Protein AF-A0A7J9EE77-F1 (afdb_monomer)

InterPro domains:
  IPR032675 Leucine-rich repeat domain superfamily [G3DSA:3.80.10.10] (9-176)
  IPR032675 Leucine-rich repeat domain superfamily [G3DSA:3.80.10.10] (256-415)
  IPR032675 Leucine-rich repeat domain superfamily [G3DSA:3.80.10.10] (416-577)
  IPR032675 Leucine-rich repeat domain superfamily [G3DSA:3.80.10.10] (673-812)
  IPR050905 Plant disease resistance NBS-LRR [PTHR33463] (642-803)
  IPR057135 Disease resistance protein At4g27190-like, leucine-rich repeats [PF23247] (2-116)
  IPR057135 Disease resistance protein At4g27190-like, leucine-rich repeats [PF23247] (120-224)
  IPR057135 Disease resistance protein At4g27190-like, leucine-rich repeats [PF23247] (265-331)
  IPR057135 Disease resistance protein At4g27190-like, leucine-rich repeats [PF23247] (437-572)
  IPR057135 Disease resistance protein At4g27190-like, leucine-rich repeats [PF23247] (589-739)

Organism: NCBI:txid34281

Radius of gyration: 35.88 Å; Cα contacts (8 Å, |Δi|>4): 2116; chains: 1; bounding box: 97×54×106 Å

Secondary structure (DSSP, 8-state):
---SS-S-TTTTTT--EEEEEEE--TTPPP-GGGGGG-TT--EEEEEEE--S-S----------SS---------EEEEES-TT-SBS--TT-THHHHSTT--EEEEES-TT--B----TTS-TT--EEEEES-TT-S-SEETTGGGG-TT--EEEEES-TT--EEEEPPTT----EEE-SS--EEEEES-TT--EEE-S--EEE-TT--EEEEES-TT-SSS-SSEEE-TT---EESSTT-SS-B-BSBHHHHHHHHHHTTGGGTT-SEEEGGG-HHHHHHHHH-GGG-TTGGG--EEEEES-TT-SEEEEHHHHTT-TT--EEEEES-TT--EEEE--S-TTTHHHH--S--SEEE--TT--EEEEES-TT--EEEEESSEEE-TT--EEEEES-TT---SEEEPPPGGGGG---SS------EEE-TTEE-TT--EEEEES---SEEE-GGGGGG-TT--EEEEES-TT-S-SEEGGGGGG-TT--EEEEES-TT-SBSEEPP-----S---PEEEE-TT--EEEEES-TT--BSSBTTEEEE-TT--EEEEES-TT---SSB-S---S--S--EEE-TTEE-TT--EEEEE--TT-SEEE-SS--TTTTTT--EEEEES-TT--EEEEGGGGGT-TT--EEEEES-TT--EEEE---TT--------EE----EEEEES-TT--EEE---SS--EE-TT--EEEEES-TT--EEE-HHHHTT-TT--EEEEES---SEEEPPP---S---------TT--EEEEES-TT--BS-SS------TT--EEEEES--S---SPPPS---------EE-

pLDDT: mean 77.65, std 18.1, range [23.14, 98.5]

Nearest PDB structures (foldseek):
  7crb-assembly1_A  TM=2.793E-01  e=6.339E-06  Arabidopsis thaliana
  7utz-assembly1_R  TM=4.796E-01  e=2.281E-02  Homo sapiens
  8dre-assembly1_B  TM=3.407E-01  e=6.994E-03  Mus musculus
  7t9m-assembly1_R  TM=5.187E-01  e=1.204E-01  Homo sapiens
  8f77-assembly1_B  TM=2.682E-01  e=7.307E-03  Mus musculus

Solvent-accessible surface area (backbone atoms only — not comparable to full-atom values): 41416 Å² total; per-residue (Å²): 126,101,73,80,74,90,66,72,73,68,82,38,50,84,41,40,66,48,77,48,67,72,43,74,56,58,84,40,57,36,65,56,75,62,51,53,42,25,43,52,21,34,31,41,36,42,34,49,29,26,36,41,32,67,62,72,89,75,89,72,85,68,85,67,91,80,66,93,71,60,60,16,54,25,28,33,42,35,41,30,43,36,42,52,25,46,53,75,49,63,90,93,42,80,59,58,70,30,42,48,51,23,32,34,43,38,40,29,43,25,38,44,24,35,38,48,58,70,66,74,84,39,28,69,52,22,30,36,41,39,39,34,39,25,38,39,18,37,30,50,42,42,54,82,45,53,73,22,44,44,41,25,29,35,42,37,44,30,46,21,49,44,22,35,26,44,34,36,63,66,93,87,76,88,74,60,76,48,67,38,56,42,27,28,38,42,35,43,33,44,22,58,46,23,40,28,50,31,84,48,81,36,39,41,35,26,69,41,24,53,41,38,31,54,28,32,34,60,48,27,50,35,42,50,88,50,54,75,45,51,84,55,46,75,44,39,15,64,42,102,81,42,86,80,46,47,69,58,91,45,68,39,52,29,32,34,49,39,40,76,68,47,48,26,58,51,72,39,41,67,46,54,45,60,82,35,65,74,49,53,58,45,63,73,70,47,72,81,80,58,81,55,52,50,52,22,28,35,41,35,44,40,64,45,55,87,33,48,50,73,34,46,55,77,55,43,68,54,31,51,44,24,29,36,40,38,38,34,46,21,49,50,20,38,26,46,32,35,58,72,96,65,72,86,72,48,56,82,81,57,72,59,94,59,65,55,44,84,41,34,63,44,23,29,36,42,37,42,32,43,21,44,47,19,36,23,48,31,42,33,75,57,23,48,27,30,71,40,23,30,35,42,39,40,28,44,21,52,50,29,32,25,46,67,43,69,55,83,61,90,83,69,78,83,74,89,81,83,87,80,93,66,94,67,57,36,32,36,40,73,50,47,39,35,68,46,28,30,36,43,37,44,28,36,28,52,27,49,32,57,72,36,86,75,23,48,82,26,44,44,57,25,26,35,42,38,39,29,40,28,46,54,23,45,40,76,40,44,64,86,50,48,80,44,43,48,43,24,29,34,43,36,42,30,49,22,52,45,25,36,28,45,34,38,80,74,91,68,79,94,72,86,77,99,63,72,49,75,46,62,35,68,40,23,33,37,42,37,42,29,42,23,55,44,21,37,20,46,30,57,61,68,43,32,42,38,26,64,43,22,30,38,41,38,40,32,43,27,50,49,31,44,20,55,56,25,70,90,77,72,84,58,89,65,88,71,35,40,26,43,46,57,53,45,39,31,45,40,23,29,35,40,39,42,26,32,31,54,55,22,34,28,60,63,40,99,58,58,32,92,62,33,39,46,46,22,28,36,43,37,41,30,45,26,43,45,21,40,42,74,37,58,58,78,49,63,77,42,41,43,45,27,29,36,40,38,40,33,45,22,53,45,24,32,32,43,35,37,61,69,72,93,88,71,94,69,92,68,90,62,70,43,70,37,43,35,27,36,41,37,40,33,42,22,55,44,24,46,27,56,49,46,81,65,93,69,90,36,69,41,49,43,49,26,26,36,41,37,40,30,41,26,51,46,22,38,41,58,37,46,48,80,56,55,72,35,32,45,46,25,30,36,42,39,39,30,47,29,36,28,38,26,47,30,44,70,82,78,80,89,68,76,97,66,87,83,74,54,52,38,53,41,25,26,36,41,36,42,34,42,24,64,53,22,40,34,60,46,82,71,88,59,83,68,47,55,84,43,54,60,34,58,41,79,42,60,50,78,50,48,59,82,65,89,75,78,91,76,96,75,86,84,85,90,85,78,58,78,123

Structure (mmCIF, N/CA/C/O backbone):
data_AF-A0A7J9EE77-F1
#
_entry.id   AF-A0A7J9EE77-F1
#
loop_
_atom_site.group_PDB
_atom_site.id
_atom_site.type_symbol
_atom_site.label_atom_id
_atom_site.label_alt_id
_atom_site.label_comp_id
_atom_site.label_asym_id
_atom_site.label_entity_id
_atom_site.label_seq_id
_atom_site.pdbx_PDB_ins_code
_atom_site.Cartn_x
_atom_site.Cartn_y
_atom_site.Cartn_z
_atom_site.occupancy
_atom_site.B_iso_or_equiv
_atom_site.auth_seq_id
_atom_site.auth_comp_id
_atom_site.auth_asym_id
_atom_site.auth_atom_id
_atom_site.pdbx_PDB_model_num
ATOM 1 N N . MET A 1 1 ? -14.127 -11.874 -22.238 1.00 32.69 1 MET A N 1
ATOM 2 C CA . MET A 1 1 ? -14.787 -12.789 -21.275 1.00 32.69 1 MET A CA 1
ATOM 3 C C . MET A 1 1 ? -15.411 -13.940 -22.066 1.00 32.69 1 MET A C 1
ATOM 5 O O . MET A 1 1 ? -15.618 -13.755 -23.255 1.00 32.69 1 MET A O 1
ATOM 9 N N . ILE A 1 2 ? -15.671 -15.112 -21.467 1.00 36.16 2 ILE A N 1
ATOM 10 C CA . ILE A 1 2 ? -16.334 -16.274 -22.112 1.00 36.16 2 ILE A CA 1
ATOM 11 C C . ILE A 1 2 ? -17.839 -15.969 -22.292 1.00 36.16 2 ILE A C 1
ATOM 13 O O . ILE A 1 2 ? -18.695 -16.590 -21.669 1.00 36.16 2 ILE A O 1
ATOM 17 N N . SER A 1 3 ? -18.168 -14.929 -23.054 1.00 35.84 3 SER A N 1
ATOM 18 C CA . SER A 1 3 ? -19.543 -14.465 -23.281 1.00 35.84 3 SER A CA 1
ATOM 19 C C . SER A 1 3 ? -20.136 -14.996 -24.587 1.00 35.84 3 SER A C 1
ATOM 21 O O . SER A 1 3 ? -21.352 -15.118 -24.691 1.00 35.84 3 SER A O 1
ATOM 23 N N . ASP A 1 4 ? -19.309 -15.435 -25.538 1.00 39.31 4 ASP A N 1
ATOM 24 C CA . ASP A 1 4 ? -19.754 -15.562 -26.934 1.00 39.31 4 ASP A CA 1
ATOM 25 C C . ASP A 1 4 ? -20.057 -17.013 -27.346 1.00 39.31 4 ASP A C 1
ATOM 27 O O . ASP A 1 4 ? -19.613 -17.503 -28.380 1.00 39.31 4 ASP A O 1
ATOM 31 N N . GLY A 1 5 ? -20.801 -17.753 -26.517 1.00 41.00 5 GLY A N 1
ATOM 32 C CA . GLY A 1 5 ? -21.420 -19.011 -26.968 1.00 41.00 5 GLY A CA 1
ATOM 33 C C . GLY A 1 5 ? -20.481 -20.205 -27.225 1.00 41.00 5 GLY A C 1
ATOM 34 O O . GLY A 1 5 ? -20.932 -21.211 -27.757 1.00 41.00 5 GLY A O 1
ATOM 35 N N . GLN A 1 6 ? -19.210 -20.155 -26.811 1.00 39.75 6 GLN A N 1
ATOM 36 C CA . GLN A 1 6 ? -18.213 -21.195 -27.138 1.00 39.75 6 GLN A CA 1
ATOM 37 C C . GLN A 1 6 ? -18.381 -22.557 -26.422 1.00 39.75 6 GLN A C 1
ATOM 39 O O . GLN A 1 6 ? -17.701 -23.514 -26.785 1.00 39.75 6 GLN A O 1
ATOM 44 N N . PHE A 1 7 ? -19.269 -22.681 -25.426 1.00 45.41 7 PHE A N 1
ATOM 45 C CA . PHE A 1 7 ? -19.483 -23.921 -24.657 1.00 45.41 7 PHE A CA 1
ATOM 46 C C . PHE A 1 7 ? -20.957 -24.342 -24.652 1.00 45.41 7 PHE A C 1
ATOM 48 O O . PHE A 1 7 ? -21.836 -23.484 -24.501 1.00 45.41 7 PHE A O 1
ATOM 55 N N . ALA A 1 8 ? -21.207 -25.654 -24.765 1.00 51.75 8 ALA A N 1
ATOM 56 C CA . ALA A 1 8 ? -22.542 -26.259 -24.765 1.00 51.75 8 ALA A CA 1
ATOM 57 C C . ALA A 1 8 ? -23.335 -25.932 -23.478 1.00 51.75 8 ALA A C 1
ATOM 59 O O . ALA A 1 8 ? -22.760 -25.797 -22.395 1.00 51.75 8 ALA A O 1
ATOM 60 N N . ALA A 1 9 ? -24.654 -25.744 -23.601 1.00 49.66 9 ALA A N 1
ATOM 61 C CA . ALA A 1 9 ? -25.523 -25.227 -22.532 1.00 49.66 9 ALA A CA 1
ATOM 62 C C . ALA A 1 9 ? -25.736 -26.201 -21.352 1.00 49.66 9 ALA A C 1
ATOM 64 O O . ALA A 1 9 ? -26.145 -25.793 -20.269 1.00 49.66 9 ALA A O 1
ATOM 65 N N . ASP A 1 10 ? -25.450 -27.482 -21.552 1.00 54.91 10 ASP A N 1
ATOM 66 C CA . ASP A 1 10 ? -25.621 -28.598 -20.621 1.00 54.91 10 ASP A CA 1
ATOM 67 C C . ASP A 1 10 ? -24.388 -28.879 -19.745 1.00 54.91 10 ASP A C 1
ATOM 69 O O . ASP A 1 10 ? -24.494 -29.614 -18.764 1.00 54.91 10 ASP A O 1
ATOM 73 N N . LEU A 1 11 ? -23.240 -28.246 -20.019 1.00 54.66 11 LEU A N 1
ATOM 74 C CA . LEU A 1 11 ? -21.970 -28.524 -19.332 1.00 54.66 11 LEU A CA 1
ATOM 75 C C . LEU A 1 11 ? -22.004 -28.288 -17.806 1.00 54.66 11 LEU A C 1
ATOM 77 O O . LEU A 1 11 ? -21.206 -28.868 -17.072 1.00 54.66 11 LEU A O 1
ATOM 81 N N . PHE A 1 12 ? -22.906 -27.425 -17.325 1.00 59.16 12 PHE A N 1
ATOM 82 C CA . PHE A 1 12 ? -22.947 -26.955 -15.931 1.00 59.16 12 PHE A CA 1
ATOM 83 C C . PHE A 1 12 ? -24.211 -27.385 -15.167 1.00 59.16 12 PHE A C 1
ATOM 85 O O . PHE A 1 12 ? -24.504 -26.875 -14.086 1.00 59.16 12 PHE A O 1
ATOM 92 N N . CYS A 1 13 ? -24.939 -28.367 -15.700 1.00 62.75 13 CYS A N 1
ATOM 93 C CA . CYS A 1 13 ? -26.243 -28.811 -15.217 1.00 62.75 13 CYS A CA 1
ATOM 94 C C . CYS A 1 13 ? -26.305 -29.275 -13.761 1.00 62.75 13 CYS A C 1
ATOM 96 O O . CYS A 1 13 ? -27.340 -29.151 -13.118 1.00 62.75 13 CYS A O 1
ATOM 98 N N . ASN A 1 14 ? -25.220 -29.835 -13.232 1.00 66.25 14 ASN A N 1
ATOM 99 C CA . ASN A 1 14 ? -25.197 -30.470 -11.911 1.00 66.25 14 ASN A CA 1
ATOM 100 C C . ASN A 1 14 ? -24.685 -29.540 -10.803 1.00 66.25 14 ASN A C 1
ATOM 102 O O . ASN A 1 14 ? -24.590 -29.944 -9.643 1.00 66.25 14 ASN A O 1
ATOM 106 N N . VAL A 1 15 ? -24.320 -28.305 -11.147 1.00 62.81 15 VAL A N 1
ATOM 107 C CA . VAL A 1 15 ? -23.736 -27.353 -10.203 1.00 62.81 15 VAL A CA 1
ATOM 108 C C . VAL A 1 15 ? -24.841 -26.745 -9.342 1.00 62.81 15 VAL A C 1
ATOM 110 O O . VAL A 1 15 ? -25.655 -25.961 -9.820 1.00 62.81 15 VAL A O 1
ATOM 113 N N . LYS A 1 16 ? -24.841 -27.099 -8.054 1.00 76.00 16 LYS A N 1
ATOM 114 C CA . LYS A 1 16 ? -25.771 -26.566 -7.043 1.00 76.00 16 LYS A CA 1
ATOM 115 C C . LYS A 1 16 ? -25.244 -25.351 -6.292 1.00 76.00 16 LYS A C 1
ATOM 117 O O . LYS A 1 16 ? -26.025 -24.608 -5.711 1.00 76.00 16 LYS A O 1
ATOM 122 N N . PHE A 1 17 ? -23.933 -25.146 -6.290 1.00 75.25 17 PHE A N 1
ATOM 123 C CA . PHE A 1 17 ? -23.296 -24.043 -5.587 1.00 75.25 17 PHE A CA 1
ATOM 124 C C . PHE A 1 17 ? -22.192 -23.446 -6.452 1.00 75.25 17 PHE A C 1
ATOM 126 O O . PHE A 1 17 ? -21.352 -24.179 -6.977 1.00 75.25 17 PHE A O 1
ATOM 133 N N . LEU A 1 18 ? -22.192 -22.124 -6.586 1.00 72.75 18 LEU A N 1
ATOM 134 C CA . LEU A 1 18 ? -21.230 -21.378 -7.382 1.00 72.75 18 LEU A CA 1
ATOM 135 C C . LEU A 1 18 ? -20.585 -20.320 -6.498 1.00 72.75 18 LEU A C 1
ATOM 137 O O . LEU A 1 18 ? -21.274 -19.474 -5.936 1.00 72.75 18 LEU A O 1
ATOM 141 N N . ARG A 1 19 ? -19.255 -20.352 -6.402 1.00 73.12 19 ARG A N 1
ATOM 142 C CA . ARG A 1 19 ? -18.476 -19.307 -5.743 1.00 73.12 19 ARG A CA 1
ATOM 143 C C . ARG A 1 19 ? -17.613 -18.579 -6.758 1.00 73.12 19 ARG A C 1
ATOM 145 O O . ARG A 1 19 ? -16.874 -19.211 -7.506 1.00 73.12 19 ARG A O 1
ATOM 152 N N . ILE A 1 20 ? -17.689 -17.257 -6.746 1.00 66.94 20 ILE A N 1
ATOM 153 C CA . ILE A 1 20 ? -16.941 -16.357 -7.618 1.00 66.94 20 ILE A CA 1
ATOM 154 C C . ILE A 1 20 ? -16.028 -15.520 -6.731 1.00 66.94 20 ILE A C 1
ATOM 156 O O . ILE A 1 20 ? -16.487 -14.946 -5.742 1.00 66.94 20 ILE A O 1
ATOM 160 N N . SER A 1 21 ? -14.735 -15.473 -7.055 1.00 65.31 21 SER A N 1
ATOM 161 C CA . SER A 1 21 ? -13.764 -14.722 -6.260 1.00 65.31 21 SER A CA 1
ATOM 162 C C . SER A 1 21 ? -12.669 -14.038 -7.067 1.00 65.31 21 SER A C 1
ATOM 164 O O . SER A 1 21 ? -12.293 -14.536 -8.124 1.00 65.31 21 SER A O 1
ATOM 166 N N . CYS A 1 22 ? -12.113 -12.949 -6.521 1.00 58.91 22 CYS A N 1
ATOM 167 C CA . CYS A 1 22 ? -10.921 -12.256 -7.034 1.00 58.91 22 CYS A CA 1
ATOM 168 C C . CYS A 1 22 ? -11.086 -11.662 -8.445 1.00 58.91 22 CYS A C 1
ATOM 170 O O . CYS A 1 22 ? -10.198 -11.778 -9.289 1.00 58.91 22 CYS A O 1
ATOM 172 N N . TYR A 1 23 ? -12.224 -11.017 -8.703 1.00 60.28 23 TYR A N 1
ATOM 173 C CA . TYR A 1 23 ? -12.483 -10.312 -9.958 1.00 60.28 23 TYR A CA 1
ATOM 174 C C . TYR A 1 23 ? -12.242 -8.805 -9.782 1.00 60.28 23 TYR A C 1
ATOM 176 O O . TYR A 1 23 ? -12.974 -8.155 -9.039 1.00 60.28 23 TYR A O 1
ATOM 184 N N . PHE A 1 24 ? -11.212 -8.244 -10.427 1.00 59.19 24 PHE A N 1
ATOM 185 C CA . PHE A 1 24 ? -10.685 -6.908 -10.085 1.00 59.19 24 PHE A CA 1
ATOM 186 C C . PHE A 1 24 ? -11.049 -5.775 -11.046 1.00 59.19 24 PHE A C 1
ATOM 188 O O . PHE A 1 24 ? -10.737 -4.622 -10.742 1.00 59.19 24 PHE A O 1
ATOM 195 N N . ASP A 1 25 ? -11.709 -6.067 -12.167 1.00 64.38 25 ASP A N 1
ATOM 196 C CA . ASP A 1 25 ? -12.166 -5.024 -13.086 1.00 64.38 25 ASP A CA 1
ATO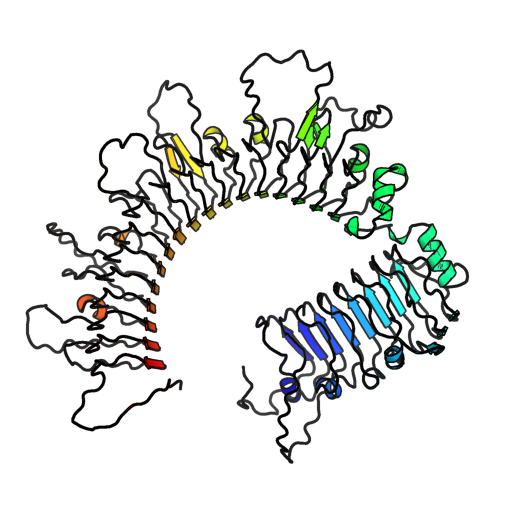M 197 C C . ASP A 1 25 ? -13.294 -4.208 -12.437 1.00 64.38 25 ASP A C 1
ATOM 199 O O . ASP A 1 25 ? -14.399 -4.698 -12.210 1.00 64.38 25 ASP A O 1
ATOM 203 N N . VAL A 1 26 ? -12.973 -2.954 -12.128 1.00 61.78 26 VAL A N 1
ATOM 204 C CA . VAL A 1 26 ? -13.831 -1.986 -11.431 1.00 61.78 26 VAL A CA 1
ATOM 205 C C . VAL A 1 26 ? -14.965 -1.477 -12.329 1.00 61.78 26 VAL A C 1
ATOM 207 O O . VAL A 1 26 ? -15.981 -0.991 -11.834 1.00 61.78 26 VAL A O 1
ATOM 210 N N . SER A 1 27 ? -14.803 -1.571 -13.652 1.00 61.50 27 SER A N 1
ATOM 211 C CA . SER A 1 27 ? -15.790 -1.110 -14.635 1.00 61.50 27 SER A CA 1
ATOM 212 C C . SER A 1 27 ? -16.827 -2.174 -14.994 1.00 61.50 27 SER A C 1
ATOM 214 O O . SER A 1 27 ? -17.888 -1.852 -15.531 1.00 61.50 27 SER A O 1
ATOM 216 N N . ALA A 1 28 ? -16.539 -3.431 -14.669 1.00 62.66 28 ALA A N 1
ATOM 217 C CA . ALA A 1 28 ? -17.328 -4.565 -15.099 1.00 62.66 28 ALA A CA 1
ATOM 218 C C . ALA A 1 28 ? -18.603 -4.754 -14.270 1.00 62.66 28 ALA A C 1
ATOM 220 O O . ALA A 1 28 ? -18.642 -4.610 -13.042 1.00 62.66 28 ALA A O 1
ATOM 221 N N . ILE A 1 29 ? -19.658 -5.114 -14.991 1.00 66.12 29 ILE A N 1
ATOM 222 C CA . ILE A 1 29 ? -20.963 -5.474 -14.455 1.00 66.12 29 ILE A CA 1
ATOM 223 C C . ILE A 1 29 ? -21.016 -6.994 -14.361 1.00 66.12 29 ILE A C 1
ATOM 225 O O . ILE A 1 29 ? -20.496 -7.694 -15.233 1.00 66.12 29 ILE A O 1
ATOM 229 N N . PHE A 1 30 ? -21.602 -7.513 -13.285 1.00 66.44 30 PHE A N 1
ATOM 230 C CA . PHE A 1 30 ? -21.763 -8.950 -13.140 1.00 66.44 30 PHE A CA 1
ATOM 231 C C . PHE A 1 30 ? -22.619 -9.495 -14.301 1.00 66.44 30 PHE A C 1
ATOM 233 O O . PHE A 1 30 ? -23.748 -9.032 -14.487 1.00 66.44 30 PHE A O 1
ATOM 240 N N . PRO A 1 31 ? -22.118 -10.466 -15.090 1.00 64.44 31 PRO A N 1
ATOM 241 C CA . PRO A 1 31 ? -22.820 -10.970 -16.264 1.00 64.44 31 PRO A CA 1
ATOM 242 C C . PRO A 1 31 ? -23.952 -11.892 -15.819 1.00 64.44 31 PRO A C 1
ATOM 244 O O . PRO A 1 31 ? -23.822 -13.109 -15.793 1.00 64.44 31 PRO A O 1
ATOM 247 N N . ILE A 1 32 ? -25.081 -11.319 -15.431 1.00 65.00 32 ILE A N 1
ATOM 248 C CA . ILE A 1 32 ? -26.162 -12.053 -14.772 1.00 65.00 32 ILE A CA 1
ATOM 249 C C . ILE A 1 32 ? -26.795 -13.119 -15.686 1.00 65.00 32 ILE A C 1
ATOM 251 O O . ILE A 1 32 ? -27.232 -14.176 -15.229 1.00 65.00 32 ILE A O 1
ATOM 255 N N . SER A 1 33 ? -26.729 -12.901 -17.004 1.00 61.78 33 SER A N 1
ATOM 256 C CA . SER A 1 33 ? -27.085 -13.867 -18.049 1.00 61.78 33 SER A CA 1
ATOM 257 C C . SER A 1 33 ? -26.261 -15.161 -17.981 1.00 61.78 33 SER A C 1
ATOM 259 O O . SER A 1 33 ? -26.765 -16.225 -18.341 1.00 61.78 33 SER A O 1
ATOM 261 N N . PHE A 1 34 ? -25.037 -15.114 -17.443 1.00 67.62 34 PHE A N 1
ATOM 262 C CA . PHE A 1 34 ? -24.184 -16.284 -17.226 1.00 67.62 34 PHE A CA 1
ATOM 263 C C . PHE A 1 34 ? -24.813 -17.293 -16.258 1.00 67.62 34 PHE A C 1
ATOM 265 O O . PHE A 1 34 ? -24.678 -18.500 -16.465 1.00 67.62 34 PHE A O 1
ATOM 272 N N . LEU A 1 35 ? -25.562 -16.826 -15.248 1.00 69.56 35 LEU A N 1
ATOM 273 C CA . LEU A 1 35 ? -26.213 -17.704 -14.269 1.00 69.56 35 LEU A CA 1
ATOM 274 C C . LEU A 1 35 ? -27.256 -18.625 -14.913 1.00 69.56 35 LEU A C 1
ATOM 276 O O . LEU A 1 35 ? -27.480 -19.727 -14.417 1.00 69.56 35 LEU A O 1
ATOM 280 N N . ARG A 1 36 ? -27.832 -18.244 -16.064 1.00 68.62 36 ARG A N 1
ATOM 281 C CA . ARG A 1 36 ? -28.800 -19.078 -16.801 1.00 68.62 36 ARG A CA 1
ATOM 282 C C . ARG A 1 36 ? -28.221 -20.421 -17.258 1.00 68.62 36 ARG A C 1
ATOM 284 O O . ARG A 1 36 ? -28.979 -21.345 -17.525 1.00 68.62 36 ARG A O 1
ATOM 291 N N . ARG A 1 37 ? -26.891 -20.555 -17.318 1.00 67.50 37 ARG A N 1
ATOM 292 C CA . ARG A 1 37 ? -26.206 -21.818 -17.643 1.00 67.50 37 ARG A CA 1
ATOM 293 C C . ARG A 1 37 ? -26.194 -22.818 -16.474 1.00 67.50 37 ARG A C 1
ATOM 295 O O . ARG A 1 37 ? -25.924 -23.992 -16.696 1.00 67.50 37 ARG A O 1
ATOM 302 N N . PHE A 1 38 ? -26.508 -22.380 -15.252 1.00 72.62 38 PHE A N 1
ATOM 303 C CA . PHE A 1 38 ? -26.472 -23.185 -14.025 1.00 72.62 38 PHE A CA 1
ATOM 304 C C . PHE A 1 38 ? -27.886 -23.467 -13.505 1.00 72.62 38 PHE A C 1
ATOM 306 O O . PHE A 1 38 ? -28.251 -23.057 -12.414 1.00 72.62 38 PHE A O 1
ATOM 313 N N . TYR A 1 39 ? -28.723 -24.151 -14.277 1.00 75.62 39 TYR A N 1
ATOM 314 C CA . TYR A 1 39 ? -30.161 -24.270 -13.984 1.00 75.62 39 TYR A CA 1
ATOM 315 C C . TYR A 1 39 ? -30.531 -24.973 -12.660 1.00 75.62 39 TYR A C 1
ATOM 317 O O . TYR A 1 39 ? -31.624 -24.738 -12.151 1.00 75.62 39 TYR A O 1
ATOM 325 N N . ASN A 1 40 ? -29.640 -25.779 -12.067 1.00 76.12 40 ASN A N 1
ATOM 326 C CA . ASN A 1 40 ? -29.833 -26.401 -10.744 1.00 76.12 40 ASN A CA 1
ATOM 327 C C . ASN A 1 40 ? -29.128 -25.647 -9.598 1.00 76.12 40 ASN A C 1
ATOM 329 O O . ASN A 1 40 ? -28.943 -26.208 -8.517 1.00 76.12 40 ASN A O 1
ATOM 333 N N . LEU A 1 41 ? -28.702 -24.401 -9.824 1.00 81.06 41 LEU A N 1
ATOM 334 C CA . LEU A 1 41 ? -27.995 -23.609 -8.823 1.00 81.06 41 LEU A CA 1
ATOM 335 C C . LEU A 1 41 ? -28.917 -23.230 -7.657 1.00 81.06 41 LEU A C 1
ATOM 337 O O . LEU A 1 41 ? -29.922 -22.549 -7.845 1.00 81.06 41 LEU A O 1
ATOM 341 N N . GLU A 1 42 ? -28.528 -23.634 -6.450 1.00 85.69 42 GLU A N 1
ATOM 342 C CA . GLU A 1 42 ? -29.219 -23.349 -5.189 1.00 85.69 42 GLU A CA 1
ATOM 343 C C . GLU A 1 42 ? -28.461 -22.304 -4.346 1.00 85.69 42 GLU A C 1
ATOM 345 O O . GLU A 1 42 ? -29.076 -21.608 -3.539 1.00 85.69 42 GLU A O 1
ATOM 350 N N . GLY A 1 43 ? -27.142 -22.158 -4.520 1.00 84.31 43 GLY A N 1
ATOM 351 C CA . GLY A 1 43 ? -26.325 -21.215 -3.752 1.00 84.31 43 GLY A CA 1
ATOM 352 C C . GLY A 1 43 ? -25.324 -20.427 -4.593 1.00 84.31 43 GLY A C 1
ATOM 353 O O . GLY A 1 43 ? -24.659 -20.991 -5.463 1.00 84.31 43 GLY A O 1
ATOM 354 N N . LEU A 1 44 ? -25.194 -19.132 -4.307 1.00 84.69 44 LEU A N 1
ATOM 355 C CA . LEU A 1 44 ? -24.251 -18.225 -4.957 1.00 84.69 44 LEU A CA 1
ATOM 356 C C . LEU A 1 44 ? -23.453 -17.434 -3.915 1.00 84.69 44 LEU A C 1
ATOM 358 O O . LEU A 1 44 ? -24.027 -16.675 -3.137 1.00 84.69 44 LEU A O 1
ATOM 362 N N . ASP A 1 45 ? -22.131 -17.566 -3.967 1.00 82.19 45 ASP A N 1
ATOM 363 C CA . ASP A 1 45 ? -21.188 -16.803 -3.152 1.00 82.19 45 ASP A CA 1
ATOM 364 C C . ASP A 1 45 ? -20.345 -15.891 -4.054 1.00 82.19 45 ASP A C 1
ATOM 366 O O . ASP A 1 45 ? -19.618 -16.369 -4.925 1.00 82.19 45 ASP A O 1
ATOM 370 N N . VAL A 1 46 ? -20.371 -14.581 -3.822 1.00 80.44 46 VAL A N 1
ATOM 371 C CA . VAL A 1 46 ? -19.491 -13.616 -4.499 1.00 80.44 46 VAL A CA 1
ATOM 372 C C . VAL A 1 46 ? -18.562 -13.003 -3.460 1.00 80.44 46 VAL A C 1
ATOM 374 O O . VAL A 1 46 ? -19.019 -12.336 -2.536 1.00 80.44 46 VAL A O 1
ATOM 377 N N . VAL A 1 47 ? -17.258 -13.256 -3.589 1.00 74.94 47 VAL A N 1
ATOM 378 C CA . VAL A 1 47 ? -16.260 -12.918 -2.566 1.00 74.94 47 VAL A CA 1
ATOM 379 C C . VAL A 1 47 ? -15.108 -12.113 -3.164 1.00 74.94 47 VAL A C 1
ATOM 381 O O . VAL A 1 47 ? -14.491 -12.561 -4.120 1.00 74.94 47 VAL A O 1
ATOM 384 N N . PHE A 1 48 ? -14.742 -10.966 -2.594 1.00 70.06 48 PHE A N 1
ATOM 385 C CA . PHE A 1 48 ? -13.564 -10.188 -3.023 1.00 70.06 48 PHE A CA 1
ATOM 386 C C . PHE A 1 48 ? -13.604 -9.804 -4.517 1.00 70.06 48 PHE A C 1
ATOM 388 O O . PHE A 1 48 ? -12.682 -10.096 -5.284 1.00 70.06 48 PHE A O 1
ATOM 395 N N . CYS A 1 49 ? -14.722 -9.215 -4.950 1.00 68.69 49 CYS A N 1
ATOM 396 C CA . CYS A 1 49 ? -14.955 -8.821 -6.340 1.00 68.69 49 CYS A CA 1
ATOM 397 C C . CYS A 1 49 ? -15.277 -7.322 -6.450 1.00 68.69 49 CYS A C 1
ATOM 399 O O . CYS A 1 49 ? -16.002 -6.770 -5.626 1.00 68.69 49 CYS A O 1
ATOM 401 N N . ASN A 1 50 ? -14.789 -6.687 -7.515 1.00 71.06 50 ASN A N 1
ATOM 402 C CA . ASN A 1 50 ? -14.906 -5.253 -7.788 1.00 71.06 50 ASN A CA 1
ATOM 403 C C . ASN A 1 50 ? -16.075 -4.901 -8.726 1.00 71.06 50 ASN A C 1
ATOM 405 O O . ASN A 1 50 ? -16.048 -3.840 -9.349 1.00 71.06 50 ASN A O 1
ATOM 409 N N . PHE A 1 51 ? -17.103 -5.753 -8.824 1.00 73.50 51 PHE A N 1
ATOM 410 C CA . PHE A 1 51 ? -18.252 -5.497 -9.698 1.00 73.50 51 PHE A CA 1
ATOM 411 C C . PHE A 1 51 ? -18.905 -4.157 -9.375 1.00 73.50 51 PHE A C 1
ATOM 413 O O . PHE A 1 51 ? -19.263 -3.895 -8.225 1.00 73.50 51 PHE A O 1
ATOM 420 N N . LYS A 1 52 ? -19.095 -3.331 -10.403 1.00 73.56 52 LYS A N 1
ATOM 421 C CA . LYS A 1 52 ? -19.804 -2.057 -10.269 1.00 73.56 52 LYS A CA 1
ATOM 422 C C . LYS A 1 52 ? -21.264 -2.285 -9.866 1.00 73.56 52 LYS A C 1
ATOM 424 O O . LYS A 1 52 ? -21.799 -1.556 -9.038 1.00 73.56 52 LYS A O 1
ATOM 429 N N . GLU A 1 53 ? -21.896 -3.302 -10.455 1.00 73.00 53 GLU A N 1
ATOM 430 C CA . GLU A 1 53 ? -23.303 -3.671 -10.257 1.00 73.00 53 GLU A CA 1
ATOM 431 C C . GLU A 1 53 ? -23.480 -5.192 -10.413 1.00 73.00 53 GLU A C 1
ATOM 433 O O . GLU A 1 53 ? -22.699 -5.837 -11.119 1.00 73.00 53 GLU A O 1
ATOM 438 N N . LEU A 1 54 ? -24.511 -5.769 -9.776 1.00 69.06 54 LEU A N 1
ATOM 439 C CA . LEU A 1 54 ? -24.853 -7.196 -9.919 1.00 69.06 54 LEU A CA 1
ATOM 440 C C . LEU A 1 54 ? -25.723 -7.503 -11.150 1.00 69.06 54 LEU A C 1
ATOM 442 O O . LEU A 1 54 ? -25.847 -8.668 -11.520 1.00 69.06 54 LEU A O 1
ATOM 446 N N . ALA A 1 55 ? -26.319 -6.493 -11.788 1.00 61.12 55 ALA A N 1
ATOM 447 C CA . ALA A 1 55 ? -27.048 -6.656 -13.044 1.00 61.12 55 ALA A CA 1
ATOM 448 C C . ALA A 1 55 ? -27.053 -5.363 -13.872 1.00 61.12 55 ALA A C 1
ATOM 450 O O . ALA A 1 55 ? -27.301 -4.290 -13.325 1.00 61.12 55 ALA A O 1
ATOM 451 N N . SER A 1 56 ? -26.830 -5.475 -15.186 1.00 49.19 56 SER A N 1
ATOM 452 C CA . SER A 1 56 ? -27.148 -4.432 -16.172 1.00 49.19 56 SER A CA 1
ATOM 453 C C . SER A 1 56 ? -28.455 -4.751 -16.883 1.00 49.19 56 SER A C 1
ATOM 455 O O . SER A 1 56 ? -28.780 -5.912 -17.135 1.00 49.19 56 SER A O 1
ATOM 457 N N . PHE A 1 57 ? -29.177 -3.696 -17.257 1.00 43.78 57 PHE A N 1
ATOM 458 C CA . PHE A 1 57 ? -30.288 -3.775 -18.198 1.00 43.78 57 PHE A CA 1
ATOM 459 C C . PHE A 1 57 ? -29.711 -3.889 -19.616 1.00 43.78 57 PHE A C 1
ATOM 461 O O . PHE A 1 57 ? -29.395 -2.881 -20.243 1.00 43.78 57 PHE A O 1
ATOM 468 N N . GLU A 1 58 ? -29.511 -5.108 -20.111 1.00 45.75 58 GLU A N 1
ATOM 469 C CA . GLU A 1 58 ? -29.255 -5.338 -21.536 1.00 45.75 58 GLU A CA 1
ATOM 470 C C . GLU A 1 58 ? -30.562 -5.772 -22.196 1.00 45.75 58 GLU A C 1
ATOM 472 O O . GLU A 1 58 ? -30.983 -6.927 -22.118 1.00 45.75 58 GLU A O 1
ATOM 477 N N . SER A 1 59 ? -31.236 -4.808 -22.825 1.00 36.38 59 SER A N 1
ATOM 478 C CA . SER A 1 59 ? -32.353 -5.064 -23.724 1.00 36.38 59 SER A CA 1
ATOM 479 C C . SER A 1 59 ? -31.822 -5.586 -25.060 1.00 36.38 59 SER A C 1
ATOM 481 O O . SER A 1 59 ? -31.789 -4.858 -26.049 1.00 36.38 59 SER A O 1
ATOM 483 N N . GLU A 1 60 ? -31.425 -6.851 -25.113 1.00 33.53 60 GLU A N 1
ATOM 484 C CA . GLU A 1 60 ? -31.434 -7.583 -26.378 1.00 33.53 60 GLU A CA 1
ATOM 485 C C . GLU A 1 60 ? -32.631 -8.525 -26.369 1.00 33.53 60 GLU A C 1
ATOM 487 O O . GLU A 1 60 ? -32.559 -9.706 -26.033 1.00 33.53 60 GLU A O 1
ATOM 492 N N . VAL A 1 61 ? -33.780 -7.955 -26.736 1.00 35.12 61 VAL A N 1
ATOM 493 C CA . VAL A 1 61 ? -34.915 -8.727 -27.236 1.00 35.12 61 VAL A CA 1
ATOM 494 C C . VAL A 1 61 ? -34.525 -9.240 -28.621 1.00 35.12 61 VAL A C 1
ATOM 496 O O . VAL A 1 61 ? -34.913 -8.684 -29.643 1.00 35.12 61 VAL A O 1
ATOM 499 N N . HIS A 1 62 ? -33.744 -10.314 -28.656 1.00 35.62 62 HIS A N 1
ATOM 500 C CA . HIS A 1 62 ? -33.923 -11.302 -29.703 1.00 35.62 62 HIS A CA 1
ATOM 501 C C . HIS A 1 62 ? -34.900 -12.337 -29.157 1.00 35.62 62 HIS A C 1
ATOM 503 O O . HIS A 1 62 ? -34.587 -13.108 -28.250 1.00 35.62 62 HIS A O 1
ATOM 509 N N . GLU A 1 63 ? -36.129 -12.292 -29.677 1.00 38.91 63 GLU A N 1
ATOM 510 C CA . GLU A 1 63 ? -37.103 -13.371 -29.553 1.00 38.91 63 GLU A CA 1
ATOM 511 C C . GLU A 1 63 ? -36.539 -14.639 -30.214 1.00 38.91 63 GLU A C 1
ATOM 513 O O . GLU A 1 63 ? -36.944 -15.025 -31.311 1.00 38.91 63 GLU A O 1
ATOM 518 N N . ASP A 1 64 ? -35.628 -15.333 -29.538 1.00 34.47 64 ASP A N 1
ATOM 519 C CA . ASP A 1 64 ? -35.388 -16.737 -29.828 1.00 34.47 64 ASP A CA 1
ATOM 520 C C . ASP A 1 64 ? -36.547 -17.530 -29.231 1.00 34.47 64 ASP A C 1
ATOM 522 O O . ASP A 1 64 ? -36.578 -17.941 -28.071 1.00 34.47 64 ASP A O 1
ATOM 526 N N . LYS A 1 65 ? -37.545 -17.728 -30.091 1.00 38.12 65 LYS A N 1
ATOM 527 C CA . LYS A 1 65 ? -38.815 -18.432 -29.875 1.00 38.12 65 LYS A CA 1
ATOM 528 C C . LYS A 1 65 ? -38.669 -19.923 -29.519 1.00 38.12 65 LYS A C 1
ATOM 530 O O . LYS A 1 65 ? -39.658 -20.650 -29.510 1.00 38.12 65 LYS A O 1
ATOM 535 N N . TYR A 1 66 ? -37.458 -20.383 -29.215 1.00 37.97 66 TYR A N 1
ATOM 536 C CA . TYR A 1 66 ? -37.130 -21.759 -28.862 1.00 37.97 66 TYR A CA 1
ATOM 537 C C . TYR A 1 66 ? -36.035 -21.801 -27.802 1.00 37.97 66 TYR A C 1
ATOM 539 O O . TYR A 1 66 ? -34.923 -22.229 -28.077 1.00 37.97 66 TYR A O 1
ATOM 547 N N . MET A 1 67 ? -36.355 -21.385 -26.578 1.00 40.09 67 MET A N 1
ATOM 548 C CA . MET A 1 67 ? -35.688 -21.909 -25.388 1.00 40.09 67 MET A CA 1
ATOM 549 C C . MET A 1 67 ? -36.477 -21.507 -24.136 1.00 40.09 67 MET A C 1
ATOM 551 O O . MET A 1 67 ? -36.294 -20.436 -23.563 1.00 40.09 67 MET A O 1
ATOM 555 N N . SER A 1 68 ? -37.368 -22.389 -23.684 1.00 42.16 68 SER A N 1
ATOM 556 C CA . SER A 1 68 ? -37.896 -22.369 -22.319 1.00 42.16 68 SER A CA 1
ATOM 557 C C . SER A 1 68 ? -36.758 -22.703 -21.340 1.00 42.16 68 SER A C 1
ATOM 559 O O . SER A 1 68 ? -36.701 -23.806 -20.800 1.00 42.16 68 SER A O 1
ATOM 561 N N . ILE A 1 69 ? -35.784 -21.804 -21.176 1.00 51.62 69 ILE A N 1
ATOM 562 C CA . ILE A 1 69 ? -34.677 -21.998 -20.236 1.00 51.62 69 ILE A CA 1
ATOM 563 C C . ILE A 1 69 ? -35.207 -21.690 -18.839 1.00 51.62 69 ILE A C 1
ATOM 565 O O . ILE A 1 69 ? -35.468 -20.541 -18.490 1.00 51.62 69 ILE A O 1
ATOM 569 N N . THR A 1 70 ? -35.366 -22.743 -18.044 1.00 57.16 70 THR A N 1
ATOM 570 C CA . THR A 1 70 ? -35.545 -22.698 -16.591 1.00 57.16 70 THR A CA 1
ATOM 571 C C . THR A 1 70 ? -34.478 -21.806 -15.958 1.00 57.16 70 THR A C 1
ATOM 573 O O . THR A 1 70 ? -33.292 -22.136 -15.984 1.00 57.16 70 THR A O 1
ATOM 576 N N . THR A 1 71 ? -34.889 -20.669 -15.397 1.00 63.22 71 THR A N 1
ATOM 577 C CA . THR A 1 71 ? -34.023 -19.818 -14.577 1.00 63.22 71 THR A CA 1
ATOM 578 C C . THR A 1 71 ? -33.619 -20.562 -13.296 1.00 63.22 71 THR A C 1
ATOM 580 O O . THR A 1 71 ? -34.457 -21.260 -12.715 1.00 63.22 71 THR A O 1
ATOM 583 N N . PRO A 1 72 ? -32.355 -20.448 -12.841 1.00 70.12 72 PRO A N 1
ATOM 584 C CA . PRO A 1 72 ? -31.945 -21.021 -11.563 1.00 70.12 72 PRO A CA 1
ATOM 585 C C . PRO A 1 72 ? -32.759 -20.442 -10.408 1.00 70.12 72 PRO A C 1
ATOM 587 O O . PRO A 1 72 ? -33.085 -19.257 -10.410 1.00 70.12 72 PRO A O 1
ATOM 590 N N . LYS A 1 73 ? -33.052 -21.286 -9.417 1.00 78.31 73 LYS A N 1
ATOM 591 C CA . LYS A 1 73 ? -33.790 -20.932 -8.199 1.00 78.31 73 LYS A CA 1
ATOM 592 C C . LYS A 1 73 ? -32.829 -20.850 -7.022 1.00 78.31 73 LYS A C 1
ATOM 594 O O . LYS A 1 73 ? -32.680 -21.806 -6.259 1.00 78.31 73 LYS A O 1
ATOM 599 N N . ILE A 1 74 ? -32.154 -19.711 -6.896 1.00 84.94 74 ILE A N 1
ATOM 600 C CA . ILE A 1 74 ? -31.177 -19.510 -5.827 1.00 84.94 74 ILE A CA 1
ATOM 601 C C . ILE A 1 74 ? -31.917 -19.421 -4.488 1.00 84.94 74 ILE A C 1
ATOM 603 O O . ILE A 1 74 ? -32.874 -18.664 -4.336 1.00 84.94 74 ILE A O 1
ATOM 607 N N . LYS A 1 75 ? -31.457 -20.207 -3.514 1.00 89.31 75 LYS A N 1
ATOM 608 C CA . LYS A 1 75 ? -31.944 -20.243 -2.131 1.00 89.31 75 LYS A CA 1
ATOM 609 C C . LYS A 1 75 ? -31.021 -19.508 -1.171 1.00 89.31 75 LYS A C 1
ATOM 611 O O . LYS A 1 75 ? -31.496 -18.925 -0.202 1.00 89.31 75 LYS A O 1
ATOM 616 N N . LYS A 1 76 ? -29.710 -19.522 -1.428 1.00 90.69 76 LYS A N 1
ATOM 617 C CA . LYS A 1 76 ? -28.716 -18.818 -0.614 1.00 90.69 76 LYS A CA 1
ATOM 618 C C . LYS A 1 76 ? -27.861 -17.885 -1.465 1.00 90.69 76 LYS A C 1
ATOM 620 O O . LYS A 1 76 ? -27.239 -18.325 -2.427 1.00 90.69 76 LYS A O 1
ATOM 625 N N . LEU A 1 77 ? -27.788 -16.622 -1.061 1.00 89.81 77 LEU A N 1
ATOM 626 C CA . LEU A 1 77 ? -26.921 -15.614 -1.661 1.00 89.81 77 LEU A CA 1
ATOM 627 C C . LEU A 1 77 ? -26.004 -15.042 -0.584 1.00 89.81 77 LEU A C 1
ATOM 629 O O . LEU A 1 77 ? -26.483 -14.504 0.414 1.00 89.81 77 LEU A O 1
ATOM 633 N N . LYS A 1 78 ? -24.693 -15.137 -0.805 1.00 90.75 78 LYS A N 1
ATOM 634 C CA . LYS A 1 78 ? -23.680 -14.506 0.037 1.00 90.75 78 LYS A CA 1
ATOM 635 C C . LYS A 1 78 ? -22.843 -13.527 -0.770 1.00 90.75 78 LYS A C 1
ATOM 637 O O . LYS A 1 78 ? -22.244 -13.896 -1.779 1.00 90.75 78 LYS A O 1
ATOM 642 N N . LEU A 1 79 ? -22.737 -12.303 -0.273 1.00 90.25 79 LEU A N 1
ATOM 643 C CA . LEU A 1 79 ? -21.837 -11.282 -0.796 1.00 90.25 79 LEU A CA 1
ATOM 644 C C . LEU A 1 79 ? -20.832 -10.922 0.294 1.00 90.25 79 LEU A C 1
ATOM 646 O O . LEU A 1 79 ? -21.227 -10.560 1.398 1.00 90.25 79 LEU A O 1
ATOM 650 N N . ASP A 1 80 ? -19.543 -11.051 -0.004 1.00 86.69 80 ASP A N 1
ATOM 651 C CA . ASP A 1 80 ? -18.455 -10.831 0.949 1.00 86.69 80 ASP A CA 1
ATOM 652 C C . ASP A 1 80 ? -17.361 -9.969 0.305 1.00 86.69 80 ASP A C 1
ATOM 654 O O . ASP A 1 80 ? -16.844 -10.314 -0.759 1.00 86.69 80 ASP A O 1
ATOM 658 N N . LEU A 1 81 ? -17.006 -8.829 0.904 1.00 84.06 81 LEU A N 1
ATOM 659 C CA . LEU A 1 81 ? -16.007 -7.894 0.354 1.00 84.06 81 LEU A CA 1
ATOM 660 C C . LEU A 1 81 ? -16.339 -7.387 -1.067 1.00 84.06 81 LEU A C 1
ATOM 662 O O . LEU A 1 81 ? -15.442 -7.178 -1.888 1.00 84.06 81 LEU A O 1
ATOM 666 N N . VAL A 1 82 ? -17.623 -7.179 -1.376 1.00 82.75 82 VAL A N 1
ATOM 667 C CA . VAL A 1 82 ? -18.073 -6.631 -2.669 1.00 82.75 82 VAL A CA 1
ATOM 668 C C . VAL A 1 82 ? -18.337 -5.134 -2.522 1.00 82.75 82 VAL A C 1
ATOM 670 O O . VAL A 1 82 ? -19.465 -4.679 -2.348 1.00 82.75 82 VAL A O 1
ATOM 673 N N . ASN A 1 83 ? -17.258 -4.351 -2.523 1.00 81.25 83 ASN A N 1
ATOM 674 C CA . ASN A 1 83 ? -17.313 -2.959 -2.082 1.00 81.25 83 ASN A CA 1
ATOM 675 C C . ASN A 1 83 ? -17.842 -1.978 -3.124 1.00 81.25 83 ASN A C 1
ATOM 677 O O . ASN A 1 83 ? -18.241 -0.899 -2.732 1.00 81.25 83 ASN A O 1
ATOM 681 N N . ASN A 1 84 ? -17.872 -2.279 -4.420 1.00 80.62 84 ASN A N 1
ATOM 682 C CA . ASN A 1 84 ? -18.236 -1.263 -5.421 1.00 80.62 84 ASN A CA 1
ATOM 683 C C . ASN A 1 84 ? -19.752 -1.075 -5.605 1.00 80.62 84 ASN A C 1
ATOM 685 O O . ASN A 1 84 ? -20.179 -0.063 -6.161 1.00 80.62 84 ASN A O 1
ATOM 689 N N . ILE A 1 85 ? -20.566 -1.999 -5.089 1.00 79.38 85 ILE A N 1
ATOM 690 C CA . ILE A 1 85 ? -22.024 -1.955 -5.214 1.00 79.38 85 ILE A CA 1
ATOM 691 C C . ILE A 1 85 ? -22.614 -1.004 -4.169 1.00 79.38 85 ILE A C 1
ATOM 693 O O . ILE A 1 85 ? -22.368 -1.155 -2.973 1.00 79.38 85 ILE A O 1
ATOM 697 N N . ARG A 1 86 ? -23.448 -0.060 -4.622 1.00 81.00 86 ARG A N 1
ATOM 698 C CA . ARG A 1 86 ? -24.200 0.863 -3.745 1.00 81.00 86 ARG A CA 1
ATOM 699 C C . ARG A 1 86 ? -25.635 0.435 -3.456 1.00 81.00 86 ARG A C 1
ATOM 701 O O . ARG A 1 86 ? -26.155 0.754 -2.392 1.00 81.00 86 ARG A O 1
ATOM 708 N N . HIS A 1 87 ? -26.249 -0.283 -4.394 1.00 76.56 87 HIS A N 1
ATOM 709 C CA . HIS A 1 87 ? -27.606 -0.817 -4.302 1.00 76.56 87 HIS A CA 1
ATOM 710 C C . HIS A 1 87 ? -27.595 -2.245 -4.836 1.00 76.56 87 HIS A C 1
ATOM 712 O O . HIS A 1 87 ? -27.049 -2.490 -5.912 1.00 76.56 87 HIS A O 1
ATOM 718 N N . LEU A 1 88 ? -28.171 -3.181 -4.084 1.00 72.44 88 LEU A N 1
ATOM 719 C CA . LEU A 1 88 ? -28.187 -4.591 -4.475 1.00 72.44 88 LEU A CA 1
ATOM 720 C C . LEU A 1 88 ? -29.226 -4.897 -5.559 1.00 72.44 88 LEU A C 1
ATOM 722 O O . LEU A 1 88 ? -28.936 -5.680 -6.461 1.00 72.44 88 LEU A O 1
ATOM 726 N N . TRP A 1 89 ? -30.395 -4.254 -5.493 1.00 72.25 89 TRP A N 1
ATOM 727 C CA . TRP A 1 89 ? -31.484 -4.411 -6.458 1.00 72.25 89 TRP A CA 1
ATOM 728 C C . TRP A 1 89 ? -31.793 -3.076 -7.151 1.00 72.25 89 TRP A C 1
ATOM 730 O O . TRP A 1 89 ? -31.741 -2.011 -6.532 1.00 72.25 89 TRP A O 1
ATOM 740 N N . LYS A 1 90 ? -32.100 -3.145 -8.451 1.00 63.75 90 LYS A N 1
ATOM 741 C CA . LYS A 1 90 ? -32.642 -2.053 -9.275 1.00 63.75 90 LYS A CA 1
ATOM 742 C C . LYS A 1 90 ? -33.971 -2.521 -9.871 1.00 63.75 90 LYS A C 1
ATOM 744 O O . LYS A 1 90 ? -34.111 -3.716 -10.113 1.00 63.75 90 LYS A O 1
ATOM 749 N N . LEU A 1 91 ? -34.892 -1.583 -10.112 1.00 54.94 91 LEU A N 1
ATOM 750 C CA . LEU A 1 91 ? -36.178 -1.851 -10.766 1.00 54.94 91 LEU A CA 1
ATOM 751 C C . LEU A 1 91 ? -35.958 -2.564 -12.117 1.00 54.94 91 LEU A C 1
ATOM 753 O O . LEU A 1 91 ? -35.061 -2.166 -12.865 1.00 54.94 91 LEU A O 1
ATOM 757 N N . ASP A 1 92 ? -36.772 -3.581 -12.411 1.00 56.94 92 ASP A N 1
ATOM 758 C CA . ASP A 1 92 ? -36.807 -4.330 -13.680 1.00 56.94 92 ASP A CA 1
ATOM 759 C C . ASP A 1 92 ? -35.515 -5.101 -14.038 1.00 56.94 92 ASP A C 1
ATOM 761 O O . ASP A 1 92 ? -35.118 -5.201 -15.203 1.00 56.94 92 ASP A O 1
ATOM 765 N N . SER A 1 93 ? -34.827 -5.663 -13.040 1.00 63.78 93 SER A N 1
ATOM 766 C CA . SER A 1 93 ? -33.561 -6.379 -13.233 1.00 63.78 93 SER A CA 1
ATOM 767 C C . SER A 1 93 ? -33.769 -7.874 -13.521 1.00 63.78 93 SER A C 1
ATOM 769 O O . SER A 1 93 ? -34.580 -8.525 -12.875 1.00 63.78 93 SER A O 1
ATOM 771 N N . PRO A 1 94 ? -32.964 -8.531 -14.379 1.00 60.97 94 PRO A N 1
ATOM 772 C CA . PRO A 1 94 ? -33.031 -9.988 -14.549 1.00 60.97 94 PRO A CA 1
ATOM 773 C C . PRO A 1 94 ? -32.727 -10.804 -13.273 1.00 60.97 94 PRO A C 1
ATOM 775 O O . PRO A 1 94 ? -33.028 -12.000 -13.237 1.00 60.97 94 PRO A O 1
ATOM 778 N N . LEU A 1 95 ? -32.127 -10.185 -12.241 1.00 65.19 95 LEU A N 1
ATOM 779 C CA . LEU A 1 95 ? -31.923 -10.787 -10.908 1.00 65.19 95 LEU A CA 1
ATOM 780 C C . LEU A 1 95 ? -33.242 -11.192 -10.248 1.00 65.19 95 LEU A C 1
ATOM 782 O O . LEU A 1 95 ? -33.278 -12.167 -9.494 1.00 65.19 95 LEU A O 1
ATOM 786 N N . ASP A 1 96 ? -34.309 -10.475 -10.578 1.00 62.25 96 ASP A N 1
ATOM 787 C CA . ASP A 1 96 ? -35.644 -10.584 -10.003 1.00 62.25 96 ASP A CA 1
ATOM 788 C C . ASP A 1 96 ? -36.207 -12.004 -10.151 1.00 62.25 96 ASP A C 1
ATOM 790 O O . ASP A 1 96 ? -36.755 -12.578 -9.211 1.00 62.25 96 ASP A O 1
ATOM 794 N N . HIS A 1 97 ? -35.979 -12.640 -11.303 1.00 66.31 97 HIS A N 1
ATOM 795 C CA . HIS A 1 97 ? -36.441 -14.006 -11.569 1.00 66.31 97 HIS A CA 1
ATOM 796 C C . HIS A 1 97 ? -35.545 -15.102 -10.982 1.00 66.31 97 HIS A C 1
ATOM 798 O O . HIS A 1 97 ? -36.001 -16.228 -10.792 1.00 66.31 97 HIS A O 1
ATOM 804 N N . ILE A 1 98 ? -34.270 -14.802 -10.728 1.00 68.94 98 ILE A N 1
ATOM 805 C CA . ILE A 1 98 ? -33.276 -15.783 -10.264 1.00 68.94 98 ILE A CA 1
ATOM 806 C C . ILE A 1 98 ? -33.296 -15.907 -8.734 1.00 68.94 98 ILE A C 1
ATOM 808 O O . ILE A 1 98 ? -33.110 -16.995 -8.184 1.00 68.94 98 ILE A O 1
ATOM 812 N N . CYS A 1 99 ? -33.560 -14.795 -8.046 1.00 71.44 99 CYS A N 1
ATOM 813 C CA . CYS A 1 99 ? -33.579 -14.714 -6.587 1.00 71.44 99 CYS A CA 1
ATOM 814 C C . CYS A 1 99 ? -34.988 -14.826 -5.976 1.00 71.44 99 CYS A C 1
ATOM 816 O O . CYS A 1 99 ? -35.124 -14.703 -4.765 1.00 71.44 99 CYS A O 1
ATOM 818 N N . ALA A 1 100 ? -36.030 -15.103 -6.766 1.00 73.38 100 ALA A N 1
ATOM 819 C CA . ALA A 1 100 ? -37.416 -15.189 -6.283 1.00 73.38 100 ALA A CA 1
ATOM 820 C C . ALA A 1 100 ? -37.671 -16.298 -5.234 1.00 73.38 100 ALA A C 1
ATOM 822 O O . ALA A 1 100 ? -38.706 -16.305 -4.578 1.00 73.38 100 ALA A O 1
ATOM 823 N N . SER A 1 101 ? -36.755 -17.261 -5.091 1.00 81.00 101 SER A N 1
ATOM 824 C CA . SER A 1 101 ? -36.829 -18.361 -4.117 1.00 81.00 101 SER A CA 1
ATOM 825 C C . SER A 1 101 ? -35.825 -18.224 -2.970 1.00 81.00 101 SER A C 1
ATOM 827 O O . SER A 1 101 ? -35.450 -19.229 -2.363 1.00 81.00 101 SER A O 1
ATOM 829 N N . LEU A 1 102 ? -35.310 -17.017 -2.723 1.00 86.62 102 LEU A N 1
ATOM 830 C CA . LEU A 1 102 ? -34.236 -16.818 -1.761 1.00 86.62 102 LEU A CA 1
ATOM 831 C C . LEU A 1 102 ? -34.730 -17.082 -0.331 1.00 86.62 102 LEU A C 1
ATOM 833 O O . LEU A 1 102 ? -35.690 -16.476 0.139 1.00 86.62 102 LEU A O 1
ATOM 837 N N . GLU A 1 103 ? -34.050 -17.986 0.370 1.00 92.19 103 GLU A N 1
ATOM 838 C CA . GLU A 1 103 ? -34.322 -18.373 1.758 1.00 92.19 103 GLU A CA 1
ATOM 839 C C . GLU A 1 103 ? -33.314 -17.720 2.727 1.00 92.19 103 GLU A C 1
ATOM 841 O O . GLU A 1 103 ? -33.657 -17.440 3.880 1.00 92.19 103 GLU A O 1
ATOM 846 N N . CYS A 1 104 ? -32.085 -17.450 2.265 1.00 92.75 104 CYS A N 1
ATOM 847 C CA . CYS A 1 104 ? -30.982 -16.912 3.062 1.00 92.75 104 CYS A CA 1
ATOM 848 C C . CYS A 1 104 ? -30.175 -15.847 2.298 1.00 92.75 104 CYS A C 1
ATOM 850 O O . CYS A 1 104 ? -29.666 -16.108 1.205 1.00 92.75 104 CYS A O 1
ATOM 852 N N . LEU A 1 105 ? -30.018 -14.671 2.912 1.00 92.56 105 LEU A N 1
ATOM 853 C CA . LEU A 1 105 ? -29.190 -13.572 2.417 1.00 92.56 105 LEU A CA 1
ATOM 854 C C . LEU A 1 105 ? -28.108 -13.210 3.446 1.00 92.56 105 LEU A C 1
ATOM 856 O O . LEU A 1 105 ? -2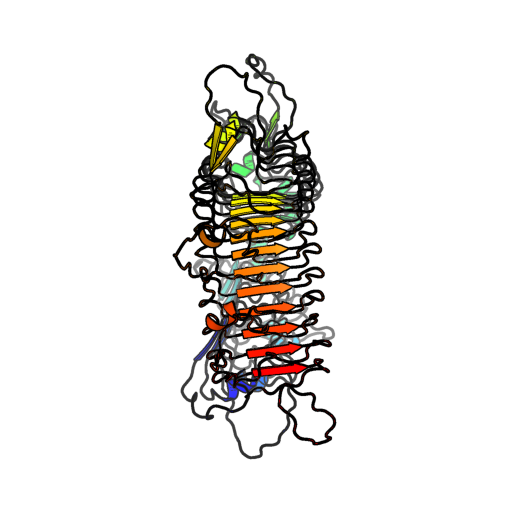8.425 -12.818 4.570 1.00 92.56 105 LEU A O 1
ATOM 860 N N . GLU A 1 106 ? -26.841 -13.314 3.043 1.00 94.50 106 GLU A N 1
ATOM 861 C CA . GLU A 1 106 ? -25.665 -12.971 3.853 1.00 94.50 106 GLU A CA 1
ATOM 862 C C . GLU A 1 106 ? -24.877 -11.830 3.187 1.00 94.50 106 GLU A C 1
ATOM 864 O O . GLU A 1 106 ? -24.370 -11.980 2.076 1.00 94.50 106 GLU A O 1
ATOM 869 N N . LEU A 1 107 ? -24.759 -10.686 3.865 1.00 94.44 107 LEU A N 1
ATOM 870 C CA . LEU A 1 107 ? -24.059 -9.493 3.378 1.00 94.44 107 LEU A CA 1
ATOM 871 C C . LEU A 1 107 ? -22.917 -9.136 4.319 1.00 94.44 107 LEU A C 1
ATOM 873 O O . LEU A 1 107 ? -23.145 -8.610 5.409 1.00 94.44 107 LEU A O 1
ATOM 877 N N . TRP A 1 108 ? -21.690 -9.456 3.924 1.00 93.50 108 TRP A N 1
ATOM 878 C CA . TRP A 1 108 ? -20.500 -9.320 4.755 1.00 93.50 108 TRP A CA 1
ATOM 879 C C . TRP A 1 108 ? -19.524 -8.321 4.136 1.00 93.50 108 TRP A C 1
ATOM 881 O O . TRP A 1 108 ? -19.208 -8.389 2.952 1.00 93.50 108 TRP A O 1
ATOM 891 N N . GLN A 1 109 ? -19.039 -7.365 4.928 1.00 89.50 109 GLN A N 1
ATOM 892 C CA . GLN A 1 109 ? -17.972 -6.441 4.514 1.00 89.50 109 GLN A CA 1
ATOM 893 C C . GLN A 1 109 ? -18.250 -5.692 3.192 1.00 89.50 109 GLN A C 1
ATOM 895 O O . GLN A 1 109 ? -17.320 -5.348 2.468 1.00 89.50 109 GLN A O 1
ATOM 900 N N . CYS A 1 110 ? -19.524 -5.453 2.854 1.00 89.44 110 CYS A N 1
ATOM 901 C CA . CYS A 1 110 ? -19.939 -4.703 1.663 1.00 89.44 110 CYS A CA 1
ATOM 902 C C . CYS A 1 110 ? -20.060 -3.213 2.020 1.00 89.44 110 CYS A C 1
ATOM 904 O O . CYS A 1 110 ? -21.135 -2.736 2.381 1.00 89.44 110 CYS A O 1
ATOM 906 N N . ASN A 1 111 ? -18.939 -2.488 1.994 1.00 86.56 111 ASN A N 1
ATOM 907 C CA . ASN A 1 111 ? -18.819 -1.191 2.668 1.00 86.56 111 ASN A CA 1
ATOM 908 C C . ASN A 1 111 ? -19.477 -0.004 1.957 1.00 86.56 111 ASN A C 1
ATOM 910 O O . ASN A 1 111 ? -19.757 0.973 2.638 1.00 86.56 111 ASN A O 1
ATOM 914 N N . ASN A 1 112 ? -19.743 -0.052 0.647 1.00 88.31 112 ASN A N 1
ATOM 915 C CA . ASN A 1 112 ? -20.436 1.055 -0.041 1.00 88.31 112 ASN A CA 1
ATOM 916 C C . ASN A 1 112 ? -21.944 0.826 -0.207 1.00 88.31 112 ASN A C 1
ATOM 918 O O . ASN A 1 112 ? -22.624 1.684 -0.771 1.00 88.31 112 ASN A O 1
ATOM 922 N N . LEU A 1 113 ? -22.465 -0.313 0.252 1.00 87.50 113 LEU A N 1
ATOM 923 C CA . LEU A 1 113 ? -23.883 -0.633 0.159 1.00 87.50 113 LEU A CA 1
ATOM 924 C C . LEU A 1 113 ? -24.681 0.243 1.133 1.00 87.50 113 LEU A C 1
ATOM 926 O O . LEU A 1 113 ? -24.362 0.266 2.317 1.00 87.50 113 LEU A O 1
ATOM 930 N N . ILE A 1 114 ? -25.698 0.949 0.632 1.00 86.50 114 ILE A N 1
ATOM 931 C CA . ILE A 1 114 ? -26.440 1.968 1.400 1.00 86.50 114 ILE A CA 1
ATOM 932 C C . ILE A 1 114 ? -27.661 1.373 2.115 1.00 86.50 114 ILE A C 1
ATOM 934 O O . ILE A 1 114 ? -27.918 1.683 3.273 1.00 86.50 114 ILE A O 1
ATOM 938 N N . ASN A 1 115 ? -28.410 0.512 1.429 1.00 85.19 115 ASN A N 1
ATOM 939 C CA . ASN A 1 115 ? -29.567 -0.209 1.957 1.00 85.19 115 ASN A CA 1
ATOM 940 C C . ASN A 1 115 ? -29.858 -1.428 1.071 1.00 85.19 115 ASN A C 1
ATOM 942 O O . ASN A 1 115 ? -29.188 -1.645 0.055 1.00 85.19 115 ASN A O 1
ATOM 946 N N . LEU A 1 116 ? -30.858 -2.234 1.437 1.00 80.75 116 LEU A N 1
ATOM 947 C CA . LEU A 1 116 ? -31.254 -3.371 0.612 1.00 80.75 116 LEU A CA 1
ATOM 948 C C . LEU A 1 116 ? -31.995 -2.950 -0.668 1.00 80.75 116 LEU A C 1
ATOM 950 O O . LEU A 1 116 ? -31.885 -3.649 -1.653 1.00 80.75 116 LEU A O 1
ATOM 954 N N . GLY A 1 117 ? -32.723 -1.833 -0.733 1.00 67.75 117 GLY A N 1
ATOM 955 C CA . GLY A 1 117 ? -33.358 -1.395 -1.992 1.00 67.75 117 GLY A CA 1
ATOM 956 C C . GLY A 1 117 ? -34.470 -2.309 -2.551 1.00 67.75 117 GLY A C 1
ATOM 957 O O . GLY A 1 117 ? -34.751 -2.245 -3.741 1.00 67.75 117 GLY A O 1
ATOM 958 N N . LEU A 1 118 ? -35.136 -3.117 -1.718 1.00 64.06 118 LEU A N 1
ATOM 959 C CA . LEU A 1 118 ? -36.058 -4.198 -2.134 1.00 64.06 118 LEU A CA 1
ATOM 960 C C . LEU A 1 118 ? -37.296 -3.733 -2.935 1.00 64.06 118 LEU A C 1
ATOM 962 O O . LEU A 1 118 ? -37.832 -2.675 -2.634 1.00 64.06 118 LEU A O 1
ATOM 966 N N . ASP A 1 119 ? -37.803 -4.517 -3.890 1.00 57.59 119 ASP A N 1
ATOM 967 C CA . ASP A 1 119 ? -39.180 -4.363 -4.408 1.00 57.59 119 ASP A CA 1
ATOM 968 C C . ASP A 1 119 ? -40.106 -5.449 -3.826 1.00 57.59 119 ASP A C 1
ATOM 970 O O . ASP A 1 119 ? -39.641 -6.485 -3.340 1.00 57.59 119 ASP A O 1
ATOM 974 N N . LEU A 1 120 ? -41.415 -5.193 -3.842 1.00 50.62 120 LEU A N 1
ATOM 975 C CA . LEU A 1 120 ? -42.458 -5.908 -3.093 1.00 50.62 120 LEU A CA 1
ATOM 976 C C . LEU A 1 120 ? -42.613 -7.406 -3.426 1.00 50.62 120 LEU A C 1
ATOM 978 O O . LEU A 1 120 ? -43.268 -8.121 -2.673 1.00 50.62 120 LEU A O 1
ATOM 982 N N . SER A 1 121 ? -42.023 -7.906 -4.513 1.00 55.41 121 SER A N 1
ATOM 983 C CA . SER A 1 121 ? -42.286 -9.245 -5.067 1.00 55.41 121 SER A CA 1
ATOM 984 C C . SER A 1 121 ? -41.274 -10.343 -4.690 1.00 55.41 121 SER A C 1
ATOM 986 O O . SER A 1 121 ? -41.452 -11.485 -5.111 1.00 55.41 121 SER A O 1
ATOM 988 N N . PHE A 1 122 ? -40.216 -10.048 -3.917 1.00 58.12 122 PHE A N 1
ATOM 989 C CA . PHE A 1 122 ? -39.004 -10.895 -3.921 1.00 58.12 122 PHE A CA 1
ATOM 990 C C . PHE A 1 122 ? -38.707 -11.749 -2.677 1.00 58.12 122 PHE A C 1
ATOM 992 O O . PHE A 1 122 ? -37.928 -12.692 -2.786 1.00 58.12 122 PHE A O 1
ATOM 999 N N . PHE A 1 123 ? -39.279 -11.458 -1.502 1.00 59.81 123 PHE A N 1
ATOM 1000 C CA . PHE A 1 123 ? -38.817 -12.061 -0.232 1.00 59.81 123 PHE A CA 1
ATOM 1001 C C . PHE A 1 123 ? -39.892 -12.785 0.576 1.00 59.81 123 PHE A C 1
ATOM 1003 O O . PHE A 1 123 ? -39.681 -13.077 1.755 1.00 59.81 123 PHE A O 1
ATOM 1010 N N . GLU A 1 124 ? -40.996 -13.184 -0.060 1.00 67.44 124 GLU A N 1
ATOM 1011 C CA . GLU A 1 124 ? -42.004 -14.024 0.600 1.00 67.44 124 GLU A CA 1
ATOM 1012 C C . GLU A 1 124 ? -41.411 -15.339 1.145 1.00 67.44 124 GLU A C 1
ATOM 1014 O O . GLU A 1 124 ? -41.979 -15.929 2.058 1.00 67.44 124 GLU A O 1
ATOM 1019 N N . THR A 1 125 ? -40.253 -15.785 0.643 1.00 81.12 125 THR A N 1
ATOM 1020 C CA . THR A 1 125 ? -39.557 -17.003 1.091 1.00 81.12 125 THR A CA 1
ATOM 1021 C C . THR A 1 125 ? -38.376 -16.762 2.035 1.00 81.12 125 THR A C 1
ATOM 1023 O O . THR A 1 125 ? -37.824 -17.729 2.561 1.00 81.12 125 THR A O 1
ATOM 1026 N N . LEU A 1 126 ? -37.952 -15.513 2.262 1.00 88.56 126 LEU A N 1
ATOM 1027 C CA . LEU A 1 126 ? -36.724 -15.236 3.013 1.00 88.56 126 LEU A CA 1
ATOM 1028 C C . LEU A 1 126 ? -36.911 -15.547 4.494 1.00 88.56 126 LEU A C 1
ATOM 1030 O O . LEU A 1 126 ? -37.760 -14.958 5.154 1.00 88.56 126 LEU A O 1
ATOM 1034 N N . THR A 1 127 ? -36.070 -16.430 5.030 1.00 94.06 127 THR A N 1
ATOM 1035 C CA . THR A 1 127 ? -36.116 -16.850 6.439 1.00 94.06 127 THR A CA 1
ATOM 1036 C C . THR A 1 127 ? -34.957 -16.296 7.257 1.00 94.06 127 THR A C 1
ATOM 1038 O O . THR A 1 127 ? -35.107 -16.085 8.461 1.00 94.06 127 THR A O 1
ATOM 1041 N N . THR A 1 128 ? -33.808 -16.040 6.625 1.00 95.00 128 THR A N 1
ATOM 1042 C CA . THR A 1 128 ? -32.594 -15.577 7.305 1.00 95.00 128 THR A CA 1
ATOM 1043 C C . THR A 1 128 ? -31.974 -14.397 6.574 1.00 95.00 128 THR A C 1
ATOM 1045 O O . THR A 1 128 ? -31.643 -14.493 5.393 1.00 95.00 128 THR A O 1
ATOM 1048 N N . LEU A 1 129 ? -31.765 -13.312 7.315 1.00 94.75 129 LEU A N 1
ATOM 1049 C CA . LEU A 1 129 ? -31.047 -12.126 6.875 1.00 94.75 129 LEU A CA 1
ATOM 1050 C C . LEU A 1 129 ? -29.896 -11.848 7.841 1.00 94.75 129 LEU A C 1
ATOM 1052 O O . LEU A 1 129 ? -30.127 -11.616 9.030 1.00 94.75 129 LEU A O 1
ATOM 1056 N N . ASP A 1 130 ? -28.667 -11.881 7.338 1.00 96.06 130 ASP A N 1
ATOM 1057 C CA . ASP A 1 130 ? -27.460 -11.655 8.132 1.00 96.06 130 ASP A CA 1
ATOM 1058 C C . ASP A 1 130 ? -26.578 -10.591 7.477 1.00 96.06 130 ASP A C 1
ATOM 1060 O O . ASP A 1 130 ? -25.987 -10.807 6.418 1.00 96.06 130 ASP A O 1
ATOM 1064 N N . VAL A 1 131 ? -26.497 -9.432 8.122 1.00 96.38 131 VAL A N 1
ATOM 1065 C CA . VAL A 1 131 ? -25.676 -8.300 7.705 1.00 96.38 131 VAL A CA 1
ATOM 1066 C C . VAL A 1 131 ? -24.549 -8.114 8.715 1.00 96.38 131 VAL A C 1
ATOM 1068 O O . VAL A 1 131 ? -24.791 -7.896 9.905 1.00 96.38 131 VAL A O 1
ATOM 1071 N N . TRP A 1 132 ? -23.305 -8.181 8.243 1.00 94.75 132 TRP A N 1
ATOM 1072 C CA . TRP A 1 132 ? -22.121 -8.051 9.086 1.00 94.75 132 TRP A CA 1
ATOM 1073 C C . TRP A 1 132 ? -21.087 -7.109 8.472 1.00 94.75 132 TRP A C 1
ATOM 1075 O O . TRP A 1 132 ? -20.604 -7.327 7.361 1.00 94.75 132 TRP A O 1
ATOM 1085 N N . LYS A 1 133 ? -20.701 -6.074 9.223 1.00 90.38 133 LYS A N 1
ATOM 1086 C CA . LYS A 1 133 ? -19.625 -5.140 8.859 1.00 90.38 133 LYS A CA 1
ATOM 1087 C C . LYS A 1 133 ? -19.842 -4.442 7.506 1.00 90.38 133 LYS A C 1
ATOM 1089 O O . LYS A 1 133 ? -18.904 -4.201 6.755 1.00 90.38 133 LYS A O 1
ATOM 1094 N N . CYS A 1 134 ? -21.094 -4.139 7.167 1.00 91.38 134 CYS A N 1
ATOM 1095 C CA . CYS A 1 134 ? -21.453 -3.334 5.998 1.00 91.38 134 CYS A CA 1
ATOM 1096 C C . CYS A 1 134 ? -21.512 -1.858 6.394 1.00 91.38 134 CYS A C 1
ATOM 1098 O O . CYS A 1 134 ? -22.573 -1.349 6.754 1.00 91.38 134 CYS A O 1
ATOM 1100 N N . ASN A 1 135 ? -20.359 -1.185 6.384 1.00 87.00 135 ASN A N 1
ATOM 1101 C CA . ASN A 1 135 ? -20.225 0.121 7.031 1.00 87.00 135 ASN A CA 1
ATOM 1102 C C . ASN A 1 135 ? -20.983 1.256 6.337 1.00 87.00 135 ASN A C 1
ATOM 1104 O O . ASN A 1 135 ? -21.304 2.223 7.008 1.00 87.00 135 ASN A O 1
ATOM 1108 N N . GLY A 1 136 ? -21.296 1.152 5.044 1.00 87.88 136 GLY A N 1
ATOM 1109 C CA . GLY A 1 136 ? -22.034 2.180 4.303 1.00 87.88 136 GLY A CA 1
ATOM 1110 C C . GLY A 1 136 ? -23.540 2.198 4.555 1.00 87.88 136 GLY A C 1
ATOM 1111 O O . GLY A 1 136 ? -24.184 3.179 4.191 1.00 87.88 136 GLY A O 1
ATOM 1112 N N . MET A 1 137 ? -24.101 1.154 5.180 1.00 90.81 137 MET A N 1
ATOM 1113 C CA . MET A 1 137 ? -25.547 1.057 5.358 1.00 90.81 137 MET A CA 1
ATOM 1114 C C . MET A 1 137 ? -26.033 1.995 6.461 1.00 90.81 137 MET A C 1
ATOM 1116 O O . MET A 1 137 ? -25.652 1.816 7.620 1.00 90.81 137 MET A O 1
ATOM 1120 N N . SER A 1 138 ? -26.893 2.958 6.121 1.00 90.62 138 SER A N 1
ATOM 1121 C CA . SER A 1 138 ? -27.562 3.833 7.098 1.00 90.62 138 SER A CA 1
ATOM 1122 C C . SER A 1 138 ? -28.904 3.290 7.572 1.00 90.62 138 SER A C 1
ATOM 1124 O O . SER A 1 138 ? -29.285 3.538 8.718 1.00 90.62 138 SER A O 1
ATOM 1126 N N . GLU A 1 139 ? -29.563 2.507 6.724 1.00 91.44 139 GLU A N 1
ATOM 1127 C CA . GLU A 1 139 ? -30.792 1.787 7.018 1.00 91.44 139 GLU A CA 1
ATOM 1128 C C . GLU A 1 139 ? -30.785 0.416 6.334 1.00 91.44 139 GLU A C 1
ATOM 1130 O O . GLU A 1 139 ? -30.113 0.212 5.321 1.00 91.44 139 GLU A O 1
ATOM 1135 N N . LEU A 1 140 ? -31.534 -0.548 6.874 1.00 90.56 140 LEU A N 1
ATOM 1136 C CA . LEU A 1 140 ? -31.667 -1.858 6.236 1.00 90.56 140 LEU A CA 1
ATOM 1137 C C . LEU A 1 140 ? -32.708 -1.805 5.108 1.00 90.56 140 LEU A C 1
ATOM 1139 O O . LEU A 1 140 ? -32.456 -2.267 3.993 1.00 90.56 140 LEU A O 1
ATOM 1143 N N . ILE A 1 141 ? -33.889 -1.261 5.411 1.00 86.88 141 ILE A N 1
ATOM 1144 C CA . ILE A 1 141 ? -35.083 -1.304 4.559 1.00 86.88 141 ILE A CA 1
ATOM 1145 C C . ILE A 1 141 ? -36.024 -0.129 4.875 1.00 86.88 141 ILE A C 1
ATOM 1147 O O . ILE A 1 141 ? -35.978 0.407 5.979 1.00 86.88 141 ILE A O 1
ATOM 1151 N N . THR A 1 142 ? -36.894 0.262 3.938 1.00 86.38 142 THR A N 1
ATOM 1152 C CA . THR A 1 142 ? -37.937 1.277 4.179 1.00 86.38 142 THR A CA 1
ATOM 1153 C C . THR A 1 142 ? -39.268 0.648 4.595 1.00 86.38 142 THR A C 1
ATOM 1155 O O . THR A 1 142 ? -39.541 -0.514 4.282 1.00 86.38 142 THR A O 1
ATOM 1158 N N . SER A 1 143 ? -40.106 1.404 5.302 1.00 83.38 143 SER A N 1
ATOM 1159 C CA . SER A 1 143 ? -41.394 0.980 5.862 1.00 83.38 143 SER A CA 1
ATOM 1160 C C . SER A 1 143 ? -42.320 0.307 4.847 1.00 83.38 143 SER A C 1
ATOM 1162 O O . SER A 1 143 ? -42.879 -0.749 5.146 1.00 83.38 143 SER A O 1
ATOM 1164 N N . PHE A 1 144 ? -42.420 0.853 3.635 1.00 78.44 144 PHE A N 1
ATOM 1165 C CA . PHE A 1 144 ? -43.205 0.315 2.526 1.00 78.44 144 PHE A CA 1
ATOM 1166 C C . PHE A 1 144 ? -42.740 -1.090 2.129 1.00 78.44 144 PHE A C 1
ATOM 1168 O O . PHE A 1 144 ? -43.539 -1.987 1.867 1.00 78.44 144 PHE A O 1
ATOM 1175 N N . LYS A 1 145 ? -41.424 -1.314 2.151 1.00 79.44 145 LYS A N 1
ATOM 1176 C CA . LYS A 1 145 ? -40.785 -2.546 1.677 1.00 79.44 145 LYS A CA 1
ATOM 1177 C C . LYS A 1 145 ? -40.762 -3.650 2.733 1.00 79.44 145 LYS A C 1
ATOM 1179 O O . LYS A 1 145 ? -40.628 -4.821 2.375 1.00 79.44 145 LYS A O 1
ATOM 1184 N N . VAL A 1 146 ? -40.930 -3.324 4.020 1.00 80.69 146 VAL A N 1
ATOM 1185 C CA . VAL A 1 146 ? -40.927 -4.310 5.123 1.00 80.69 146 VAL A CA 1
ATOM 1186 C C . VAL A 1 146 ? -41.999 -5.383 4.955 1.00 80.69 146 VAL A C 1
ATOM 1188 O O . VAL A 1 146 ? -41.785 -6.519 5.379 1.00 80.69 146 VAL A O 1
ATOM 1191 N N . GLN A 1 147 ? -43.117 -5.069 4.296 1.00 75.81 147 GLN A N 1
ATOM 1192 C CA . GLN A 1 147 ? -44.198 -6.030 4.061 1.00 75.81 147 GLN A CA 1
ATOM 1193 C C . GLN A 1 147 ? -43.747 -7.270 3.275 1.00 75.81 147 GLN A C 1
ATOM 1195 O O . GLN A 1 147 ? -44.386 -8.309 3.389 1.00 75.81 147 GLN A O 1
ATOM 1200 N N . SER A 1 148 ? -42.627 -7.199 2.548 1.00 76.44 148 SER A N 1
ATOM 1201 C CA . SER A 1 148 ? -42.035 -8.345 1.848 1.00 76.44 148 SER A CA 1
ATOM 1202 C C . SER A 1 148 ? -41.369 -9.375 2.778 1.00 76.44 148 SER A C 1
ATOM 1204 O O . SER A 1 148 ? -41.200 -10.525 2.390 1.00 76.44 148 SER A O 1
ATOM 1206 N N . LEU A 1 149 ? -41.027 -9.016 4.023 1.00 82.56 149 LEU A N 1
ATOM 1207 C CA . LEU A 1 149 ? -40.276 -9.861 4.968 1.00 82.56 149 LEU A CA 1
ATOM 1208 C C . LEU A 1 149 ? -41.185 -10.739 5.853 1.00 82.56 149 LEU A C 1
ATOM 1210 O O . LEU A 1 149 ? -40.934 -10.919 7.046 1.00 82.56 149 LEU A O 1
ATOM 1214 N N . VAL A 1 150 ? -42.266 -11.287 5.289 1.00 83.94 150 VAL A N 1
ATOM 1215 C CA . VAL A 1 150 ? -43.319 -11.992 6.052 1.00 83.94 150 VAL A CA 1
ATOM 1216 C C . VAL A 1 150 ? -42.812 -13.278 6.715 1.00 83.94 150 VAL A C 1
ATOM 1218 O O . VAL A 1 150 ? -43.196 -13.577 7.850 1.00 83.94 150 VAL A O 1
ATOM 1221 N N . CYS A 1 151 ? -41.949 -14.022 6.020 1.00 90.00 151 CYS A N 1
ATOM 1222 C CA . CYS A 1 151 ? -41.411 -15.313 6.459 1.00 90.00 151 CYS A CA 1
ATOM 1223 C C . CYS A 1 151 ? -40.070 -15.205 7.196 1.00 90.00 151 CYS A C 1
ATOM 1225 O O . CYS A 1 151 ? -39.496 -16.231 7.565 1.00 90.00 151 CYS A O 1
ATOM 1227 N N . LEU A 1 152 ? -39.575 -13.986 7.440 1.00 92.69 152 LEU A N 1
ATOM 1228 C CA . LEU A 1 152 ? -38.273 -13.778 8.061 1.00 92.69 152 LEU A CA 1
ATOM 1229 C C . LEU A 1 152 ? -38.286 -14.287 9.503 1.00 92.69 152 LEU A C 1
ATOM 1231 O O . LEU A 1 152 ? -39.030 -13.775 10.331 1.00 92.69 152 LEU A O 1
ATOM 1235 N N . VAL A 1 153 ? -37.444 -15.277 9.802 1.00 96.56 153 VAL A N 1
ATOM 1236 C CA . VAL A 1 153 ? -37.324 -15.928 11.117 1.00 96.56 153 VAL A CA 1
ATOM 1237 C C . VAL A 1 153 ? -36.156 -15.361 11.915 1.00 96.56 153 VAL A C 1
ATOM 1239 O O . VAL A 1 153 ? -36.259 -15.195 13.133 1.00 96.56 153 VAL A O 1
ATOM 1242 N N . THR A 1 154 ? -35.044 -15.069 11.239 1.00 96.75 154 THR A N 1
ATOM 1243 C CA . THR A 1 154 ? -33.808 -14.596 11.865 1.00 96.75 154 THR A CA 1
ATOM 1244 C C . THR A 1 154 ? -33.295 -13.347 11.166 1.00 96.75 154 THR A C 1
ATOM 1246 O O . THR A 1 154 ? -33.041 -13.370 9.962 1.00 96.75 154 THR A O 1
ATOM 1249 N N . MET A 1 155 ? -33.082 -12.285 11.940 1.00 96.62 155 MET A N 1
ATOM 1250 C CA . MET A 1 155 ? -32.446 -11.049 11.493 1.00 96.62 155 MET A CA 1
ATOM 1251 C C . MET A 1 155 ? -31.219 -10.769 12.361 1.00 96.62 155 MET A C 1
ATOM 1253 O O . MET A 1 155 ? -31.338 -10.646 13.581 1.00 96.62 155 MET A O 1
ATOM 1257 N N . ARG A 1 156 ? -30.040 -10.658 11.742 1.00 96.69 156 ARG A N 1
ATOM 1258 C CA . ARG A 1 156 ? -28.791 -10.273 12.412 1.00 96.69 156 ARG A CA 1
ATOM 1259 C C . ARG A 1 156 ? -28.185 -9.063 11.725 1.00 96.69 156 ARG A C 1
ATOM 1261 O O . ARG A 1 156 ? -27.962 -9.095 10.520 1.00 96.69 156 ARG A O 1
ATOM 1268 N N . ILE A 1 157 ? -27.899 -8.022 12.496 1.00 96.50 157 ILE A N 1
ATOM 1269 C CA . ILE A 1 157 ? -27.219 -6.813 12.031 1.00 96.50 157 ILE A CA 1
ATOM 1270 C C . ILE A 1 157 ? -26.083 -6.531 13.007 1.00 96.50 157 ILE A C 1
ATOM 1272 O O . ILE A 1 157 ? -26.307 -6.276 14.194 1.00 96.50 157 ILE A O 1
ATOM 1276 N N . ARG A 1 158 ? -24.846 -6.653 12.524 1.00 92.81 158 ARG A N 1
ATOM 1277 C CA . ARG A 1 158 ? -23.658 -6.710 13.379 1.00 92.81 158 ARG A CA 1
ATOM 1278 C C . ARG A 1 158 ? -22.536 -5.848 12.815 1.00 92.81 158 ARG A C 1
ATOM 1280 O O . ARG A 1 158 ? -22.208 -5.969 11.641 1.00 92.81 158 ARG A O 1
ATOM 1287 N N . GLU A 1 159 ? -21.913 -5.021 13.649 1.00 88.38 159 GLU A N 1
ATOM 1288 C CA . GLU A 1 159 ? -20.750 -4.190 13.280 1.00 88.38 159 GLU A CA 1
ATOM 1289 C C . GLU A 1 159 ? -20.993 -3.242 12.079 1.00 88.38 159 GLU A C 1
ATOM 1291 O O . GLU A 1 159 ? -20.052 -2.863 11.391 1.00 88.38 159 GLU A O 1
ATOM 1296 N N . CYS A 1 160 ? -22.241 -2.848 11.800 1.00 90.12 160 CYS A N 1
ATOM 1297 C CA . CYS A 1 160 ? -22.570 -1.868 10.757 1.00 90.12 160 CYS A CA 1
ATOM 1298 C C . CYS A 1 160 ? -22.479 -0.439 11.312 1.00 90.12 160 CYS A C 1
ATOM 1300 O O . CYS A 1 160 ? -23.386 0.028 12.000 1.00 90.12 160 CYS A O 1
ATOM 1302 N N . GLU A 1 161 ? -21.379 0.251 11.010 1.00 84.31 161 GLU A N 1
ATOM 1303 C CA . GLU A 1 161 ? -21.021 1.544 11.614 1.00 84.31 161 GLU A CA 1
ATOM 1304 C C . GLU A 1 161 ? -22.025 2.677 11.334 1.00 84.31 161 GLU A C 1
ATOM 1306 O O . GLU A 1 161 ? -22.366 3.429 12.250 1.00 84.31 161 GLU A O 1
ATOM 1311 N N . MET A 1 162 ? -22.532 2.800 10.099 1.00 89.19 162 MET A N 1
ATOM 1312 C CA . MET A 1 162 ? -23.408 3.917 9.713 1.00 89.19 162 MET A CA 1
ATOM 1313 C C . MET A 1 162 ? -24.893 3.709 10.031 1.00 89.19 162 MET A C 1
ATOM 1315 O O . MET A 1 162 ? -25.662 4.658 9.871 1.00 89.19 162 MET A O 1
ATOM 1319 N N . MET A 1 163 ? -25.289 2.532 10.528 1.00 92.44 163 MET A N 1
ATOM 1320 C CA . MET A 1 163 ? -26.689 2.157 10.768 1.00 92.44 163 MET A CA 1
ATOM 1321 C C . MET A 1 163 ? -27.342 3.106 11.785 1.00 92.44 163 MET A C 1
ATOM 1323 O O . MET A 1 163 ? -26.936 3.136 12.947 1.00 92.44 163 MET A O 1
ATOM 1327 N N . ARG A 1 164 ? -28.346 3.886 11.364 1.00 91.50 164 ARG A N 1
ATOM 1328 C CA . ARG A 1 164 ? -29.062 4.869 12.207 1.00 91.50 164 ARG A CA 1
ATOM 1329 C C . ARG A 1 164 ? -30.401 4.344 12.701 1.00 91.50 164 ARG A C 1
ATOM 1331 O O . ARG A 1 164 ? -30.755 4.567 13.860 1.00 91.50 164 ARG A O 1
ATOM 1338 N N . GLU A 1 165 ? -31.099 3.633 11.829 1.00 92.56 165 GLU A N 1
ATOM 1339 C CA . GLU A 1 165 ? -32.346 2.919 12.088 1.00 92.56 165 GLU A CA 1
ATOM 1340 C C . GLU A 1 165 ? -32.383 1.636 11.251 1.00 92.56 165 GLU A C 1
ATOM 1342 O O . GLU A 1 165 ? -31.694 1.538 10.240 1.00 92.56 165 GLU A O 1
ATOM 1347 N N . VAL A 1 166 ? -33.144 0.625 11.673 1.00 93.62 166 VAL A N 1
ATOM 1348 C CA . VAL A 1 166 ? -33.277 -0.620 10.897 1.00 93.62 166 VAL A CA 1
ATOM 1349 C C . VAL A 1 166 ? -34.336 -0.441 9.809 1.00 93.62 166 VAL A C 1
ATOM 1351 O O . VAL A 1 166 ? -34.101 -0.793 8.655 1.00 93.62 166 VAL A O 1
ATOM 1354 N N . VAL A 1 167 ? -35.482 0.139 10.168 1.00 91.12 167 VAL A N 1
ATOM 1355 C CA . VAL A 1 167 ? -36.590 0.434 9.254 1.00 91.12 167 VAL A CA 1
ATOM 1356 C C . VAL A 1 167 ? -36.744 1.946 9.108 1.00 91.12 167 VAL A C 1
ATOM 1358 O O . VAL A 1 167 ? -37.137 2.603 10.067 1.00 91.12 167 VAL A O 1
ATOM 1361 N N . ALA A 1 168 ? -36.467 2.477 7.917 1.00 89.12 168 ALA A N 1
ATOM 1362 C CA . ALA A 1 168 ? -36.631 3.894 7.590 1.00 89.12 168 ALA A CA 1
ATOM 1363 C C . ALA A 1 168 ? -38.073 4.236 7.191 1.00 89.12 168 ALA A C 1
ATOM 1365 O O . ALA A 1 168 ? -38.769 3.407 6.610 1.00 89.12 168 ALA A O 1
ATOM 1366 N N . SER A 1 169 ? -38.528 5.457 7.482 1.00 83.94 169 SER A N 1
ATOM 1367 C CA . SER A 1 169 ? -39.872 5.921 7.106 1.00 83.94 169 SER A CA 1
ATOM 1368 C C . SER A 1 169 ? -39.915 6.446 5.672 1.00 83.94 169 SER A C 1
ATOM 1370 O O . SER A 1 169 ? -39.065 7.246 5.292 1.00 83.94 169 SER A O 1
ATOM 1372 N N . ASP A 1 170 ? -40.947 6.080 4.914 1.00 79.12 170 ASP A N 1
ATOM 1373 C CA . ASP A 1 170 ? -41.236 6.689 3.612 1.00 79.12 170 ASP A CA 1
ATOM 1374 C C . ASP A 1 170 ? -42.038 8.001 3.793 1.00 79.12 170 ASP A C 1
ATOM 1376 O O . ASP A 1 170 ? -42.828 8.142 4.733 1.00 79.12 170 ASP A O 1
ATOM 1380 N N . GLU A 1 171 ? -41.809 8.999 2.932 1.00 61.22 171 GLU A N 1
ATOM 1381 C CA . GLU A 1 171 ? -42.515 10.287 2.979 1.00 61.22 171 GLU A CA 1
ATOM 1382 C C . GLU A 1 171 ? -43.952 10.135 2.446 1.00 61.22 171 GLU A C 1
ATOM 1384 O O . GLU A 1 171 ? -44.146 9.819 1.275 1.00 61.22 171 GLU A O 1
ATOM 1389 N N . GLY A 1 172 ? -44.968 10.406 3.278 1.00 60.19 172 GLY A N 1
ATOM 1390 C CA . GLY A 1 172 ? -46.335 10.664 2.794 1.00 60.19 172 GLY A CA 1
ATOM 1391 C C . GLY A 1 172 ? -47.488 9.855 3.395 1.00 60.19 172 GLY A C 1
ATOM 1392 O O . GLY A 1 172 ? -48.629 10.128 3.030 1.00 60.19 172 GLY A O 1
ATOM 1393 N N . GLU A 1 173 ? -47.268 8.924 4.328 1.00 54.28 173 GLU A N 1
ATOM 1394 C CA . GLU A 1 173 ? -48.362 8.102 4.872 1.00 54.28 173 GLU A CA 1
ATOM 1395 C C . GLU A 1 173 ? -48.555 8.251 6.384 1.00 54.28 173 GLU A C 1
ATOM 1397 O O . GLU A 1 173 ? -47.620 8.219 7.182 1.00 54.28 173 GLU A O 1
ATOM 1402 N N . THR A 1 174 ? -49.819 8.405 6.786 1.00 52.88 174 THR A N 1
ATOM 1403 C CA . THR A 1 174 ? -50.241 8.441 8.187 1.00 52.88 174 THR A CA 1
ATOM 1404 C C . THR A 1 174 ? -51.014 7.160 8.497 1.00 52.88 174 THR A C 1
ATOM 1406 O O . THR A 1 174 ? -52.165 6.991 8.108 1.00 52.88 174 THR A O 1
ATOM 1409 N N . SER A 1 175 ? -50.347 6.268 9.232 1.00 62.06 175 SER A N 1
ATOM 1410 C CA . SER A 1 175 ? -50.829 5.006 9.817 1.00 62.06 175 SER A CA 1
ATOM 1411 C C . SER A 1 175 ? -50.915 3.770 8.904 1.00 62.06 175 SER A C 1
ATOM 1413 O O . SER A 1 175 ? -51.949 3.455 8.326 1.00 62.06 175 SER A O 1
ATOM 1415 N N . TYR A 1 176 ? -49.841 2.974 8.932 1.00 69.88 176 TYR A N 1
ATOM 1416 C CA . TYR A 1 176 ? -49.897 1.528 8.709 1.00 69.88 176 TYR A CA 1
ATOM 1417 C C . TYR A 1 176 ? -49.264 0.787 9.894 1.00 69.88 176 TYR A C 1
ATOM 1419 O O . TYR A 1 176 ? -48.326 1.253 10.544 1.00 69.88 176 TYR A O 1
ATOM 1427 N N . GLU A 1 177 ? -49.828 -0.368 10.219 1.00 86.19 177 GLU A N 1
ATOM 1428 C CA . GLU A 1 177 ? -49.252 -1.329 11.154 1.00 86.19 177 GLU A CA 1
ATOM 1429 C C . GLU A 1 177 ? -48.162 -2.134 10.428 1.00 86.19 177 GLU A C 1
ATOM 1431 O O . GLU A 1 177 ? -48.401 -2.651 9.338 1.00 86.19 177 GLU A O 1
ATOM 1436 N N . ILE A 1 178 ? -46.978 -2.272 11.027 1.00 88.25 178 ILE A N 1
ATOM 1437 C CA . ILE A 1 178 ? -45.898 -3.123 10.515 1.00 88.25 178 ILE A CA 1
ATOM 1438 C C . ILE A 1 178 ? -45.822 -4.372 11.392 1.00 88.25 178 ILE A C 1
ATOM 1440 O O . ILE A 1 178 ? -45.584 -4.293 12.601 1.00 88.25 178 ILE A O 1
ATOM 1444 N N . VAL A 1 179 ? -46.002 -5.543 10.780 1.00 90.19 179 VAL A N 1
ATOM 1445 C CA . VAL A 1 179 ? -46.056 -6.825 11.495 1.00 90.19 179 VAL A CA 1
ATOM 1446 C C . VAL A 1 179 ? -44.968 -7.773 10.998 1.00 90.19 179 VAL A C 1
ATOM 1448 O O . VAL A 1 179 ? -45.050 -8.302 9.891 1.00 90.19 179 VAL A O 1
ATOM 1451 N N . PHE A 1 180 ? -44.001 -8.079 11.860 1.00 91.50 180 PHE A N 1
ATOM 1452 C CA . PHE A 1 180 ? -43.003 -9.126 11.629 1.00 91.50 180 PHE A CA 1
ATOM 1453 C C . PHE A 1 180 ? -43.553 -10.478 12.100 1.00 91.50 180 PHE A C 1
ATOM 1455 O O . PHE A 1 180 ? -43.310 -10.910 13.228 1.00 91.50 180 PHE A O 1
ATOM 1462 N N . ARG A 1 181 ? -44.347 -11.139 11.248 1.00 90.75 181 ARG A N 1
ATOM 1463 C CA . ARG A 1 181 ? -45.140 -12.325 11.631 1.00 90.75 181 ARG A CA 1
ATOM 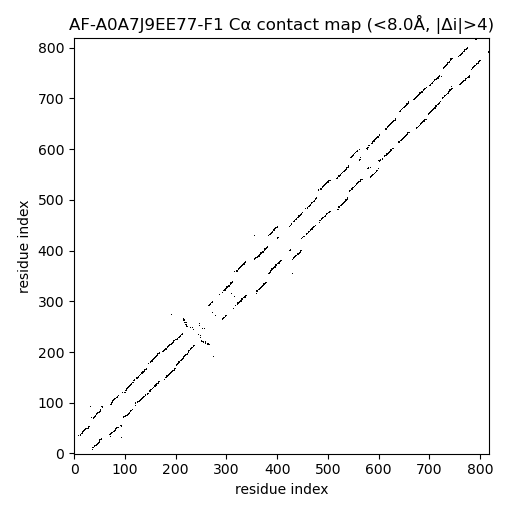1464 C C . ARG A 1 181 ? -44.293 -13.506 12.108 1.00 90.75 181 ARG A C 1
ATOM 1466 O O . ARG A 1 181 ? -44.635 -14.112 13.122 1.00 90.75 181 ARG A O 1
ATOM 1473 N N . ALA A 1 182 ? -43.222 -13.836 11.389 1.00 94.69 182 ALA A N 1
ATOM 1474 C CA . ALA A 1 182 ? -42.426 -15.041 11.630 1.00 94.69 182 ALA A CA 1
ATOM 1475 C C . ALA A 1 182 ? -41.127 -14.803 12.421 1.00 94.69 182 ALA A C 1
ATOM 1477 O O . ALA A 1 182 ? -40.452 -15.774 12.767 1.00 94.69 182 ALA A O 1
ATOM 1478 N N . LEU A 1 183 ? -40.772 -13.546 12.718 1.00 96.25 183 LEU A N 1
ATOM 1479 C CA . LEU A 1 183 ? -39.463 -13.210 13.283 1.00 96.25 183 LEU A CA 1
ATOM 1480 C C . LEU A 1 183 ? -39.346 -13.726 14.715 1.00 96.25 183 LEU A C 1
ATOM 1482 O O . LEU A 1 183 ? -40.064 -13.260 15.595 1.00 96.25 183 LEU A O 1
ATOM 1486 N N . LYS A 1 184 ? -38.418 -14.664 14.932 1.00 96.50 184 LYS A N 1
ATOM 1487 C CA . LYS A 1 184 ? -38.130 -15.294 16.229 1.00 96.50 184 LYS A CA 1
ATOM 1488 C C . LYS A 1 184 ? -36.866 -14.752 16.880 1.00 96.50 184 LYS A C 1
ATOM 1490 O O . LYS A 1 184 ? -36.835 -14.605 18.099 1.00 96.50 184 LYS A O 1
ATOM 1495 N N . HIS A 1 185 ? -35.846 -14.449 16.075 1.00 95.62 185 HIS A N 1
ATOM 1496 C CA . HIS A 1 185 ? -34.528 -14.039 16.554 1.00 95.62 185 HIS A CA 1
ATOM 1497 C C . HIS A 1 185 ? -34.113 -12.711 15.925 1.00 95.62 185 HIS A C 1
ATOM 1499 O O . HIS A 1 185 ? -33.982 -12.613 14.702 1.00 95.62 185 HIS A O 1
ATOM 1505 N N . LEU A 1 186 ? -33.857 -11.715 16.771 1.00 96.50 186 LEU A N 1
ATOM 1506 C CA . LEU A 1 186 ? -33.299 -10.425 16.379 1.00 96.50 186 LEU A CA 1
ATOM 1507 C C . LEU A 1 186 ? -31.969 -10.196 17.102 1.00 96.50 186 LEU A C 1
ATOM 1509 O O . LEU A 1 186 ? -31.914 -10.215 18.330 1.00 96.50 186 LEU A O 1
ATOM 1513 N N . GLU A 1 187 ? -30.899 -9.961 16.351 1.00 95.44 187 GLU A N 1
ATOM 1514 C CA . GLU A 1 187 ? -29.582 -9.619 16.891 1.00 95.44 187 GLU A CA 1
ATOM 1515 C C . GLU A 1 187 ? -29.125 -8.262 16.361 1.00 95.44 187 GLU A C 1
ATOM 1517 O O . GLU A 1 187 ? -28.960 -8.079 15.155 1.00 95.44 187 GLU A O 1
ATOM 1522 N N . LEU A 1 188 ? -28.895 -7.335 17.288 1.00 95.19 188 LEU A N 1
ATOM 1523 C CA . LEU A 1 188 ? -28.345 -6.008 17.049 1.00 95.19 188 LEU A CA 1
ATOM 1524 C C . LEU A 1 188 ? -27.065 -5.882 17.880 1.00 95.19 188 LEU A C 1
ATOM 1526 O O . LEU A 1 188 ? -27.111 -5.792 19.111 1.00 95.19 188 LEU A O 1
ATOM 1530 N N . HIS A 1 189 ? -25.912 -5.936 17.214 1.00 90.06 189 HIS A N 1
ATOM 1531 C CA . HIS A 1 189 ? -24.616 -5.987 17.887 1.00 90.06 189 HIS A CA 1
ATOM 1532 C C . HIS A 1 189 ? -23.630 -4.968 17.321 1.00 90.06 189 HIS A C 1
ATOM 1534 O O . HIS A 1 189 ? -23.402 -4.921 16.115 1.00 90.06 189 HIS A O 1
ATOM 1540 N N . CYS A 1 190 ? -22.969 -4.210 18.195 1.00 85.81 190 CYS A N 1
ATOM 1541 C CA . CYS A 1 190 ? -21.910 -3.272 17.811 1.00 85.81 190 CYS A CA 1
ATOM 1542 C C . CYS A 1 190 ? -22.383 -2.231 16.770 1.00 85.81 190 CYS A C 1
ATOM 1544 O O . CYS A 1 190 ? -21.689 -1.949 15.795 1.00 85.81 190 CYS A O 1
ATOM 1546 N N . LEU A 1 191 ? -23.587 -1.678 16.965 1.00 89.62 191 LEU A N 1
ATOM 1547 C CA . LEU A 1 191 ? -24.203 -0.675 16.088 1.00 89.62 191 LEU A CA 1
ATOM 1548 C C . LEU A 1 191 ? -24.109 0.706 16.745 1.00 89.62 191 LEU A C 1
ATOM 1550 O O . LEU A 1 191 ? -25.003 1.151 17.464 1.00 89.62 191 LEU A O 1
ATOM 1554 N N . GLN A 1 192 ? -22.982 1.380 16.519 1.00 83.38 192 GLN A N 1
ATOM 1555 C CA . GLN A 1 192 ? -22.591 2.589 17.253 1.00 83.38 192 GLN A CA 1
ATOM 1556 C C . GLN A 1 192 ? -23.510 3.800 16.999 1.00 83.38 192 GLN A C 1
ATOM 1558 O O . GLN A 1 192 ? -23.660 4.658 17.873 1.00 83.38 192 GLN A O 1
ATOM 1563 N N . ARG A 1 193 ? -24.150 3.876 15.821 1.00 88.38 193 ARG A N 1
ATOM 1564 C CA . ARG A 1 193 ? -25.038 4.985 15.418 1.00 88.38 193 ARG A CA 1
ATOM 1565 C C . ARG A 1 193 ? -26.531 4.687 15.543 1.00 88.38 193 ARG A C 1
ATOM 1567 O O . ARG A 1 193 ? -27.317 5.613 15.352 1.00 88.38 193 ARG A O 1
ATOM 1574 N N . LEU A 1 194 ? -26.915 3.460 15.902 1.00 91.94 194 LEU A N 1
ATOM 1575 C CA . LEU A 1 194 ? -28.315 3.049 15.949 1.00 91.94 194 LEU A CA 1
ATOM 1576 C C . LEU A 1 194 ? -29.041 3.776 17.087 1.00 91.94 194 LEU A C 1
ATOM 1578 O O . LEU A 1 194 ? -28.688 3.616 18.256 1.00 91.94 194 LEU A O 1
ATOM 1582 N N . VAL A 1 195 ? -30.054 4.574 16.743 1.00 91.06 195 VAL A N 1
ATOM 1583 C CA . VAL A 1 195 ? -30.841 5.357 17.714 1.00 91.06 195 VAL A CA 1
ATOM 1584 C C . VAL A 1 195 ? -32.111 4.615 18.128 1.00 91.06 195 VAL A C 1
ATOM 1586 O O . VAL A 1 195 ? -32.509 4.658 19.290 1.00 91.06 195 VAL A O 1
ATOM 1589 N N . SER A 1 196 ? -32.748 3.927 17.183 1.00 92.44 196 SER A N 1
ATOM 1590 C CA . SER A 1 196 ? -33.964 3.141 17.390 1.00 92.44 196 SER A CA 1
ATOM 1591 C C . SER A 1 196 ? -34.090 2.092 16.284 1.00 92.44 196 SER A C 1
ATOM 1593 O O . SER A 1 196 ? -33.449 2.205 15.243 1.00 92.44 196 SER A O 1
ATOM 1595 N N . PHE A 1 197 ? -34.926 1.073 16.483 1.00 93.62 197 PHE A N 1
ATOM 1596 C CA . PHE A 1 197 ? -35.261 0.115 15.432 1.00 93.62 197 PHE A CA 1
ATOM 1597 C C . PHE A 1 197 ? -35.961 0.793 14.239 1.00 93.62 197 PHE A C 1
ATOM 1599 O O . PHE A 1 197 ? -35.723 0.416 13.096 1.00 93.62 197 PHE A O 1
ATOM 1606 N N . CYS A 1 198 ? -36.789 1.808 14.496 1.00 90.06 198 CYS A N 1
ATOM 1607 C CA . CYS A 1 198 ? -37.540 2.562 13.491 1.00 90.06 198 CYS A CA 1
ATOM 1608 C C . CYS A 1 198 ? -37.849 3.962 14.041 1.00 90.06 198 CYS A C 1
ATOM 1610 O O . CYS A 1 198 ? -38.314 4.066 15.176 1.00 90.06 198 CYS A O 1
ATOM 1612 N N . LEU A 1 199 ? -37.631 5.030 13.270 1.00 85.19 199 LEU A N 1
ATOM 1613 C CA . LEU A 1 199 ? -37.971 6.398 13.696 1.00 85.19 199 LEU A CA 1
ATOM 1614 C C . LEU A 1 199 ? -39.388 6.826 13.290 1.00 85.19 199 LEU A C 1
ATOM 1616 O O . LEU A 1 199 ? -39.966 7.710 13.920 1.00 85.19 199 LEU A O 1
ATOM 1620 N N . GLY A 1 200 ? -39.964 6.197 12.260 1.00 81.75 200 GLY A N 1
ATOM 1621 C CA . GLY A 1 200 ? -41.329 6.480 11.808 1.00 81.75 200 GLY A CA 1
ATOM 1622 C C . GLY A 1 200 ? -42.402 6.107 12.839 1.00 81.75 200 GLY A C 1
ATOM 1623 O O . GLY A 1 200 ? -42.205 5.212 13.664 1.00 81.75 200 GLY A O 1
ATOM 1624 N N . ASN A 1 201 ? -43.554 6.782 12.786 1.00 82.62 201 ASN A N 1
ATOM 1625 C CA . ASN A 1 201 ? -44.662 6.609 13.733 1.00 82.62 201 ASN A CA 1
ATOM 1626 C C . ASN A 1 201 ? -45.673 5.546 13.253 1.00 82.62 201 ASN A C 1
ATOM 1628 O O . ASN A 1 201 ? -46.764 5.855 12.775 1.00 82.62 201 ASN A O 1
ATOM 1632 N N . TYR A 1 202 ? -45.279 4.284 13.376 1.00 85.75 202 TYR A N 1
ATOM 1633 C CA . TYR A 1 202 ? -46.021 3.078 13.029 1.00 85.75 202 TYR A CA 1
ATOM 1634 C C . TYR A 1 202 ? -46.448 2.300 14.285 1.00 85.75 202 TYR A C 1
ATOM 1636 O O . TYR A 1 202 ? -45.979 2.525 15.400 1.00 85.75 202 TYR A O 1
ATOM 1644 N N . THR A 1 203 ? -47.349 1.335 14.115 1.00 88.62 203 THR A N 1
ATOM 1645 C CA . THR A 1 203 ? -47.552 0.301 15.142 1.00 88.62 203 THR A CA 1
ATOM 1646 C C . THR A 1 203 ? -46.703 -0.904 14.774 1.00 88.62 203 THR A C 1
ATOM 1648 O O . THR A 1 203 ? -46.970 -1.534 13.755 1.00 88.62 203 THR A O 1
ATOM 1651 N N . LEU A 1 204 ? -45.691 -1.227 15.581 1.00 91.25 204 LEU A N 1
ATOM 1652 C CA . LEU A 1 204 ? -44.828 -2.385 15.355 1.00 91.25 204 LEU A CA 1
ATOM 1653 C C . LEU A 1 204 ? -45.322 -3.592 16.151 1.00 91.25 204 LEU A C 1
ATOM 1655 O O . LEU A 1 204 ? -45.441 -3.535 17.380 1.00 91.25 204 LEU A O 1
ATOM 1659 N N . ARG A 1 205 ? -45.550 -4.718 15.472 1.00 93.06 205 ARG A N 1
ATOM 1660 C CA . ARG A 1 205 ? -45.899 -5.985 16.125 1.00 93.06 205 ARG A CA 1
ATOM 1661 C C . ARG A 1 205 ? -44.938 -7.105 15.762 1.00 93.06 205 ARG A C 1
ATOM 1663 O O . ARG A 1 205 ? -44.671 -7.373 14.593 1.00 93.06 205 ARG A O 1
ATOM 1670 N N . PHE A 1 206 ? -44.503 -7.813 16.793 1.00 94.81 206 PHE A N 1
ATOM 1671 C CA . PHE A 1 206 ? -43.610 -8.960 16.727 1.00 94.81 206 PHE A CA 1
ATOM 1672 C C . PHE A 1 206 ? -44.259 -10.161 17.435 1.00 94.81 206 PHE A C 1
ATOM 1674 O O . PHE A 1 206 ? -43.859 -10.524 18.544 1.00 94.81 206 PHE A O 1
ATOM 1681 N N . PRO A 1 207 ? -45.305 -10.766 16.843 1.00 95.12 207 PRO A N 1
ATOM 1682 C CA . PRO A 1 207 ? -46.100 -11.806 17.498 1.00 95.12 207 PRO A CA 1
ATOM 1683 C C . PRO A 1 207 ? -45.312 -13.078 17.844 1.00 95.12 207 PRO A C 1
ATOM 1685 O O . PRO A 1 207 ? -45.712 -13.778 18.768 1.00 95.12 207 PRO A O 1
ATOM 1688 N N . SER A 1 208 ? -44.212 -13.358 17.137 1.00 96.62 208 SER A N 1
ATOM 1689 C CA . SER A 1 208 ? -43.420 -14.592 17.280 1.00 96.62 208 SER A CA 1
ATOM 1690 C C . SER A 1 208 ? -42.014 -14.368 17.848 1.00 96.62 208 SER A C 1
ATOM 1692 O O . SER A 1 208 ? -41.207 -15.291 17.828 1.00 96.62 208 SER A O 1
ATOM 1694 N N . LEU A 1 209 ? -41.688 -13.158 18.316 1.00 96.88 209 LEU A N 1
ATOM 1695 C CA . LEU A 1 209 ? -40.323 -12.819 18.726 1.00 96.88 209 LEU A CA 1
ATOM 1696 C C . LEU A 1 209 ? -39.984 -13.444 20.080 1.00 96.88 209 LEU A C 1
ATOM 1698 O O . LEU A 1 209 ? -40.519 -13.043 21.110 1.00 96.88 209 LEU A O 1
ATOM 1702 N N . GLU A 1 210 ? -39.078 -14.420 20.050 1.00 93.56 210 GLU A N 1
ATOM 1703 C CA . GLU A 1 210 ? -38.674 -15.247 21.192 1.00 93.56 210 GLU A CA 1
ATOM 1704 C C . GLU A 1 210 ? -37.363 -14.744 21.821 1.00 93.56 210 GLU A C 1
ATOM 1706 O O . GLU A 1 210 ? -37.173 -14.827 23.037 1.00 93.56 210 GLU A O 1
ATOM 1711 N N . GLN A 1 211 ? -36.450 -14.206 21.002 1.00 91.19 211 GLN A N 1
ATOM 1712 C CA . GLN A 1 211 ? -35.116 -13.793 21.433 1.00 91.19 211 GLN A CA 1
ATOM 1713 C C . GLN A 1 211 ? -34.685 -12.473 20.790 1.00 91.19 211 GLN A C 1
ATOM 1715 O O . GLN A 1 211 ? -34.643 -12.335 19.566 1.00 91.19 211 GLN A O 1
ATOM 1720 N N . VAL A 1 212 ? -34.257 -11.536 21.640 1.00 94.94 212 VAL A N 1
ATOM 1721 C CA . VAL A 1 212 ? -33.541 -10.322 21.237 1.00 94.94 212 VAL A CA 1
ATOM 1722 C C . VAL A 1 212 ? -32.157 -10.328 21.873 1.00 94.94 212 VAL A C 1
ATOM 1724 O O . VAL A 1 212 ? -32.036 -10.399 23.097 1.00 94.94 212 VAL A O 1
ATOM 1727 N N . THR A 1 213 ? -31.119 -10.228 21.047 1.00 92.25 213 THR A N 1
ATOM 1728 C CA . THR A 1 213 ? -29.748 -9.959 21.488 1.00 92.25 213 THR A CA 1
ATOM 1729 C C . THR A 1 213 ? -29.421 -8.506 21.170 1.00 92.25 213 THR A C 1
ATOM 1731 O O . THR A 1 213 ? -29.409 -8.126 20.001 1.00 92.25 213 THR A O 1
ATOM 1734 N N . LEU A 1 214 ? -29.158 -7.701 22.198 1.00 91.88 214 LEU A N 1
ATOM 1735 C CA . LEU A 1 214 ? -28.800 -6.292 22.059 1.00 91.88 214 LEU A CA 1
ATOM 1736 C C . LEU A 1 214 ? -27.517 -6.012 22.836 1.00 91.88 214 LEU A C 1
ATOM 1738 O O . LEU A 1 214 ? -27.497 -6.086 24.064 1.00 91.88 214 LEU A O 1
ATOM 1742 N N . SER A 1 215 ? -26.441 -5.664 22.136 1.00 86.50 215 SER A N 1
ATOM 1743 C CA . SER A 1 215 ? -25.201 -5.247 22.794 1.00 86.50 215 SER A CA 1
ATOM 1744 C C . SER A 1 215 ? -24.377 -4.276 21.979 1.00 86.50 215 SER A C 1
ATOM 1746 O O . SER A 1 215 ? -24.418 -4.260 20.753 1.00 86.50 215 SER A O 1
ATOM 1748 N N . GLN A 1 216 ? -23.598 -3.456 22.686 1.00 81.12 216 GLN A N 1
ATOM 1749 C CA . GLN A 1 216 ? -22.726 -2.451 22.077 1.00 81.12 216 GLN A CA 1
ATOM 1750 C C . GLN A 1 216 ? -23.478 -1.504 21.118 1.00 81.12 216 GLN A C 1
ATOM 1752 O O . GLN A 1 216 ? -22.983 -1.177 20.044 1.00 81.12 216 GLN A O 1
ATOM 1757 N N . CYS A 1 217 ? -24.693 -1.091 21.502 1.00 86.81 217 CYS A N 1
ATOM 1758 C CA . CYS A 1 217 ? -25.534 -0.125 20.781 1.00 86.81 217 CYS A CA 1
ATOM 1759 C C . CYS A 1 217 ? -25.751 1.129 21.656 1.00 86.81 217 CYS A C 1
ATOM 1761 O O . CYS A 1 217 ? -26.838 1.329 22.196 1.00 86.81 217 CYS A O 1
ATOM 1763 N N . PRO A 1 218 ? -24.709 1.949 21.883 1.00 82.56 218 PRO A N 1
ATOM 1764 C CA . PRO A 1 218 ? -24.703 3.000 22.908 1.00 82.56 218 PRO A CA 1
ATOM 1765 C C . PRO A 1 218 ? -25.711 4.137 22.706 1.00 82.56 218 PRO A C 1
ATOM 1767 O O . PRO A 1 218 ? -26.054 4.811 23.670 1.00 82.56 218 PRO A O 1
ATOM 1770 N N . ARG A 1 219 ? -26.185 4.375 21.478 1.00 86.81 219 ARG A N 1
ATOM 1771 C CA . ARG A 1 219 ? -27.138 5.454 21.162 1.00 86.81 219 ARG A CA 1
ATOM 1772 C C . ARG A 1 219 ? -28.607 5.063 21.298 1.00 86.81 219 ARG A C 1
ATOM 1774 O O . ARG A 1 219 ? -29.474 5.935 21.217 1.00 86.81 219 ARG A O 1
ATOM 1781 N N . MET A 1 220 ? -28.891 3.782 21.507 1.00 90.00 220 MET A N 1
ATOM 1782 C CA . MET A 1 220 ? -30.251 3.266 21.507 1.00 90.00 220 MET A CA 1
ATOM 1783 C C . MET A 1 220 ? -30.905 3.502 22.870 1.00 90.00 220 MET A C 1
ATOM 1785 O O . MET A 1 220 ? -30.737 2.708 23.791 1.00 90.00 220 MET A O 1
ATOM 1789 N N . LYS A 1 221 ? -31.624 4.624 23.006 1.00 89.00 221 LYS A N 1
ATOM 1790 C CA . LYS A 1 221 ? -32.315 5.000 24.255 1.00 89.00 221 LYS A CA 1
ATOM 1791 C C . LYS A 1 221 ? -33.513 4.100 24.530 1.00 89.00 221 LYS A C 1
ATOM 1793 O O . LYS A 1 221 ? -33.666 3.605 25.635 1.00 89.00 221 LYS A O 1
ATOM 1798 N N . ASN A 1 222 ? -34.319 3.867 23.501 1.00 89.56 222 ASN A N 1
ATOM 1799 C CA . ASN A 1 222 ? -35.487 2.995 23.529 1.00 89.56 222 ASN A CA 1
ATOM 1800 C C . ASN A 1 222 ? -35.395 2.056 22.322 1.00 89.56 222 ASN A C 1
ATOM 1802 O O . ASN A 1 222 ? -34.728 2.376 21.334 1.00 89.56 222 ASN A O 1
ATOM 1806 N N . PHE A 1 223 ? -36.093 0.920 22.352 1.00 92.38 223 PHE A N 1
ATOM 1807 C CA . PHE A 1 223 ? -36.154 0.060 21.172 1.00 92.38 223 PHE A CA 1
ATOM 1808 C C . PHE A 1 223 ? -36.917 0.751 20.034 1.00 92.38 223 PHE A C 1
ATOM 1810 O O . PHE A 1 223 ? -36.425 0.829 18.910 1.00 92.38 223 PHE A O 1
ATOM 1817 N N . TYR A 1 224 ? -38.086 1.311 20.345 1.00 90.06 224 TYR A N 1
ATOM 1818 C CA . TYR A 1 224 ? -39.000 1.967 19.419 1.00 90.06 224 TYR A CA 1
ATOM 1819 C C . TYR A 1 224 ? -39.858 3.018 20.140 1.00 90.06 224 TYR A C 1
ATOM 1821 O O . TYR A 1 224 ? -40.348 2.755 21.232 1.00 90.06 224 TYR A O 1
ATOM 1829 N N . GLN A 1 225 ? -40.061 4.207 19.568 1.00 84.56 225 GLN A N 1
ATOM 1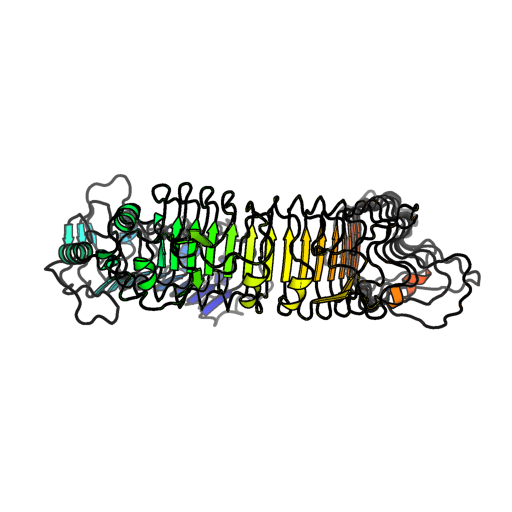830 C CA . GLN A 1 225 ? -40.786 5.285 20.266 1.00 84.56 225 GLN A CA 1
ATOM 1831 C C . GLN A 1 225 ? -42.320 5.214 20.113 1.00 84.56 225 GLN A C 1
ATOM 1833 O O . GLN A 1 225 ? -43.035 5.812 20.915 1.00 84.56 225 GLN A O 1
ATOM 1838 N N . GLY A 1 226 ? -42.828 4.487 19.112 1.00 85.19 226 GLY A N 1
ATOM 1839 C CA . GLY A 1 226 ? -44.264 4.303 18.873 1.00 85.19 226 GLY A CA 1
ATOM 1840 C C . GLY A 1 226 ? -44.870 3.101 19.610 1.00 85.19 226 GLY A C 1
ATOM 1841 O O . GLY A 1 226 ? -44.304 2.563 20.563 1.00 85.19 226 GLY A O 1
ATOM 1842 N N . VAL A 1 227 ? -46.042 2.654 19.149 1.00 88.94 227 VAL A N 1
ATOM 1843 C CA . VAL A 1 227 ? -46.754 1.512 19.748 1.00 88.94 227 VAL A CA 1
ATOM 1844 C C . VAL A 1 227 ? -46.036 0.208 19.391 1.00 88.94 227 VAL A C 1
ATOM 1846 O O . VAL A 1 227 ? -45.912 -0.130 18.215 1.00 88.94 227 VAL A O 1
ATOM 1849 N N . LEU A 1 228 ? -45.594 -0.539 20.406 1.00 92.56 228 LEU A N 1
ATOM 1850 C CA . LEU A 1 228 ? -44.837 -1.785 20.265 1.00 92.56 228 LEU A CA 1
ATOM 1851 C C . LEU A 1 228 ? -45.575 -2.960 20.921 1.00 92.56 228 LEU A C 1
ATOM 1853 O O . LEU A 1 228 ? -46.048 -2.849 22.049 1.00 92.56 228 LEU A O 1
ATOM 1857 N N . SER A 1 229 ? -45.622 -4.109 20.243 1.00 93.38 229 SER A N 1
ATOM 1858 C CA . SER A 1 229 ? -46.152 -5.359 20.802 1.00 93.38 229 SER A CA 1
ATOM 1859 C C . SER A 1 229 ? -45.189 -6.527 20.582 1.00 93.38 229 SER A C 1
ATOM 1861 O O . SER A 1 229 ? -44.882 -6.874 19.442 1.00 93.38 229 SER A O 1
ATOM 1863 N N . THR A 1 230 ? -44.734 -7.150 21.673 1.00 95.56 230 THR A N 1
ATOM 1864 C CA . THR A 1 230 ? -43.801 -8.297 21.684 1.00 95.56 230 THR A CA 1
ATOM 1865 C C . THR A 1 230 ? -44.282 -9.378 22.672 1.00 95.56 230 THR A C 1
ATOM 1867 O O . THR A 1 230 ? -43.656 -9.579 23.713 1.00 95.56 230 THR A O 1
ATOM 1870 N N . PRO A 1 231 ? -45.424 -10.049 22.423 1.00 93.69 231 PRO A N 1
ATOM 1871 C CA . PRO A 1 231 ? -46.109 -10.860 23.439 1.00 93.69 231 PRO A CA 1
ATOM 1872 C C . PRO A 1 231 ? -45.342 -12.110 23.900 1.00 93.69 231 PRO A C 1
ATOM 1874 O O . PRO A 1 231 ? -45.550 -12.554 25.024 1.00 93.69 231 PRO A O 1
ATOM 1877 N N . GLN A 1 232 ? -44.477 -12.676 23.051 1.00 93.38 232 GLN A N 1
ATOM 1878 C CA . GLN A 1 232 ? -43.701 -13.891 23.353 1.00 93.38 232 GLN A CA 1
ATOM 1879 C C . GLN A 1 232 ? -42.310 -13.595 23.934 1.00 93.38 232 GLN A C 1
ATOM 1881 O O . GLN A 1 232 ? -41.576 -14.512 24.303 1.00 93.38 232 GLN A O 1
ATOM 1886 N N . LEU A 1 233 ? -41.926 -12.317 24.009 1.00 94.38 233 LEU A N 1
ATOM 1887 C CA . LEU A 1 233 ? -40.603 -11.923 24.464 1.00 94.38 233 LEU A CA 1
ATOM 1888 C C . LEU A 1 233 ? -40.605 -11.748 25.984 1.00 94.38 233 LEU A C 1
ATOM 1890 O O . LEU A 1 233 ? -41.420 -11.009 26.532 1.00 94.38 233 LEU A O 1
ATOM 1894 N N . HIS A 1 234 ? -39.664 -12.406 26.662 1.00 88.38 234 HIS A N 1
ATOM 1895 C CA . HIS A 1 234 ? -39.539 -12.351 28.126 1.00 88.38 234 HIS A CA 1
ATOM 1896 C C . HIS A 1 234 ? -38.115 -12.062 28.615 1.00 88.38 234 HIS A C 1
ATOM 1898 O O . HIS A 1 234 ? -37.867 -12.034 29.818 1.00 88.38 234 HIS A O 1
ATOM 1904 N N . LYS A 1 235 ? -37.158 -11.886 27.697 1.00 89.44 235 LYS A N 1
ATOM 1905 C CA . LYS A 1 235 ? -35.773 -11.532 28.020 1.00 89.44 235 LYS A CA 1
ATOM 1906 C C . LYS A 1 235 ? -35.060 -10.892 26.831 1.00 89.44 235 LYS A C 1
ATOM 1908 O O . LYS A 1 235 ? -35.273 -11.286 25.687 1.00 89.44 235 LYS A O 1
ATOM 1913 N N . VAL A 1 236 ? -34.146 -9.976 27.128 1.00 90.81 236 VAL A N 1
ATOM 1914 C CA . VAL A 1 236 ? -33.154 -9.420 26.198 1.00 90.81 236 VAL A CA 1
ATOM 1915 C C . VAL A 1 236 ? -31.767 -9.870 26.646 1.00 90.81 236 VAL A C 1
ATOM 1917 O O . VAL A 1 236 ? -31.422 -9.732 27.818 1.00 90.81 236 VAL A O 1
ATOM 1920 N N . GLN A 1 237 ? -30.976 -10.437 25.743 1.00 88.75 237 GLN A N 1
ATOM 1921 C CA . GLN A 1 237 ? -29.637 -10.952 26.034 1.00 88.75 237 GLN A CA 1
ATOM 1922 C C . GLN A 1 237 ? -28.566 -9.960 25.574 1.00 88.75 237 GLN A C 1
ATOM 1924 O O . GLN A 1 237 ? -28.706 -9.340 24.524 1.00 88.75 237 GLN A O 1
ATOM 1929 N N . LEU A 1 238 ? -27.466 -9.834 26.321 1.00 82.00 238 LEU A N 1
ATOM 1930 C CA . LEU A 1 238 ? -26.323 -9.019 25.876 1.00 82.00 238 LEU A CA 1
ATOM 1931 C C . LEU A 1 238 ? -25.385 -9.795 24.938 1.00 82.00 238 LEU A C 1
ATOM 1933 O O . LEU A 1 238 ? -24.665 -9.223 24.127 1.00 82.00 238 LEU A O 1
ATOM 1937 N N . THR A 1 239 ? -25.370 -11.120 25.034 1.00 73.88 239 THR A N 1
ATOM 1938 C CA . THR A 1 239 ? -24.599 -11.994 24.141 1.00 73.88 239 THR A CA 1
ATOM 1939 C C . THR A 1 239 ? -25.416 -13.241 23.842 1.00 73.88 239 THR A C 1
ATOM 1941 O O . THR A 1 239 ? -26.283 -13.605 24.635 1.00 73.88 239 THR A O 1
ATOM 1944 N N . ALA A 1 240 ? -25.099 -13.953 22.759 1.00 62.78 240 ALA A N 1
ATOM 1945 C CA . ALA A 1 240 ? -25.745 -15.231 22.443 1.00 62.78 240 ALA A CA 1
ATOM 1946 C C . ALA A 1 240 ? -25.615 -16.278 23.576 1.00 62.78 240 ALA A C 1
ATOM 1948 O O . ALA A 1 240 ? -26.417 -17.202 23.670 1.00 62.78 240 ALA A O 1
ATOM 1949 N N . THR A 1 241 ? -24.622 -16.116 24.458 1.00 66.94 241 THR A N 1
ATOM 1950 C CA . THR A 1 241 ? -24.352 -16.980 25.618 1.00 66.94 241 THR A CA 1
ATOM 1951 C C . THR A 1 241 ? -24.912 -16.445 26.943 1.00 66.94 241 THR A C 1
ATOM 1953 O O . THR A 1 241 ? -24.740 -17.080 27.981 1.00 66.94 241 THR A O 1
ATOM 1956 N N . ASP A 1 242 ? -25.559 -15.275 26.959 1.00 75.56 242 ASP A N 1
ATOM 1957 C CA . ASP A 1 242 ? -26.141 -14.690 28.173 1.00 75.56 242 ASP A CA 1
ATOM 1958 C C . ASP A 1 242 ? -27.507 -15.316 28.474 1.00 75.56 242 ASP A C 1
ATOM 1960 O O . ASP A 1 242 ? -28.560 -14.807 28.093 1.00 75.56 242 ASP A O 1
ATOM 1964 N N . PHE A 1 243 ? -27.507 -16.453 29.166 1.00 69.19 243 PHE A N 1
ATOM 1965 C CA . PHE A 1 243 ? -28.745 -17.168 29.488 1.00 69.19 243 PHE A CA 1
ATOM 1966 C C . PHE A 1 243 ? -29.625 -16.453 30.525 1.00 69.19 243 PHE A C 1
ATOM 1968 O O . PHE A 1 243 ? -30.815 -16.763 30.591 1.00 69.19 243 PHE A O 1
ATOM 1975 N N . ARG A 1 244 ? -29.074 -15.510 31.311 1.00 74.75 244 ARG A N 1
ATOM 1976 C CA . ARG A 1 244 ? -29.827 -14.772 32.342 1.00 74.75 244 ARG A CA 1
ATOM 1977 C C . ARG A 1 244 ? -30.730 -13.710 31.722 1.00 74.75 244 ARG A C 1
ATOM 1979 O O . ARG A 1 244 ? -31.875 -13.586 32.140 1.00 74.75 244 ARG A O 1
ATOM 1986 N N . GLY A 1 245 ? -30.224 -12.981 30.726 1.00 80.38 245 GLY A N 1
ATOM 1987 C CA . GLY A 1 245 ? -30.944 -11.884 30.078 1.00 80.38 245 GLY A CA 1
ATOM 1988 C C . GLY A 1 245 ? -31.366 -10.763 31.041 1.00 80.38 245 GLY A C 1
ATOM 1989 O O . GLY A 1 245 ? -31.014 -10.752 32.224 1.00 80.38 245 GLY A O 1
ATOM 1990 N N . ARG A 1 246 ? -32.085 -9.770 30.522 1.00 88.06 246 ARG A N 1
ATOM 1991 C CA . ARG A 1 246 ? -32.713 -8.666 31.263 1.00 88.06 246 ARG A CA 1
ATOM 1992 C C . ARG A 1 246 ? -34.161 -8.519 30.820 1.00 88.06 246 ARG A C 1
ATOM 1994 O O . ARG A 1 246 ? -34.468 -8.776 29.658 1.00 88.06 246 ARG A O 1
ATOM 2001 N N . TRP A 1 247 ? -35.033 -8.115 31.736 1.00 92.81 247 TRP A N 1
ATOM 2002 C CA . TRP A 1 247 ? -36.431 -7.847 31.421 1.00 92.81 247 TRP A CA 1
ATOM 2003 C C . TRP A 1 247 ? -37.027 -6.850 32.411 1.00 92.81 247 TRP A C 1
ATOM 2005 O O . TRP A 1 247 ? -37.060 -7.118 33.609 1.00 92.81 247 TRP A O 1
ATOM 2015 N N . ALA A 1 248 ? -37.507 -5.718 31.904 1.00 91.12 248 ALA A N 1
ATOM 2016 C CA . ALA A 1 248 ? -38.139 -4.649 32.676 1.00 91.12 248 ALA A CA 1
ATOM 2017 C C . ALA A 1 248 ? -39.644 -4.531 32.363 1.00 91.12 248 ALA A C 1
ATOM 2019 O O . ALA A 1 248 ? -40.202 -3.440 32.339 1.00 91.12 248 ALA A O 1
ATOM 2020 N N . GLY A 1 249 ? -40.302 -5.661 32.087 1.00 88.81 249 GLY A N 1
ATOM 2021 C CA . GLY A 1 249 ? -41.735 -5.733 31.778 1.00 88.81 249 GLY A CA 1
ATOM 2022 C C . GLY A 1 249 ? -42.035 -5.721 30.280 1.00 88.81 249 GLY A C 1
ATOM 2023 O O . GLY A 1 249 ? -42.773 -6.587 29.815 1.00 88.81 249 GLY A O 1
ATOM 2024 N N . ASP A 1 250 ? -41.408 -4.816 29.530 1.00 92.62 250 ASP A N 1
ATOM 2025 C CA . ASP A 1 250 ? -41.484 -4.756 28.068 1.00 92.62 250 ASP A CA 1
ATOM 2026 C C . ASP A 1 250 ? -40.118 -4.459 27.420 1.00 92.62 250 ASP A C 1
ATOM 2028 O O . ASP A 1 250 ? -39.132 -4.132 28.094 1.00 92.62 250 ASP A O 1
ATOM 2032 N N . LEU A 1 251 ? -40.044 -4.602 26.092 1.00 93.88 251 LEU A N 1
ATOM 2033 C CA . LEU A 1 251 ? -38.803 -4.420 25.338 1.00 93.88 251 LEU A CA 1
ATOM 2034 C C . LEU A 1 251 ? -38.269 -2.978 25.418 1.00 93.88 251 LEU A C 1
ATOM 2036 O O . LEU A 1 251 ? -37.064 -2.794 25.566 1.00 93.88 251 LEU A O 1
ATOM 2040 N N . ASN A 1 252 ? -39.130 -1.961 25.372 1.00 93.56 252 ASN A N 1
ATOM 2041 C CA . ASN A 1 252 ? -38.708 -0.561 25.442 1.00 93.56 252 ASN A CA 1
ATOM 2042 C C . ASN A 1 252 ? -38.136 -0.207 26.811 1.00 93.56 252 ASN A C 1
ATOM 2044 O O . ASN A 1 252 ? -37.029 0.324 26.876 1.00 93.56 252 ASN A O 1
ATOM 2048 N N . ALA A 1 253 ? -38.846 -0.555 27.885 1.00 92.62 253 ALA A N 1
ATOM 2049 C CA . ALA A 1 253 ? -38.387 -0.348 29.254 1.00 92.62 253 ALA A CA 1
ATOM 2050 C C . ALA A 1 253 ? -37.059 -1.077 29.515 1.00 92.62 253 ALA A C 1
ATOM 2052 O O . ALA A 1 253 ? -36.165 -0.546 30.176 1.00 92.62 253 ALA A O 1
ATOM 2053 N N . THR A 1 254 ? -36.895 -2.279 28.946 1.00 93.19 254 THR A N 1
ATOM 2054 C CA . THR A 1 254 ? -35.646 -3.044 29.067 1.00 93.19 254 THR A CA 1
ATOM 2055 C C . THR A 1 254 ? -34.487 -2.330 28.369 1.00 93.19 254 THR A C 1
ATOM 2057 O O . THR A 1 254 ? -33.405 -2.227 28.943 1.00 93.19 254 THR A O 1
ATOM 2060 N N . VAL A 1 255 ? -34.692 -1.800 27.157 1.00 91.94 255 VAL A N 1
ATOM 2061 C CA . VAL A 1 255 ? -33.656 -1.030 26.439 1.00 91.94 255 VAL A CA 1
ATOM 2062 C C . VAL A 1 255 ? -33.330 0.283 27.155 1.00 91.94 255 VAL A C 1
ATOM 2064 O O . VAL A 1 255 ? -32.155 0.612 27.298 1.00 91.94 255 VAL A O 1
ATOM 2067 N N . GLU A 1 256 ? -34.331 0.980 27.690 1.00 91.19 256 GLU A N 1
ATOM 2068 C CA . GLU A 1 256 ? -34.124 2.213 28.456 1.00 91.19 256 GLU A CA 1
ATOM 2069 C C . GLU A 1 256 ? -33.297 1.970 29.725 1.00 91.19 256 GLU A C 1
ATOM 2071 O O . GLU A 1 256 ? -32.395 2.750 30.049 1.00 91.19 256 GLU A O 1
ATOM 2076 N N . GLN A 1 257 ? -33.547 0.860 30.426 1.00 88.00 257 GLN A N 1
ATOM 2077 C CA . GLN A 1 257 ? -32.726 0.444 31.560 1.00 88.00 257 GLN A CA 1
ATOM 2078 C C . GLN A 1 257 ? -31.274 0.176 31.131 1.00 88.00 257 GLN A C 1
ATOM 2080 O O . GLN A 1 257 ? -30.348 0.696 31.755 1.00 88.00 257 GLN A O 1
ATOM 2085 N N . LEU A 1 258 ? -31.064 -0.578 30.044 1.00 85.25 258 LEU A N 1
ATOM 2086 C CA . LEU A 1 258 ? -29.725 -0.868 29.511 1.00 85.25 258 LEU A CA 1
ATOM 2087 C C . LEU A 1 258 ? -28.960 0.405 29.110 1.00 85.25 258 LEU A C 1
ATOM 2089 O O . LEU A 1 258 ? -27.743 0.478 29.309 1.00 85.25 258 LEU A O 1
ATOM 2093 N N . TYR A 1 259 ? -29.663 1.408 28.576 1.00 84.00 259 TYR A N 1
ATOM 2094 C CA . TYR A 1 259 ? -29.098 2.713 28.238 1.00 84.00 259 TYR A CA 1
ATOM 2095 C C . TYR A 1 259 ? -28.692 3.504 29.490 1.00 84.00 259 TYR A C 1
ATOM 2097 O O . TYR A 1 259 ? -27.563 3.989 29.569 1.00 84.00 259 TYR A O 1
ATOM 2105 N N . LYS A 1 260 ? -29.571 3.596 30.502 1.00 83.00 260 LYS A N 1
ATOM 2106 C CA . LYS A 1 260 ? -29.285 4.288 31.777 1.00 83.00 260 LYS A CA 1
ATOM 2107 C C . LYS A 1 260 ? -28.111 3.664 32.529 1.00 83.00 260 LYS A C 1
ATOM 2109 O O . LYS A 1 260 ? -27.310 4.382 33.117 1.00 83.00 260 LYS A O 1
ATOM 2114 N N . GLU A 1 261 ? -27.985 2.342 32.473 1.00 77.50 261 GLU A N 1
ATOM 2115 C CA . GLU A 1 261 ? -26.862 1.590 33.044 1.00 77.50 261 GLU A CA 1
ATOM 2116 C C . GLU A 1 261 ? -25.570 1.685 32.200 1.00 77.50 261 GLU A C 1
ATOM 2118 O O . GLU A 1 261 ? -24.572 1.052 32.545 1.00 77.50 261 GLU A O 1
ATOM 2123 N N . GLN A 1 262 ? -25.569 2.439 31.087 1.00 73.81 262 GLN A N 1
ATOM 2124 C CA . GLN A 1 262 ? -24.433 2.609 30.167 1.00 73.81 262 GLN A CA 1
ATOM 2125 C C . GLN A 1 262 ? -23.844 1.279 29.647 1.00 73.81 262 GLN A C 1
ATOM 2127 O O . GLN A 1 262 ? -22.693 1.206 29.209 1.00 73.81 262 GLN A O 1
ATOM 2132 N N . VAL A 1 263 ? -24.650 0.209 29.621 1.00 74.31 263 VAL A N 1
ATOM 2133 C CA . VAL A 1 263 ? -24.219 -1.145 29.222 1.00 74.31 263 VAL A CA 1
ATOM 2134 C C . VAL A 1 263 ? -23.771 -1.183 27.760 1.00 74.31 263 VAL A C 1
ATOM 2136 O O . VAL A 1 263 ? -22.922 -1.995 27.396 1.00 74.31 263 VAL A O 1
ATOM 2139 N N . GLY A 1 264 ? -24.274 -0.264 26.930 1.00 69.12 264 GLY A N 1
ATOM 2140 C CA . GLY A 1 264 ? -23.851 -0.096 25.539 1.00 69.12 264 GLY A CA 1
ATOM 2141 C C . GLY A 1 264 ? -22.359 0.213 25.361 1.00 69.12 264 GLY A C 1
ATOM 2142 O O . GLY A 1 264 ? -21.819 -0.084 24.300 1.00 69.12 264 GLY A O 1
ATOM 2143 N N . TYR A 1 265 ? -21.679 0.741 26.385 1.00 70.12 265 TYR A N 1
ATOM 2144 C CA . TYR A 1 265 ? -20.237 1.016 26.343 1.00 70.12 265 TYR A CA 1
ATOM 2145 C C . TYR A 1 265 ? -19.382 -0.107 26.952 1.00 70.12 265 TYR A C 1
ATOM 2147 O O . TYR A 1 265 ? -18.171 -0.170 26.718 1.00 70.12 265 TYR A O 1
ATOM 2155 N N . ARG A 1 266 ? -19.991 -1.032 27.707 1.00 71.50 266 ARG A N 1
ATOM 2156 C CA . ARG A 1 266 ? -19.269 -2.138 28.348 1.00 71.50 266 ARG A CA 1
ATOM 2157 C C . ARG A 1 266 ? -18.751 -3.133 27.319 1.00 71.50 266 ARG A C 1
ATOM 2159 O O . ARG A 1 266 ? -19.479 -3.606 26.446 1.00 71.50 266 ARG A O 1
ATOM 2166 N N . GLY A 1 267 ? -17.483 -3.509 27.463 1.00 71.06 267 GLY A N 1
ATOM 2167 C CA . GLY A 1 267 ? -16.859 -4.500 26.589 1.00 71.06 267 GLY A CA 1
ATOM 2168 C C . GLY A 1 267 ? -16.537 -3.980 25.185 1.00 71.06 267 GLY A C 1
ATOM 2169 O O . GLY A 1 267 ? -16.227 -4.794 24.306 1.00 71.06 267 GLY A O 1
ATOM 2170 N N . LEU A 1 268 ? -16.609 -2.661 24.952 1.00 75.25 268 LEU A N 1
ATOM 2171 C CA . LEU A 1 268 ? -16.177 -2.065 23.692 1.00 75.25 268 LEU A CA 1
ATOM 2172 C C . LEU A 1 268 ? -14.702 -2.396 23.446 1.00 75.25 268 LEU A C 1
ATOM 2174 O O . LEU A 1 268 ? -13.840 -2.259 24.319 1.00 75.25 268 LEU A O 1
ATOM 2178 N N . LYS A 1 269 ? -14.427 -2.875 22.233 1.00 80.94 269 LYS A N 1
ATOM 2179 C CA . LYS A 1 269 ? -13.068 -3.167 21.760 1.00 80.94 269 LYS A CA 1
ATOM 2180 C C . LYS A 1 269 ? -12.526 -2.038 20.895 1.00 80.94 269 LYS A C 1
ATOM 2182 O O . LYS A 1 269 ? -11.321 -1.812 20.919 1.00 80.94 269 LYS A O 1
ATOM 2187 N N . ASN A 1 270 ? -13.409 -1.341 20.185 1.00 81.31 270 ASN A N 1
ATOM 2188 C CA . ASN A 1 270 ? -13.084 -0.245 19.286 1.00 81.31 270 ASN A CA 1
ATOM 2189 C C . ASN A 1 270 ? -13.944 0.953 19.681 1.00 81.31 270 ASN A C 1
ATOM 2191 O O . ASN A 1 270 ? -15.157 0.806 19.834 1.00 81.31 270 ASN A O 1
ATOM 2195 N N . LEU A 1 271 ? -13.320 2.110 19.858 1.00 80.25 271 LEU A N 1
ATOM 2196 C CA . LEU A 1 271 ? -14.011 3.352 20.172 1.00 80.25 271 LEU A CA 1
ATOM 2197 C C . LEU A 1 271 ? -13.484 4.456 19.268 1.00 80.25 271 LEU A C 1
ATOM 2199 O O . LEU A 1 271 ? -12.282 4.700 19.235 1.00 80.25 271 LEU A O 1
ATOM 2203 N N . LYS A 1 272 ? -14.398 5.148 18.593 1.00 79.81 272 LYS A N 1
ATOM 2204 C CA . LYS A 1 272 ? -14.118 6.361 17.836 1.00 79.81 272 LYS A CA 1
ATOM 2205 C C . LYS A 1 272 ? -14.829 7.530 18.503 1.00 79.81 272 LYS A C 1
ATOM 2207 O O . LYS A 1 272 ? -16.054 7.599 18.500 1.00 79.81 272 LYS A O 1
ATOM 2212 N N . LEU A 1 273 ? -14.077 8.443 19.117 1.00 76.50 273 LEU A N 1
ATOM 2213 C CA . LEU A 1 273 ? -14.665 9.525 19.916 1.00 76.50 273 LEU A CA 1
ATOM 2214 C C . LEU A 1 273 ? -15.482 10.515 19.079 1.00 76.50 273 LEU A C 1
ATOM 2216 O O . LEU A 1 273 ? -16.460 11.056 19.588 1.00 76.50 273 LEU A O 1
ATOM 2220 N N . SER A 1 274 ? -15.152 10.709 17.798 1.00 71.31 274 SER A N 1
ATOM 2221 C CA . SER A 1 274 ? -15.934 11.581 16.908 1.00 71.31 274 SER A CA 1
ATOM 2222 C C . SER A 1 274 ? -17.374 11.097 16.721 1.00 71.31 274 SER A C 1
ATOM 2224 O O . SER A 1 274 ? -18.271 11.900 16.471 1.00 71.31 274 SER A O 1
ATOM 2226 N N . ASP A 1 275 ? -17.626 9.794 16.882 1.00 65.19 275 ASP A N 1
ATOM 2227 C CA . ASP A 1 275 ? -18.983 9.257 16.821 1.00 65.19 275 ASP A CA 1
ATOM 2228 C C . ASP A 1 275 ? -19.792 9.611 18.065 1.00 65.19 275 ASP A C 1
ATOM 2230 O O . ASP A 1 275 ? -21.021 9.564 18.016 1.00 65.19 275 ASP A O 1
ATOM 2234 N N . PHE A 1 276 ? -19.138 10.038 19.147 1.00 68.81 276 PHE A N 1
ATOM 2235 C CA . PHE A 1 276 ? -19.748 10.328 20.438 1.00 68.81 276 PHE A CA 1
ATOM 2236 C C . PHE A 1 276 ? -19.309 11.695 20.993 1.00 68.81 276 PHE A C 1
ATOM 2238 O O . PHE A 1 276 ? -18.590 11.751 21.991 1.00 68.81 276 PHE A O 1
ATOM 2245 N N . PRO A 1 277 ? -19.786 12.823 20.428 1.00 65.38 277 PRO A N 1
ATOM 2246 C CA . PRO A 1 277 ? -19.413 14.158 20.908 1.00 65.38 277 PRO A CA 1
ATOM 2247 C C . PRO A 1 277 ? -19.745 14.390 22.389 1.00 65.38 277 PRO A C 1
ATOM 2249 O O . PRO A 1 277 ? -19.013 15.075 23.098 1.00 65.38 277 PRO A O 1
ATOM 2252 N N . GLU A 1 278 ? -20.829 13.774 22.875 1.00 63.03 278 GLU A N 1
ATOM 2253 C CA . GLU A 1 278 ? -21.224 13.795 24.289 1.00 63.03 278 GLU A CA 1
ATOM 2254 C C . GLU A 1 278 ? -20.158 13.152 25.190 1.00 63.03 278 GLU A C 1
ATOM 2256 O O . GLU A 1 278 ? -19.896 13.651 26.286 1.00 63.03 278 GLU A O 1
ATOM 2261 N N . LEU A 1 279 ? -19.484 12.100 24.703 1.00 65.81 279 LEU A N 1
ATOM 2262 C CA . LEU A 1 279 ? -18.391 11.461 25.427 1.00 65.81 279 LEU A CA 1
ATOM 2263 C C . LEU A 1 279 ? -17.144 12.334 25.470 1.00 65.81 279 LEU A C 1
ATOM 2265 O O . LEU A 1 279 ? -16.434 12.229 26.450 1.00 65.81 279 LEU A O 1
ATOM 2269 N N . ILE A 1 280 ? -16.871 13.210 24.498 1.00 67.06 280 ILE A N 1
ATOM 2270 C CA . ILE A 1 280 ? -15.660 14.059 24.516 1.00 67.06 280 ILE A CA 1
ATOM 2271 C C . ILE A 1 280 ? -15.636 14.941 25.771 1.00 67.06 280 ILE A C 1
ATOM 2273 O O . ILE A 1 280 ? -14.619 15.033 26.458 1.00 67.06 280 ILE A O 1
ATOM 2277 N N . ASN A 1 281 ? -16.780 15.536 26.119 1.00 62.88 281 ASN A N 1
ATOM 2278 C CA . ASN A 1 281 ? -16.895 16.361 27.319 1.00 62.88 281 ASN A CA 1
ATOM 2279 C C . ASN A 1 281 ? -16.759 15.528 28.600 1.00 62.88 281 ASN A C 1
ATOM 2281 O O . ASN A 1 281 ? -16.094 15.967 29.534 1.00 62.88 281 ASN A O 1
ATOM 2285 N N . ILE A 1 282 ? -17.339 14.326 28.644 1.00 60.88 282 ILE A N 1
ATOM 2286 C CA . ILE A 1 282 ? -17.238 13.414 29.797 1.00 60.88 282 ILE A CA 1
ATOM 2287 C C . ILE A 1 282 ? -15.795 12.904 29.955 1.00 60.88 282 ILE A C 1
ATOM 2289 O O . ILE A 1 282 ? -15.224 13.004 31.040 1.00 60.88 282 ILE A O 1
ATOM 2293 N N . TRP A 1 283 ? -15.179 12.479 28.848 1.00 68.38 283 TRP A N 1
ATOM 2294 C CA . TRP A 1 283 ? -13.791 12.023 28.727 1.00 68.38 283 TRP A CA 1
ATOM 2295 C C . TRP A 1 283 ? -12.802 13.088 29.205 1.00 68.38 283 TRP A C 1
ATOM 2297 O O . TRP A 1 283 ? -11.797 12.755 29.823 1.00 68.38 283 TRP A O 1
ATOM 2307 N N . SER A 1 284 ? -13.114 14.370 28.981 1.00 60.31 284 SER A N 1
ATOM 2308 C CA . SER A 1 284 ? -12.308 15.505 29.452 1.00 60.31 284 SER A CA 1
ATOM 2309 C C . SER A 1 284 ? -12.556 15.925 30.908 1.00 60.31 284 SER A C 1
ATOM 2311 O O . SER A 1 284 ? -11.700 16.579 31.496 1.00 60.31 284 SER A O 1
ATOM 2313 N N . ARG A 1 285 ? -13.728 15.615 31.490 1.00 59.47 285 ARG A N 1
ATOM 2314 C CA . ARG A 1 285 ? -14.169 16.177 32.784 1.00 59.47 285 ARG A CA 1
ATOM 2315 C C . ARG A 1 285 ? -13.969 15.255 33.980 1.00 59.47 285 ARG A C 1
ATOM 2317 O O . ARG A 1 285 ? -13.712 15.776 35.061 1.00 59.47 285 ARG A O 1
ATOM 2324 N N . ASN A 1 286 ? -14.132 13.937 33.836 1.00 58.12 286 ASN A N 1
ATOM 2325 C CA . ASN A 1 286 ? -14.005 13.031 34.981 1.00 58.12 286 ASN A CA 1
ATOM 2326 C C . ASN A 1 286 ? -13.657 11.579 34.583 1.00 58.12 286 ASN A C 1
ATOM 2328 O O . ASN A 1 286 ? -14.549 10.790 34.261 1.00 58.12 286 ASN A O 1
ATOM 2332 N N . PRO A 1 287 ? -12.379 11.170 34.657 1.00 50.97 287 PRO A N 1
ATOM 2333 C CA . PRO A 1 287 ? -11.966 9.815 34.296 1.00 50.97 287 PRO A CA 1
ATOM 2334 C C . PRO A 1 287 ? -12.446 8.716 35.262 1.00 50.97 287 PRO A C 1
ATOM 2336 O O . PRO A 1 287 ? -12.443 7.542 34.889 1.00 50.97 287 PRO A O 1
ATOM 2339 N N . GLN A 1 288 ? -12.900 9.058 36.477 1.00 52.28 288 GLN A N 1
ATOM 2340 C CA . GLN A 1 288 ? -13.401 8.068 37.442 1.00 52.28 288 GLN A CA 1
ATOM 2341 C C . GLN A 1 288 ? -14.809 7.540 37.131 1.00 52.28 288 GLN A C 1
ATOM 2343 O O . GLN A 1 288 ? -15.189 6.506 37.671 1.00 52.28 288 GLN A O 1
ATOM 2348 N N . GLU A 1 289 ? -15.573 8.182 36.243 1.00 54.03 289 GLU A N 1
ATOM 2349 C CA . GLU A 1 289 ? -16.894 7.684 35.818 1.00 54.03 289 GLU A CA 1
ATOM 2350 C C . GLU A 1 289 ? -16.805 6.669 34.661 1.00 54.03 289 GLU A C 1
ATOM 2352 O O . GLU A 1 289 ? -17.781 5.996 34.345 1.00 54.03 289 GLU A O 1
ATOM 2357 N N . MET A 1 290 ? -15.624 6.492 34.053 1.00 56.56 290 MET A N 1
ATOM 2358 C CA . MET A 1 290 ? -15.426 5.686 32.836 1.00 56.56 290 MET A CA 1
ATOM 2359 C C . MET A 1 290 ? -14.777 4.314 33.103 1.00 56.56 290 MET A C 1
ATOM 2361 O O . MET A 1 290 ? -14.038 3.793 32.267 1.00 56.56 290 MET A O 1
ATOM 2365 N N . LEU A 1 291 ? -15.048 3.721 34.272 1.00 50.53 291 LEU A N 1
ATOM 2366 C CA . LEU A 1 291 ? -14.342 2.5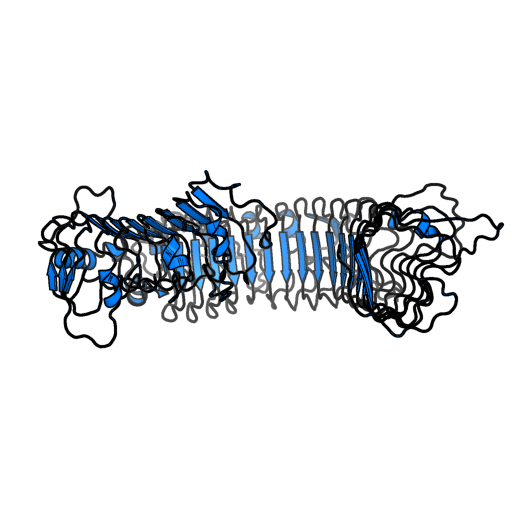68 34.870 1.00 50.53 291 LEU A CA 1
ATOM 2367 C C . LEU A 1 291 ? -14.261 1.277 34.017 1.00 50.53 291 LEU A C 1
ATOM 2369 O O . LEU A 1 291 ? -13.532 0.361 34.402 1.00 50.53 291 LEU A O 1
ATOM 2373 N N . ASP A 1 292 ? -14.912 1.210 32.851 1.00 59.38 292 ASP A N 1
ATOM 2374 C CA . ASP A 1 292 ? -15.150 -0.032 32.106 1.00 59.38 292 ASP A CA 1
ATOM 2375 C C . ASP A 1 292 ? -14.442 -0.153 30.729 1.00 59.38 292 ASP A C 1
ATOM 2377 O O . ASP A 1 292 ? -14.589 -1.183 30.068 1.00 59.38 292 ASP A O 1
ATOM 2381 N N . PHE A 1 293 ? -13.595 0.797 30.290 1.00 70.56 293 PHE A N 1
ATOM 2382 C CA . PHE A 1 293 ? -12.816 0.666 29.026 1.00 70.56 293 PHE A CA 1
ATOM 2383 C C . PHE A 1 293 ? -11.597 -0.271 29.112 1.00 70.56 293 PHE A C 1
ATOM 2385 O O . PHE A 1 293 ? -10.723 -0.272 28.244 1.00 70.56 293 PHE A O 1
ATOM 2392 N N . THR A 1 294 ? -11.536 -1.125 30.132 1.00 74.25 294 THR A N 1
ATOM 2393 C CA . THR A 1 294 ? -10.433 -2.077 30.342 1.00 74.25 294 THR A CA 1
ATOM 2394 C C . THR A 1 294 ? -10.283 -3.083 29.198 1.00 74.25 294 THR A C 1
ATOM 2396 O O . THR A 1 294 ? -9.214 -3.667 29.040 1.00 74.25 294 THR A O 1
ATOM 2399 N N . THR A 1 295 ? -11.318 -3.283 28.373 1.00 79.88 295 THR A N 1
ATOM 2400 C CA . THR A 1 295 ? -11.298 -4.178 27.203 1.00 79.88 295 THR A CA 1
ATOM 2401 C C . THR A 1 295 ? -10.897 -3.502 25.896 1.00 79.88 295 THR A C 1
ATOM 2403 O O . THR A 1 295 ? -10.792 -4.195 24.877 1.00 79.88 295 THR A O 1
ATOM 2406 N N . LEU A 1 296 ? -10.715 -2.179 25.899 1.00 85.31 296 LEU A N 1
ATOM 2407 C CA . LEU A 1 296 ? -10.489 -1.400 24.690 1.00 85.31 296 LEU A CA 1
ATOM 2408 C C . LEU A 1 296 ? -9.163 -1.799 24.036 1.00 85.31 296 LEU A C 1
ATOM 2410 O O . LEU A 1 296 ? -8.135 -1.897 24.700 1.00 85.31 296 LEU A O 1
ATOM 2414 N N . LYS A 1 297 ? -9.198 -2.052 22.727 1.00 89.88 297 LYS A N 1
ATOM 2415 C CA . LYS A 1 297 ? -8.045 -2.450 21.906 1.00 89.88 297 LYS A CA 1
ATOM 2416 C C . LYS A 1 297 ? -7.693 -1.400 20.862 1.00 89.88 297 LYS A C 1
ATOM 2418 O O . LYS A 1 297 ? -6.516 -1.263 20.547 1.00 89.88 297 LYS A O 1
ATOM 2423 N N . PHE A 1 298 ? -8.684 -0.678 20.355 1.00 89.25 298 PHE A N 1
ATOM 2424 C CA . PHE A 1 298 ? -8.522 0.380 19.368 1.00 89.25 298 PHE A CA 1
ATOM 2425 C C . PHE A 1 298 ? -9.222 1.649 19.851 1.00 89.25 298 PHE A C 1
ATOM 2427 O O . PHE A 1 298 ? -10.388 1.597 20.253 1.00 89.25 298 PHE A O 1
ATOM 2434 N N . LEU A 1 299 ? -8.514 2.772 19.794 1.00 89.69 299 LEU A N 1
ATOM 2435 C CA . LEU A 1 299 ? -9.060 4.094 20.068 1.00 89.69 299 LEU A CA 1
ATOM 2436 C C . LEU A 1 299 ? -8.740 5.032 18.906 1.00 89.69 299 LEU A C 1
ATOM 2438 O O . LEU A 1 299 ? -7.572 5.203 18.569 1.00 89.69 299 LEU A O 1
ATOM 2442 N N . GLU A 1 300 ? -9.764 5.686 18.371 1.00 89.50 300 GLU A N 1
ATOM 2443 C CA . GLU A 1 300 ? -9.637 6.767 17.399 1.00 89.50 300 GLU A CA 1
ATOM 2444 C C . GLU A 1 300 ? -10.196 8.070 17.981 1.00 89.50 300 GLU A C 1
ATOM 2446 O O . GLU A 1 300 ? -11.332 8.129 18.459 1.00 89.50 300 GLU A O 1
ATOM 2451 N N . VAL A 1 301 ? -9.404 9.135 17.920 1.00 88.06 301 VAL A N 1
ATOM 2452 C CA . VAL A 1 301 ? -9.795 10.488 18.316 1.00 88.06 301 VAL A CA 1
ATOM 2453 C C . VAL A 1 301 ? -9.685 11.383 17.091 1.00 88.06 301 VAL A C 1
ATOM 2455 O O . VAL A 1 301 ? -8.583 11.690 16.650 1.00 88.06 301 VAL A O 1
ATOM 2458 N N . CYS A 1 302 ? -10.830 11.778 16.536 1.00 87.25 302 CYS A N 1
ATOM 2459 C CA . CYS A 1 302 ? -10.905 12.616 15.344 1.00 87.25 302 CYS A CA 1
ATOM 2460 C C . CYS A 1 302 ? -11.623 13.930 15.624 1.00 87.25 302 CYS A C 1
ATOM 2462 O O . CYS A 1 302 ? -12.651 13.924 16.301 1.00 87.25 302 CYS A O 1
ATOM 2464 N N . ASP A 1 303 ? -11.126 15.022 15.043 1.00 81.06 303 ASP A N 1
ATOM 2465 C CA . ASP A 1 303 ? -11.820 16.318 14.993 1.00 81.06 303 ASP A CA 1
ATOM 2466 C C . ASP A 1 303 ? -12.162 16.895 16.393 1.00 81.06 303 ASP A C 1
ATOM 2468 O O . ASP A 1 303 ? -13.098 17.679 16.570 1.00 81.06 303 ASP A O 1
ATOM 2472 N N . SER A 1 304 ? -11.380 16.524 17.416 1.00 77.12 304 SER A N 1
ATOM 2473 C CA . SER A 1 304 ? -11.607 16.880 18.826 1.00 77.12 304 SER A CA 1
ATOM 2474 C C . SER A 1 304 ? -10.942 18.204 19.215 1.00 77.12 304 SER A C 1
ATOM 2476 O O . SER A 1 304 ? -10.055 18.249 20.066 1.00 77.12 304 SER A O 1
ATOM 2478 N N . ASN A 1 305 ? -11.400 19.313 18.637 1.00 79.69 305 ASN A N 1
ATOM 2479 C CA . ASN A 1 305 ? -10.793 20.640 18.846 1.00 79.69 305 ASN A CA 1
ATOM 2480 C C . ASN A 1 305 ? -11.023 21.248 20.244 1.00 79.69 305 ASN A C 1
ATOM 2482 O O . ASN A 1 305 ? -10.485 22.305 20.552 1.00 79.69 305 ASN A O 1
ATOM 2486 N N . ASN A 1 306 ? -11.807 20.610 21.110 1.00 77.94 306 ASN A N 1
ATOM 2487 C CA . ASN A 1 306 ? -12.018 21.092 22.480 1.00 77.94 306 ASN A CA 1
ATOM 2488 C C . ASN A 1 306 ? -10.963 20.569 23.467 1.00 77.94 306 ASN A C 1
ATOM 2490 O O . ASN A 1 306 ? -10.892 21.050 24.597 1.00 77.94 306 ASN A O 1
ATOM 2494 N N . LEU A 1 307 ? -10.173 19.568 23.068 1.00 79.75 307 LEU A N 1
ATOM 2495 C CA . LEU A 1 307 ? -9.210 18.903 23.938 1.00 79.75 307 LEU A CA 1
ATOM 2496 C C . LEU A 1 307 ? -7.821 19.513 23.764 1.00 79.75 307 LEU A C 1
ATOM 2498 O O . LEU A 1 307 ? -7.299 19.540 22.655 1.00 79.75 307 LEU A O 1
ATOM 2502 N N . ARG A 1 308 ? -7.203 19.923 24.876 1.00 86.56 308 ARG A N 1
ATOM 2503 C CA . ARG A 1 308 ? -5.763 20.237 24.918 1.00 86.56 308 ARG A CA 1
ATOM 2504 C C . ARG A 1 308 ? -4.902 19.000 25.161 1.00 86.56 308 ARG A C 1
ATOM 2506 O O . ARG A 1 308 ? -3.757 18.965 24.729 1.00 86.56 308 ARG A O 1
ATOM 2513 N N . TYR A 1 309 ? -5.466 17.993 25.827 1.00 86.94 309 TYR A N 1
ATOM 2514 C CA . TYR A 1 309 ? -4.874 16.672 26.013 1.00 86.94 309 TYR A CA 1
ATOM 2515 C C . TYR A 1 309 ? -5.945 15.575 25.984 1.00 86.94 309 TYR A C 1
ATOM 2517 O O . TYR A 1 309 ? -7.118 15.856 26.234 1.00 86.94 309 TYR A O 1
ATOM 2525 N N . ILE A 1 310 ? -5.560 14.337 25.646 1.00 84.44 310 ILE A N 1
ATOM 2526 C CA . ILE A 1 310 ? -6.488 13.189 25.544 1.00 84.44 310 ILE A CA 1
ATOM 2527 C C . ILE A 1 310 ? -6.526 12.389 26.844 1.00 84.44 310 ILE A C 1
ATOM 2529 O O . ILE A 1 310 ? -7.594 11.933 27.259 1.00 84.44 310 ILE A O 1
ATOM 2533 N N . PHE A 1 311 ? -5.367 12.206 27.475 1.00 84.94 311 PHE A N 1
ATOM 2534 C CA . PHE A 1 311 ? -5.239 11.430 28.699 1.00 84.94 311 PHE A CA 1
ATOM 2535 C C . PHE A 1 311 ? -4.514 12.200 29.783 1.00 84.94 311 PHE A C 1
ATOM 2537 O O . PHE A 1 311 ? -3.488 12.836 29.536 1.00 84.94 311 PHE A O 1
ATOM 2544 N N . ASN A 1 312 ? -4.981 11.992 31.003 1.00 81.75 312 ASN A N 1
ATOM 2545 C CA . ASN A 1 312 ? -4.142 12.142 32.172 1.00 81.75 312 ASN A CA 1
ATOM 2546 C C . ASN A 1 312 ? -3.362 10.852 32.419 1.00 81.75 312 ASN A C 1
ATOM 2548 O O . ASN A 1 312 ? -3.820 9.756 32.076 1.00 81.75 312 ASN A O 1
ATOM 2552 N N . LEU A 1 313 ? -2.186 10.968 33.032 1.00 80.94 313 LEU A N 1
ATOM 2553 C CA . LEU A 1 313 ? -1.304 9.823 33.267 1.00 80.94 313 LEU A CA 1
ATOM 2554 C C . LEU A 1 313 ? -2.001 8.673 34.031 1.00 80.94 313 LEU A C 1
ATOM 2556 O O . LEU A 1 313 ? -1.812 7.506 33.696 1.00 80.94 313 LEU A O 1
ATOM 2560 N N . SER A 1 314 ? -2.882 8.987 34.985 1.00 77.69 314 SER A N 1
ATOM 2561 C CA . SER A 1 314 ? -3.679 8.011 35.745 1.00 77.69 314 SER A CA 1
ATOM 2562 C C . SER A 1 314 ? -4.624 7.164 34.867 1.00 77.69 314 SER A C 1
ATOM 2564 O O . SER A 1 314 ? -4.816 5.971 35.124 1.00 77.69 314 SER A O 1
ATOM 2566 N N . MET A 1 315 ? -5.167 7.730 33.782 1.00 79.38 315 MET A N 1
ATOM 2567 C CA . MET A 1 315 ? -6.063 7.032 32.842 1.00 79.38 315 MET A CA 1
ATOM 2568 C C . MET A 1 315 ? -5.329 5.964 32.035 1.00 79.38 315 MET A C 1
ATOM 2570 O O . MET A 1 315 ? -5.861 4.886 31.763 1.00 79.38 315 MET A O 1
ATOM 2574 N N . VAL A 1 316 ? -4.090 6.268 31.657 1.00 82.31 316 VAL A N 1
ATOM 2575 C CA . VAL A 1 316 ? -3.263 5.433 30.786 1.00 82.31 316 VAL A CA 1
ATOM 2576 C C . VAL A 1 316 ? -3.022 4.048 31.400 1.00 82.31 316 VAL A C 1
ATOM 2578 O O . VAL A 1 316 ? -3.068 3.041 30.690 1.00 82.31 316 VAL A O 1
ATOM 2581 N N . PHE A 1 317 ? -2.881 3.964 32.727 1.00 78.88 317 PHE A N 1
ATOM 2582 C CA . PHE A 1 317 ? -2.715 2.694 33.443 1.00 78.88 317 PHE A CA 1
ATOM 2583 C C . PHE A 1 317 ? -3.952 1.782 33.391 1.00 78.88 317 PHE A C 1
ATOM 2585 O O . PHE A 1 317 ? -3.831 0.565 33.529 1.00 78.88 317 PHE A O 1
ATOM 2592 N N . ARG A 1 318 ? -5.151 2.333 33.154 1.00 77.81 318 ARG A N 1
ATOM 2593 C CA . ARG A 1 318 ? -6.405 1.559 33.060 1.00 77.81 318 ARG A CA 1
ATOM 2594 C C . ARG A 1 318 ? -6.622 0.959 31.670 1.00 77.81 318 ARG A C 1
ATOM 2596 O O . ARG A 1 318 ? -7.338 -0.033 31.532 1.00 77.81 318 ARG A O 1
ATOM 2603 N N . LEU A 1 319 ? -5.961 1.501 30.649 1.00 82.94 319 LEU A N 1
ATOM 2604 C CA . LEU A 1 319 ? -6.058 1.079 29.249 1.00 82.94 319 LEU A CA 1
ATOM 2605 C C . LEU A 1 319 ? -5.037 -0.018 28.900 1.00 82.94 319 LEU A C 1
ATOM 2607 O O . LEU A 1 319 ? -4.411 -0.013 27.841 1.00 82.94 319 LEU A O 1
ATOM 2611 N N . GLY A 1 320 ? -4.879 -1.006 29.786 1.00 83.75 320 GLY A N 1
ATOM 2612 C CA . GLY A 1 320 ? -3.865 -2.059 29.656 1.00 83.75 320 GLY A CA 1
ATOM 2613 C C . GLY A 1 320 ? -4.049 -3.010 28.462 1.00 83.75 320 GLY A C 1
ATOM 2614 O O . GLY A 1 320 ? -3.130 -3.761 28.133 1.00 83.75 320 GLY A O 1
ATOM 2615 N N . GLN A 1 321 ? -5.221 -3.007 27.816 1.00 89.94 321 GLN A N 1
ATOM 2616 C CA . GLN A 1 321 ? -5.526 -3.827 26.634 1.00 89.94 321 GLN A CA 1
ATOM 2617 C C . GLN A 1 321 ? -5.385 -3.084 25.304 1.00 89.94 321 GLN A C 1
ATOM 2619 O O . GLN A 1 321 ? -5.500 -3.731 24.256 1.00 89.94 321 GLN A O 1
ATOM 2624 N N . LEU A 1 322 ? -5.118 -1.773 25.341 1.00 92.50 322 LEU A N 1
ATOM 2625 C CA . LEU A 1 322 ? -5.037 -0.947 24.145 1.00 92.50 322 LEU A CA 1
ATOM 2626 C C . LEU A 1 322 ? -3.880 -1.427 23.266 1.00 92.50 322 LEU A C 1
ATOM 2628 O O . LEU A 1 322 ? -2.771 -1.629 23.754 1.00 92.50 322 LEU A O 1
ATOM 2632 N N . ARG A 1 323 ? -4.163 -1.651 21.982 1.00 95.19 323 ARG A N 1
ATOM 2633 C CA . ARG A 1 323 ? -3.215 -2.142 20.971 1.00 95.19 323 ARG A CA 1
ATOM 2634 C C . ARG A 1 323 ? -2.920 -1.106 19.902 1.00 95.19 323 ARG A C 1
ATOM 2636 O O . ARG A 1 323 ? -1.803 -1.078 19.404 1.00 95.19 323 ARG A O 1
ATOM 2643 N N . GLN A 1 324 ? -3.887 -0.263 19.570 1.00 96.81 324 GLN A N 1
ATOM 2644 C CA . GLN A 1 324 ? -3.735 0.753 18.540 1.00 96.81 324 GLN A CA 1
ATOM 2645 C C . GLN A 1 324 ? -4.438 2.040 18.955 1.00 96.81 324 GLN A C 1
ATOM 2647 O O . GLN A 1 324 ? -5.532 2.008 19.527 1.00 96.81 324 GLN A O 1
ATOM 2652 N N . MET A 1 325 ? -3.782 3.159 18.670 1.00 95.50 325 MET A N 1
ATOM 2653 C CA . MET A 1 325 ? -4.281 4.498 18.940 1.00 95.50 325 MET A CA 1
ATOM 2654 C C . MET A 1 325 ? -4.104 5.369 17.701 1.00 95.50 325 MET A C 1
ATOM 2656 O O . MET A 1 325 ? -2.996 5.474 17.177 1.00 95.50 325 MET A O 1
ATOM 2660 N N . GLU A 1 326 ? -5.183 6.014 17.270 1.00 95.94 326 GLU A N 1
ATOM 2661 C CA . GLU A 1 326 ? -5.191 6.953 16.152 1.00 95.94 326 GLU A CA 1
ATOM 2662 C C . GLU A 1 326 ? -5.735 8.308 16.596 1.00 95.94 326 GLU A C 1
ATOM 2664 O O . GLU A 1 326 ? -6.800 8.396 17.203 1.00 95.94 326 GLU A O 1
ATOM 2669 N N . ILE A 1 327 ? -5.009 9.377 16.291 1.00 94.50 327 ILE A N 1
ATOM 2670 C CA . ILE A 1 327 ? -5.383 10.746 16.637 1.00 94.50 327 ILE A CA 1
ATOM 2671 C C . ILE A 1 327 ? -5.287 11.570 15.364 1.00 94.50 327 ILE A C 1
ATOM 2673 O O . ILE A 1 327 ? -4.198 11.703 14.813 1.00 94.50 327 ILE A O 1
ATOM 2677 N N . LYS A 1 328 ? -6.410 12.094 14.872 1.00 93.12 328 LYS A N 1
ATOM 2678 C CA . LYS A 1 328 ? -6.465 12.761 13.568 1.00 93.12 328 LYS A CA 1
ATOM 2679 C C . LYS A 1 328 ? -7.204 14.093 13.643 1.00 93.12 328 LYS A C 1
ATOM 2681 O O . LYS A 1 328 ? -8.280 14.170 14.229 1.00 93.12 328 LYS A O 1
ATOM 2686 N N . ARG A 1 329 ? -6.683 15.132 12.986 1.00 90.38 329 ARG A N 1
ATOM 2687 C CA . ARG A 1 329 ? -7.375 16.431 12.822 1.00 90.38 329 ARG A CA 1
ATOM 2688 C C . ARG A 1 329 ? -7.793 17.095 14.148 1.00 90.38 329 ARG A C 1
ATOM 2690 O O . ARG A 1 329 ? -8.841 17.731 14.229 1.00 90.38 329 ARG A O 1
ATOM 2697 N N . CYS A 1 330 ? -7.002 16.932 15.208 1.00 89.12 330 CYS A N 1
ATOM 2698 C CA . CYS A 1 330 ? -7.247 17.575 16.502 1.00 89.12 330 CYS A CA 1
ATOM 2699 C C . CYS A 1 330 ? -6.422 18.865 16.586 1.00 89.12 330 CYS A C 1
ATOM 2701 O O . CYS A 1 330 ? -5.257 18.836 16.978 1.00 89.12 330 CYS A O 1
ATOM 2703 N N . ASN A 1 331 ? -7.017 19.994 16.195 1.00 88.38 331 ASN A N 1
ATOM 2704 C CA . ASN A 1 331 ? -6.281 21.233 15.934 1.00 88.38 331 ASN A CA 1
ATOM 2705 C C . ASN A 1 331 ? -5.708 21.889 17.184 1.00 88.38 331 ASN A C 1
ATOM 2707 O O . ASN A 1 331 ? -4.572 22.324 17.121 1.00 88.38 331 ASN A O 1
ATOM 2711 N N . ASN A 1 332 ? -6.450 21.897 18.296 1.00 90.19 332 ASN A N 1
ATOM 2712 C CA . ASN A 1 332 ? -6.037 22.536 19.556 1.00 90.19 332 ASN A CA 1
ATOM 2713 C C . ASN A 1 332 ? -5.342 21.560 20.529 1.00 90.19 332 ASN A C 1
ATOM 2715 O O . ASN A 1 332 ? -5.197 21.862 21.716 1.00 90.19 332 ASN A O 1
ATOM 2719 N N . LEU A 1 333 ? -4.997 20.354 20.064 1.00 91.69 333 LEU A N 1
ATOM 2720 C CA . LEU A 1 333 ? -4.388 19.326 20.900 1.00 91.69 333 LEU A CA 1
ATOM 2721 C C . LEU A 1 333 ? -2.912 19.649 21.109 1.00 91.69 333 LEU A C 1
ATOM 2723 O O . LEU A 1 333 ? -2.126 19.507 20.182 1.00 91.69 333 LEU A O 1
ATOM 2727 N N . GLU A 1 334 ? -2.530 20.021 22.327 1.00 92.50 334 GLU A N 1
ATOM 2728 C CA . GLU A 1 334 ? -1.152 20.388 22.658 1.00 92.50 334 GLU A CA 1
ATOM 2729 C C . GLU A 1 334 ? -0.293 19.147 22.976 1.00 92.50 334 GLU A C 1
ATOM 2731 O O . GLU A 1 334 ? 0.878 19.088 22.581 1.00 92.50 334 GLU A O 1
ATOM 2736 N N . GLN A 1 335 ? -0.862 18.153 23.676 1.00 91.88 335 GLN A N 1
ATOM 2737 C CA . GLN A 1 335 ? -0.212 16.877 24.019 1.00 91.88 335 GLN A CA 1
ATOM 2738 C C . GLN A 1 335 ? -1.190 15.699 23.989 1.00 91.88 335 GLN A C 1
ATOM 2740 O O . GLN A 1 335 ? -2.376 15.883 24.214 1.00 91.88 335 GLN A O 1
ATOM 2745 N N . VAL A 1 336 ? -0.733 14.459 23.784 1.00 92.12 336 VAL A N 1
ATOM 2746 C CA . VAL A 1 336 ? -1.627 13.286 23.923 1.00 92.12 336 VAL A CA 1
ATOM 2747 C C . VAL A 1 336 ? -1.853 12.950 25.396 1.00 92.12 336 VAL A C 1
ATOM 2749 O O . VAL A 1 336 ? -2.992 12.734 25.814 1.00 92.12 336 VAL A O 1
ATOM 2752 N N . ILE A 1 337 ? -0.775 12.933 26.180 1.00 90.19 337 ILE A N 1
ATOM 2753 C CA . ILE A 1 337 ? -0.778 12.597 27.605 1.00 90.19 337 ILE A CA 1
ATOM 2754 C C . ILE A 1 337 ? -0.207 13.764 28.409 1.00 90.19 337 ILE A C 1
ATOM 2756 O O . ILE A 1 337 ? 0.881 14.259 28.104 1.00 90.19 337 ILE A O 1
ATOM 2760 N N . LYS A 1 338 ? -0.904 14.148 29.479 1.00 87.62 338 LYS A N 1
ATOM 2761 C CA . LYS A 1 338 ? -0.448 15.149 30.444 1.00 87.62 338 LYS A CA 1
ATOM 2762 C C . LYS A 1 338 ? -0.346 14.545 31.849 1.00 87.62 338 LYS A C 1
ATOM 2764 O O . LYS A 1 338 ? -1.253 13.846 32.300 1.00 87.62 338 LYS A O 1
ATOM 2769 N N . GLU A 1 339 ? 0.765 14.787 32.543 1.00 85.12 339 GLU A N 1
ATOM 2770 C CA . GLU A 1 339 ? 0.886 14.465 33.973 1.00 85.12 339 GLU A CA 1
ATOM 2771 C C . GLU A 1 339 ? 0.042 15.443 34.816 1.00 85.12 339 GLU A C 1
ATOM 2773 O O . GLU A 1 339 ? 0.040 16.648 34.563 1.00 85.12 339 GLU A O 1
ATOM 2778 N N . GLU A 1 340 ? -0.711 14.921 35.790 1.00 79.44 340 GLU A N 1
ATOM 2779 C CA . GLU A 1 340 ? -1.555 15.712 36.699 1.00 79.44 340 GLU A CA 1
ATOM 2780 C C . GLU A 1 340 ? -0.713 16.325 37.835 1.00 79.44 340 GLU A C 1
ATOM 2782 O O . GLU A 1 340 ? 0.167 15.663 38.378 1.00 79.44 340 GLU A O 1
ATOM 2787 N N . ASP A 1 341 ? -1.031 17.555 38.262 1.00 65.12 341 ASP A N 1
ATOM 2788 C CA . ASP A 1 341 ? -0.313 18.263 39.343 1.00 65.12 341 ASP A CA 1
ATOM 2789 C C . ASP A 1 341 ? -0.592 17.694 40.758 1.00 65.12 341 ASP A C 1
ATOM 2791 O O . ASP A 1 341 ? -0.005 18.137 41.745 1.00 65.12 341 ASP A O 1
ATOM 2795 N N . SER A 1 342 ? -1.523 16.741 40.895 1.00 55.03 342 SER A N 1
ATOM 2796 C CA . SER A 1 342 ? -2.058 16.292 42.189 1.00 55.03 342 SER A CA 1
ATOM 2797 C C . SER A 1 342 ? -1.436 14.978 42.674 1.00 55.03 342 SER A C 1
ATOM 2799 O O . SER A 1 342 ? -1.549 13.930 42.046 1.00 55.03 342 SER A O 1
ATOM 2801 N N . ILE A 1 343 ? -0.835 15.056 43.859 1.00 49.53 343 ILE A N 1
ATOM 2802 C CA . ILE A 1 343 ? 0.027 14.062 44.519 1.00 49.53 343 ILE A CA 1
ATOM 2803 C C . ILE A 1 343 ? -0.732 12.807 45.024 1.00 49.53 343 ILE A C 1
ATOM 2805 O O . ILE A 1 343 ? -0.122 11.797 45.347 1.00 49.53 343 ILE A O 1
ATOM 2809 N N . THR A 1 344 ? -2.067 12.791 45.052 1.00 49.50 344 THR A N 1
ATOM 2810 C CA . THR A 1 344 ? -2.823 11.861 45.920 1.00 49.50 344 THR A CA 1
ATOM 2811 C C . THR A 1 344 ? -3.083 10.444 45.391 1.00 49.50 344 THR A C 1
ATOM 2813 O O . THR A 1 344 ? -3.445 9.585 46.187 1.00 49.50 344 THR A O 1
ATOM 2816 N N . MET A 1 345 ? -2.910 10.152 44.094 1.00 46.09 345 MET A N 1
ATOM 2817 C CA . MET A 1 345 ? -3.044 8.774 43.550 1.00 46.09 345 MET A CA 1
ATOM 2818 C C . MET A 1 345 ? -1.791 8.270 42.824 1.00 46.09 345 MET A C 1
ATOM 2820 O O . MET A 1 345 ? -1.723 7.118 42.401 1.00 46.09 345 MET A O 1
ATOM 2824 N N . VAL A 1 346 ? -0.803 9.146 42.660 1.00 49.09 346 VAL A N 1
ATOM 2825 C CA . VAL A 1 346 ? 0.436 8.869 41.933 1.00 49.09 346 VAL A CA 1
ATOM 2826 C C . VAL A 1 346 ? 1.438 8.130 42.831 1.00 49.09 346 VAL A C 1
ATOM 2828 O O . VAL A 1 346 ? 2.262 7.369 42.334 1.00 49.09 346 VAL A O 1
ATOM 2831 N N . GLU A 1 347 ? 1.317 8.267 44.155 1.00 45.53 347 GLU A N 1
ATOM 2832 C CA . GLU A 1 347 ? 2.231 7.659 45.130 1.00 45.53 347 GLU A CA 1
ATOM 2833 C C . GLU A 1 347 ? 2.175 6.124 45.170 1.00 45.53 347 GLU A C 1
ATOM 2835 O O . GLU A 1 347 ? 3.211 5.510 45.385 1.00 45.53 347 GLU A O 1
ATOM 2840 N N . GLU A 1 348 ? 1.034 5.475 44.894 1.00 46.38 348 GLU A N 1
ATOM 2841 C CA . GLU A 1 348 ? 0.965 3.999 44.906 1.00 46.38 348 GLU A CA 1
ATOM 2842 C C . GLU A 1 348 ? 1.530 3.353 43.623 1.00 46.38 348 GLU A C 1
ATOM 2844 O O . GLU A 1 348 ? 2.066 2.246 43.679 1.00 46.38 348 GLU A O 1
ATOM 2849 N N . ALA A 1 349 ? 1.461 4.038 42.472 1.00 47.59 349 ALA A N 1
ATOM 2850 C CA . ALA A 1 349 ? 1.969 3.537 41.184 1.00 47.59 349 ALA A CA 1
ATOM 2851 C C . ALA A 1 349 ? 3.392 4.026 40.847 1.00 47.59 349 ALA A C 1
ATOM 2853 O O . ALA A 1 349 ? 4.099 3.380 40.075 1.00 47.59 349 ALA A O 1
ATOM 2854 N N . ILE A 1 350 ? 3.821 5.152 41.429 1.00 50.41 350 ILE A N 1
ATOM 2855 C CA . ILE A 1 350 ? 5.154 5.753 41.276 1.00 50.41 350 ILE A CA 1
ATOM 2856 C C . ILE A 1 350 ? 5.930 5.644 42.602 1.00 50.41 350 ILE A C 1
ATOM 2858 O O . ILE A 1 350 ? 6.573 6.586 43.053 1.00 50.41 350 ILE A O 1
ATOM 2862 N N . THR A 1 351 ? 5.894 4.470 43.234 1.00 45.84 351 THR A N 1
ATOM 2863 C CA . THR A 1 351 ? 6.782 4.128 44.363 1.00 45.84 351 THR A CA 1
ATOM 2864 C C . THR A 1 351 ? 8.231 3.884 43.926 1.00 45.84 351 THR A C 1
ATOM 2866 O O . THR A 1 351 ? 9.114 3.718 44.765 1.00 45.84 351 THR A O 1
ATOM 2869 N N . ASP A 1 352 ? 8.491 3.857 42.617 1.00 47.16 352 ASP A N 1
ATOM 2870 C CA . ASP A 1 352 ? 9.789 3.500 42.065 1.00 47.16 352 ASP A CA 1
ATOM 2871 C C . ASP A 1 352 ? 10.652 4.751 41.822 1.00 47.16 352 ASP A C 1
ATOM 2873 O O . ASP A 1 352 ? 10.249 5.697 41.129 1.00 47.16 352 ASP A O 1
ATOM 2877 N N . ASN A 1 353 ? 11.884 4.734 42.338 1.00 52.47 353 ASN A N 1
ATOM 2878 C CA . ASN A 1 353 ? 12.930 5.737 42.075 1.00 52.47 353 ASN A CA 1
ATOM 2879 C C . ASN A 1 353 ? 13.378 5.748 40.593 1.00 52.47 353 ASN A C 1
ATOM 2881 O O . ASN A 1 353 ? 14.352 6.411 40.228 1.00 52.47 353 ASN A O 1
ATOM 2885 N N . SER A 1 354 ? 12.689 5.008 39.720 1.00 59.41 354 SER A N 1
ATOM 2886 C CA . SER A 1 354 ? 12.939 4.960 38.288 1.00 59.41 354 SER A CA 1
ATOM 2887 C C . SER A 1 354 ? 12.646 6.314 37.628 1.00 59.41 354 SER A C 1
ATOM 2889 O O . SER A 1 354 ? 11.641 6.985 37.895 1.00 59.41 354 SER A O 1
ATOM 2891 N N . LYS A 1 355 ? 13.537 6.720 36.717 1.00 73.00 355 LYS A N 1
ATOM 2892 C CA . LYS A 1 355 ? 13.389 7.932 35.895 1.00 73.00 355 LYS A CA 1
ATOM 2893 C C . LYS A 1 355 ? 12.411 7.745 34.717 1.00 73.00 355 LYS A C 1
ATOM 2895 O O . LYS A 1 355 ? 12.206 8.695 33.966 1.00 73.00 355 LYS A O 1
ATOM 2900 N N . ILE A 1 356 ? 11.831 6.551 34.534 1.00 76.12 356 ILE A N 1
ATOM 2901 C CA . ILE A 1 356 ? 10.993 6.151 33.386 1.00 76.12 356 ILE A CA 1
ATOM 2902 C C . ILE A 1 356 ? 9.738 5.419 33.881 1.00 76.12 356 ILE A C 1
ATOM 2904 O O . ILE A 1 356 ? 9.825 4.586 34.781 1.00 76.12 356 ILE A O 1
ATOM 2908 N N . ILE A 1 357 ? 8.580 5.737 33.294 1.00 83.88 357 ILE A N 1
ATOM 2909 C CA . ILE A 1 357 ? 7.270 5.169 33.633 1.00 83.88 357 ILE A CA 1
ATOM 2910 C C . ILE A 1 357 ? 6.787 4.241 32.515 1.00 83.88 357 ILE A C 1
ATOM 2912 O O . ILE A 1 357 ? 6.754 4.626 31.345 1.00 83.88 357 ILE A O 1
ATOM 2916 N N . ASN A 1 358 ? 6.321 3.051 32.894 1.00 85.06 358 ASN A N 1
ATOM 2917 C CA . ASN A 1 358 ? 5.766 2.076 31.959 1.00 85.06 358 ASN A CA 1
ATOM 2918 C C . ASN A 1 358 ? 4.289 2.353 31.707 1.00 85.06 358 ASN A C 1
ATOM 2920 O O . ASN A 1 358 ? 3.463 2.241 32.613 1.00 85.06 358 ASN A O 1
ATOM 2924 N N . ILE A 1 359 ? 3.949 2.649 30.458 1.00 87.19 359 ILE A N 1
ATOM 2925 C CA . ILE A 1 359 ? 2.578 2.909 30.035 1.00 87.19 359 ILE A CA 1
ATOM 2926 C C . ILE A 1 359 ? 2.161 1.983 28.894 1.00 87.19 359 ILE A C 1
ATOM 2928 O O . ILE A 1 359 ? 2.994 1.430 28.180 1.00 87.19 359 ILE A O 1
ATOM 2932 N N . PHE A 1 360 ? 0.846 1.799 28.738 1.00 90.38 360 PHE A N 1
ATOM 2933 C CA . PHE A 1 360 ? 0.242 1.024 27.651 1.00 90.38 360 PHE A CA 1
ATOM 2934 C C . PHE A 1 360 ? 0.975 -0.300 27.320 1.00 90.38 360 PHE A C 1
ATOM 2936 O O . PHE A 1 360 ? 1.517 -0.474 26.225 1.00 90.38 360 PHE A O 1
ATOM 2943 N N . PRO A 1 361 ? 0.968 -1.295 28.225 1.00 90.75 361 PRO A N 1
ATOM 2944 C CA . PRO A 1 361 ? 1.818 -2.486 28.120 1.00 90.75 361 PRO A CA 1
ATOM 2945 C C . PRO A 1 361 ? 1.582 -3.341 26.862 1.00 90.75 361 PRO A C 1
ATOM 2947 O O . PRO A 1 361 ? 2.431 -4.163 26.511 1.00 90.75 361 PRO A O 1
ATOM 2950 N N . ARG A 1 362 ? 0.431 -3.186 26.190 1.00 94.06 362 ARG A N 1
ATOM 2951 C CA . ARG A 1 362 ? 0.032 -3.934 24.983 1.00 94.06 362 ARG A CA 1
ATOM 2952 C C . ARG A 1 362 ? -0.083 -3.074 23.722 1.00 94.06 362 ARG A C 1
ATOM 2954 O O . ARG A 1 362 ? -0.469 -3.623 22.691 1.00 94.06 362 ARG A O 1
ATOM 2961 N N . LEU A 1 363 ? 0.237 -1.782 23.789 1.00 95.56 363 LEU A N 1
ATOM 2962 C CA . LEU A 1 363 ? 0.126 -0.882 22.642 1.00 95.56 363 LEU A CA 1
ATOM 2963 C C . LEU A 1 363 ? 1.193 -1.235 21.615 1.00 95.56 363 LEU A C 1
ATOM 2965 O O . LEU A 1 363 ? 2.360 -1.377 21.959 1.00 95.56 363 LEU A O 1
ATOM 2969 N N . GLN A 1 364 ? 0.753 -1.435 20.379 1.00 96.44 364 GLN A N 1
ATOM 2970 C CA . GLN A 1 364 ? 1.552 -1.886 19.245 1.00 96.44 364 GLN A CA 1
ATOM 2971 C C . GLN A 1 364 ? 1.730 -0.778 18.211 1.00 96.44 364 GLN A C 1
ATOM 2973 O O . GLN A 1 364 ? 2.790 -0.723 17.598 1.00 96.44 364 GLN A O 1
ATOM 2978 N N . SER A 1 365 ? 0.740 0.101 18.038 1.00 97.69 365 SER A N 1
ATOM 2979 C CA . SER A 1 365 ? 0.769 1.145 17.011 1.00 97.69 365 SER A CA 1
ATOM 2980 C C . SER A 1 365 ? 0.207 2.471 17.524 1.00 97.69 365 SER A C 1
ATOM 2982 O O . SER A 1 365 ? -0.841 2.501 18.181 1.00 97.69 365 SER A O 1
ATOM 2984 N N . ILE A 1 366 ? 0.914 3.561 17.226 1.00 97.31 366 ILE A N 1
ATOM 2985 C CA . ILE A 1 366 ? 0.482 4.943 17.459 1.00 97.31 366 ILE A CA 1
ATOM 2986 C C . ILE A 1 366 ? 0.480 5.669 16.119 1.00 97.31 366 ILE A C 1
ATOM 2988 O O . ILE A 1 366 ? 1.505 5.714 15.443 1.00 97.31 366 ILE A O 1
ATOM 2992 N N . THR A 1 367 ? -0.647 6.284 15.770 1.00 97.75 367 THR A N 1
ATOM 2993 C CA . THR A 1 367 ? -0.766 7.184 14.619 1.00 97.75 367 THR A CA 1
ATOM 2994 C C . THR A 1 367 ? -1.269 8.552 15.070 1.00 97.75 367 THR A C 1
ATOM 2996 O O . THR A 1 367 ? -2.324 8.645 15.697 1.00 97.75 367 THR A O 1
ATOM 2999 N N . VAL A 1 368 ? -0.539 9.614 14.732 1.00 97.25 368 VAL A N 1
ATOM 3000 C CA . VAL A 1 368 ? -0.945 11.010 14.946 1.00 97.25 368 VAL A CA 1
ATOM 3001 C C . VAL A 1 368 ? -0.878 11.748 13.614 1.00 97.25 368 VAL A C 1
ATOM 3003 O O . VAL A 1 368 ? 0.175 11.795 12.990 1.00 97.25 368 VAL A O 1
ATOM 3006 N N . GLU A 1 369 ? -1.993 12.308 13.157 1.00 96.31 369 GLU A N 1
ATOM 3007 C CA . GLU A 1 369 ? -2.099 12.889 11.820 1.00 96.31 369 GLU A CA 1
ATOM 3008 C C . GLU A 1 369 ? -2.838 14.230 11.828 1.00 96.31 369 GLU A C 1
ATOM 3010 O O . GLU A 1 369 ? -3.948 14.346 12.344 1.00 96.31 369 GLU A O 1
ATOM 3015 N N . SER A 1 370 ? -2.282 15.239 11.160 1.00 94.75 370 SER A N 1
ATOM 3016 C CA . SER A 1 370 ? -2.937 16.540 10.958 1.00 94.75 370 SER A CA 1
ATOM 3017 C C . SER A 1 370 ? -3.350 17.217 12.274 1.00 94.75 370 SER A C 1
ATOM 3019 O O . SER A 1 370 ? -4.437 17.779 12.377 1.00 94.75 370 SER A O 1
ATOM 3021 N N . CYS A 1 371 ? -2.495 17.141 13.295 1.00 94.69 371 CYS A N 1
ATOM 3022 C CA . CYS A 1 371 ? -2.671 17.826 14.578 1.00 94.69 371 CYS A CA 1
ATOM 3023 C C . CYS A 1 371 ? -1.631 18.959 14.668 1.00 94.69 371 CYS A C 1
ATOM 3025 O O . CYS A 1 371 ? -0.518 18.695 15.119 1.00 94.69 371 CYS A O 1
ATOM 3027 N N . PRO A 1 372 ? -1.920 20.181 14.182 1.00 92.25 372 PRO A N 1
ATOM 3028 C CA . PRO A 1 372 ? -0.927 21.249 14.044 1.00 92.25 372 PRO A CA 1
ATOM 3029 C C . PRO A 1 372 ? -0.369 21.773 15.372 1.00 92.25 372 PRO A C 1
ATOM 3031 O O . PRO A 1 372 ? 0.836 22.008 15.437 1.00 92.25 372 PRO A O 1
ATOM 3034 N N . ASP A 1 373 ? -1.192 21.909 16.422 1.00 94.00 373 ASP A N 1
ATOM 3035 C CA . ASP A 1 373 ? -0.751 22.467 17.714 1.00 94.00 373 ASP A CA 1
ATOM 3036 C C . ASP A 1 373 ? -0.047 21.450 18.621 1.00 94.00 373 ASP A C 1
ATOM 3038 O O . ASP A 1 373 ? 0.456 21.823 19.685 1.00 94.00 373 ASP A O 1
ATOM 3042 N N . ILE A 1 374 ? 0.039 20.179 18.209 1.00 93.62 374 ILE A N 1
ATOM 3043 C CA . ILE A 1 374 ? 0.683 19.161 19.037 1.00 93.62 374 ILE A CA 1
ATOM 3044 C C . ILE A 1 374 ? 2.178 19.444 19.133 1.00 93.62 374 ILE A C 1
ATOM 3046 O O . ILE A 1 374 ? 2.885 19.544 18.135 1.00 93.62 374 ILE A O 1
ATOM 3050 N N . THR A 1 375 ? 2.663 19.568 20.363 1.00 91.38 375 THR A N 1
ATOM 3051 C CA . THR A 1 375 ? 4.071 19.873 20.655 1.00 91.38 375 THR A CA 1
ATOM 3052 C C . THR A 1 375 ? 4.861 18.616 20.997 1.00 91.38 375 THR A C 1
ATOM 3054 O O . THR A 1 375 ? 6.036 18.500 20.644 1.00 91.38 375 THR A O 1
ATOM 3057 N N . SER A 1 376 ? 4.209 17.666 21.677 1.00 90.88 376 SER A N 1
ATOM 3058 C CA . SER A 1 376 ? 4.777 16.381 22.086 1.00 90.88 376 SER A CA 1
ATOM 3059 C C . SER A 1 376 ? 3.692 15.337 22.347 1.00 90.88 376 SER A C 1
ATOM 3061 O O . SER A 1 376 ? 2.534 15.675 22.581 1.00 90.88 376 SER A O 1
ATOM 3063 N N . PHE A 1 377 ? 4.044 14.050 22.320 1.00 91.56 377 PHE A N 1
ATOM 3064 C CA . PHE A 1 377 ? 3.105 12.986 22.686 1.00 91.56 377 PHE A CA 1
ATOM 3065 C C . PHE A 1 377 ? 2.822 13.008 24.193 1.00 91.56 377 PHE A C 1
ATOM 3067 O O . PHE A 1 377 ? 1.681 12.829 24.613 1.00 91.56 377 PHE A O 1
ATOM 3074 N N . TYR A 1 378 ? 3.836 13.286 25.009 1.00 90.00 378 TYR A N 1
ATOM 3075 C CA . TYR A 1 378 ? 3.702 13.332 26.460 1.00 90.00 378 TYR A CA 1
ATOM 3076 C C . TYR A 1 378 ? 4.451 14.507 27.084 1.00 90.00 378 TYR A C 1
ATOM 3078 O O . TYR A 1 378 ? 5.588 14.792 26.701 1.00 90.00 378 TYR A O 1
ATOM 3086 N N . LEU A 1 379 ? 3.813 15.116 28.087 1.00 88.44 379 LEU A N 1
ATOM 3087 C CA . LEU A 1 379 ? 4.372 16.148 28.955 1.00 88.44 379 LEU A CA 1
ATOM 3088 C C . LEU A 1 379 ? 4.324 15.701 30.424 1.00 88.44 379 LEU A C 1
ATOM 3090 O O . LEU A 1 379 ? 3.237 15.554 30.990 1.00 88.44 379 LEU A O 1
ATOM 3094 N N . GLY A 1 380 ? 5.496 15.541 31.044 1.00 84.50 380 GLY A N 1
ATOM 3095 C CA . GLY A 1 380 ? 5.614 15.147 32.453 1.00 84.50 380 GLY A CA 1
ATOM 3096 C C . GLY A 1 380 ? 7.030 15.244 33.029 1.00 84.50 380 GLY A C 1
ATOM 3097 O O . GLY A 1 380 ? 7.949 15.755 32.404 1.00 84.50 380 GLY A O 1
ATOM 3098 N N . SER A 1 381 ? 7.224 14.763 34.248 1.00 77.69 381 SER A N 1
ATOM 3099 C CA . SER A 1 381 ? 8.471 14.852 35.017 1.00 77.69 381 SER A CA 1
ATOM 3100 C C . SER A 1 381 ? 9.432 13.686 34.742 1.00 77.69 381 SER A C 1
ATOM 3102 O O . SER A 1 381 ? 10.651 13.869 34.695 1.00 77.69 381 SER A O 1
ATOM 3104 N N . LYS A 1 382 ? 8.893 12.487 34.493 1.00 79.06 382 LYS A N 1
ATOM 3105 C CA . LYS A 1 382 ? 9.645 11.255 34.183 1.00 79.06 382 LYS A CA 1
ATOM 3106 C C . LYS A 1 382 ? 9.568 10.901 32.697 1.00 79.06 382 LYS A C 1
ATOM 3108 O O . LYS A 1 382 ? 8.655 11.344 32.015 1.00 79.06 382 LYS A O 1
ATOM 3113 N N . GLY A 1 383 ? 10.501 10.091 32.195 1.00 79.69 383 GLY A N 1
ATOM 3114 C CA . GLY A 1 383 ? 10.431 9.506 30.850 1.00 79.69 383 GLY A CA 1
ATOM 3115 C C . GLY A 1 383 ? 9.315 8.466 30.702 1.00 79.69 383 GLY A C 1
ATOM 3116 O O . GLY A 1 383 ? 8.697 8.079 31.693 1.00 79.69 383 GLY A O 1
ATOM 3117 N N . LEU A 1 384 ? 9.081 7.983 29.479 1.00 84.50 384 LEU A N 1
ATOM 3118 C CA . LEU A 1 384 ? 8.078 6.946 29.203 1.00 84.50 384 LEU A CA 1
ATOM 3119 C C . LEU A 1 384 ? 8.666 5.741 28.476 1.00 84.50 384 LEU A C 1
ATOM 3121 O O . LEU A 1 384 ? 9.510 5.877 27.586 1.00 84.50 384 LEU A O 1
ATOM 3125 N N . GLU A 1 385 ? 8.107 4.580 28.801 1.00 86.75 385 GLU A N 1
ATOM 3126 C CA . GLU A 1 385 ? 8.315 3.327 28.092 1.00 86.75 385 GLU A CA 1
ATOM 3127 C C . GLU A 1 385 ? 6.975 2.747 27.618 1.00 86.75 385 GLU A C 1
ATOM 3129 O O . GLU A 1 385 ? 6.017 2.630 28.387 1.00 86.75 385 GLU A O 1
ATOM 3134 N N . CYS A 1 386 ? 6.922 2.345 26.345 1.00 90.06 386 CYS A N 1
ATOM 3135 C CA . CYS A 1 386 ? 5.858 1.496 25.799 1.00 90.06 386 CYS A CA 1
ATOM 3136 C C . CYS A 1 386 ? 6.473 0.148 25.370 1.00 90.06 386 CYS A C 1
ATOM 3138 O O . CYS A 1 386 ? 6.990 0.037 24.254 1.00 90.06 386 CYS A O 1
ATOM 3140 N N . PRO A 1 387 ? 6.423 -0.902 26.213 1.00 89.69 387 PRO A N 1
ATOM 3141 C CA . PRO A 1 387 ? 7.254 -2.105 26.053 1.00 89.69 387 PRO A CA 1
ATOM 3142 C C . PRO A 1 387 ? 6.858 -3.009 24.870 1.00 89.69 387 PRO A C 1
ATOM 3144 O O . PRO A 1 387 ? 7.596 -3.929 24.501 1.00 89.69 387 PRO A O 1
ATOM 3147 N N . SER A 1 388 ? 5.678 -2.788 24.284 1.00 93.25 388 SER A N 1
ATOM 3148 C CA . SER A 1 388 ? 5.145 -3.567 23.156 1.00 93.25 388 SER A CA 1
ATOM 3149 C C . SER A 1 388 ? 5.003 -2.766 21.861 1.00 93.25 388 SER A C 1
ATOM 3151 O O . SER A 1 388 ? 4.500 -3.321 20.884 1.00 93.25 388 SER A O 1
ATOM 3153 N N . LEU A 1 389 ? 5.435 -1.500 21.847 1.00 93.94 389 LEU A N 1
ATOM 3154 C CA . LEU A 1 389 ? 5.226 -0.599 20.718 1.00 93.94 389 LEU A CA 1
ATOM 3155 C C . LEU A 1 389 ? 6.080 -1.036 19.527 1.00 93.94 389 LEU A C 1
ATOM 3157 O O . LEU A 1 389 ? 7.295 -1.160 19.650 1.00 93.94 389 LEU A O 1
ATOM 3161 N N . LEU A 1 390 ? 5.426 -1.299 18.396 1.00 94.75 390 LEU A N 1
ATOM 3162 C CA . LEU A 1 390 ? 6.037 -1.779 17.156 1.00 94.75 390 LEU A CA 1
ATOM 3163 C C . LEU A 1 390 ? 6.128 -0.677 16.102 1.00 94.75 390 LEU A C 1
ATOM 3165 O O . LEU A 1 390 ? 7.040 -0.709 15.281 1.00 94.75 390 LEU A O 1
ATOM 3169 N N . GLU A 1 391 ? 5.198 0.273 16.124 1.00 96.19 391 GLU A N 1
ATOM 3170 C CA . GLU A 1 391 ? 4.999 1.239 15.050 1.00 96.19 391 GLU A CA 1
ATOM 3171 C C . GLU A 1 391 ? 4.630 2.621 15.601 1.00 96.19 391 GLU A C 1
ATOM 3173 O O . GLU A 1 391 ? 3.761 2.749 16.470 1.00 96.19 391 GLU A O 1
ATOM 3178 N N . ILE A 1 392 ? 5.275 3.656 15.062 1.00 96.00 392 ILE A N 1
ATOM 3179 C CA . ILE A 1 392 ? 4.913 5.060 15.279 1.00 96.00 392 ILE A CA 1
ATOM 3180 C C . ILE A 1 392 ? 4.781 5.742 13.918 1.00 96.00 392 ILE A C 1
ATOM 3182 O O . ILE A 1 392 ? 5.729 5.750 13.132 1.00 96.00 392 ILE A O 1
ATOM 3186 N N . LYS A 1 393 ? 3.624 6.359 13.672 1.00 97.56 393 LYS A N 1
ATOM 3187 C CA . LYS A 1 393 ? 3.337 7.164 12.483 1.00 97.56 393 LYS A CA 1
ATOM 3188 C C . LYS A 1 393 ? 2.920 8.566 12.897 1.00 97.56 393 LYS A C 1
ATOM 3190 O O . LYS A 1 393 ? 1.916 8.730 13.584 1.00 97.56 393 LYS A O 1
ATOM 3195 N N . ILE A 1 394 ? 3.683 9.574 12.492 1.00 96.94 394 ILE A N 1
ATOM 3196 C CA . ILE A 1 394 ? 3.344 10.980 12.732 1.00 96.94 394 ILE A CA 1
ATOM 3197 C C . ILE A 1 394 ? 3.353 11.723 11.408 1.00 96.94 394 ILE A C 1
ATOM 3199 O O . ILE A 1 394 ? 4.355 11.688 10.700 1.00 96.94 394 ILE A O 1
ATOM 3203 N N . ALA A 1 395 ? 2.249 12.390 11.082 1.00 96.88 395 ALA A N 1
ATOM 3204 C CA . ALA A 1 395 ? 2.071 13.092 9.821 1.00 96.88 395 ALA A CA 1
ATOM 3205 C C . ALA A 1 395 ? 1.417 14.465 10.025 1.00 96.88 395 ALA A C 1
ATOM 3207 O O . ALA A 1 395 ? 0.451 14.587 10.774 1.00 96.88 395 ALA A O 1
ATOM 3208 N N . ASN A 1 396 ? 1.887 15.500 9.326 1.00 94.38 396 ASN A N 1
ATOM 3209 C CA . ASN A 1 396 ? 1.281 16.841 9.328 1.00 94.38 396 ASN A CA 1
ATOM 3210 C C . ASN A 1 396 ? 1.125 17.456 10.741 1.00 94.38 396 ASN A C 1
ATOM 3212 O O . ASN A 1 396 ? 0.109 18.079 11.056 1.00 94.38 396 ASN A O 1
ATOM 3216 N N . CYS A 1 397 ? 2.126 17.269 11.606 1.00 93.62 397 CYS A N 1
ATOM 3217 C CA . CYS A 1 397 ? 2.171 17.798 12.975 1.00 93.62 397 CYS A CA 1
ATOM 3218 C C . CYS A 1 397 ? 3.265 18.867 13.087 1.00 93.62 397 CYS A C 1
ATOM 3220 O O . CYS A 1 397 ? 4.358 18.614 13.594 1.00 93.62 397 CYS A O 1
ATOM 3222 N N . SER A 1 398 ? 2.987 20.064 12.565 1.00 89.38 398 SER A N 1
ATOM 3223 C CA . SER A 1 398 ? 4.000 21.099 12.326 1.00 89.38 398 SER A CA 1
ATOM 3224 C C . SER A 1 398 ? 4.671 21.644 13.587 1.00 89.38 398 SER A C 1
ATOM 3226 O O . SER A 1 398 ? 5.839 22.014 13.509 1.00 89.38 398 SER A O 1
ATOM 3228 N N . ASN A 1 399 ? 3.989 21.688 14.736 1.00 90.50 399 ASN A N 1
ATOM 3229 C CA . ASN A 1 399 ? 4.586 22.186 15.984 1.00 90.50 399 ASN A CA 1
ATOM 3230 C C . ASN A 1 399 ? 5.281 21.086 16.800 1.00 90.50 399 ASN A C 1
ATOM 3232 O O . ASN A 1 399 ? 5.871 21.372 17.847 1.00 90.50 399 ASN A O 1
ATOM 3236 N N . MET A 1 400 ? 5.243 19.835 16.332 1.00 90.12 400 MET A N 1
ATOM 3237 C CA . MET A 1 400 ? 5.817 18.716 17.061 1.00 90.12 400 MET A CA 1
ATOM 3238 C C . MET A 1 400 ? 7.330 18.687 16.872 1.00 90.12 400 MET A C 1
ATOM 3240 O O . MET A 1 400 ? 7.833 18.485 15.766 1.00 90.12 400 MET A O 1
ATOM 3244 N N . THR A 1 401 ? 8.057 18.870 17.972 1.00 84.75 401 THR A N 1
ATOM 3245 C CA . THR A 1 401 ? 9.530 18.941 17.973 1.00 84.75 401 THR A CA 1
ATOM 3246 C C . THR A 1 401 ? 10.184 17.804 18.758 1.00 84.75 401 THR A C 1
ATOM 3248 O O . THR A 1 401 ? 11.323 17.438 18.475 1.00 84.75 401 THR A O 1
ATOM 3251 N N . THR A 1 402 ? 9.458 17.210 19.709 1.00 86.94 402 THR A N 1
ATOM 3252 C CA . THR A 1 402 ? 9.892 16.069 20.527 1.00 86.94 402 THR A CA 1
ATOM 3253 C C . THR A 1 402 ? 8.736 15.101 20.741 1.00 86.94 402 THR A C 1
ATOM 3255 O O . THR A 1 402 ? 7.583 15.517 20.828 1.00 86.94 402 THR A O 1
ATOM 3258 N N . LEU A 1 403 ? 9.012 13.804 20.871 1.00 87.31 403 LEU A N 1
ATOM 3259 C CA . LEU A 1 403 ? 7.994 12.842 21.283 1.00 87.31 403 LEU A CA 1
ATOM 3260 C C . LEU A 1 403 ? 7.677 12.966 22.784 1.00 87.31 403 LEU A C 1
ATOM 3262 O O . LEU A 1 403 ? 6.515 12.894 23.175 1.00 87.31 403 LEU A O 1
ATOM 3266 N N . ILE A 1 404 ? 8.691 13.196 23.623 1.00 84.00 404 ILE A N 1
ATOM 3267 C CA . ILE A 1 404 ? 8.550 13.349 25.078 1.00 84.00 404 ILE A CA 1
ATOM 3268 C C . ILE A 1 404 ? 9.125 14.697 25.506 1.00 84.00 404 ILE A C 1
ATOM 3270 O O . ILE A 1 404 ? 10.319 14.957 25.337 1.00 84.00 404 ILE A O 1
ATOM 3274 N N . SER A 1 405 ? 8.276 15.534 26.096 1.00 82.56 405 SER A N 1
ATOM 3275 C CA . SER A 1 405 ? 8.663 16.786 26.737 1.00 82.56 405 SER A CA 1
ATOM 3276 C C . SER A 1 405 ? 8.704 16.592 28.249 1.00 82.56 405 SER A C 1
ATOM 3278 O O . SER A 1 405 ? 7.748 16.084 28.838 1.00 82.56 405 SER A O 1
ATOM 3280 N N . THR A 1 406 ? 9.805 16.989 28.891 1.00 75.50 406 THR A N 1
ATOM 3281 C CA . THR A 1 406 ? 9.904 16.920 30.353 1.00 75.50 406 THR A CA 1
ATOM 3282 C C . THR A 1 406 ? 10.271 18.237 30.998 1.00 75.50 406 THR A C 1
ATOM 3284 O O . THR A 1 406 ? 11.181 18.906 30.515 1.00 75.50 406 THR A O 1
ATOM 3287 N N . PHE A 1 407 ? 9.639 18.551 32.127 1.00 70.12 407 PHE A N 1
ATOM 3288 C CA . PHE A 1 407 ? 10.005 19.672 32.994 1.00 70.12 407 PHE A CA 1
ATOM 3289 C C . PHE A 1 407 ? 10.853 19.181 34.176 1.00 70.12 407 PHE A C 1
ATOM 3291 O O . PHE A 1 407 ? 10.579 18.122 34.740 1.00 70.12 407 PHE A O 1
ATOM 3298 N N . SER A 1 408 ? 11.901 19.926 34.549 1.00 56.75 408 SER A N 1
ATOM 3299 C CA . SER A 1 408 ? 12.691 19.600 35.744 1.00 56.75 408 SER A CA 1
ATOM 3300 C C . SER A 1 408 ? 11.908 19.982 36.997 1.00 56.75 408 SER A C 1
ATOM 3302 O O . SER A 1 408 ? 11.498 21.138 37.126 1.00 56.75 408 SER A O 1
ATOM 3304 N N . ARG A 1 409 ? 11.750 19.054 37.944 1.00 52.34 409 ARG A N 1
ATOM 3305 C CA . ARG A 1 409 ? 11.447 19.431 39.332 1.00 52.34 409 ARG A CA 1
ATOM 3306 C C . ARG A 1 409 ? 12.736 20.003 39.941 1.00 52.34 409 ARG A C 1
ATOM 3308 O O . ARG A 1 409 ? 13.824 19.612 39.524 1.00 52.34 409 ARG A O 1
ATOM 3315 N N . ASP A 1 410 ? 12.631 20.952 40.872 1.00 41.84 410 ASP A N 1
ATOM 3316 C CA . ASP A 1 410 ? 13.772 21.718 41.420 1.00 41.84 410 ASP A CA 1
ATOM 3317 C C . ASP A 1 410 ? 14.925 20.859 42.002 1.00 41.84 410 ASP A C 1
ATOM 3319 O O . ASP A 1 410 ? 16.017 21.379 42.226 1.00 41.84 410 ASP A O 1
ATOM 3323 N N . GLU A 1 411 ? 14.718 19.551 42.180 1.00 47.25 411 GLU A N 1
ATOM 3324 C CA . GLU A 1 411 ? 15.673 18.565 42.705 1.00 47.25 411 GLU A CA 1
ATOM 3325 C C . GLU A 1 411 ? 16.719 18.054 41.681 1.00 47.25 411 GLU A C 1
ATOM 3327 O O . GLU A 1 411 ? 17.735 17.498 42.085 1.00 47.25 411 GLU A O 1
ATOM 3332 N N . ASP A 1 412 ? 16.551 18.280 40.369 1.00 46.53 412 ASP A N 1
ATOM 3333 C CA . ASP A 1 412 ? 17.482 17.794 39.320 1.00 46.53 412 ASP A CA 1
ATOM 3334 C C . ASP A 1 412 ? 18.670 18.747 39.021 1.00 46.53 412 ASP A C 1
ATOM 3336 O O . ASP A 1 412 ? 19.428 18.542 38.068 1.00 46.53 412 ASP A O 1
ATOM 3340 N N . LYS A 1 413 ? 18.865 19.814 39.810 1.00 45.41 413 LYS A N 1
ATOM 3341 C CA . LYS A 1 413 ? 19.898 20.842 39.550 1.00 45.41 413 LYS A CA 1
ATOM 3342 C C . LYS A 1 413 ? 21.343 20.414 39.859 1.00 45.41 413 LYS A C 1
ATOM 3344 O O . LYS A 1 413 ? 22.259 21.161 39.523 1.00 45.41 413 LYS A O 1
ATOM 3349 N N . GLU A 1 414 ? 21.584 19.236 40.439 1.00 39.91 414 GLU A N 1
ATOM 3350 C CA . GLU A 1 414 ? 22.920 18.849 40.938 1.00 39.91 414 GLU A CA 1
ATOM 3351 C C . GLU A 1 414 ? 23.743 17.877 40.063 1.00 39.91 414 GLU A C 1
ATOM 3353 O O . GLU A 1 414 ? 24.756 17.360 40.527 1.00 39.91 414 GLU A O 1
ATOM 3358 N N . SER A 1 415 ? 23.425 17.647 38.779 1.00 38.91 415 SER A N 1
ATOM 3359 C CA . SER A 1 415 ? 24.304 16.799 37.938 1.00 38.91 415 SER A CA 1
ATOM 3360 C C . SER A 1 415 ? 24.506 17.236 36.483 1.00 38.91 415 SER A C 1
ATOM 3362 O O . SER A 1 415 ? 24.597 16.386 35.597 1.00 38.91 415 SER A O 1
ATOM 3364 N N . ILE A 1 416 ? 24.619 18.539 36.207 1.00 40.44 416 ILE A N 1
ATOM 3365 C CA . ILE A 1 416 ? 25.095 19.015 34.895 1.00 40.44 416 ILE A CA 1
ATOM 3366 C C . ILE A 1 416 ? 26.574 19.396 35.011 1.00 40.44 416 ILE A C 1
ATOM 3368 O O . ILE A 1 416 ? 26.929 20.562 35.160 1.00 40.44 416 ILE A O 1
ATOM 3372 N N . ILE A 1 417 ? 27.445 18.391 34.950 1.00 33.00 417 ILE A N 1
ATOM 3373 C CA . ILE A 1 417 ? 28.854 18.569 34.586 1.00 33.00 417 ILE A CA 1
ATOM 3374 C C . ILE A 1 417 ? 29.159 17.515 33.518 1.00 33.00 417 ILE A C 1
ATOM 3376 O O . ILE A 1 417 ? 29.237 16.332 33.837 1.00 33.00 417 ILE A O 1
ATOM 3380 N N . GLY A 1 418 ? 29.310 17.948 32.262 1.00 32.56 418 GLY A N 1
ATOM 3381 C CA . GLY A 1 418 ? 29.836 17.120 31.170 1.00 32.56 418 GLY A CA 1
ATOM 3382 C C . GLY A 1 418 ? 29.030 17.165 29.867 1.00 32.56 418 GLY A C 1
ATOM 3383 O O . GLY A 1 418 ? 28.085 16.405 29.706 1.00 32.56 418 GLY A O 1
ATOM 3384 N N . ASP A 1 419 ? 29.497 18.026 28.960 1.00 31.09 419 ASP A N 1
ATOM 3385 C CA . ASP A 1 419 ? 29.410 18.014 27.491 1.00 31.09 419 ASP A CA 1
ATOM 3386 C C . ASP A 1 419 ? 28.074 18.193 26.728 1.00 31.09 419 ASP A C 1
ATOM 3388 O O . ASP A 1 419 ? 27.148 17.390 26.773 1.00 31.09 419 ASP A O 1
ATOM 3392 N N . GLU A 1 420 ? 28.102 19.258 25.911 1.00 38.84 420 GLU A N 1
ATOM 3393 C CA . GLU A 1 420 ? 27.222 19.647 24.796 1.00 38.84 420 GLU A CA 1
ATOM 3394 C C . GLU A 1 420 ? 25.775 20.049 25.140 1.00 38.84 420 GLU A C 1
ATOM 3396 O O . GLU A 1 420 ? 24.797 19.360 24.854 1.00 38.84 420 GLU A O 1
ATOM 3401 N N . VAL A 1 421 ? 25.644 21.286 25.638 1.00 39.22 421 VAL A N 1
ATOM 3402 C CA . VAL A 1 421 ? 24.440 22.117 25.468 1.00 39.22 421 VAL A CA 1
ATOM 3403 C C . VAL A 1 421 ? 24.340 22.539 23.998 1.00 39.22 421 VAL A C 1
ATOM 3405 O O . VAL A 1 421 ? 24.657 23.670 23.642 1.00 39.22 421 VAL A O 1
ATOM 3408 N N . ASP A 1 422 ? 23.894 21.632 23.135 1.00 39.78 422 ASP A N 1
ATOM 3409 C CA . ASP A 1 422 ? 23.230 22.030 21.897 1.00 39.78 422 ASP A CA 1
ATOM 3410 C C . ASP A 1 422 ? 21.726 22.064 22.191 1.00 39.78 422 ASP A C 1
ATOM 3412 O O . ASP A 1 422 ? 21.081 21.028 22.336 1.00 39.78 422 ASP A O 1
ATOM 3416 N N . ASN A 1 423 ? 21.160 23.271 22.280 1.00 46.16 423 ASN A N 1
ATOM 3417 C CA . ASN A 1 423 ? 19.726 23.574 22.454 1.00 46.16 423 ASN A CA 1
ATOM 3418 C C . ASN A 1 423 ? 18.842 23.104 21.267 1.00 46.16 423 ASN A C 1
ATOM 3420 O O . ASN A 1 423 ? 17.785 23.674 20.998 1.00 46.16 423 ASN A O 1
ATOM 3424 N N . VAL A 1 424 ? 19.274 22.091 20.515 1.00 57.56 424 VAL A N 1
ATOM 3425 C CA . VAL A 1 424 ? 18.596 21.587 19.321 1.00 57.56 424 VAL A CA 1
ATOM 3426 C C . VAL A 1 424 ? 17.521 20.588 19.742 1.00 57.56 424 VAL A C 1
ATOM 3428 O O . VAL A 1 424 ? 17.813 19.545 20.330 1.00 57.56 424 VAL A O 1
ATOM 3431 N N . SER A 1 425 ? 16.263 20.892 19.422 1.00 64.50 425 SER A N 1
ATOM 3432 C CA . SER A 1 425 ? 15.135 19.988 19.652 1.00 64.50 425 SER A CA 1
ATOM 3433 C C . SER A 1 425 ? 15.335 18.667 18.902 1.00 64.50 425 SER A C 1
ATOM 3435 O O . SER A 1 425 ? 15.585 18.668 17.693 1.00 64.50 425 SER A O 1
ATOM 3437 N N . THR A 1 426 ? 15.212 17.543 19.609 1.00 78.69 426 THR A N 1
ATOM 3438 C CA . THR A 1 426 ? 15.349 16.195 19.042 1.00 78.69 426 THR A CA 1
ATOM 3439 C C . THR A 1 426 ? 14.085 15.384 19.268 1.00 78.69 426 THR A C 1
ATOM 3441 O O . THR A 1 426 ? 13.461 15.484 20.324 1.00 78.69 426 THR A O 1
ATOM 3444 N N . PHE A 1 427 ? 13.716 14.569 18.280 1.00 84.75 427 PHE A N 1
ATOM 3445 C CA . PHE A 1 427 ? 12.472 13.810 18.346 1.00 84.75 427 PHE A CA 1
ATOM 3446 C C . PHE A 1 427 ? 12.511 12.697 19.413 1.00 84.75 427 PHE A C 1
ATOM 3448 O O . PHE A 1 427 ? 11.602 12.609 20.240 1.00 84.75 427 PHE A O 1
ATOM 3455 N N . PHE A 1 428 ? 13.584 11.894 19.448 1.00 82.88 428 PHE A N 1
ATOM 3456 C CA . PHE A 1 428 ? 13.858 10.916 20.508 1.00 82.88 428 PHE A CA 1
ATOM 3457 C C . PHE A 1 428 ? 14.986 11.382 21.435 1.00 82.88 428 PHE A C 1
ATOM 3459 O O . PHE A 1 428 ? 16.142 11.521 21.019 1.00 82.88 428 PHE A O 1
ATOM 3466 N N . SER A 1 429 ? 14.649 11.554 22.716 1.00 75.38 429 SER A N 1
ATOM 3467 C CA . SER A 1 429 ? 15.578 11.918 23.789 1.00 75.38 429 SER A CA 1
ATOM 3468 C C . SER A 1 429 ? 16.027 10.707 24.617 1.00 75.38 429 SER A C 1
ATOM 3470 O O . SER A 1 429 ? 15.500 9.603 24.481 1.00 75.38 429 SER A O 1
ATOM 3472 N N . ASN A 1 430 ? 16.969 10.907 25.544 1.00 69.81 430 ASN A N 1
ATOM 3473 C CA . ASN A 1 430 ? 17.398 9.871 26.497 1.00 69.81 430 ASN A CA 1
ATOM 3474 C C . ASN A 1 430 ? 16.301 9.439 27.497 1.00 69.81 430 ASN A C 1
ATOM 3476 O O . ASN A 1 430 ? 16.504 8.496 28.258 1.00 69.81 430 ASN A O 1
ATOM 3480 N N . LYS A 1 431 ? 15.138 10.104 27.490 1.00 73.75 431 LYS A N 1
ATOM 3481 C CA . LYS A 1 431 ? 13.966 9.779 28.317 1.00 73.75 431 LYS A CA 1
ATOM 3482 C C . LYS A 1 431 ? 12.913 8.937 27.577 1.00 73.75 431 LYS A C 1
ATOM 3484 O O . LYS A 1 431 ? 11.820 8.739 28.103 1.00 73.75 431 LYS A O 1
ATOM 3489 N N . THR A 1 432 ? 13.224 8.465 26.366 1.00 75.75 432 THR A N 1
ATOM 3490 C CA . THR A 1 432 ? 12.349 7.613 25.540 1.00 75.75 432 THR A CA 1
ATOM 3491 C C . THR A 1 432 ? 12.882 6.181 25.474 1.00 75.75 432 THR A C 1
ATOM 3493 O O . THR A 1 432 ? 14.056 5.976 25.169 1.00 75.75 432 THR A O 1
ATOM 3496 N N . GLN A 1 433 ? 12.031 5.184 25.749 1.00 78.56 433 GLN A N 1
ATOM 3497 C CA . GLN A 1 433 ? 12.380 3.766 25.598 1.00 78.56 433 GLN A CA 1
ATOM 3498 C C . GLN A 1 433 ? 11.281 2.995 24.851 1.00 78.56 433 GLN A C 1
ATOM 3500 O O . GLN A 1 433 ? 10.186 2.780 25.367 1.00 78.56 433 GLN A O 1
ATOM 3505 N N . PHE A 1 434 ? 11.584 2.547 23.627 1.00 86.44 434 PHE A N 1
ATOM 3506 C CA . PHE A 1 434 ? 10.681 1.718 22.812 1.00 86.44 434 PHE A CA 1
ATOM 3507 C C . PHE A 1 434 ? 11.406 0.472 22.290 1.00 86.44 434 PHE A C 1
ATOM 3509 O O . PHE A 1 434 ? 11.693 0.377 21.097 1.00 86.44 434 PHE A O 1
ATOM 3516 N N . PRO A 1 435 ? 11.692 -0.511 23.166 1.00 83.88 435 PRO A N 1
ATOM 3517 C CA . PRO A 1 435 ? 12.601 -1.625 22.871 1.00 83.88 435 PRO A CA 1
ATOM 3518 C C . PRO A 1 435 ? 12.139 -2.542 21.729 1.00 83.88 435 PRO A C 1
ATOM 3520 O O . PRO A 1 435 ? 12.913 -3.376 21.260 1.00 83.88 435 PRO A O 1
ATOM 3523 N N . LYS A 1 436 ? 10.870 -2.438 21.306 1.00 90.06 436 LYS A N 1
ATOM 3524 C CA . LYS A 1 436 ? 10.278 -3.257 20.242 1.00 90.06 436 LYS A CA 1
ATOM 3525 C C . LYS A 1 436 ? 9.927 -2.491 18.961 1.00 90.06 436 LYS A C 1
ATOM 3527 O O . LYS A 1 436 ? 9.301 -3.079 18.078 1.00 90.06 436 LYS A O 1
ATOM 3532 N N . LEU A 1 437 ? 10.327 -1.224 18.843 1.00 91.19 437 LEU A N 1
ATOM 3533 C CA . LEU A 1 437 ? 9.961 -0.382 17.706 1.00 91.19 437 LEU A CA 1
ATOM 3534 C C . LEU A 1 437 ? 10.602 -0.904 16.411 1.00 91.19 437 LEU A C 1
ATOM 3536 O O . LEU A 1 437 ? 11.824 -0.953 16.288 1.00 91.19 437 LEU A O 1
ATOM 3540 N N . LYS A 1 438 ? 9.766 -1.289 15.444 1.00 93.69 438 LYS A N 1
ATOM 3541 C CA . LYS A 1 438 ? 10.164 -1.838 14.140 1.00 93.69 438 LYS A CA 1
ATOM 3542 C C . LYS A 1 438 ? 9.957 -0.868 12.989 1.00 93.69 438 LYS A C 1
ATOM 3544 O O . LYS A 1 438 ? 10.721 -0.940 12.026 1.00 93.69 438 LYS A O 1
ATOM 3549 N N . GLU A 1 439 ? 8.950 -0.006 13.079 1.00 95.69 439 GLU A N 1
ATOM 3550 C CA . GLU A 1 439 ? 8.569 0.938 12.030 1.00 95.69 439 GLU A CA 1
ATOM 3551 C C . GLU A 1 439 ? 8.412 2.346 12.602 1.00 95.69 439 GLU A C 1
ATOM 3553 O O . GLU A 1 439 ? 7.706 2.565 13.589 1.00 95.69 439 GLU A O 1
ATOM 3558 N N . LEU A 1 440 ? 9.077 3.303 11.960 1.00 94.75 440 LEU A N 1
ATOM 3559 C CA . LEU A 1 440 ? 8.947 4.720 12.251 1.00 94.75 440 LEU A CA 1
ATOM 3560 C C . LEU A 1 440 ? 8.665 5.477 10.954 1.00 94.75 440 LEU A C 1
ATOM 3562 O O . LEU A 1 440 ? 9.484 5.452 10.033 1.00 94.75 440 LEU A O 1
ATOM 3566 N N . VAL A 1 441 ? 7.529 6.172 10.915 1.00 97.19 441 VAL A N 1
ATOM 3567 C CA . VAL A 1 441 ? 7.132 7.040 9.803 1.00 97.19 441 VAL A CA 1
ATOM 3568 C C . VAL A 1 441 ? 6.936 8.457 10.315 1.00 97.19 441 VAL A C 1
ATOM 3570 O O . VAL A 1 441 ? 6.121 8.694 11.207 1.00 97.19 441 VAL A O 1
ATOM 3573 N N . LEU A 1 442 ? 7.681 9.396 9.742 1.00 96.19 442 LEU A N 1
ATOM 3574 C CA . LEU A 1 442 ? 7.634 10.815 10.079 1.00 96.19 442 LEU A CA 1
ATOM 3575 C C . LEU A 1 442 ? 7.371 11.613 8.803 1.00 96.19 442 LEU A C 1
ATOM 3577 O O . LEU A 1 442 ? 8.203 11.603 7.901 1.00 96.19 442 LEU A O 1
ATOM 3581 N N . SER A 1 443 ? 6.233 12.297 8.727 1.00 96.25 443 SER A N 1
ATOM 3582 C CA . SER A 1 443 ? 5.815 13.053 7.547 1.00 96.25 443 SER A CA 1
ATOM 3583 C C . SER A 1 443 ? 5.433 14.494 7.903 1.00 96.25 443 SER A C 1
ATOM 3585 O O . SER A 1 443 ? 4.640 14.729 8.814 1.00 96.25 443 SER A O 1
ATOM 3587 N N . SER A 1 444 ? 6.004 15.479 7.209 1.00 92.69 444 SER A N 1
ATOM 3588 C CA . SER A 1 444 ? 5.699 16.911 7.373 1.00 92.69 444 SER A CA 1
ATOM 3589 C C . SER A 1 444 ? 5.734 17.392 8.834 1.00 92.69 444 SER A C 1
ATOM 3591 O O . SER A 1 444 ? 4.807 18.046 9.320 1.00 92.69 444 SER A O 1
ATOM 3593 N N . ILE A 1 445 ? 6.812 17.050 9.547 1.00 90.62 445 ILE A N 1
ATOM 3594 C CA . ILE A 1 445 ? 7.089 17.521 10.912 1.00 90.62 445 ILE A CA 1
ATOM 3595 C C . ILE A 1 445 ? 8.313 18.445 10.943 1.00 90.62 445 ILE A C 1
ATOM 3597 O O . ILE A 1 445 ? 9.266 18.277 10.179 1.00 90.62 445 ILE A O 1
ATOM 3601 N N . SER A 1 446 ? 8.314 19.413 11.860 1.00 86.62 446 SER A N 1
ATO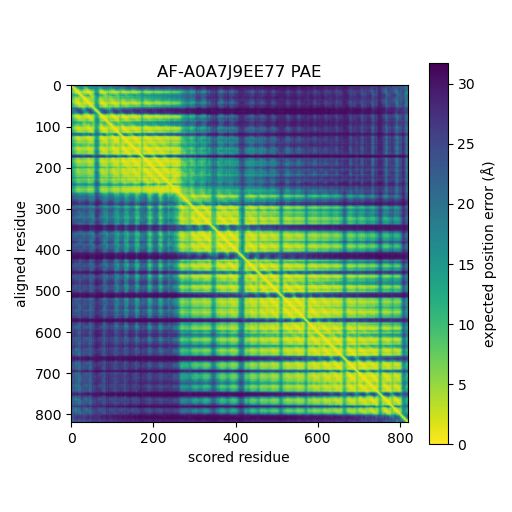M 3602 C CA . SER A 1 446 ? 9.331 20.476 11.927 1.00 86.62 446 SER A CA 1
ATOM 3603 C C . SER A 1 446 ? 10.541 20.109 12.791 1.00 86.62 446 SER A C 1
ATOM 3605 O O . SER A 1 446 ? 11.033 20.937 13.556 1.00 86.62 446 SER A O 1
ATOM 3607 N N . ILE A 1 447 ? 11.035 18.875 12.688 1.00 87.12 447 ILE A N 1
ATOM 3608 C CA . ILE A 1 447 ? 12.186 18.419 13.479 1.00 87.12 447 ILE A CA 1
ATOM 3609 C C . ILE A 1 447 ? 13.514 18.780 12.813 1.00 87.12 447 ILE A C 1
ATOM 3611 O O . ILE A 1 447 ? 13.687 18.628 11.606 1.00 87.12 447 ILE A O 1
ATOM 3615 N N . GLU A 1 448 ? 14.486 19.203 13.619 1.00 85.06 448 GLU A N 1
ATOM 3616 C CA . GLU A 1 448 ? 15.861 19.425 13.151 1.00 85.06 448 GLU A CA 1
ATOM 3617 C C . GLU A 1 448 ? 16.710 18.151 13.204 1.00 85.06 448 GLU A C 1
ATOM 3619 O O . GLU A 1 448 ? 17.674 18.004 12.449 1.00 85.06 448 GLU A O 1
ATOM 3624 N N . ARG A 1 449 ? 16.359 17.229 14.111 1.00 84.94 449 ARG A N 1
ATOM 3625 C CA . ARG A 1 449 ? 17.094 15.990 14.366 1.00 84.94 449 ARG A CA 1
ATOM 3626 C C . ARG A 1 449 ? 16.171 14.912 14.925 1.00 84.94 449 ARG A C 1
ATOM 3628 O O . ARG A 1 449 ? 15.394 15.160 15.844 1.00 84.94 449 ARG A O 1
ATOM 3635 N N . ILE A 1 450 ? 16.292 13.690 14.409 1.00 85.19 450 ILE A N 1
ATOM 3636 C CA . ILE A 1 450 ? 15.466 12.565 14.872 1.00 85.19 450 ILE A CA 1
ATOM 3637 C C . ILE A 1 450 ? 16.016 11.982 16.185 1.00 85.19 450 ILE A C 1
ATOM 3639 O O . ILE A 1 450 ? 15.246 11.713 17.102 1.00 85.19 450 ILE A O 1
ATOM 3643 N N . TRP A 1 451 ? 17.340 11.831 16.314 1.00 80.12 451 TRP A N 1
ATOM 3644 C CA . TRP A 1 451 ? 17.950 11.013 17.374 1.00 80.12 451 TRP A CA 1
ATOM 3645 C C . TRP A 1 451 ? 19.005 11.753 18.213 1.00 80.12 451 TRP A C 1
ATOM 3647 O O . TRP A 1 451 ? 19.939 12.327 17.648 1.00 80.12 451 TRP A O 1
ATOM 3657 N N . LEU A 1 452 ? 18.950 11.648 19.549 1.00 73.06 452 LEU A N 1
ATOM 3658 C CA . LEU A 1 452 ? 20.095 11.898 20.446 1.00 73.06 452 LEU A CA 1
ATOM 3659 C C . LEU A 1 452 ? 20.919 10.617 20.668 1.00 73.06 452 LEU A C 1
ATOM 3661 O O . LEU A 1 452 ? 20.358 9.531 20.788 1.00 73.06 452 LEU A O 1
ATOM 3665 N N . LEU A 1 453 ? 22.250 10.749 20.783 1.00 60.12 453 LEU A N 1
ATOM 3666 C CA . LEU A 1 453 ? 23.208 9.631 20.921 1.00 60.12 453 LEU A CA 1
ATOM 3667 C C . LEU A 1 453 ? 22.838 8.628 22.034 1.00 60.12 453 LEU A C 1
ATOM 3669 O O . LEU A 1 453 ? 22.954 7.427 21.832 1.00 60.12 453 LEU A O 1
ATOM 3673 N N . GLN A 1 454 ? 22.341 9.102 23.182 1.00 55.94 454 GLN A N 1
ATOM 3674 C CA . GLN A 1 454 ? 21.947 8.244 24.312 1.00 55.94 454 GLN A CA 1
ATOM 3675 C C . GLN A 1 454 ? 20.531 7.639 24.193 1.00 55.94 454 GLN A C 1
ATOM 3677 O O . GLN A 1 454 ? 20.235 6.666 24.879 1.00 55.94 454 GLN A O 1
ATOM 3682 N N . GLY A 1 455 ? 19.654 8.166 23.326 1.00 52.88 455 GLY A N 1
ATOM 3683 C CA . GLY A 1 455 ? 18.311 7.600 23.084 1.00 52.88 455 GLY A CA 1
ATOM 3684 C C . GLY A 1 455 ? 18.328 6.324 22.224 1.00 52.88 455 GLY A C 1
ATOM 3685 O O . GLY A 1 455 ? 17.345 5.586 22.163 1.00 52.88 455 GLY A O 1
ATOM 3686 N N . PHE A 1 456 ? 19.470 6.040 21.590 1.00 53.28 456 PHE A N 1
ATOM 3687 C CA . PHE A 1 456 ? 19.635 5.017 20.557 1.00 53.28 456 PHE A CA 1
ATOM 3688 C C . PHE A 1 456 ? 19.715 3.573 21.078 1.00 53.28 456 PHE A C 1
ATOM 3690 O O . PHE A 1 456 ? 19.486 2.629 20.325 1.00 53.28 456 PHE A O 1
ATOM 3697 N N . CYS A 1 457 ? 19.971 3.363 22.374 1.00 51.62 457 CYS A N 1
ATOM 3698 C CA . CYS A 1 457 ? 20.034 2.010 22.940 1.00 51.62 457 CYS A CA 1
ATOM 3699 C C . CYS A 1 457 ? 18.704 1.240 22.815 1.00 51.62 457 CYS A C 1
ATOM 3701 O O . CYS A 1 457 ? 18.704 0.016 22.911 1.00 51.62 457 CYS A O 1
ATOM 3703 N N . SER A 1 458 ? 17.580 1.932 22.586 1.00 54.19 458 SER A N 1
ATOM 3704 C CA . SER A 1 458 ? 16.244 1.327 22.534 1.00 54.19 458 SER A CA 1
ATOM 3705 C C . SER A 1 458 ? 15.733 0.975 21.126 1.00 54.19 458 SER A C 1
ATOM 3707 O O . SER A 1 458 ? 14.762 0.234 21.024 1.00 54.19 458 SER A O 1
ATOM 3709 N N . THR A 1 459 ? 16.379 1.430 20.042 1.00 60.06 459 THR A N 1
ATOM 3710 C CA . THR A 1 459 ? 15.882 1.281 18.652 1.00 60.06 459 THR A CA 1
ATOM 3711 C C . THR A 1 459 ? 16.684 0.294 17.796 1.00 60.06 459 THR A C 1
ATOM 3713 O O . THR A 1 459 ? 16.545 0.269 16.575 1.00 60.06 459 THR A O 1
ATOM 3716 N N . GLN A 1 460 ? 17.485 -0.574 18.422 1.00 69.44 460 GLN A N 1
ATOM 3717 C CA . GLN A 1 460 ? 18.377 -1.523 17.732 1.00 69.44 460 GLN A CA 1
ATOM 3718 C C . GLN A 1 460 ? 17.664 -2.501 16.788 1.00 69.44 460 GLN A C 1
ATOM 3720 O O . GLN A 1 460 ? 18.307 -3.115 15.940 1.00 69.44 460 GLN A O 1
ATOM 3725 N N . ILE A 1 461 ? 16.349 -2.675 16.938 1.00 84.94 461 ILE A N 1
ATOM 3726 C CA . ILE A 1 461 ? 15.548 -3.587 16.116 1.00 84.94 461 ILE A CA 1
ATOM 3727 C C . ILE A 1 461 ? 14.729 -2.886 15.027 1.00 84.94 461 ILE A C 1
ATOM 3729 O O . ILE A 1 461 ? 13.888 -3.532 14.401 1.00 84.94 461 ILE A O 1
ATOM 3733 N N . LEU A 1 462 ? 14.944 -1.583 14.816 1.00 89.62 462 LEU A N 1
ATOM 3734 C CA . LEU A 1 462 ? 14.226 -0.820 13.803 1.00 89.62 462 LEU A CA 1
ATOM 3735 C C . LEU A 1 462 ? 14.496 -1.418 12.417 1.00 89.62 462 LEU A C 1
ATOM 3737 O O . LEU A 1 462 ? 15.641 -1.514 11.981 1.00 89.62 462 LEU A O 1
ATOM 3741 N N . THR A 1 463 ? 13.423 -1.809 11.733 1.00 94.44 463 THR A N 1
ATOM 3742 C CA . THR A 1 463 ? 13.469 -2.434 10.401 1.00 94.44 463 THR A CA 1
ATOM 3743 C C . THR A 1 463 ? 13.077 -1.467 9.293 1.00 94.44 463 THR A C 1
ATOM 3745 O O . THR A 1 463 ? 13.578 -1.587 8.182 1.00 94.44 463 THR A O 1
ATOM 3748 N N . THR A 1 464 ? 12.216 -0.490 9.583 1.00 96.62 464 THR A N 1
ATOM 3749 C CA . THR A 1 464 ? 11.678 0.442 8.590 1.00 96.62 464 THR A CA 1
ATOM 3750 C C . THR A 1 464 ? 11.745 1.870 9.113 1.00 96.62 464 THR A C 1
ATOM 3752 O O . THR A 1 464 ? 11.227 2.165 10.191 1.00 96.62 464 THR A O 1
ATOM 3755 N N . LEU A 1 465 ? 12.367 2.750 8.330 1.00 95.31 465 LEU A N 1
ATOM 3756 C CA . LEU A 1 465 ? 12.422 4.188 8.570 1.00 95.31 465 LEU A CA 1
ATOM 3757 C C . LEU A 1 465 ? 11.942 4.926 7.318 1.00 95.31 465 LEU A C 1
ATOM 3759 O O . LEU A 1 465 ? 12.574 4.821 6.266 1.00 95.31 465 LEU A O 1
ATOM 3763 N N . ILE A 1 466 ? 10.841 5.666 7.444 1.00 97.19 466 ILE A N 1
ATOM 3764 C CA . ILE A 1 466 ? 10.257 6.475 6.368 1.00 97.19 466 ILE A CA 1
ATOM 3765 C C . ILE A 1 466 ? 10.182 7.926 6.835 1.00 97.19 466 ILE A C 1
ATOM 3767 O O . ILE A 1 466 ? 9.610 8.223 7.886 1.00 97.19 466 ILE A O 1
ATOM 3771 N N . ILE A 1 467 ? 10.772 8.828 6.059 1.00 96.62 467 ILE A N 1
ATOM 3772 C CA . ILE A 1 467 ? 10.803 10.262 6.340 1.00 96.62 467 ILE A CA 1
ATOM 3773 C C . ILE A 1 467 ? 10.297 10.996 5.105 1.00 96.62 467 ILE A C 1
ATOM 3775 O O . ILE A 1 467 ? 10.853 10.833 4.023 1.00 96.62 467 ILE A O 1
ATOM 3779 N N . GLU A 1 468 ? 9.270 11.822 5.260 1.00 96.56 468 GLU A N 1
ATOM 3780 C CA . GLU A 1 468 ? 8.650 12.542 4.151 1.00 96.56 468 GLU A CA 1
ATOM 3781 C C . GLU A 1 468 ? 8.441 14.020 4.500 1.00 96.56 468 GLU A C 1
ATOM 3783 O O . GLU A 1 468 ? 7.930 14.341 5.564 1.00 96.56 468 GLU A O 1
ATOM 3788 N N . GLY A 1 469 ? 8.835 14.964 3.646 1.00 93.56 469 GLY A N 1
ATOM 3789 C CA . GLY A 1 469 ? 8.477 16.381 3.827 1.00 93.56 469 GLY A CA 1
ATOM 3790 C C . GLY A 1 469 ? 8.975 17.047 5.124 1.00 93.56 469 GLY A C 1
ATOM 3791 O O . GLY A 1 469 ? 8.471 18.100 5.510 1.00 93.56 469 GLY A O 1
ATOM 3792 N N . CYS A 1 470 ? 9.931 16.444 5.838 1.00 91.75 470 CYS A N 1
ATOM 3793 C CA . CYS A 1 470 ? 10.539 17.002 7.052 1.00 91.75 470 CYS A CA 1
ATOM 3794 C C . CYS A 1 470 ? 11.582 18.069 6.689 1.00 91.75 470 CYS A C 1
ATOM 3796 O O . CYS A 1 470 ? 12.785 17.807 6.681 1.00 91.75 470 CYS A O 1
ATOM 3798 N N . ASP A 1 471 ? 11.117 19.270 6.346 1.00 87.44 471 ASP A N 1
ATOM 3799 C CA . ASP A 1 471 ? 11.953 20.312 5.740 1.00 87.44 471 ASP A CA 1
ATOM 3800 C C . ASP A 1 471 ? 13.058 20.856 6.658 1.00 87.44 471 ASP A C 1
ATOM 3802 O O . ASP A 1 471 ? 14.092 21.279 6.158 1.00 87.44 471 ASP A O 1
ATOM 3806 N N . ASN A 1 472 ? 12.914 20.810 7.984 1.00 87.50 472 ASN A N 1
ATOM 3807 C CA . ASN A 1 472 ? 13.960 21.299 8.897 1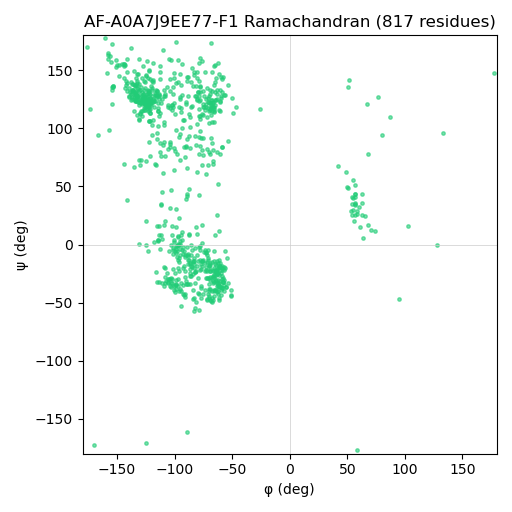.00 87.50 472 ASN A CA 1
ATOM 3808 C C . ASN A 1 472 ? 15.107 20.294 9.113 1.00 87.50 472 ASN A C 1
ATOM 3810 O O . ASN A 1 472 ? 16.134 20.642 9.706 1.00 87.50 472 ASN A O 1
ATOM 3814 N N . LEU A 1 473 ? 14.957 19.059 8.624 1.00 88.38 473 LEU A N 1
ATOM 3815 C CA . LEU A 1 473 ? 15.930 17.995 8.827 1.00 88.38 473 LEU A CA 1
ATOM 3816 C C . LEU A 1 473 ? 17.156 18.211 7.928 1.00 88.38 473 LEU A C 1
ATOM 3818 O O . LEU A 1 473 ? 17.057 18.248 6.702 1.00 88.38 473 LEU A O 1
ATOM 3822 N N . LYS A 1 474 ? 18.338 18.335 8.543 1.00 83.81 474 LYS A N 1
ATOM 3823 C CA . LYS A 1 474 ? 19.607 18.575 7.823 1.00 83.81 474 LYS A CA 1
ATOM 3824 C C . LYS A 1 474 ? 20.320 17.286 7.403 1.00 83.81 474 LYS A C 1
ATOM 3826 O O . LYS A 1 474 ? 20.985 17.265 6.370 1.00 83.81 474 LYS A O 1
ATOM 3831 N N . HIS A 1 475 ? 20.198 16.243 8.219 1.00 84.06 475 HIS A N 1
ATOM 3832 C CA . HIS A 1 475 ? 20.754 14.905 8.013 1.00 84.06 475 HIS A CA 1
ATOM 3833 C C . HIS A 1 475 ? 19.845 13.876 8.689 1.00 84.06 475 HIS A C 1
ATOM 3835 O O . HIS A 1 475 ? 19.148 14.206 9.649 1.00 84.06 475 HIS A O 1
ATOM 3841 N N . VAL A 1 476 ? 19.860 12.628 8.215 1.00 87.75 476 VAL A N 1
ATOM 3842 C CA . VAL A 1 476 ? 19.026 11.559 8.791 1.00 87.75 476 VAL A CA 1
ATOM 3843 C C . VAL A 1 476 ? 19.774 10.791 9.873 1.00 87.75 476 VAL A C 1
ATOM 3845 O O . VAL A 1 476 ? 19.217 10.525 10.939 1.00 87.75 476 VAL A O 1
ATOM 3848 N N . LEU A 1 477 ? 21.042 10.465 9.615 1.00 85.31 477 LEU A N 1
ATOM 3849 C CA . LEU A 1 477 ? 21.907 9.698 10.511 1.00 85.31 477 LEU A CA 1
ATOM 3850 C C . LEU A 1 477 ? 23.228 10.438 10.751 1.00 85.31 477 LEU A C 1
ATOM 3852 O O . LEU A 1 477 ? 23.689 11.194 9.895 1.00 85.31 477 LEU A O 1
ATOM 3856 N N . SER A 1 478 ? 23.863 10.190 11.898 1.00 78.94 478 SER A N 1
ATOM 3857 C CA . SER A 1 478 ? 25.304 10.416 12.058 1.00 78.94 478 SER A CA 1
ATOM 3858 C C . SER A 1 478 ? 26.069 9.112 11.850 1.00 78.94 478 SER A C 1
ATOM 3860 O O . SER A 1 478 ? 25.513 8.025 12.006 1.00 78.94 478 SER A O 1
ATOM 3862 N N . ASP A 1 479 ? 27.351 9.213 11.526 1.00 73.06 479 ASP A N 1
ATOM 3863 C CA . ASP A 1 479 ? 28.261 8.074 11.372 1.00 73.06 479 ASP A CA 1
ATOM 3864 C C . ASP A 1 479 ? 28.246 7.115 12.577 1.00 73.06 479 ASP A C 1
ATOM 3866 O O . ASP A 1 479 ? 28.088 5.908 12.405 1.00 73.06 479 ASP A O 1
ATOM 3870 N N . SER A 1 480 ? 28.266 7.649 13.800 1.00 72.25 480 SER A N 1
ATOM 3871 C CA . SER A 1 480 ? 28.157 6.862 15.041 1.00 72.25 480 SER A CA 1
ATOM 3872 C C . SER A 1 480 ? 26.819 6.136 15.239 1.00 72.25 480 SER A C 1
ATOM 3874 O O . SER A 1 480 ? 26.731 5.231 16.062 1.00 72.25 480 SER A O 1
ATOM 3876 N N . MET A 1 481 ? 25.760 6.512 14.512 1.00 73.31 481 MET A N 1
ATOM 3877 C CA . MET A 1 481 ? 24.432 5.894 14.638 1.00 73.31 481 MET A CA 1
ATOM 3878 C C . MET A 1 481 ? 24.265 4.658 13.753 1.00 73.31 481 MET A C 1
ATOM 3880 O O . MET A 1 481 ? 23.396 3.828 14.021 1.00 73.31 481 MET A O 1
ATOM 3884 N N . VAL A 1 482 ? 25.085 4.516 12.707 1.00 72.31 482 VAL A N 1
ATOM 3885 C CA . VAL A 1 482 ? 24.983 3.408 11.742 1.00 72.31 482 VAL A CA 1
ATOM 3886 C C . VAL A 1 482 ? 25.135 2.054 12.439 1.00 72.31 482 VAL A C 1
ATOM 3888 O O . VAL A 1 482 ? 24.407 1.116 12.120 1.00 72.31 482 VAL A O 1
ATOM 3891 N N . GLU A 1 483 ? 26.011 1.964 13.445 1.00 72.50 483 GLU A N 1
ATOM 3892 C CA . GLU A 1 483 ? 26.261 0.728 14.200 1.00 72.50 483 GLU A CA 1
ATOM 3893 C C . GLU A 1 483 ? 25.018 0.182 14.915 1.00 72.50 483 GLU A C 1
ATOM 3895 O O . GLU A 1 483 ? 24.946 -1.016 15.184 1.00 72.50 483 GLU A O 1
ATOM 3900 N N . TYR A 1 484 ? 24.021 1.026 15.179 1.00 72.19 484 TYR A N 1
ATOM 3901 C CA . TYR A 1 484 ? 22.801 0.648 15.886 1.00 72.19 484 TYR A CA 1
ATOM 3902 C C . TYR A 1 484 ? 21.627 0.325 14.950 1.00 72.19 484 TYR A C 1
ATOM 3904 O O . TYR A 1 484 ? 20.648 -0.270 15.391 1.00 72.19 484 TYR A O 1
ATOM 3912 N N . LEU A 1 485 ? 21.715 0.660 13.658 1.00 73.94 485 LEU A N 1
ATOM 3913 C CA . LEU A 1 485 ? 20.682 0.373 12.650 1.00 73.94 485 LEU A CA 1
ATOM 3914 C C . LEU A 1 485 ? 21.008 -0.872 11.814 1.00 73.94 485 LEU A C 1
ATOM 3916 O O . LEU A 1 485 ? 20.597 -0.999 10.662 1.00 73.94 485 LEU A O 1
ATOM 3920 N N . GLN A 1 486 ? 21.713 -1.839 12.404 1.00 82.44 486 GLN A N 1
ATOM 3921 C CA . GLN A 1 486 ? 22.078 -3.087 11.725 1.00 82.44 486 GLN A CA 1
ATOM 3922 C C . GLN A 1 486 ? 20.869 -3.954 11.339 1.00 82.44 486 GLN A C 1
ATOM 3924 O O . GLN A 1 486 ? 20.999 -4.857 10.514 1.00 82.44 486 GLN A O 1
ATOM 3929 N N . GLN A 1 487 ? 19.700 -3.707 11.938 1.00 90.25 487 GLN A N 1
ATOM 3930 C CA . GLN A 1 487 ? 18.457 -4.415 11.623 1.00 90.25 487 GLN A CA 1
ATOM 3931 C C . GLN A 1 487 ? 17.610 -3.712 10.553 1.00 90.25 487 GLN A C 1
ATOM 3933 O O . GLN A 1 487 ? 16.572 -4.249 10.180 1.00 90.25 487 GLN A O 1
ATOM 3938 N N . LEU A 1 488 ? 18.040 -2.548 10.051 1.00 92.56 488 LEU A N 1
ATOM 3939 C CA . LEU A 1 488 ? 17.267 -1.762 9.095 1.00 92.56 488 LEU A CA 1
ATOM 3940 C C . LEU A 1 488 ? 17.154 -2.504 7.759 1.00 92.56 488 LEU A C 1
ATOM 3942 O O . LEU A 1 488 ? 18.162 -2.827 7.137 1.00 92.56 488 LEU A O 1
ATOM 3946 N N . GLU A 1 489 ? 15.923 -2.748 7.320 1.00 96.12 489 GLU A N 1
ATOM 3947 C CA . GLU A 1 489 ? 15.563 -3.439 6.080 1.00 96.12 489 GLU A CA 1
ATOM 3948 C C . GLU A 1 489 ? 15.038 -2.467 5.011 1.00 96.12 489 GLU A C 1
ATOM 3950 O O . GLU A 1 489 ? 15.251 -2.695 3.817 1.00 96.12 489 GLU A O 1
ATOM 3955 N N . CYS A 1 490 ? 14.404 -1.364 5.417 1.00 97.69 490 CYS A N 1
ATOM 3956 C CA . CYS A 1 490 ? 13.860 -0.347 4.522 1.00 97.69 490 CYS A CA 1
ATOM 3957 C C . CYS A 1 490 ? 14.187 1.072 5.005 1.00 97.69 490 CYS A C 1
ATOM 3959 O O . CYS A 1 490 ? 13.878 1.436 6.140 1.00 97.69 490 CYS A O 1
ATOM 3961 N N . LEU A 1 491 ? 14.768 1.878 4.114 1.00 97.12 491 LEU A N 1
ATOM 3962 C CA . LEU A 1 491 ? 15.003 3.306 4.315 1.00 97.12 491 LEU A CA 1
ATOM 3963 C C . LEU A 1 491 ? 14.383 4.093 3.158 1.00 97.12 491 LEU A C 1
ATOM 3965 O O . LEU A 1 491 ? 14.796 3.924 2.009 1.00 97.12 491 LEU A O 1
ATOM 3969 N N . GLU A 1 492 ? 13.419 4.954 3.467 1.00 98.00 492 GLU A N 1
ATOM 3970 C CA . GLU A 1 492 ? 12.780 5.852 2.505 1.00 98.00 492 GLU A CA 1
ATOM 3971 C C . GLU A 1 492 ? 12.844 7.300 2.985 1.00 98.00 492 GLU A C 1
ATOM 3973 O O . GLU A 1 492 ? 12.506 7.606 4.128 1.00 98.00 492 GLU A O 1
ATOM 3978 N N . ILE A 1 493 ? 13.315 8.188 2.110 1.00 97.62 493 ILE A N 1
ATOM 3979 C CA . ILE A 1 493 ? 13.439 9.617 2.384 1.00 97.62 493 ILE A CA 1
ATOM 3980 C C . ILE A 1 493 ? 12.908 10.375 1.171 1.00 97.62 493 ILE A C 1
ATOM 3982 O O . ILE A 1 493 ? 13.495 10.302 0.088 1.00 97.62 493 ILE A O 1
ATOM 3986 N N . SER A 1 494 ? 11.817 11.107 1.366 1.00 97.12 494 SER A N 1
ATOM 3987 C CA . SER A 1 494 ? 11.037 11.710 0.287 1.00 97.12 494 SER A CA 1
ATOM 3988 C C . SER A 1 494 ? 10.727 13.183 0.576 1.00 97.12 494 SER A C 1
ATOM 3990 O O . SER A 1 494 ? 10.420 13.550 1.703 1.00 97.12 494 SER A O 1
ATOM 3992 N N . GLU A 1 495 ? 10.804 14.055 -0.427 1.00 95.31 495 GLU A N 1
ATOM 3993 C CA . GLU A 1 495 ? 10.329 15.452 -0.373 1.00 95.31 495 GLU A CA 1
ATOM 3994 C C . GLU A 1 495 ? 10.925 16.322 0.765 1.00 95.31 495 GLU A C 1
ATOM 3996 O O . GLU A 1 495 ? 10.357 17.346 1.135 1.00 95.31 495 GLU A O 1
ATOM 4001 N N . CYS A 1 496 ? 12.076 15.950 1.341 1.00 93.75 496 CYS A N 1
ATOM 4002 C CA . CYS A 1 496 ? 12.765 16.741 2.368 1.00 93.75 496 CYS A CA 1
ATOM 4003 C C . CYS A 1 496 ? 13.707 17.775 1.734 1.00 93.75 496 CYS A C 1
ATOM 4005 O O . CYS A 1 496 ? 14.749 17.423 1.170 1.00 93.75 496 CYS A O 1
ATOM 4007 N N . LYS A 1 497 ? 13.395 19.070 1.876 1.00 89.56 497 LYS A N 1
ATOM 4008 C CA . LYS A 1 497 ? 14.091 20.130 1.123 1.00 89.56 497 LYS A CA 1
ATOM 4009 C C . LYS A 1 497 ? 15.524 20.420 1.554 1.00 89.56 497 LYS A C 1
ATOM 4011 O O . LYS A 1 497 ? 16.296 20.879 0.719 1.00 89.56 497 LYS A O 1
ATOM 4016 N N . TRP A 1 498 ? 15.904 20.206 2.815 1.00 88.88 498 TRP A N 1
ATOM 4017 C CA . TRP A 1 498 ? 17.191 20.688 3.354 1.00 88.88 498 TRP A CA 1
ATOM 4018 C C . TRP A 1 498 ? 18.218 19.601 3.677 1.00 88.88 498 TRP A C 1
ATOM 4020 O O . TRP A 1 498 ? 19.313 19.921 4.151 1.00 88.88 498 TRP A O 1
ATOM 4030 N N . ILE A 1 499 ? 17.919 18.340 3.363 1.00 91.50 499 ILE A N 1
ATOM 4031 C CA . ILE A 1 499 ? 18.880 17.248 3.528 1.00 91.50 499 ILE A CA 1
ATOM 4032 C C . ILE A 1 499 ? 20.009 17.424 2.506 1.00 91.50 499 ILE A C 1
ATOM 4034 O O . ILE A 1 499 ? 19.777 17.383 1.298 1.00 91.50 499 ILE A O 1
ATOM 4038 N N . HIS A 1 500 ? 21.231 17.640 2.999 1.00 88.25 500 HIS A N 1
ATOM 4039 C CA . HIS A 1 500 ? 22.432 17.759 2.159 1.00 88.25 500 HIS A CA 1
ATOM 4040 C C . HIS A 1 500 ? 23.108 16.400 1.972 1.00 88.25 500 HIS A C 1
ATOM 4042 O O . HIS A 1 500 ? 23.455 16.027 0.852 1.00 88.25 500 HIS A O 1
ATOM 4048 N N . GLU A 1 501 ? 23.240 15.652 3.065 1.00 88.31 501 GLU A N 1
ATOM 4049 C CA . GLU A 1 501 ? 23.773 14.293 3.110 1.00 88.31 501 GLU A CA 1
ATOM 4050 C C . GLU A 1 501 ? 22.835 13.426 3.956 1.00 88.31 501 GLU A C 1
ATOM 4052 O O . GLU A 1 501 ? 22.229 13.907 4.918 1.00 88.31 501 GLU A O 1
ATOM 4057 N N . ILE A 1 502 ? 22.708 12.143 3.612 1.00 91.56 502 ILE A N 1
ATOM 4058 C CA . ILE A 1 502 ? 21.902 11.205 4.407 1.00 91.56 502 ILE A CA 1
ATOM 4059 C C . ILE A 1 502 ? 22.610 10.908 5.733 1.00 91.56 502 ILE A C 1
ATOM 4061 O O . ILE A 1 502 ? 21.972 10.909 6.790 1.00 91.56 502 ILE A O 1
ATOM 4065 N N . ILE A 1 503 ? 23.930 10.703 5.669 1.00 88.19 503 ILE A N 1
ATOM 4066 C CA . ILE A 1 503 ? 24.804 10.454 6.817 1.00 88.19 503 ILE A CA 1
ATOM 4067 C C . ILE A 1 503 ? 25.777 11.624 6.978 1.00 88.19 503 ILE A C 1
ATOM 4069 O O . ILE A 1 503 ? 26.605 11.859 6.101 1.00 88.19 503 ILE A O 1
ATOM 4073 N N . SER A 1 504 ? 25.696 12.322 8.114 1.00 82.50 504 SER A N 1
ATOM 4074 C CA . SER A 1 504 ? 26.590 13.434 8.459 1.00 82.50 504 SER A CA 1
ATOM 4075 C C . SER A 1 504 ? 27.835 12.953 9.206 1.00 82.50 504 SER A C 1
ATOM 4077 O O . SER A 1 504 ? 27.745 12.134 10.124 1.00 82.50 504 SER A O 1
ATOM 4079 N N . MET A 1 505 ? 28.984 13.553 8.889 1.00 69.56 505 MET A N 1
ATOM 4080 C CA . MET A 1 505 ? 30.237 13.384 9.630 1.00 69.56 505 MET A CA 1
ATOM 4081 C C . MET A 1 505 ? 30.225 14.236 10.907 1.00 69.56 505 MET A C 1
ATOM 4083 O O . MET A 1 505 ? 30.019 15.451 10.838 1.00 69.56 505 MET A O 1
ATOM 4087 N N . LYS A 1 506 ? 30.514 13.648 12.074 1.00 62.16 506 LYS A N 1
ATOM 4088 C CA . LYS A 1 506 ? 31.011 14.438 13.209 1.00 62.16 506 LYS A CA 1
ATOM 4089 C C . LYS A 1 506 ? 32.517 14.631 13.024 1.00 62.16 506 LYS A C 1
ATOM 4091 O O . LYS A 1 506 ? 33.243 13.664 12.826 1.00 62.16 506 LYS A O 1
ATOM 4096 N N . LYS A 1 507 ? 33.003 15.879 13.083 1.00 51.59 507 LYS A N 1
ATOM 4097 C CA . LYS A 1 507 ? 34.444 16.192 13.150 1.00 51.59 507 LYS A CA 1
ATOM 4098 C C . LYS A 1 507 ? 35.022 15.612 14.448 1.00 51.59 507 LYS A C 1
ATOM 4100 O O . LYS A 1 507 ? 35.187 16.336 15.423 1.00 51.59 507 LYS A O 1
ATOM 4105 N N . ILE A 1 508 ? 35.311 14.319 14.483 1.00 48.84 508 ILE A N 1
ATOM 4106 C CA . ILE A 1 508 ? 36.183 13.756 15.508 1.00 48.84 508 ILE A CA 1
ATOM 4107 C C . ILE A 1 508 ? 37.614 14.055 15.062 1.00 48.84 508 ILE A C 1
ATOM 4109 O O . ILE A 1 508 ? 37.963 13.936 13.884 1.00 48.84 508 ILE A O 1
ATOM 4113 N N . ILE A 1 509 ? 38.391 14.578 16.006 1.00 46.38 509 ILE A N 1
ATOM 4114 C CA . ILE A 1 509 ? 39.766 15.039 15.837 1.00 46.38 509 ILE A CA 1
ATOM 4115 C C . ILE A 1 509 ? 40.574 13.938 15.142 1.00 46.38 509 ILE A C 1
ATOM 4117 O O . ILE A 1 509 ? 40.572 12.785 15.564 1.00 46.38 509 ILE A O 1
ATOM 4121 N N . LYS A 1 510 ? 41.218 14.313 14.031 1.00 45.31 510 LYS A N 1
ATOM 4122 C CA . LYS A 1 510 ? 42.091 13.459 13.223 1.00 45.31 510 LYS A CA 1
ATOM 4123 C C . LYS A 1 510 ? 43.342 13.095 14.020 1.00 45.31 510 LYS A C 1
ATOM 4125 O O . LYS A 1 510 ? 44.378 13.715 13.806 1.00 45.31 510 LYS A O 1
ATOM 4130 N N . GLU A 1 511 ? 43.272 12.100 14.890 1.00 44.50 511 GLU A N 1
ATOM 4131 C CA . GLU A 1 511 ? 44.471 11.506 15.474 1.00 44.50 511 GLU A CA 1
ATOM 4132 C C . GLU A 1 511 ? 44.424 9.978 15.359 1.00 44.50 511 GLU A C 1
ATOM 4134 O O . GLU A 1 511 ? 43.606 9.298 15.965 1.00 44.50 511 GLU A O 1
ATOM 4139 N N . GLU A 1 512 ? 45.352 9.506 14.524 1.00 43.31 512 GLU A N 1
ATOM 4140 C CA . GLU A 1 512 ? 45.900 8.155 14.410 1.00 43.31 512 GLU A CA 1
ATOM 4141 C C . GLU A 1 512 ? 45.060 7.052 13.726 1.00 43.31 512 GLU A C 1
ATOM 4143 O O . GLU A 1 512 ? 43.943 6.715 14.095 1.00 43.31 512 GLU A O 1
ATOM 4148 N N . PHE A 1 513 ? 45.720 6.431 12.737 1.00 39.38 513 PHE A N 1
ATOM 4149 C CA . PHE A 1 513 ? 45.356 5.277 11.899 1.00 39.38 513 PHE A CA 1
ATOM 4150 C C . PHE A 1 513 ? 44.555 5.546 10.614 1.00 39.38 513 PHE A C 1
ATOM 4152 O O . PHE A 1 513 ? 43.364 5.838 10.595 1.00 39.38 513 PHE A O 1
ATOM 4159 N N . GLY A 1 514 ? 45.255 5.359 9.487 1.00 44.19 514 GLY A N 1
ATOM 4160 C CA . GLY A 1 514 ? 44.728 5.388 8.126 1.00 44.19 514 GLY A CA 1
ATOM 4161 C C . GLY A 1 514 ? 43.848 4.186 7.788 1.00 44.19 514 GLY A C 1
ATOM 4162 O O . GLY A 1 514 ? 44.208 3.387 6.928 1.00 44.19 514 GLY A O 1
ATOM 4163 N N . ASN A 1 515 ? 42.678 4.098 8.415 1.00 48.62 515 ASN A N 1
ATOM 4164 C CA . ASN A 1 515 ? 41.606 3.212 7.984 1.00 48.62 515 ASN A CA 1
ATOM 4165 C C . ASN A 1 515 ? 40.474 4.046 7.376 1.00 48.62 515 ASN A C 1
ATOM 4167 O O . ASN A 1 515 ? 39.986 4.996 7.979 1.00 48.62 515 ASN A O 1
ATOM 4171 N N . ARG A 1 516 ? 40.062 3.688 6.156 1.00 56.66 516 ARG A N 1
ATOM 4172 C CA . ARG A 1 516 ? 38.818 4.188 5.555 1.00 56.66 516 ARG A CA 1
ATOM 4173 C C . ARG A 1 516 ? 37.668 3.767 6.471 1.00 56.66 516 ARG A C 1
ATOM 4175 O O . ARG A 1 516 ? 37.558 2.579 6.772 1.00 56.66 516 ARG A O 1
ATOM 4182 N N . TYR A 1 517 ? 36.839 4.707 6.914 1.00 77.00 517 TYR A N 1
ATOM 4183 C CA . TYR A 1 517 ? 35.701 4.388 7.772 1.00 77.00 517 TYR A CA 1
ATOM 4184 C C . TYR A 1 517 ? 34.645 3.642 6.943 1.00 77.00 517 TYR A C 1
ATOM 4186 O O . TYR A 1 517 ? 34.138 4.154 5.942 1.00 77.00 517 TYR A O 1
ATOM 4194 N N . LEU A 1 518 ? 34.365 2.397 7.322 1.00 84.62 518 LEU A N 1
ATOM 4195 C CA . LEU A 1 518 ? 33.410 1.529 6.641 1.00 84.62 518 LEU A CA 1
ATOM 4196 C C . LEU A 1 518 ? 32.013 1.722 7.243 1.00 84.62 518 LEU A C 1
ATOM 4198 O O . LEU A 1 518 ? 31.813 1.493 8.432 1.00 84.62 518 LEU A O 1
ATOM 4202 N N . ILE A 1 519 ? 31.044 2.090 6.410 1.00 87.75 519 ILE A N 1
ATOM 4203 C CA . ILE A 1 519 ? 29.616 2.130 6.738 1.00 87.75 519 ILE A CA 1
ATOM 4204 C C . ILE A 1 519 ? 28.980 0.887 6.122 1.00 87.75 519 ILE A C 1
ATOM 4206 O O . ILE A 1 519 ? 29.014 0.709 4.907 1.00 87.75 519 ILE A O 1
ATOM 4210 N N . CYS A 1 520 ? 28.381 0.028 6.942 1.00 88.81 520 CYS A N 1
ATOM 4211 C CA . CYS A 1 520 ? 27.752 -1.202 6.471 1.00 88.81 520 CYS A CA 1
ATOM 4212 C C . CYS A 1 520 ? 26.283 -1.252 6.894 1.00 88.81 520 CYS A C 1
ATOM 4214 O O . CYS A 1 520 ? 25.967 -1.083 8.071 1.00 88.81 520 CYS A O 1
ATOM 4216 N N . PHE A 1 521 ? 25.397 -1.537 5.940 1.00 91.69 521 PHE A N 1
ATOM 4217 C CA . PHE A 1 521 ? 23.981 -1.806 6.187 1.00 91.69 521 PHE A CA 1
ATOM 4218 C C . PHE A 1 521 ? 23.685 -3.291 5.924 1.00 91.69 521 PHE A C 1
ATOM 4220 O O . PHE A 1 521 ? 23.278 -3.650 4.816 1.00 91.69 521 PHE A O 1
ATOM 4227 N N . PRO A 1 522 ? 23.891 -4.183 6.911 1.00 91.81 522 PRO A N 1
ATOM 4228 C CA . PRO A 1 522 ? 23.957 -5.627 6.676 1.00 91.81 522 PRO A CA 1
ATOM 4229 C C . PRO A 1 522 ? 22.612 -6.280 6.338 1.00 91.81 522 PRO A C 1
ATOM 4231 O O . PRO A 1 522 ? 22.611 -7.423 5.886 1.00 91.81 522 PRO A O 1
ATOM 4234 N N . ARG A 1 523 ? 21.484 -5.599 6.586 1.00 94.12 523 ARG A N 1
ATOM 4235 C CA . ARG A 1 523 ? 20.126 -6.117 6.340 1.00 94.12 523 ARG A CA 1
ATOM 4236 C C . ARG A 1 523 ? 19.260 -5.237 5.444 1.00 94.12 523 ARG A C 1
ATOM 4238 O O . ARG A 1 523 ? 18.123 -5.611 5.160 1.00 94.12 523 ARG A O 1
ATOM 4245 N N . LEU A 1 524 ? 19.781 -4.104 4.968 1.00 95.94 524 LEU A N 1
ATOM 4246 C CA . LEU A 1 524 ? 18.991 -3.180 4.161 1.00 95.94 524 LEU A CA 1
ATOM 4247 C C . LEU A 1 524 ? 18.651 -3.847 2.831 1.00 95.94 524 LEU A C 1
ATOM 4249 O O . LEU A 1 524 ? 19.546 -4.279 2.111 1.00 95.94 524 LEU A O 1
ATOM 4253 N N . ASN A 1 525 ? 17.360 -3.961 2.535 1.00 97.06 525 ASN A N 1
ATOM 4254 C CA . ASN A 1 525 ? 16.803 -4.606 1.347 1.00 97.06 525 ASN A CA 1
ATOM 4255 C C . ASN A 1 525 ? 16.285 -3.571 0.337 1.00 97.06 525 ASN A C 1
ATOM 4257 O O . ASN A 1 525 ? 16.367 -3.807 -0.870 1.00 97.06 525 ASN A O 1
ATOM 4261 N N . SER A 1 526 ? 15.786 -2.429 0.824 1.00 98.25 526 SER A N 1
ATOM 4262 C CA . SER A 1 526 ? 15.219 -1.341 0.018 1.00 98.25 526 SER A CA 1
ATOM 4263 C C . SER A 1 526 ? 15.742 0.024 0.472 1.00 98.25 526 SER A C 1
ATOM 4265 O O . SER A 1 526 ? 15.647 0.362 1.651 1.00 98.25 526 SER A O 1
ATOM 4267 N N . LEU A 1 527 ? 16.244 0.818 -0.477 1.00 98.25 527 LEU A N 1
ATOM 4268 C CA . LEU A 1 527 ? 16.658 2.209 -0.280 1.00 98.25 527 LEU A CA 1
ATOM 4269 C C . LEU A 1 527 ? 15.965 3.097 -1.317 1.00 98.25 527 LEU A C 1
ATOM 4271 O O . LEU A 1 527 ? 16.132 2.882 -2.519 1.00 98.25 527 LEU A O 1
ATOM 4275 N N . ARG A 1 528 ? 15.203 4.089 -0.852 1.00 98.44 528 ARG A N 1
ATOM 4276 C CA . ARG A 1 528 ? 14.439 5.015 -1.697 1.00 98.44 528 ARG A CA 1
ATOM 4277 C C . ARG A 1 528 ? 14.739 6.459 -1.313 1.00 98.44 528 ARG A C 1
ATOM 4279 O O . ARG A 1 528 ? 14.586 6.833 -0.154 1.00 98.44 528 ARG A O 1
ATOM 4286 N N . LEU A 1 529 ? 15.168 7.257 -2.283 1.00 97.56 529 LEU A N 1
ATOM 4287 C CA . LEU A 1 529 ? 15.464 8.680 -2.131 1.00 97.56 529 LEU A CA 1
ATOM 4288 C C . LEU A 1 529 ? 14.675 9.452 -3.189 1.00 97.56 529 LEU A C 1
ATOM 4290 O O . LEU A 1 529 ? 14.913 9.258 -4.380 1.00 97.56 529 LEU A O 1
ATOM 4294 N N . LYS A 1 530 ? 13.739 10.311 -2.781 1.00 96.25 530 LYS A N 1
ATOM 4295 C CA . LYS A 1 530 ? 12.836 10.999 -3.712 1.00 96.25 530 LYS A CA 1
ATOM 4296 C C . LYS A 1 530 ? 12.697 12.488 -3.418 1.00 96.25 530 LYS A C 1
ATOM 4298 O O . LYS A 1 530 ? 12.567 12.882 -2.269 1.00 96.25 530 LYS A O 1
ATOM 4303 N N . GLY A 1 531 ? 12.716 13.334 -4.444 1.00 94.62 531 GLY A N 1
ATOM 4304 C CA . GLY A 1 531 ? 12.391 14.761 -4.293 1.00 94.62 531 GLY A CA 1
ATOM 4305 C C . GLY A 1 531 ? 13.356 15.531 -3.379 1.00 94.62 531 GLY A C 1
ATOM 4306 O O . GLY A 1 531 ? 12.987 16.534 -2.775 1.00 94.62 531 GLY A O 1
ATOM 4307 N N . LEU A 1 532 ? 14.600 15.058 -3.232 1.00 94.31 532 LEU A N 1
ATOM 4308 C CA . LEU A 1 532 ? 15.588 15.665 -2.331 1.00 94.31 532 LEU A CA 1
ATOM 4309 C C . LEU A 1 532 ? 16.381 16.759 -3.061 1.00 94.31 532 LEU A C 1
ATOM 4311 O O . LEU A 1 532 ? 17.414 16.504 -3.684 1.00 94.31 532 LEU A O 1
ATOM 4315 N N . GLU A 1 533 ? 15.891 17.999 -2.993 1.00 91.00 533 GLU A N 1
ATOM 4316 C CA . GLU A 1 533 ? 16.401 19.129 -3.788 1.00 91.00 533 GLU A CA 1
ATOM 4317 C C . GLU A 1 533 ? 17.838 19.560 -3.453 1.00 91.00 533 GLU A C 1
ATOM 4319 O O . GLU A 1 533 ? 18.562 20.067 -4.321 1.00 91.00 533 GLU A O 1
ATOM 4324 N N . LYS A 1 534 ? 18.254 19.422 -2.187 1.00 91.56 534 LYS A N 1
ATOM 4325 C CA . LYS A 1 534 ? 19.577 19.854 -1.701 1.00 91.56 534 LYS A CA 1
ATOM 4326 C C . LYS A 1 534 ? 20.581 18.716 -1.548 1.00 91.56 534 LYS A C 1
ATOM 4328 O O . LYS A 1 534 ? 21.739 19.013 -1.264 1.00 91.56 534 LYS A O 1
ATOM 4333 N N . LEU A 1 535 ? 20.173 17.471 -1.795 1.00 91.81 535 LEU A N 1
ATOM 4334 C CA . LEU A 1 535 ? 21.029 16.304 -1.616 1.00 91.81 535 LEU A CA 1
ATOM 4335 C C . LEU A 1 535 ? 22.214 16.350 -2.588 1.00 91.81 535 LEU A C 1
ATOM 4337 O O . LEU A 1 535 ? 22.019 16.436 -3.801 1.00 91.81 535 LEU A O 1
ATOM 4341 N N . ILE A 1 536 ? 23.434 16.280 -2.051 1.00 88.06 536 ILE A N 1
ATOM 4342 C CA . ILE A 1 536 ? 24.687 16.283 -2.828 1.00 88.06 536 ILE A CA 1
ATOM 4343 C C . ILE A 1 536 ? 25.386 14.917 -2.851 1.00 88.06 536 ILE A C 1
ATOM 4345 O O . ILE A 1 536 ? 26.164 14.656 -3.768 1.00 88.06 536 ILE A O 1
ATOM 4349 N N . GLY A 1 537 ? 25.073 14.036 -1.897 1.00 89.50 537 GLY A N 1
ATOM 4350 C CA . GLY A 1 537 ? 25.555 12.656 -1.819 1.00 89.50 537 GLY A CA 1
ATOM 4351 C C . GLY A 1 537 ? 24.931 11.903 -0.645 1.00 89.50 537 GLY A C 1
ATOM 4352 O O . GLY A 1 537 ? 24.281 12.493 0.215 1.00 89.50 537 GLY A O 1
ATOM 4353 N N . PHE A 1 538 ? 25.125 10.588 -0.597 1.00 91.31 538 PHE A N 1
ATOM 4354 C CA . PHE A 1 538 ? 24.683 9.748 0.516 1.00 91.31 538 PHE A CA 1
ATOM 4355 C C . PHE A 1 538 ? 25.514 10.011 1.784 1.00 91.31 538 PHE A C 1
ATOM 4357 O O . PHE A 1 538 ? 24.954 10.167 2.868 1.00 91.31 538 PHE A O 1
ATOM 4364 N N . CYS A 1 539 ? 26.838 10.109 1.635 1.00 88.44 539 CYS A N 1
ATOM 4365 C CA . CYS A 1 539 ? 27.794 10.468 2.686 1.00 88.44 539 CYS A CA 1
ATOM 4366 C C . CYS A 1 539 ? 29.074 11.086 2.086 1.00 88.44 539 CYS A C 1
ATOM 4368 O O . CYS A 1 539 ? 29.268 11.058 0.863 1.00 88.44 539 CYS A O 1
ATOM 4370 N N . HIS A 1 540 ? 29.957 11.590 2.954 1.00 85.25 540 HIS A N 1
ATOM 4371 C CA . HIS A 1 540 ? 31.264 12.147 2.589 1.00 85.25 540 HIS A CA 1
ATOM 4372 C C . HIS A 1 540 ? 32.221 11.091 1.999 1.00 85.25 540 HIS A C 1
ATOM 4374 O O . HIS A 1 540 ? 32.140 9.901 2.310 1.00 85.25 540 HIS A O 1
ATOM 4380 N N . GLU A 1 541 ? 33.177 11.530 1.179 1.00 81.44 541 GLU A N 1
ATOM 4381 C CA . GLU A 1 541 ? 34.112 10.664 0.455 1.00 81.44 541 GLU A CA 1
ATOM 4382 C C . GLU A 1 541 ? 35.122 9.892 1.312 1.00 81.44 541 GLU A C 1
ATOM 4384 O O . GLU A 1 541 ? 35.754 8.958 0.809 1.00 81.44 541 GLU A O 1
ATOM 4389 N N . ASP A 1 542 ? 35.293 10.261 2.578 1.00 82.44 542 ASP A N 1
ATOM 4390 C CA . ASP A 1 542 ? 36.167 9.537 3.510 1.00 82.44 542 ASP A CA 1
ATOM 4391 C C . ASP A 1 542 ? 35.605 8.152 3.875 1.00 82.44 542 ASP A C 1
ATOM 4393 O O . ASP A 1 542 ? 36.347 7.276 4.332 1.00 82.44 542 ASP A O 1
ATOM 4397 N N . TYR A 1 543 ? 34.307 7.940 3.633 1.00 83.31 543 TYR A N 1
ATOM 4398 C CA . TYR A 1 543 ? 33.616 6.696 3.926 1.00 83.31 543 TYR A CA 1
ATOM 4399 C C . TYR A 1 543 ? 33.547 5.773 2.707 1.00 83.31 543 TYR A C 1
ATOM 4401 O O . TYR A 1 543 ? 33.423 6.197 1.555 1.00 83.31 543 TYR A O 1
ATOM 4409 N N . THR A 1 544 ? 33.602 4.472 2.979 1.00 87.12 544 THR A N 1
ATOM 4410 C CA . THR A 1 544 ? 33.199 3.419 2.036 1.00 87.12 544 THR A CA 1
ATOM 4411 C C . THR A 1 544 ? 31.876 2.844 2.515 1.00 87.12 544 THR A C 1
ATOM 4413 O O . THR A 1 544 ? 31.728 2.607 3.712 1.00 87.12 544 THR A O 1
ATOM 4416 N N . VAL A 1 545 ? 30.918 2.635 1.611 1.00 90.25 545 VAL A N 1
ATOM 4417 C CA . VAL A 1 545 ? 29.577 2.159 1.976 1.00 90.25 545 VAL A CA 1
ATOM 4418 C C . VAL A 1 545 ? 29.306 0.789 1.370 1.00 90.25 545 VAL A C 1
ATOM 4420 O O . VAL A 1 545 ? 29.412 0.598 0.159 1.00 90.25 545 VAL A O 1
ATOM 4423 N N . GLU A 1 546 ? 28.909 -0.162 2.203 1.00 92.25 546 GLU A N 1
ATOM 4424 C CA . GLU A 1 546 ? 28.551 -1.510 1.781 1.00 92.25 546 GLU A CA 1
ATOM 4425 C C . GLU A 1 546 ? 27.082 -1.810 2.068 1.00 92.25 546 GLU A C 1
ATOM 4427 O O . GLU A 1 546 ? 26.583 -1.620 3.181 1.00 92.25 546 GLU A O 1
ATOM 4432 N N . PHE A 1 547 ? 26.406 -2.359 1.058 1.00 94.50 547 PHE A N 1
ATOM 4433 C CA . PHE A 1 547 ? 25.025 -2.818 1.140 1.00 94.50 547 PHE A CA 1
ATOM 4434 C C . PHE A 1 547 ? 24.919 -4.313 0.795 1.00 94.50 547 PHE A C 1
ATOM 4436 O O . PHE A 1 547 ? 24.488 -4.662 -0.309 1.00 94.50 547 PHE A O 1
ATOM 4443 N N . PRO A 1 548 ? 25.308 -5.230 1.705 1.00 93.94 548 PRO A N 1
ATOM 4444 C CA . PRO A 1 548 ? 25.395 -6.657 1.409 1.00 93.94 548 PRO A CA 1
ATOM 4445 C C . PRO A 1 548 ? 24.089 -7.292 0.928 1.00 93.94 548 PRO A C 1
ATOM 4447 O O . PRO A 1 548 ? 24.141 -8.216 0.127 1.00 93.94 548 PRO A O 1
ATOM 4450 N N . THR A 1 549 ? 22.926 -6.821 1.379 1.00 96.00 549 THR A N 1
ATOM 4451 C CA . THR A 1 549 ? 21.615 -7.443 1.102 1.00 96.00 549 THR A CA 1
ATOM 4452 C C . THR A 1 549 ? 20.695 -6.616 0.210 1.00 96.00 549 THR A C 1
ATOM 4454 O O . THR A 1 549 ? 19.611 -7.089 -0.127 1.00 96.00 549 THR A O 1
ATOM 4457 N N . LEU A 1 550 ? 21.093 -5.399 -0.176 1.00 97.69 550 LEU A N 1
ATOM 4458 C CA . LEU A 1 550 ? 20.199 -4.456 -0.852 1.00 97.69 550 LEU A CA 1
ATOM 4459 C C . LEU A 1 550 ? 19.756 -5.007 -2.198 1.00 97.69 550 LEU A C 1
ATOM 4461 O O . LEU A 1 550 ? 20.601 -5.335 -3.022 1.00 97.69 550 LEU A O 1
ATOM 4465 N N . LYS A 1 551 ? 18.438 -5.076 -2.410 1.00 97.75 551 LYS A N 1
ATOM 4466 C CA . LYS A 1 551 ? 17.801 -5.585 -3.632 1.00 97.75 551 LYS A CA 1
ATOM 4467 C C . LYS A 1 551 ? 17.222 -4.479 -4.498 1.00 97.75 551 LYS A C 1
ATOM 4469 O O . LYS A 1 551 ? 17.223 -4.624 -5.718 1.00 97.75 551 LYS A O 1
ATOM 4474 N N . ILE A 1 552 ? 16.731 -3.400 -3.887 1.00 98.25 552 ILE A N 1
ATOM 4475 C CA . ILE A 1 552 ? 16.040 -2.305 -4.575 1.00 98.25 552 ILE A CA 1
ATOM 4476 C C . ILE A 1 552 ? 16.693 -0.973 -4.202 1.00 98.25 552 ILE A C 1
ATOM 4478 O O . ILE A 1 552 ? 16.795 -0.641 -3.020 1.00 98.25 552 ILE A O 1
ATOM 4482 N N . LEU A 1 553 ? 17.090 -0.212 -5.222 1.00 98.38 553 LEU A N 1
ATOM 4483 C CA . LEU A 1 553 ? 17.562 1.164 -5.101 1.00 98.38 553 LEU A CA 1
ATOM 4484 C C . LEU A 1 553 ? 16.733 2.073 -6.013 1.00 98.38 553 LEU A C 1
ATOM 4486 O O . LEU A 1 553 ? 16.744 1.896 -7.231 1.00 98.38 553 LEU A O 1
ATOM 4490 N N . GLU A 1 554 ? 16.041 3.052 -5.436 1.00 98.25 554 GLU A N 1
ATOM 4491 C CA . GLU A 1 554 ? 15.264 4.049 -6.182 1.00 98.25 554 GLU A CA 1
ATOM 4492 C C . GLU A 1 554 ? 15.750 5.456 -5.821 1.00 98.25 554 GLU A C 1
ATOM 4494 O O . GLU A 1 554 ? 15.801 5.819 -4.647 1.00 98.25 554 GLU A O 1
ATOM 4499 N N . ILE A 1 555 ? 16.147 6.234 -6.828 1.00 96.94 555 ILE A N 1
ATOM 4500 C CA . ILE A 1 555 ? 16.595 7.621 -6.680 1.00 96.94 555 ILE A CA 1
ATOM 4501 C C . ILE A 1 555 ? 15.845 8.467 -7.705 1.00 96.94 555 ILE A C 1
ATOM 4503 O O . ILE A 1 555 ? 16.117 8.377 -8.900 1.00 96.94 555 ILE A O 1
ATOM 4507 N N . GLU A 1 556 ? 14.909 9.287 -7.246 1.00 95.38 556 GLU A N 1
ATOM 4508 C CA . GLU A 1 556 ? 14.012 10.068 -8.099 1.00 95.38 556 GLU A CA 1
ATOM 4509 C C . GLU A 1 556 ? 14.083 11.555 -7.739 1.00 95.38 556 GLU A C 1
ATOM 4511 O O . GLU A 1 556 ? 14.018 11.927 -6.571 1.00 95.38 556 GLU A O 1
ATOM 4516 N N . SER A 1 557 ? 14.172 12.448 -8.726 1.00 93.31 557 SER A N 1
ATOM 4517 C CA . SER A 1 557 ? 14.052 13.899 -8.482 1.00 93.31 557 SER A CA 1
ATOM 4518 C C . SER A 1 557 ? 15.055 14.464 -7.459 1.00 93.31 557 SER A C 1
ATOM 4520 O O . SER A 1 557 ? 14.710 15.314 -6.642 1.00 93.31 557 SER A O 1
ATOM 4522 N N . CYS A 1 558 ? 16.324 14.043 -7.540 1.00 92.50 558 CYS A N 1
ATOM 4523 C CA . CYS A 1 558 ? 17.443 14.585 -6.752 1.00 92.50 558 CYS A CA 1
ATOM 4524 C C . CYS A 1 558 ? 18.397 15.424 -7.638 1.00 92.50 558 CYS A C 1
ATOM 4526 O O . CYS A 1 558 ? 19.477 14.959 -8.008 1.00 92.50 558 CYS A O 1
ATOM 4528 N N . PRO A 1 559 ? 18.041 16.666 -8.022 1.00 88.12 559 PRO A N 1
ATOM 4529 C CA . PRO A 1 559 ? 18.721 17.406 -9.093 1.00 88.12 559 PRO A CA 1
ATOM 4530 C C . PRO A 1 559 ? 20.151 17.867 -8.763 1.00 88.12 559 PRO A C 1
ATOM 4532 O O . PRO A 1 559 ? 20.919 18.172 -9.680 1.00 88.12 559 PRO A O 1
ATOM 4535 N N . LYS A 1 560 ? 20.513 17.969 -7.477 1.00 88.56 560 LYS A N 1
ATOM 4536 C CA . LYS A 1 560 ? 21.861 18.365 -7.034 1.00 88.56 560 LYS A CA 1
ATOM 4537 C C . LYS A 1 560 ? 22.809 17.195 -6.791 1.00 88.56 560 LYS A C 1
ATOM 4539 O O . LYS A 1 560 ? 23.996 17.450 -6.601 1.00 88.56 560 LYS A O 1
ATOM 4544 N N . LEU A 1 561 ? 22.305 15.966 -6.840 1.00 88.06 561 LEU A N 1
ATOM 4545 C CA . LEU A 1 561 ? 23.080 14.767 -6.577 1.00 88.06 561 LEU A CA 1
ATOM 4546 C C . LEU A 1 561 ? 24.049 14.521 -7.741 1.00 88.06 561 LEU A C 1
ATOM 4548 O O . LEU A 1 561 ? 23.632 14.212 -8.857 1.00 88.06 561 LEU A O 1
ATOM 4552 N N . GLU A 1 562 ? 25.344 14.714 -7.490 1.00 79.38 562 GLU A N 1
ATOM 4553 C CA . GLU A 1 562 ? 26.400 14.568 -8.507 1.00 79.38 562 GLU A CA 1
ATOM 4554 C C . GLU A 1 562 ? 26.956 13.144 -8.566 1.00 79.38 562 GLU A C 1
ATOM 4556 O O . GLU A 1 562 ? 27.297 12.654 -9.641 1.00 79.38 562 GLU A O 1
ATOM 4561 N N . GLY A 1 563 ? 26.973 12.461 -7.425 1.00 86.31 563 GLY A N 1
ATOM 4562 C CA . GLY A 1 563 ? 27.324 11.056 -7.300 1.00 86.31 563 GLY A CA 1
ATOM 4563 C C . GLY A 1 563 ? 26.741 10.472 -6.023 1.00 86.31 563 GLY A C 1
ATOM 4564 O O . GLY A 1 563 ? 26.321 11.205 -5.128 1.00 86.31 563 GLY A O 1
ATOM 4565 N N . PHE A 1 564 ? 26.704 9.143 -5.932 1.00 89.44 564 PHE A N 1
ATOM 4566 C CA . PHE A 1 564 ? 26.172 8.474 -4.746 1.00 89.44 564 PHE A CA 1
ATOM 4567 C C . PHE A 1 564 ? 27.010 8.789 -3.495 1.00 89.44 564 PHE A C 1
ATOM 4569 O O . PHE A 1 564 ? 26.454 8.971 -2.421 1.00 89.44 564 PHE A O 1
ATOM 4576 N N . ILE A 1 565 ? 28.334 8.919 -3.630 1.00 86.88 565 ILE A N 1
ATOM 4577 C CA . ILE A 1 565 ? 29.247 9.369 -2.566 1.00 86.88 565 ILE A CA 1
ATOM 4578 C C . ILE A 1 565 ? 29.746 10.774 -2.914 1.00 86.88 565 ILE A C 1
ATOM 4580 O O . ILE A 1 565 ? 30.245 10.979 -4.023 1.00 86.88 565 ILE A O 1
ATOM 4584 N N . HIS A 1 566 ? 29.623 11.730 -1.987 1.00 81.06 566 HIS A N 1
ATOM 4585 C CA . HIS A 1 566 ? 29.990 13.125 -2.234 1.00 81.06 566 HIS A CA 1
ATOM 4586 C C . HIS A 1 566 ? 31.508 13.332 -2.142 1.00 81.06 566 HIS A C 1
ATOM 4588 O O . HIS A 1 566 ? 32.103 13.061 -1.103 1.00 81.06 566 HIS A O 1
ATOM 4594 N N . ASN A 1 567 ? 32.124 13.853 -3.208 1.00 74.31 567 ASN A N 1
ATOM 4595 C CA . ASN A 1 567 ? 33.527 14.279 -3.239 1.00 74.31 567 ASN A CA 1
ATOM 4596 C C . ASN A 1 567 ? 33.609 15.810 -3.115 1.00 74.31 567 ASN A C 1
ATOM 4598 O O . ASN A 1 567 ? 33.096 16.527 -3.974 1.00 74.31 567 ASN A O 1
ATOM 4602 N N . SER A 1 568 ? 34.251 16.306 -2.055 1.00 61.22 568 SER A N 1
ATOM 4603 C CA . SER A 1 568 ? 34.338 17.740 -1.752 1.00 61.22 568 SER A CA 1
ATOM 4604 C C . SER A 1 568 ? 35.545 18.434 -2.411 1.00 61.22 568 SER A C 1
ATOM 4606 O O . SER A 1 568 ? 35.590 19.666 -2.484 1.00 61.22 568 SER A O 1
ATOM 4608 N N . MET A 1 569 ? 36.509 17.668 -2.938 1.00 48.38 569 MET A N 1
ATOM 4609 C CA . MET A 1 569 ? 37.806 18.158 -3.424 1.00 48.38 569 MET A CA 1
ATOM 4610 C C . MET A 1 569 ? 37.895 18.362 -4.944 1.00 48.38 569 MET A C 1
ATOM 4612 O O . MET A 1 569 ? 38.898 18.897 -5.423 1.00 48.38 569 MET A O 1
ATOM 4616 N N . SER A 1 570 ? 36.866 18.025 -5.729 1.00 49.16 570 SER A N 1
ATOM 4617 C CA . SER A 1 570 ? 36.867 18.266 -7.180 1.00 49.16 570 SER A CA 1
ATOM 4618 C C . SER A 1 570 ? 36.601 19.743 -7.524 1.00 49.16 570 SER A C 1
ATOM 4620 O O . SER A 1 570 ? 35.569 20.100 -8.088 1.00 49.16 570 SER A O 1
ATOM 4622 N N . LYS A 1 571 ? 37.552 20.625 -7.192 1.00 42.81 571 LYS A N 1
ATOM 4623 C CA . LYS A 1 571 ? 37.676 21.969 -7.792 1.00 42.81 571 LYS A CA 1
ATOM 4624 C C . LYS A 1 571 ? 38.312 21.935 -9.187 1.00 42.81 571 LYS A C 1
ATOM 4626 O O . LYS A 1 571 ? 38.374 22.966 -9.851 1.00 42.81 571 LYS A O 1
ATOM 4631 N N . GLU A 1 572 ? 38.759 20.769 -9.645 1.00 38.72 572 GLU A N 1
ATOM 4632 C CA . GLU A 1 572 ? 39.219 20.549 -11.013 1.00 38.72 572 GLU A CA 1
ATOM 4633 C C . GLU A 1 572 ? 38.077 20.014 -11.879 1.00 38.72 572 GLU A C 1
ATOM 4635 O O . GLU A 1 572 ? 37.294 19.163 -11.453 1.00 38.72 572 GLU A O 1
ATOM 4640 N N . ILE A 1 573 ? 37.986 20.553 -13.096 1.00 40.91 573 ILE A N 1
ATOM 4641 C CA . ILE A 1 573 ? 37.010 20.243 -14.144 1.00 40.91 573 ILE A CA 1
ATOM 4642 C C . ILE A 1 573 ? 37.018 18.729 -14.397 1.00 40.91 573 ILE A C 1
ATOM 4644 O O . ILE A 1 573 ? 37.756 18.223 -15.236 1.00 40.91 573 ILE A O 1
ATOM 4648 N N . SER A 1 574 ? 36.196 17.992 -13.656 1.00 44.22 574 SER A N 1
ATOM 4649 C CA . SER A 1 574 ? 35.998 16.568 -13.884 1.00 44.22 574 SER A CA 1
ATOM 4650 C C . SER A 1 574 ? 35.068 16.460 -15.082 1.00 44.22 574 SER A C 1
ATOM 4652 O O . SER A 1 574 ? 33.857 16.651 -14.988 1.00 44.22 574 SER A O 1
ATOM 4654 N N . THR A 1 575 ? 35.658 16.244 -16.252 1.00 46.28 575 THR A N 1
ATOM 4655 C CA . THR A 1 575 ? 34.970 16.125 -17.542 1.00 46.28 575 THR A CA 1
ATOM 4656 C C . THR A 1 575 ? 33.913 15.012 -17.559 1.00 46.28 575 THR A C 1
ATOM 4658 O O . THR A 1 575 ? 32.957 15.105 -18.337 1.00 46.28 575 THR A O 1
ATOM 4661 N N . ASP A 1 576 ? 34.001 14.054 -16.631 1.00 57.34 576 ASP A N 1
ATOM 4662 C CA . ASP A 1 576 ? 33.097 12.920 -16.472 1.00 57.34 576 ASP A CA 1
ATOM 4663 C C . ASP A 1 576 ? 32.331 12.997 -15.131 1.00 57.34 576 ASP A C 1
ATOM 4665 O O . ASP A 1 576 ? 32.787 12.500 -14.106 1.00 57.34 576 ASP A O 1
ATOM 4669 N N . ALA A 1 577 ? 31.147 13.619 -15.114 1.00 70.19 577 ALA A N 1
ATOM 4670 C CA . ALA A 1 577 ? 30.228 13.554 -13.970 1.00 70.19 577 ALA A CA 1
ATOM 4671 C C . ALA A 1 577 ? 29.633 12.135 -13.865 1.00 70.19 577 ALA A C 1
ATOM 4673 O O . ALA A 1 577 ? 28.787 11.759 -14.687 1.00 70.19 577 ALA A O 1
ATOM 4674 N N . ILE A 1 578 ? 30.121 11.348 -12.901 1.00 80.12 578 ILE A N 1
ATOM 4675 C CA . ILE A 1 578 ? 29.874 9.906 -12.752 1.00 80.12 578 ILE A CA 1
ATOM 4676 C C . ILE A 1 578 ? 29.106 9.612 -11.462 1.00 80.12 578 ILE A C 1
ATOM 4678 O O . ILE A 1 578 ? 29.514 10.049 -10.389 1.00 80.12 578 ILE A O 1
ATOM 4682 N N . PHE A 1 579 ? 28.050 8.800 -11.560 1.00 86.00 579 PHE A N 1
ATOM 4683 C CA . PHE A 1 579 ? 27.161 8.546 -10.428 1.00 86.00 579 PHE A CA 1
ATOM 4684 C C . PHE A 1 579 ? 27.656 7.476 -9.430 1.00 86.00 579 PHE A C 1
ATOM 4686 O O . PHE A 1 579 ? 27.770 7.758 -8.236 1.00 86.00 579 PHE A O 1
ATOM 4693 N N . PHE A 1 580 ? 27.976 6.259 -9.890 1.00 88.75 580 PHE A N 1
ATOM 4694 C CA . PHE A 1 580 ? 28.501 5.165 -9.054 1.00 88.75 580 PHE A CA 1
ATOM 4695 C C . PHE A 1 580 ? 30.008 4.959 -9.251 1.00 88.75 580 PHE A C 1
ATOM 4697 O O . PHE A 1 580 ? 30.470 4.827 -10.385 1.00 88.75 580 PHE A O 1
ATOM 4704 N N . ASN A 1 581 ? 30.765 4.855 -8.151 1.00 84.50 581 ASN A N 1
ATOM 4705 C CA . ASN A 1 581 ? 32.219 4.637 -8.133 1.00 84.50 581 ASN A CA 1
ATOM 4706 C C . ASN A 1 581 ? 32.615 3.394 -7.297 1.00 84.50 581 ASN A C 1
ATOM 4708 O O . ASN A 1 581 ? 31.763 2.608 -6.890 1.00 84.50 581 ASN A O 1
ATOM 4712 N N . ASN A 1 582 ? 33.913 3.200 -7.045 1.00 83.94 582 ASN A N 1
ATOM 4713 C CA . ASN A 1 582 ? 34.443 2.068 -6.271 1.00 83.94 582 ASN A CA 1
ATOM 4714 C C . ASN A 1 582 ? 34.315 2.200 -4.739 1.00 83.94 582 ASN A C 1
ATOM 4716 O O . ASN A 1 582 ? 34.708 1.270 -4.038 1.00 83.94 582 ASN A O 1
ATOM 4720 N N . LYS A 1 583 ? 33.792 3.317 -4.210 1.00 86.50 583 LYS A N 1
ATOM 4721 C CA . LYS A 1 583 ? 33.571 3.532 -2.765 1.00 86.50 583 LYS A CA 1
ATOM 4722 C C . LYS A 1 583 ? 32.230 2.979 -2.274 1.00 86.50 583 LYS A C 1
ATOM 4724 O O . LYS A 1 583 ? 31.922 3.102 -1.092 1.00 86.50 583 LYS A O 1
ATOM 4729 N N . VAL A 1 584 ? 31.429 2.385 -3.162 1.00 89.81 584 VAL A N 1
ATOM 4730 C CA . VAL A 1 584 ? 30.141 1.783 -2.813 1.00 89.81 584 VAL A CA 1
ATOM 4731 C C . VAL A 1 584 ? 30.009 0.360 -3.358 1.00 89.81 584 VAL A C 1
ATOM 4733 O O . VAL A 1 584 ? 30.305 0.096 -4.529 1.00 89.81 584 VAL A O 1
ATOM 4736 N N . ALA A 1 585 ? 29.558 -0.562 -2.504 1.00 92.38 585 ALA A N 1
ATOM 4737 C CA . ALA A 1 585 ? 29.361 -1.965 -2.852 1.00 92.38 585 ALA A CA 1
ATOM 4738 C C . ALA A 1 585 ? 27.881 -2.383 -2.818 1.00 92.38 585 ALA A C 1
ATOM 4740 O O . ALA A 1 585 ? 27.205 -2.229 -1.801 1.00 92.38 585 ALA A O 1
ATOM 4741 N N . PHE A 1 586 ? 27.410 -2.985 -3.915 1.00 94.00 586 PHE A N 1
ATOM 4742 C CA . PHE A 1 586 ? 26.038 -3.469 -4.110 1.00 94.00 586 PHE A CA 1
ATOM 4743 C C . PHE A 1 586 ? 26.023 -4.926 -4.622 1.00 94.00 586 PHE A C 1
ATOM 4745 O O . PHE A 1 586 ? 25.693 -5.167 -5.789 1.00 94.00 586 PHE A O 1
ATOM 4752 N N . PRO A 1 587 ? 26.427 -5.917 -3.808 1.00 92.69 587 PRO A N 1
ATOM 4753 C CA . PRO A 1 587 ? 26.601 -7.298 -4.264 1.00 92.69 587 PRO A CA 1
ATOM 4754 C C . PRO A 1 587 ? 25.307 -8.013 -4.673 1.00 92.69 587 PRO A C 1
ATOM 4756 O O . PRO A 1 587 ? 25.341 -8.820 -5.599 1.00 92.69 587 PRO A O 1
ATOM 4759 N N . ASN A 1 588 ? 24.174 -7.709 -4.029 1.00 95.12 588 ASN A N 1
ATOM 4760 C CA . ASN A 1 588 ? 22.894 -8.405 -4.234 1.00 95.12 588 ASN A CA 1
ATOM 4761 C C . ASN A 1 588 ? 21.794 -7.538 -4.873 1.00 95.12 588 ASN A C 1
ATOM 4763 O O . ASN A 1 588 ? 20.623 -7.910 -4.848 1.00 95.12 588 ASN A O 1
ATOM 4767 N N . LEU A 1 589 ? 22.165 -6.401 -5.468 1.00 96.88 589 LEU A N 1
ATOM 4768 C CA . LEU A 1 589 ? 21.210 -5.447 -6.029 1.00 96.88 589 LEU A CA 1
ATOM 4769 C C . LEU A 1 589 ? 20.527 -6.007 -7.275 1.00 96.88 589 LEU A C 1
ATOM 4771 O O . LEU A 1 589 ? 21.203 -6.351 -8.239 1.00 96.88 589 LEU A O 1
ATOM 4775 N N . GLU A 1 590 ? 19.194 -6.086 -7.243 1.00 97.50 590 GLU A N 1
ATOM 4776 C CA . GLU A 1 590 ? 18.359 -6.684 -8.291 1.00 97.50 590 GLU A CA 1
ATOM 4777 C C . GLU A 1 590 ? 17.672 -5.625 -9.165 1.00 97.50 590 GLU A C 1
ATOM 4779 O O . GLU A 1 590 ? 17.501 -5.851 -10.364 1.00 97.50 590 GLU A O 1
ATOM 4784 N N . LYS A 1 591 ? 17.305 -4.467 -8.600 1.00 98.31 591 LYS A N 1
ATOM 4785 C CA . LYS A 1 591 ? 16.588 -3.395 -9.303 1.00 98.31 591 LYS A CA 1
ATOM 4786 C C . LYS A 1 591 ? 17.153 -2.011 -8.987 1.00 98.31 591 LYS A C 1
ATOM 4788 O O . LYS A 1 591 ? 17.325 -1.662 -7.818 1.00 98.31 591 LYS A O 1
ATOM 4793 N N . ILE A 1 592 ? 17.360 -1.214 -10.036 1.00 98.00 592 ILE A N 1
ATOM 4794 C CA . ILE A 1 592 ? 17.722 0.206 -9.955 1.00 98.00 592 ILE A CA 1
ATOM 4795 C C . ILE A 1 592 ? 16.691 1.044 -10.714 1.00 98.00 592 ILE A C 1
ATOM 4797 O O . ILE A 1 592 ? 16.453 0.804 -11.898 1.00 98.00 592 ILE A O 1
ATOM 4801 N N . THR A 1 593 ? 16.147 2.065 -10.054 1.00 98.06 593 THR A N 1
ATOM 4802 C CA . THR A 1 593 ? 15.366 3.139 -10.682 1.00 98.06 593 THR A CA 1
ATOM 4803 C C . THR A 1 593 ? 16.075 4.466 -10.446 1.00 98.06 593 THR A C 1
ATOM 4805 O O . THR A 1 593 ? 16.344 4.828 -9.304 1.00 98.06 593 THR A O 1
ATOM 4808 N N . ILE A 1 594 ? 16.377 5.191 -11.518 1.00 96.19 594 ILE A N 1
ATOM 4809 C CA . ILE A 1 594 ? 16.993 6.516 -11.469 1.00 96.19 594 ILE A CA 1
ATOM 4810 C C . ILE A 1 594 ? 16.131 7.479 -12.282 1.00 96.19 594 ILE A C 1
ATOM 4812 O O . ILE A 1 594 ? 15.867 7.206 -13.454 1.00 96.19 594 ILE A O 1
ATOM 4816 N N . SER A 1 595 ? 15.727 8.610 -11.702 1.00 95.12 595 SER A N 1
ATOM 4817 C CA . SER A 1 595 ? 15.059 9.674 -12.451 1.00 95.12 595 SER A CA 1
ATOM 4818 C C . SER A 1 595 ? 15.568 11.078 -12.139 1.00 95.12 595 SER A C 1
ATOM 4820 O O . SER A 1 595 ? 15.995 11.379 -11.023 1.00 95.12 595 SER A O 1
ATOM 4822 N N . ASN A 1 596 ? 15.505 11.962 -13.140 1.00 90.50 596 ASN A N 1
ATOM 4823 C CA . ASN A 1 596 ? 15.740 13.405 -13.000 1.00 90.50 596 ASN A CA 1
ATOM 4824 C C . ASN A 1 596 ? 17.130 13.786 -12.435 1.00 90.50 596 ASN A C 1
ATOM 4826 O O . ASN A 1 596 ? 17.295 14.850 -11.826 1.00 90.50 596 ASN A O 1
ATOM 4830 N N . LEU A 1 597 ? 18.160 12.962 -12.664 1.00 85.50 597 LEU A N 1
ATOM 4831 C CA . LEU A 1 597 ? 19.551 13.294 -12.323 1.00 85.50 597 LEU A CA 1
ATOM 4832 C C . LEU A 1 597 ? 20.162 14.255 -13.354 1.00 85.50 597 LEU A C 1
ATOM 4834 O O . LEU A 1 597 ? 20.850 13.846 -14.289 1.00 85.50 597 LEU A O 1
ATOM 4838 N N . ARG A 1 598 ? 19.928 15.558 -13.176 1.00 79.50 598 ARG A N 1
ATOM 4839 C CA . ARG A 1 598 ? 20.273 16.599 -14.167 1.00 79.50 598 ARG A CA 1
ATOM 4840 C C . ARG A 1 598 ? 21.771 16.794 -14.425 1.00 79.50 598 ARG A C 1
ATOM 4842 O O . ARG A 1 598 ? 22.131 17.358 -15.453 1.00 79.50 598 ARG A O 1
ATOM 4849 N N . LYS A 1 599 ? 22.643 16.387 -13.498 1.00 79.62 599 LYS A N 1
ATOM 4850 C CA . LYS A 1 599 ? 24.099 16.603 -13.598 1.00 79.62 599 LYS A CA 1
ATOM 4851 C C . LYS A 1 599 ? 24.883 15.373 -14.058 1.00 79.62 599 LYS A C 1
ATOM 4853 O O . LYS A 1 599 ? 26.007 15.525 -14.534 1.00 79.62 599 LYS A O 1
ATOM 4858 N N . ALA A 1 600 ? 24.317 14.174 -13.921 1.00 83.12 600 ALA A N 1
ATOM 4859 C CA . ALA A 1 600 ? 25.016 12.931 -14.226 1.00 83.12 600 ALA A CA 1
ATOM 4860 C C . ALA A 1 600 ? 25.149 12.749 -15.745 1.00 83.12 600 ALA A C 1
ATOM 4862 O O . ALA A 1 600 ? 24.157 12.594 -16.455 1.00 83.12 600 ALA A O 1
ATOM 4863 N N . LYS A 1 601 ? 26.389 12.747 -16.247 1.00 85.69 601 LYS A N 1
ATOM 4864 C CA . LYS A 1 601 ? 26.684 12.458 -17.662 1.00 85.69 601 LYS A CA 1
ATOM 4865 C C . LYS A 1 601 ? 26.847 10.967 -17.928 1.00 85.69 601 LYS A C 1
ATOM 4867 O O . LYS A 1 601 ? 26.683 10.528 -19.067 1.00 85.69 601 LYS A O 1
ATOM 4872 N N . ARG A 1 602 ? 27.212 10.210 -16.887 1.00 85.81 602 ARG A N 1
ATOM 4873 C CA . ARG A 1 602 ? 27.395 8.756 -16.886 1.00 85.81 602 ARG A CA 1
ATOM 4874 C C . ARG A 1 602 ? 26.897 8.168 -15.568 1.00 85.81 602 ARG A C 1
ATOM 4876 O O . ARG A 1 602 ? 27.147 8.727 -14.502 1.00 85.81 602 ARG A O 1
ATOM 4883 N N . ILE A 1 603 ? 26.251 7.007 -15.632 1.00 87.31 603 ILE A N 1
ATOM 4884 C CA . ILE A 1 603 ? 25.802 6.285 -14.428 1.00 87.31 603 ILE A CA 1
ATOM 4885 C C . ILE A 1 603 ? 26.982 5.570 -13.751 1.00 87.31 603 ILE A C 1
ATOM 4887 O O . ILE A 1 603 ? 27.071 5.521 -12.527 1.00 87.31 603 ILE A O 1
ATOM 4891 N N . TRP A 1 604 ? 27.923 5.048 -14.534 1.00 86.56 604 TRP A N 1
ATOM 4892 C CA . TRP A 1 604 ? 28.932 4.105 -14.053 1.00 86.56 604 TRP A CA 1
ATOM 4893 C C . TRP A 1 604 ? 30.356 4.642 -14.206 1.00 86.56 604 TRP A C 1
ATOM 4895 O O . TRP A 1 604 ? 30.695 5.215 -15.245 1.00 86.56 604 TRP A O 1
ATOM 4905 N N . TYR A 1 605 ? 31.206 4.403 -13.203 1.00 78.38 605 TYR A N 1
ATOM 4906 C CA . TYR A 1 605 ? 32.649 4.613 -13.315 1.00 78.38 605 TYR A CA 1
ATOM 4907 C C . TYR A 1 605 ? 33.345 3.477 -14.071 1.00 78.38 605 TYR A C 1
ATOM 4909 O O . TYR A 1 605 ? 32.875 2.341 -14.079 1.00 78.38 605 TYR A O 1
ATOM 4917 N N . ASN A 1 606 ? 34.518 3.764 -14.646 1.00 69.06 606 ASN A N 1
ATOM 4918 C CA . ASN A 1 606 ? 35.322 2.770 -15.366 1.00 69.06 606 ASN A CA 1
ATOM 4919 C C . ASN A 1 606 ? 35.856 1.648 -14.463 1.00 69.06 606 ASN A C 1
ATOM 4921 O O . ASN A 1 606 ? 36.132 0.551 -14.939 1.00 69.06 606 ASN A O 1
ATOM 4925 N N . GLN A 1 607 ? 35.986 1.910 -13.161 1.00 72.31 607 GLN A N 1
ATOM 4926 C CA . GLN A 1 607 ? 36.403 0.933 -12.159 1.00 72.31 607 GLN A CA 1
ATOM 4927 C C . GLN A 1 607 ? 35.317 0.817 -11.086 1.00 72.31 607 GLN A C 1
ATOM 4929 O O . GLN A 1 607 ? 35.332 1.541 -10.093 1.00 72.31 607 GLN A O 1
ATOM 4934 N N . LEU A 1 608 ? 34.341 -0.064 -11.302 1.00 79.88 608 LEU A N 1
ATOM 4935 C CA . LEU A 1 608 ? 33.349 -0.404 -10.278 1.00 79.88 608 LEU A CA 1
ATOM 4936 C C . LEU A 1 608 ? 33.959 -1.344 -9.232 1.00 79.88 608 LEU A C 1
ATOM 4938 O O . LEU A 1 608 ? 34.934 -2.048 -9.500 1.00 79.88 608 LEU A O 1
ATOM 4942 N N . HIS A 1 609 ? 33.363 -1.380 -8.041 1.00 79.25 609 HIS A N 1
ATOM 4943 C CA . HIS A 1 609 ? 33.717 -2.382 -7.041 1.00 79.25 609 HIS A CA 1
ATOM 4944 C C . HIS A 1 609 ? 33.435 -3.796 -7.588 1.00 79.25 609 HIS A C 1
ATOM 4946 O O . HIS A 1 609 ? 32.364 -4.043 -8.144 1.00 79.25 609 HIS A O 1
ATOM 4952 N N . THR A 1 610 ? 34.388 -4.723 -7.445 1.00 72.06 610 THR A N 1
ATOM 4953 C CA . THR A 1 610 ? 34.413 -6.018 -8.163 1.00 72.06 610 THR A CA 1
ATOM 4954 C C . THR A 1 610 ? 33.228 -6.936 -7.864 1.00 72.06 610 THR A C 1
ATOM 4956 O O . THR A 1 610 ? 32.885 -7.778 -8.690 1.00 72.06 610 THR A O 1
ATOM 4959 N N . SER A 1 611 ? 32.593 -6.780 -6.703 1.00 77.81 611 SER A N 1
ATOM 4960 C CA . SER A 1 611 ? 31.416 -7.555 -6.297 1.00 77.81 611 SER A CA 1
ATOM 4961 C C . SER A 1 611 ? 30.073 -6.918 -6.680 1.00 77.81 611 SER A C 1
ATOM 4963 O O . SER A 1 611 ? 29.048 -7.584 -6.558 1.00 77.81 611 SER A O 1
ATOM 4965 N N . SER A 1 612 ? 30.040 -5.662 -7.138 1.00 86.12 612 SER A N 1
ATOM 4966 C CA . SER A 1 612 ? 28.794 -4.901 -7.308 1.00 86.12 612 SER A CA 1
ATOM 4967 C C . SER A 1 612 ? 28.033 -5.227 -8.593 1.00 86.12 612 SER A C 1
ATOM 4969 O O . SER A 1 612 ? 28.622 -5.499 -9.635 1.00 86.12 612 SER A O 1
ATOM 4971 N N . PHE A 1 613 ? 26.702 -5.125 -8.522 1.00 88.62 613 PHE A N 1
ATOM 4972 C CA . PHE A 1 613 ? 25.753 -5.180 -9.644 1.00 88.62 613 PHE A CA 1
ATOM 4973 C C . PHE A 1 613 ? 25.683 -6.493 -10.442 1.00 88.62 613 PHE A C 1
ATOM 4975 O O . PHE A 1 613 ? 24.936 -6.581 -11.416 1.00 88.62 613 PHE A O 1
ATOM 4982 N N . SER A 1 614 ? 26.394 -7.540 -10.020 1.00 86.56 614 SER A N 1
ATOM 4983 C CA . SER A 1 614 ? 26.359 -8.855 -10.682 1.00 86.56 614 SER A CA 1
ATOM 4984 C C . SER A 1 614 ? 24.978 -9.533 -10.638 1.00 86.56 614 SER A C 1
ATOM 4986 O O . SER A 1 614 ? 24.678 -10.395 -11.468 1.00 86.56 614 SER A O 1
ATOM 4988 N N . MET A 1 615 ? 24.135 -9.137 -9.677 1.00 92.75 615 MET A N 1
ATOM 4989 C CA . MET A 1 615 ? 22.770 -9.635 -9.475 1.00 92.75 615 MET A CA 1
ATOM 4990 C C . MET A 1 615 ? 21.685 -8.769 -10.133 1.00 92.75 615 MET A C 1
ATOM 4992 O O . MET A 1 615 ? 20.509 -9.118 -10.032 1.00 92.75 615 MET A O 1
ATOM 4996 N N . LEU A 1 616 ? 22.059 -7.675 -10.811 1.00 94.75 616 LEU A N 1
ATOM 4997 C CA . LEU A 1 616 ? 21.108 -6.704 -11.355 1.00 94.75 616 LEU A CA 1
ATOM 4998 C C . LEU A 1 616 ? 20.253 -7.341 -12.452 1.00 94.75 616 LEU A C 1
ATOM 5000 O O . LEU A 1 616 ? 20.796 -7.848 -13.429 1.00 94.75 616 LEU A O 1
ATOM 5004 N N . LYS A 1 617 ? 18.928 -7.280 -12.290 1.00 96.69 617 LYS A N 1
ATOM 5005 C CA . LYS A 1 617 ? 17.914 -7.800 -13.220 1.00 96.69 617 LYS A CA 1
ATOM 5006 C C . LYS A 1 617 ? 17.162 -6.692 -13.944 1.00 96.69 617 LYS A C 1
ATOM 5008 O O . LYS A 1 617 ? 16.791 -6.881 -15.098 1.00 96.69 617 LYS A O 1
ATOM 5013 N N . GLU A 1 618 ? 16.947 -5.548 -13.298 1.00 98.00 618 GLU A N 1
ATOM 5014 C CA . GLU A 1 618 ? 16.166 -4.445 -13.862 1.00 98.00 618 GLU A CA 1
ATOM 5015 C C . GLU A 1 618 ? 16.863 -3.093 -13.676 1.00 98.00 618 GLU A C 1
ATOM 5017 O O . GLU A 1 618 ? 17.243 -2.721 -12.564 1.00 98.00 618 GLU A O 1
ATOM 5022 N N . LEU A 1 619 ? 16.985 -2.341 -14.773 1.00 97.69 619 LEU A N 1
ATOM 5023 C CA . LEU A 1 619 ? 17.441 -0.954 -14.777 1.00 97.69 619 LEU A CA 1
ATOM 5024 C C . LEU A 1 619 ? 16.384 -0.060 -15.430 1.00 97.69 619 LEU A C 1
ATOM 5026 O O . LEU A 1 619 ? 16.042 -0.246 -16.597 1.00 97.69 619 LEU A O 1
ATOM 5030 N N . THR A 1 620 ? 15.915 0.938 -14.685 1.00 98.25 620 THR A N 1
ATOM 5031 C CA . THR A 1 620 ? 15.014 1.984 -15.170 1.00 98.25 620 THR A CA 1
ATOM 5032 C C . THR A 1 620 ? 15.683 3.351 -15.044 1.00 98.25 620 THR A C 1
ATOM 5034 O O . THR A 1 620 ? 16.102 3.730 -13.952 1.00 98.25 620 THR A O 1
ATOM 5037 N N . VA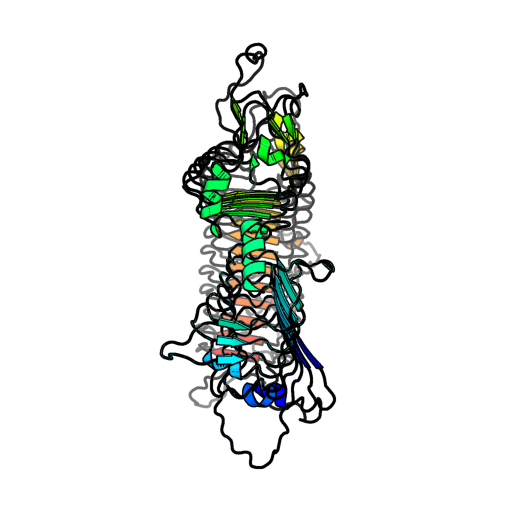L A 1 621 ? 15.767 4.099 -16.146 1.00 97.19 621 VAL A N 1
ATOM 5038 C CA . VAL A 1 621 ? 16.341 5.454 -16.204 1.00 97.19 621 VAL A CA 1
ATOM 5039 C C . VAL A 1 621 ? 15.324 6.407 -16.830 1.00 97.19 621 VAL A C 1
ATOM 5041 O O . VAL A 1 621 ? 14.835 6.134 -17.924 1.00 97.19 621 VAL A O 1
ATOM 5044 N N . LYS A 1 622 ? 14.980 7.506 -16.155 1.00 96.00 622 LYS A N 1
ATOM 5045 C CA . LYS A 1 622 ? 13.970 8.467 -16.631 1.00 96.00 622 LYS A CA 1
ATOM 5046 C C . LYS A 1 622 ? 14.453 9.912 -16.514 1.00 96.00 622 LYS A C 1
ATOM 5048 O O . LYS A 1 622 ? 15.122 10.247 -15.543 1.00 96.00 622 LYS A O 1
ATOM 5053 N N . ASP A 1 623 ? 14.119 10.777 -17.465 1.00 93.69 623 ASP A N 1
ATOM 5054 C CA . ASP A 1 623 ? 14.328 12.233 -17.343 1.00 93.69 623 ASP A CA 1
ATOM 5055 C C . ASP A 1 623 ? 15.787 12.650 -17.018 1.00 93.69 623 ASP A C 1
ATOM 5057 O O . ASP A 1 623 ? 16.050 13.639 -16.324 1.00 93.69 623 ASP A O 1
ATOM 5061 N N . CYS A 1 624 ? 16.777 11.864 -17.453 1.00 92.12 624 CYS A N 1
ATOM 5062 C CA . CYS A 1 624 ? 18.200 12.115 -17.207 1.00 92.12 624 CYS A CA 1
ATOM 5063 C C . CYS A 1 624 ? 18.827 12.865 -18.391 1.00 92.12 624 CYS A C 1
ATOM 5065 O O . CYS A 1 624 ? 19.598 12.309 -19.170 1.00 92.12 624 CYS A O 1
ATOM 5067 N N . ASP A 1 625 ? 18.506 14.151 -18.522 1.00 89.88 625 ASP A N 1
ATOM 5068 C CA . ASP A 1 625 ? 18.800 14.943 -19.727 1.00 89.88 625 ASP A CA 1
ATOM 5069 C C . ASP A 1 625 ? 20.280 15.142 -20.063 1.00 89.88 625 ASP A C 1
ATOM 5071 O O . ASP A 1 625 ? 20.594 15.433 -21.215 1.00 89.88 625 ASP A O 1
ATOM 5075 N N . ALA A 1 626 ? 21.193 15.010 -19.098 1.00 89.94 626 ALA A N 1
ATOM 5076 C CA . ALA A 1 626 ? 22.637 15.137 -19.327 1.00 89.94 626 ALA A CA 1
ATOM 5077 C C . ALA A 1 626 ? 23.315 13.810 -19.711 1.00 89.94 626 ALA A C 1
ATOM 5079 O O . ALA A 1 626 ? 24.495 13.808 -20.074 1.00 89.94 626 ALA A O 1
ATOM 5080 N N . LEU A 1 627 ? 22.590 12.691 -19.623 1.00 90.56 627 LEU A N 1
ATOM 5081 C CA . LEU A 1 627 ? 23.131 11.354 -19.818 1.00 90.56 627 LEU A CA 1
ATOM 5082 C C . LEU A 1 627 ? 23.436 11.105 -21.299 1.00 90.56 627 LEU A C 1
ATOM 5084 O O . LEU A 1 627 ? 22.563 11.257 -22.149 1.00 90.56 627 LEU A O 1
ATOM 5088 N N . LEU A 1 628 ? 24.679 10.718 -21.604 1.00 88.69 628 LEU A N 1
ATOM 5089 C CA . LEU A 1 628 ? 25.138 10.506 -22.986 1.00 88.69 628 LEU A CA 1
ATOM 5090 C C . LEU A 1 628 ? 25.032 9.045 -23.438 1.00 88.69 628 LEU A C 1
ATOM 5092 O O . LEU A 1 628 ? 24.791 8.785 -24.617 1.00 88.69 628 LEU A O 1
ATOM 5096 N N . ASN A 1 629 ? 25.219 8.105 -22.507 1.00 87.62 629 ASN A N 1
ATOM 5097 C CA . ASN A 1 629 ? 25.096 6.667 -22.734 1.00 87.62 629 ASN A CA 1
ATOM 5098 C C . ASN A 1 629 ? 24.656 5.917 -21.466 1.00 87.62 629 ASN A C 1
ATOM 5100 O O . ASN A 1 629 ? 24.834 6.421 -20.356 1.00 87.62 629 ASN A O 1
ATOM 5104 N N . ILE A 1 630 ? 24.088 4.713 -21.635 1.00 90.12 630 ILE A N 1
ATOM 5105 C CA . ILE A 1 630 ? 23.705 3.836 -20.510 1.00 90.12 630 ILE A CA 1
ATOM 5106 C C . ILE A 1 630 ? 24.813 2.826 -20.200 1.00 90.12 630 ILE A C 1
ATOM 5108 O O . ILE A 1 630 ? 25.254 2.723 -19.054 1.00 90.12 630 ILE A O 1
ATOM 5112 N N . PHE A 1 631 ? 25.267 2.078 -21.212 1.00 86.56 631 PHE A N 1
ATOM 5113 C CA . PHE A 1 631 ? 26.220 0.980 -21.050 1.00 86.56 631 PHE A CA 1
ATOM 5114 C C . PHE A 1 631 ? 27.487 1.177 -21.897 1.00 86.56 631 PHE A C 1
ATOM 5116 O O . PHE A 1 631 ? 27.460 0.960 -23.111 1.00 86.56 631 PHE A O 1
ATOM 5123 N N . PRO A 1 632 ? 28.620 1.523 -21.262 1.00 76.50 632 PRO A N 1
ATOM 5124 C CA . PRO A 1 632 ? 29.960 1.354 -21.824 1.00 76.50 632 PRO A CA 1
ATOM 5125 C C . PRO A 1 632 ? 30.332 -0.116 -22.104 1.00 76.50 632 PRO A C 1
ATOM 5127 O O . PRO A 1 632 ? 29.854 -1.029 -21.427 1.00 76.50 632 PRO A O 1
ATOM 5130 N N . HIS A 1 633 ? 31.271 -0.340 -23.033 1.00 71.06 633 HIS A N 1
ATOM 5131 C CA . HIS A 1 633 ? 31.663 -1.676 -23.520 1.00 71.06 633 HIS A CA 1
ATOM 5132 C C . HIS A 1 633 ? 32.102 -2.670 -22.425 1.00 71.06 633 HIS A C 1
ATOM 5134 O O . HIS A 1 633 ? 31.794 -3.857 -22.506 1.00 71.06 633 HIS A O 1
ATOM 5140 N N . PHE A 1 634 ? 32.801 -2.208 -21.383 1.00 69.19 634 PHE A N 1
ATOM 5141 C CA . PHE A 1 634 ? 33.348 -3.071 -20.327 1.00 69.19 634 PHE A CA 1
ATOM 5142 C C . PHE A 1 634 ? 32.284 -3.561 -19.327 1.00 69.19 634 PHE A C 1
ATOM 5144 O O . PHE A 1 634 ? 32.502 -4.556 -18.635 1.00 69.19 634 PHE A O 1
ATOM 5151 N N . LEU A 1 635 ? 31.117 -2.908 -19.257 1.00 72.38 635 LEU A N 1
ATOM 5152 C CA . LEU A 1 635 ? 30.113 -3.181 -18.224 1.00 72.38 635 LEU A CA 1
ATOM 5153 C C . LEU A 1 635 ? 29.142 -4.310 -18.548 1.00 72.38 635 LEU A C 1
ATOM 5155 O O . LEU A 1 635 ? 28.515 -4.856 -17.642 1.00 72.38 635 LEU A O 1
ATOM 5159 N N . LEU A 1 636 ? 29.046 -4.729 -19.807 1.00 67.69 636 LEU A N 1
ATOM 5160 C CA . LEU A 1 636 ? 28.195 -5.864 -20.174 1.00 67.69 636 LEU A CA 1
ATOM 5161 C C . LEU A 1 636 ? 28.693 -7.185 -19.558 1.00 67.69 636 LEU A C 1
ATOM 5163 O O . LEU A 1 636 ? 27.907 -8.103 -19.344 1.00 67.69 636 LEU A O 1
ATOM 5167 N N . ARG A 1 637 ? 29.974 -7.257 -19.161 1.00 71.81 637 ARG A N 1
ATOM 5168 C CA . ARG A 1 637 ? 30.519 -8.365 -18.355 1.00 71.81 637 ARG A CA 1
ATOM 5169 C C . ARG A 1 637 ? 30.077 -8.336 -16.895 1.00 71.81 637 ARG A C 1
ATOM 5171 O O . ARG A 1 637 ? 30.127 -9.377 -16.244 1.00 71.81 637 ARG A O 1
ATOM 5178 N N . VAL A 1 638 ? 29.691 -7.169 -16.384 1.00 79.38 638 VAL A N 1
ATOM 5179 C CA . VAL A 1 638 ? 29.234 -6.977 -15.002 1.00 79.38 638 VAL A CA 1
ATOM 5180 C C . VAL A 1 638 ? 27.749 -7.328 -14.902 1.00 79.38 638 VAL A C 1
ATOM 5182 O O . VAL A 1 638 ? 27.357 -8.123 -14.052 1.00 79.38 638 VAL A O 1
ATOM 5185 N N . PHE A 1 639 ? 26.931 -6.830 -15.830 1.00 83.56 639 PHE A N 1
ATOM 5186 C CA . PHE A 1 639 ? 25.470 -6.971 -15.812 1.00 83.56 639 PHE A CA 1
ATOM 5187 C C . PHE A 1 639 ? 24.957 -8.256 -16.488 1.00 83.56 639 PHE A C 1
ATOM 5189 O O . PHE A 1 639 ? 24.029 -8.223 -17.294 1.00 83.56 639 PHE A O 1
ATOM 5196 N N . LYS A 1 640 ? 25.545 -9.416 -16.165 1.00 80.94 640 LYS A N 1
ATOM 5197 C CA . LYS A 1 640 ? 25.210 -10.698 -16.827 1.00 80.94 640 LYS A CA 1
ATOM 5198 C C . LYS A 1 640 ? 23.770 -11.164 -16.604 1.00 80.94 640 LYS A C 1
ATOM 5200 O O . LYS A 1 640 ? 23.277 -11.960 -17.391 1.00 80.94 640 LYS A O 1
ATOM 5205 N N . ARG A 1 641 ? 23.123 -10.710 -15.527 1.00 91.00 641 ARG A N 1
ATOM 5206 C CA . ARG A 1 641 ? 21.756 -11.097 -15.137 1.00 91.00 641 ARG A CA 1
ATOM 5207 C C . ARG A 1 641 ? 20.693 -10.066 -15.501 1.00 91.00 641 ARG A C 1
ATOM 5209 O O . ARG A 1 641 ? 19.538 -10.250 -15.130 1.00 91.00 641 ARG A O 1
ATOM 5216 N N . LEU A 1 642 ? 21.072 -8.991 -16.194 1.00 93.19 642 LEU A N 1
ATOM 5217 C CA . LEU A 1 642 ? 20.139 -7.928 -16.544 1.00 93.19 642 LEU A CA 1
ATOM 5218 C C . LEU A 1 642 ? 19.104 -8.480 -17.518 1.00 93.19 642 LEU A C 1
ATOM 5220 O O . LEU A 1 642 ? 19.458 -8.874 -18.622 1.00 93.19 642 LEU A O 1
ATOM 5224 N N . GLU A 1 643 ? 17.840 -8.493 -17.108 1.00 96.31 643 GLU A N 1
ATOM 5225 C CA . GLU A 1 643 ? 16.715 -9.009 -17.886 1.00 96.31 643 GLU A CA 1
ATOM 5226 C C . GLU A 1 643 ? 15.885 -7.883 -18.506 1.00 96.31 643 GLU A C 1
ATOM 5228 O O . GLU A 1 643 ? 15.287 -8.076 -19.564 1.00 96.31 643 GLU A O 1
ATOM 5233 N N . LYS A 1 644 ? 15.845 -6.708 -17.869 1.00 98.00 644 LYS A N 1
ATOM 5234 C CA . LYS A 1 644 ? 14.958 -5.612 -18.260 1.00 98.00 644 LYS A CA 1
ATOM 5235 C C . LYS A 1 644 ? 15.652 -4.256 -18.222 1.00 98.00 644 LYS A C 1
ATOM 5237 O O . LYS A 1 644 ? 16.237 -3.871 -17.209 1.00 98.00 644 LYS A O 1
ATOM 5242 N N . LEU A 1 645 ? 15.527 -3.518 -19.320 1.00 97.69 645 LEU A N 1
ATOM 5243 C CA . LEU A 1 645 ? 15.990 -2.143 -19.464 1.00 97.69 645 LEU A CA 1
ATOM 5244 C C . LEU A 1 645 ? 14.828 -1.238 -19.876 1.00 97.69 645 LEU A C 1
ATOM 5246 O O . LEU A 1 645 ? 14.215 -1.457 -20.920 1.00 97.69 645 LEU A O 1
ATOM 5250 N N . ILE A 1 646 ? 14.568 -0.196 -19.088 1.00 98.31 646 ILE A N 1
ATOM 5251 C CA . ILE A 1 646 ? 13.614 0.866 -19.414 1.00 98.31 646 ILE A CA 1
ATOM 5252 C C . ILE A 1 646 ? 14.352 2.207 -19.425 1.00 98.31 646 ILE A C 1
ATOM 5254 O O . ILE A 1 646 ? 14.972 2.574 -18.428 1.00 98.31 646 ILE A O 1
ATOM 5258 N N . VAL A 1 647 ? 14.262 2.957 -20.524 1.00 98.19 647 VAL A N 1
ATOM 5259 C CA . VAL A 1 647 ? 14.817 4.313 -20.630 1.00 98.19 647 VAL A CA 1
ATOM 5260 C C . VAL A 1 647 ? 13.767 5.256 -21.202 1.00 98.19 647 VAL A C 1
ATOM 5262 O O . VAL A 1 647 ? 13.248 5.005 -22.288 1.00 98.19 647 VAL A O 1
ATOM 5265 N N . ILE A 1 648 ? 13.444 6.322 -20.472 1.00 97.25 648 ILE A N 1
ATOM 5266 C CA . ILE A 1 648 ? 12.350 7.243 -20.806 1.00 97.25 648 ILE A CA 1
ATOM 5267 C C . ILE A 1 648 ? 12.854 8.692 -20.730 1.00 97.25 648 ILE A C 1
ATOM 5269 O O . ILE A 1 648 ? 13.601 9.029 -19.814 1.00 97.25 648 ILE A O 1
ATOM 5273 N N . ASP A 1 649 ? 12.477 9.539 -21.687 1.00 95.44 649 ASP A N 1
ATOM 5274 C CA . ASP A 1 649 ? 12.641 11.005 -21.619 1.00 95.44 649 ASP A CA 1
ATOM 5275 C C . ASP A 1 649 ? 14.085 11.493 -21.335 1.00 95.44 649 ASP A C 1
ATOM 5277 O O . ASP A 1 649 ? 14.312 12.489 -20.660 1.00 95.44 649 ASP A O 1
ATOM 5281 N N . CYS A 1 650 ? 15.119 10.803 -21.835 1.00 94.81 650 CYS A N 1
ATOM 5282 C CA . CYS A 1 650 ? 16.521 11.231 -21.678 1.00 94.81 650 CYS A CA 1
ATOM 5283 C C . CYS A 1 650 ? 17.005 12.025 -22.906 1.00 94.81 650 CYS A C 1
ATOM 5285 O O . CYS A 1 650 ? 17.471 11.446 -23.892 1.00 94.81 650 CYS A O 1
ATOM 5287 N N . ALA A 1 651 ? 16.927 13.361 -22.851 1.00 93.50 651 ALA A N 1
ATOM 5288 C CA . ALA A 1 651 ? 17.069 14.225 -24.030 1.00 93.50 651 ALA A CA 1
ATOM 5289 C C . ALA A 1 651 ? 18.443 14.199 -24.736 1.00 93.50 651 ALA A C 1
ATOM 5291 O O . ALA A 1 651 ? 18.506 14.401 -25.955 1.00 93.50 651 ALA A O 1
ATOM 5292 N N . SER A 1 652 ? 19.548 13.972 -24.010 1.00 94.38 652 SER A N 1
ATOM 5293 C CA . SER A 1 652 ? 20.906 13.944 -24.594 1.00 94.38 652 SER A CA 1
ATOM 5294 C C . SER A 1 652 ? 21.437 12.554 -24.931 1.00 94.38 652 SER A C 1
ATOM 5296 O O . SER A 1 652 ? 22.558 12.457 -25.431 1.00 94.38 652 SER A O 1
ATOM 5298 N N . LEU A 1 653 ? 20.659 11.500 -24.684 1.00 94.75 653 LEU A N 1
ATOM 5299 C CA . LEU A 1 653 ? 21.115 10.127 -24.861 1.00 94.75 653 LEU A CA 1
ATOM 5300 C C . LEU A 1 653 ? 21.341 9.823 -26.347 1.00 94.75 653 LEU A C 1
ATOM 5302 O O . LEU A 1 653 ? 20.400 9.880 -27.138 1.00 94.75 653 LEU A O 1
ATOM 5306 N N . GLU A 1 654 ? 22.581 9.496 -26.724 1.00 92.94 654 GLU A N 1
ATOM 5307 C CA . GLU A 1 654 ? 22.941 9.196 -28.118 1.00 92.94 654 GLU A CA 1
ATOM 5308 C C . GLU A 1 654 ? 23.025 7.692 -28.390 1.00 92.94 654 GLU A C 1
ATOM 5310 O O . GLU A 1 654 ? 22.545 7.234 -29.430 1.00 92.94 654 GLU A O 1
ATOM 5315 N N . ASP A 1 655 ? 23.592 6.929 -27.453 1.00 89.69 655 ASP A N 1
ATOM 5316 C CA . ASP A 1 655 ? 23.815 5.491 -27.593 1.00 89.69 655 ASP A CA 1
ATOM 5317 C C . ASP A 1 655 ? 23.391 4.745 -26.318 1.00 89.69 655 ASP A C 1
ATOM 5319 O O . ASP A 1 655 ? 23.798 5.105 -25.213 1.00 89.69 655 ASP A O 1
ATOM 5323 N N . VAL A 1 656 ? 22.603 3.671 -26.443 1.00 91.75 656 VAL A N 1
ATOM 5324 C CA . VAL A 1 656 ? 22.251 2.834 -25.275 1.00 91.75 656 VAL A CA 1
ATOM 5325 C C . VAL A 1 656 ? 23.402 1.889 -24.932 1.00 91.75 656 VAL A C 1
ATOM 5327 O O . VAL A 1 656 ? 23.921 1.930 -23.815 1.00 91.75 656 VAL A O 1
ATOM 5330 N N . PHE A 1 657 ? 23.821 1.072 -25.902 1.00 86.62 657 PHE A N 1
ATOM 5331 C CA . PHE A 1 657 ? 24.935 0.132 -25.785 1.00 86.62 657 PHE A CA 1
ATOM 5332 C C . PHE A 1 657 ? 26.127 0.607 -26.625 1.00 86.62 657 PHE A C 1
ATOM 5334 O O . PHE A 1 657 ? 26.148 0.433 -27.848 1.00 86.62 657 PHE A O 1
ATOM 5341 N N . GLN A 1 658 ? 27.138 1.177 -25.963 1.00 79.25 658 GLN A N 1
ATOM 5342 C CA . GLN A 1 658 ? 28.381 1.620 -26.591 1.00 79.25 658 GLN A CA 1
ATOM 5343 C C . GLN A 1 658 ? 29.391 0.465 -26.634 1.00 79.25 658 GLN A C 1
ATOM 5345 O O . GLN A 1 658 ? 30.151 0.245 -25.692 1.00 79.25 658 GLN A O 1
ATOM 5350 N N . LEU A 1 659 ? 29.403 -0.272 -27.745 1.00 70.50 659 LEU A N 1
ATOM 5351 C CA . LEU A 1 659 ? 30.203 -1.487 -27.941 1.00 70.50 659 LEU A CA 1
ATOM 5352 C C . LEU A 1 659 ? 31.621 -1.223 -28.484 1.00 70.50 659 LEU A C 1
ATOM 5354 O O . LEU A 1 659 ? 32.440 -2.133 -28.484 1.00 70.50 659 LEU A O 1
ATOM 5358 N N . GLN A 1 660 ? 31.951 -0.002 -28.922 1.00 63.41 660 GLN A N 1
ATOM 5359 C CA . GLN A 1 660 ? 33.267 0.331 -29.490 1.00 63.41 660 GLN A CA 1
ATOM 5360 C C . GLN A 1 660 ? 34.079 1.294 -28.606 1.00 63.41 660 GLN A C 1
ATOM 5362 O O . GLN A 1 660 ? 33.549 2.279 -28.092 1.00 63.41 660 GLN A O 1
ATOM 5367 N N . VAL A 1 661 ? 35.398 1.069 -28.545 1.00 53.72 661 VAL A N 1
ATOM 5368 C CA . VAL A 1 661 ? 36.412 2.107 -28.291 1.00 53.72 661 VAL A CA 1
ATOM 5369 C C . VAL A 1 661 ? 37.379 2.112 -29.475 1.00 53.72 661 VAL A C 1
ATOM 5371 O O . VAL A 1 661 ? 37.837 1.058 -29.909 1.00 53.72 661 VAL A O 1
ATOM 5374 N N . GLN A 1 662 ? 37.660 3.283 -30.045 1.00 43.25 662 GLN A N 1
ATOM 5375 C CA . GLN A 1 662 ? 38.712 3.429 -31.054 1.00 43.25 662 GLN A CA 1
ATOM 5376 C C . GLN A 1 662 ? 40.082 3.214 -30.384 1.00 43.25 662 GLN A C 1
ATOM 5378 O O . GLN A 1 662 ? 40.427 3.961 -29.473 1.00 43.25 662 GLN A O 1
ATOM 5383 N N . GLY A 1 663 ? 40.856 2.221 -30.838 1.00 48.31 663 GLY A N 1
ATOM 5384 C CA . GLY A 1 663 ? 42.292 2.113 -30.531 1.00 48.31 663 GLY A CA 1
ATOM 5385 C C . GLY A 1 663 ? 42.737 1.096 -29.470 1.00 48.31 663 GLY A C 1
ATOM 5386 O O . GLY A 1 663 ? 43.871 1.201 -29.015 1.00 48.31 663 GLY A O 1
ATOM 5387 N N . LEU A 1 664 ? 41.909 0.121 -29.074 1.00 46.12 664 LEU A N 1
ATOM 5388 C CA . LEU A 1 664 ? 42.344 -0.994 -28.218 1.00 46.12 664 LEU A CA 1
ATOM 5389 C C . LEU A 1 664 ? 42.142 -2.335 -28.933 1.00 46.12 664 LEU A C 1
ATOM 5391 O O . LEU A 1 664 ? 41.063 -2.923 -28.882 1.00 46.12 664 LEU A O 1
ATOM 5395 N N . ASP A 1 665 ? 43.207 -2.804 -29.584 1.00 41.09 665 ASP A N 1
ATOM 5396 C CA . ASP A 1 665 ? 43.350 -4.175 -30.078 1.00 41.09 665 ASP A CA 1
ATOM 5397 C C . ASP A 1 665 ? 43.559 -5.112 -28.881 1.00 41.09 665 ASP A C 1
ATOM 5399 O O . ASP A 1 665 ? 44.683 -5.447 -28.512 1.00 41.09 665 ASP A O 1
ATOM 5403 N N . VAL A 1 666 ? 42.472 -5.505 -28.217 1.00 50.06 666 VAL A N 1
ATOM 5404 C CA . VAL A 1 666 ? 42.510 -6.629 -27.276 1.00 50.06 666 VAL A CA 1
ATOM 5405 C C . VAL A 1 666 ? 41.643 -7.740 -27.849 1.00 50.06 666 VAL A C 1
ATOM 5407 O O . VAL A 1 666 ? 40.415 -7.698 -27.786 1.00 50.06 666 VAL A O 1
ATOM 5410 N N . GLU A 1 667 ? 42.311 -8.736 -28.432 1.00 48.22 667 GLU A N 1
ATOM 5411 C CA . GLU A 1 667 ? 41.735 -10.001 -28.892 1.00 48.22 667 GLU A CA 1
ATOM 5412 C C . GLU A 1 667 ? 41.236 -10.838 -27.699 1.00 48.22 667 GLU A C 1
ATOM 5414 O O . GLU A 1 667 ? 41.824 -11.851 -27.322 1.00 48.22 667 GLU A O 1
ATOM 5419 N N . GLU A 1 668 ? 40.139 -10.439 -27.062 1.00 49.66 668 GLU A N 1
ATOM 5420 C CA . GLU A 1 668 ? 39.456 -11.320 -26.115 1.00 49.66 668 GLU A CA 1
ATOM 5421 C C . GLU A 1 668 ? 38.464 -12.209 -26.867 1.00 49.66 668 GLU A C 1
ATOM 5423 O O . GLU A 1 668 ? 37.443 -11.759 -27.374 1.00 49.66 668 GLU A O 1
ATOM 5428 N N . LYS A 1 669 ? 38.790 -13.502 -26.935 1.00 51.94 669 LYS A N 1
ATOM 5429 C CA . LYS A 1 669 ? 38.120 -14.548 -27.728 1.00 51.94 669 LYS A CA 1
ATOM 5430 C C . LYS A 1 669 ? 36.836 -15.121 -27.095 1.00 51.94 669 LYS A C 1
ATOM 5432 O O . LYS A 1 669 ? 36.343 -16.148 -27.557 1.00 51.94 669 LYS A O 1
ATOM 5437 N N . TYR A 1 670 ? 36.334 -14.529 -26.009 1.00 56.09 670 TYR A N 1
ATOM 5438 C CA . TYR A 1 670 ? 35.236 -15.086 -25.209 1.00 56.09 670 TYR A CA 1
ATOM 5439 C C . TYR A 1 670 ? 33.908 -14.382 -25.502 1.00 56.09 670 TYR A C 1
ATOM 5441 O O . TYR A 1 670 ? 33.772 -13.180 -25.270 1.00 56.09 670 TYR A O 1
ATOM 5449 N N . MET A 1 671 ? 32.928 -15.157 -25.968 1.00 61.19 671 MET A N 1
ATOM 5450 C CA . MET A 1 671 ? 31.546 -14.720 -26.165 1.00 61.19 671 MET A CA 1
ATOM 5451 C C . MET A 1 671 ? 30.829 -14.622 -24.809 1.00 61.19 671 MET A C 1
ATOM 5453 O O . MET A 1 671 ? 30.934 -15.525 -23.979 1.00 61.19 671 MET A O 1
ATOM 5457 N N . VAL A 1 672 ? 30.133 -13.514 -24.564 1.00 71.31 672 VAL A N 1
ATOM 5458 C CA . VAL A 1 672 ? 29.341 -13.259 -23.357 1.00 71.31 672 VAL A CA 1
ATOM 5459 C C . VAL A 1 672 ? 27.872 -13.180 -23.751 1.00 71.31 672 VAL A C 1
ATOM 5461 O O . VAL A 1 672 ? 27.466 -12.259 -24.458 1.00 71.31 672 VAL A O 1
ATOM 5464 N N . ASP A 1 673 ? 27.065 -14.119 -23.268 1.00 77.00 673 ASP A N 1
ATOM 5465 C CA . ASP A 1 673 ? 25.626 -14.112 -23.526 1.00 77.00 673 ASP A CA 1
ATOM 5466 C C . ASP A 1 673 ? 24.916 -13.135 -22.583 1.00 77.00 673 ASP A C 1
ATOM 5468 O O . ASP A 1 673 ? 25.040 -13.215 -21.356 1.00 77.00 673 ASP A O 1
ATOM 5472 N N . SER A 1 674 ? 24.166 -12.197 -23.159 1.00 84.75 674 SER A N 1
ATOM 5473 C CA . SER A 1 674 ? 23.286 -11.304 -22.415 1.00 84.75 674 SER A CA 1
ATOM 5474 C C . SER A 1 674 ? 21.996 -12.030 -22.022 1.00 84.75 674 SER A C 1
ATOM 5476 O O . SER A 1 674 ? 21.363 -12.694 -22.846 1.00 84.75 674 SER A O 1
ATOM 5478 N N . GLN A 1 675 ? 21.564 -11.861 -20.769 1.00 90.94 675 GLN A N 1
ATOM 5479 C CA . GLN A 1 675 ? 20.263 -12.342 -20.279 1.00 90.94 675 GLN A CA 1
ATOM 5480 C C . GLN A 1 675 ? 19.124 -11.337 -20.509 1.00 90.94 675 GLN A C 1
ATOM 5482 O O . GLN A 1 675 ? 18.020 -11.539 -20.003 1.00 90.94 675 GLN A O 1
ATOM 5487 N N . LEU A 1 676 ? 19.375 -10.266 -21.269 1.00 92.06 676 LEU A N 1
ATOM 5488 C CA . LEU A 1 676 ? 18.410 -9.200 -21.514 1.00 92.06 676 LEU A CA 1
ATOM 5489 C C . LEU A 1 676 ? 17.216 -9.735 -22.303 1.00 92.06 676 LEU A C 1
ATOM 5491 O O . LEU A 1 676 ? 17.379 -10.212 -23.420 1.00 92.06 676 LEU A O 1
ATOM 5495 N N . LYS A 1 677 ? 16.021 -9.639 -21.716 1.00 95.81 677 LYS A N 1
ATOM 5496 C CA . LYS A 1 677 ? 14.743 -10.107 -22.273 1.00 95.81 677 LYS A CA 1
ATOM 5497 C C . LYS A 1 677 ? 13.897 -8.959 -22.804 1.00 95.81 677 LYS A C 1
ATOM 5499 O O . LYS A 1 677 ? 13.216 -9.139 -23.810 1.00 95.81 677 LYS A O 1
ATOM 5504 N N . GLU A 1 678 ? 13.930 -7.802 -22.146 1.00 97.50 678 GLU A N 1
ATOM 5505 C CA . GLU A 1 678 ? 13.072 -6.659 -22.458 1.00 97.50 678 GLU A CA 1
ATOM 5506 C C . GLU A 1 678 ? 13.872 -5.354 -22.556 1.00 97.50 678 GLU A C 1
ATOM 5508 O O . GLU A 1 678 ? 14.601 -4.980 -21.636 1.00 97.50 678 GLU A O 1
ATOM 5513 N N . VAL A 1 679 ? 13.687 -4.638 -23.667 1.00 97.69 679 VAL A N 1
ATOM 5514 C CA . VAL A 1 679 ? 14.191 -3.277 -23.884 1.00 97.69 679 VAL A CA 1
ATOM 5515 C C . VAL A 1 679 ? 13.015 -2.366 -24.211 1.00 97.69 679 VAL A C 1
ATOM 5517 O O . VAL A 1 679 ? 12.325 -2.584 -25.206 1.00 97.69 679 VAL A O 1
ATOM 5520 N N . ASN A 1 680 ? 12.803 -1.338 -23.392 1.00 98.31 680 ASN A N 1
ATOM 5521 C CA . ASN A 1 680 ? 11.796 -0.309 -23.617 1.00 98.31 680 ASN A CA 1
ATOM 5522 C C . ASN A 1 680 ? 12.447 1.078 -23.645 1.00 98.31 680 ASN A C 1
ATOM 5524 O O . ASN A 1 680 ? 12.997 1.521 -22.639 1.00 98.31 680 ASN A O 1
ATOM 5528 N N . LEU A 1 681 ? 12.398 1.742 -24.797 1.00 98.50 681 LEU A N 1
ATOM 5529 C CA . LEU A 1 681 ? 12.997 3.051 -25.036 1.00 98.50 681 LEU A CA 1
ATOM 5530 C C . LEU A 1 681 ? 11.909 4.023 -25.493 1.00 98.50 681 LEU A C 1
ATOM 5532 O O . LEU A 1 681 ? 11.290 3.800 -26.531 1.00 98.50 681 LEU A O 1
ATOM 5536 N N . VAL A 1 682 ? 11.673 5.085 -24.728 1.00 97.62 682 VAL A N 1
ATOM 5537 C CA . VAL A 1 682 ? 10.551 6.011 -24.943 1.00 97.62 682 VAL A CA 1
ATOM 5538 C C . VAL A 1 682 ? 11.049 7.455 -24.912 1.00 97.62 682 VAL A C 1
ATOM 5540 O O . VAL A 1 682 ? 11.815 7.821 -24.023 1.00 97.62 682 VAL A O 1
ATOM 5543 N N . CYS A 1 683 ? 10.627 8.274 -25.876 1.00 96.81 683 CYS A N 1
ATOM 5544 C CA . CYS A 1 683 ? 10.902 9.715 -25.930 1.00 96.81 683 CYS A CA 1
ATOM 5545 C C . CYS A 1 683 ? 12.402 10.064 -25.856 1.00 96.81 683 CYS A C 1
ATOM 5547 O O . CYS A 1 683 ? 12.853 10.832 -25.009 1.00 96.81 683 CYS A O 1
ATOM 5549 N N . LEU A 1 684 ? 13.207 9.493 -26.759 1.00 97.25 684 LEU A N 1
ATOM 5550 C CA . LEU A 1 684 ? 14.662 9.721 -26.812 1.00 97.25 684 LEU A CA 1
ATOM 5551 C C . LEU A 1 684 ? 15.051 10.488 -28.089 1.00 97.25 684 LEU A C 1
ATOM 5553 O O . LEU A 1 684 ? 15.381 9.871 -29.109 1.00 97.25 684 LEU A O 1
ATOM 5557 N N . PRO A 1 685 ? 15.018 11.836 -28.081 1.00 94.12 685 PRO A N 1
ATOM 5558 C CA . PRO A 1 685 ? 15.092 12.638 -29.301 1.00 94.12 685 PRO A CA 1
ATOM 5559 C C . PRO A 1 685 ? 16.459 12.607 -29.991 1.00 94.12 685 PRO A C 1
ATOM 5561 O O . PRO A 1 685 ? 16.499 12.768 -31.208 1.00 94.12 685 PRO A O 1
ATOM 5564 N N . LYS A 1 686 ? 17.567 12.391 -29.265 1.00 96.31 686 LYS A N 1
ATOM 5565 C CA . LYS A 1 686 ? 18.935 12.317 -29.822 1.00 96.31 686 LYS A CA 1
ATOM 5566 C C . LYS A 1 686 ? 19.471 10.899 -30.015 1.00 96.31 686 LYS A C 1
ATOM 5568 O O . LYS A 1 686 ? 20.603 10.757 -30.477 1.00 96.31 686 LYS A O 1
ATOM 5573 N N . LEU A 1 687 ? 18.676 9.870 -29.723 1.00 96.50 687 LEU A N 1
ATOM 5574 C CA . LEU A 1 687 ? 19.121 8.484 -29.826 1.00 96.50 687 LEU A CA 1
ATOM 5575 C C . LEU A 1 687 ? 19.501 8.150 -31.275 1.00 96.50 687 LEU A C 1
ATOM 5577 O O . LEU A 1 687 ? 18.646 8.152 -32.158 1.00 96.50 687 LEU A O 1
ATOM 5581 N N . LYS A 1 688 ? 20.782 7.853 -31.512 1.00 92.62 688 LYS A N 1
ATOM 5582 C CA . LYS A 1 688 ? 21.332 7.477 -32.822 1.00 92.62 688 LYS A CA 1
ATOM 5583 C C . LYS A 1 688 ? 21.408 5.965 -32.975 1.00 92.62 688 LYS A C 1
ATOM 5585 O O . LYS A 1 688 ? 21.103 5.461 -34.057 1.00 92.62 688 LYS A O 1
ATOM 5590 N N . HIS A 1 689 ? 21.789 5.255 -31.911 1.00 90.75 689 HIS A N 1
ATOM 5591 C CA . HIS A 1 689 ? 21.923 3.801 -31.930 1.00 90.75 689 HIS A CA 1
ATOM 5592 C C . HIS A 1 689 ? 21.443 3.174 -30.619 1.00 90.75 689 HIS A C 1
ATOM 5594 O O . HIS A 1 689 ? 21.860 3.560 -29.529 1.00 90.75 689 HIS A O 1
ATOM 5600 N N . VAL A 1 690 ? 20.622 2.127 -30.721 1.00 91.12 690 VAL A N 1
ATOM 5601 C CA . VAL A 1 690 ? 20.404 1.231 -29.575 1.00 91.12 690 VAL A CA 1
ATOM 5602 C C . VAL A 1 690 ? 21.665 0.392 -29.358 1.00 91.12 690 VAL A C 1
ATOM 5604 O O . VAL A 1 690 ? 22.211 0.372 -28.260 1.00 91.12 690 VAL A O 1
ATOM 5607 N N . TRP A 1 691 ? 22.192 -0.198 -30.434 1.00 87.19 691 TRP A N 1
ATOM 5608 C CA . TRP A 1 691 ? 23.477 -0.899 -30.460 1.00 87.19 691 TRP A CA 1
ATOM 5609 C C . TRP A 1 691 ? 24.427 -0.224 -31.454 1.00 87.19 691 TRP A C 1
ATOM 5611 O O . TRP A 1 691 ? 24.109 -0.124 -32.642 1.00 87.19 691 TRP A O 1
ATOM 5621 N N . THR A 1 692 ? 25.604 0.223 -31.006 1.00 80.31 692 THR A N 1
ATOM 5622 C CA . THR A 1 692 ? 26.638 0.750 -31.918 1.00 80.31 692 THR A CA 1
ATOM 5623 C C . THR A 1 692 ? 27.206 -0.363 -32.811 1.00 80.31 692 THR A C 1
ATOM 5625 O O . THR A 1 692 ? 27.317 -1.507 -32.368 1.00 80.31 692 THR A O 1
ATOM 5628 N N . LYS A 1 693 ? 27.619 -0.044 -34.050 1.00 65.38 693 LYS A N 1
ATOM 5629 C CA . LYS A 1 693 ? 28.235 -1.021 -34.973 1.00 65.38 693 LYS A CA 1
ATOM 5630 C C . LYS A 1 693 ? 29.479 -1.661 -34.343 1.00 65.38 693 LYS A C 1
ATOM 5632 O O . LYS A 1 693 ? 30.365 -0.953 -33.875 1.00 65.38 693 LYS A O 1
ATOM 5637 N N . TYR A 1 694 ? 29.540 -2.991 -34.352 1.00 62.06 694 TYR A N 1
ATOM 5638 C CA . TYR A 1 694 ? 30.572 -3.766 -33.663 1.00 62.06 694 TYR A CA 1
ATOM 5639 C C . TYR A 1 694 ? 31.121 -4.867 -34.578 1.00 62.06 694 TYR A C 1
ATOM 5641 O O . TYR A 1 694 ? 30.342 -5.597 -35.191 1.00 62.06 694 TYR A O 1
ATOM 5649 N N . TYR A 1 695 ? 32.452 -4.948 -34.688 1.00 53.91 695 TYR A N 1
ATOM 5650 C CA . TYR A 1 695 ? 33.167 -5.827 -35.627 1.00 53.91 695 TYR A CA 1
ATOM 5651 C C . TYR A 1 695 ? 33.658 -7.145 -35.000 1.00 53.91 695 TYR A C 1
ATOM 5653 O O . TYR A 1 695 ? 34.070 -8.043 -35.725 1.00 53.91 695 TYR A O 1
ATOM 5661 N N . MET A 1 696 ? 33.600 -7.295 -33.673 1.00 53.38 696 MET A N 1
ATOM 5662 C CA . MET A 1 696 ? 34.008 -8.524 -32.977 1.00 53.38 696 MET A CA 1
ATOM 5663 C C . MET A 1 696 ? 32.788 -9.190 -32.331 1.00 53.38 696 MET A C 1
ATOM 5665 O O . MET A 1 696 ? 32.051 -8.551 -31.605 1.00 53.38 696 MET A O 1
ATOM 5669 N N . ARG A 1 697 ? 32.500 -10.464 -32.600 1.00 57.38 697 ARG A N 1
ATOM 5670 C CA . ARG A 1 697 ? 31.282 -11.149 -32.108 1.00 57.38 697 ARG A CA 1
ATOM 5671 C C . ARG A 1 697 ? 31.409 -11.621 -30.652 1.00 57.38 697 ARG A C 1
ATOM 5673 O O . ARG A 1 697 ? 31.358 -12.814 -30.380 1.00 57.38 697 ARG A O 1
ATOM 5680 N N . ASN A 1 698 ? 31.588 -10.693 -29.715 1.00 63.19 698 ASN A N 1
ATOM 5681 C CA . ASN A 1 698 ? 31.845 -11.045 -28.313 1.00 63.19 698 ASN A CA 1
ATOM 5682 C C . ASN A 1 698 ? 30.608 -10.985 -27.406 1.00 63.19 698 ASN A C 1
ATOM 5684 O O . ASN A 1 698 ? 30.713 -11.377 -26.248 1.00 63.19 698 ASN A O 1
ATOM 5688 N N . ILE A 1 699 ? 29.455 -10.496 -27.881 1.00 71.31 699 ILE A N 1
ATOM 5689 C CA . ILE A 1 699 ? 28.230 -10.389 -27.070 1.00 71.31 699 ILE A CA 1
ATOM 5690 C C . ILE A 1 699 ? 27.021 -10.844 -27.886 1.00 71.31 699 ILE A C 1
ATOM 5692 O O . ILE A 1 699 ? 26.782 -10.290 -28.956 1.00 71.31 699 ILE A O 1
ATOM 5696 N N . SER A 1 700 ? 26.267 -11.808 -27.352 1.00 79.00 700 SER A N 1
ATOM 5697 C CA . SER A 1 700 ? 25.013 -12.318 -27.924 1.00 79.00 700 SER A CA 1
ATOM 5698 C C . SER A 1 700 ? 23.806 -11.769 -27.157 1.00 79.00 700 SER A C 1
ATOM 5700 O O . SER A 1 700 ? 23.846 -11.647 -25.931 1.00 79.00 700 SER A O 1
ATOM 5702 N N . PHE A 1 701 ? 22.718 -11.459 -27.867 1.00 86.06 701 PHE A N 1
ATOM 5703 C CA . PHE A 1 701 ? 21.427 -11.040 -27.295 1.00 86.06 701 PHE A CA 1
ATOM 5704 C C . PHE A 1 701 ? 20.331 -12.099 -27.507 1.00 86.06 701 PHE A C 1
ATOM 5706 O O . PHE A 1 701 ? 19.165 -11.764 -27.704 1.00 86.06 701 PHE A O 1
ATOM 5713 N N . GLU A 1 702 ? 20.696 -13.383 -27.462 1.00 86.38 702 GLU A N 1
ATOM 5714 C CA . GLU A 1 702 ? 19.774 -14.495 -27.740 1.00 86.38 702 GLU A CA 1
ATOM 5715 C C . GLU A 1 702 ? 18.539 -14.533 -26.836 1.00 86.38 702 GLU A C 1
ATOM 5717 O O . GLU A 1 702 ? 17.456 -14.905 -27.283 1.00 86.38 702 GLU A O 1
ATOM 5722 N N . SER A 1 703 ? 18.672 -14.085 -25.586 1.00 90.75 703 SER A N 1
ATOM 5723 C CA . SER A 1 703 ? 17.571 -14.062 -24.615 1.00 90.75 703 SER A CA 1
ATOM 5724 C C . SER A 1 703 ? 16.528 -12.965 -24.875 1.00 90.75 703 SER A C 1
ATOM 5726 O O . SER A 1 703 ? 15.533 -12.907 -24.149 1.00 90.75 703 SER A O 1
ATOM 5728 N N . LEU A 1 704 ? 16.741 -12.080 -25.858 1.00 93.50 704 LEU A N 1
ATOM 5729 C CA . LEU A 1 704 ? 15.897 -10.908 -26.088 1.00 93.50 704 LEU A CA 1
ATOM 5730 C C . LEU A 1 704 ? 14.542 -11.310 -26.677 1.00 93.50 704 LEU A C 1
ATOM 5732 O O . LEU A 1 704 ? 14.463 -11.838 -27.784 1.00 93.50 704 LEU A O 1
ATOM 5736 N N . ARG A 1 705 ? 13.466 -11.008 -25.945 1.00 95.88 705 ARG A N 1
ATOM 5737 C CA . ARG A 1 705 ? 12.082 -11.380 -26.283 1.00 95.88 705 ARG A CA 1
ATOM 5738 C C . ARG A 1 705 ? 11.236 -10.195 -26.703 1.00 95.88 705 ARG A C 1
ATOM 5740 O O . ARG A 1 705 ? 10.379 -10.338 -27.570 1.00 95.88 705 ARG A O 1
ATOM 5747 N N . GLN A 1 706 ? 11.457 -9.036 -26.093 1.00 97.06 706 GLN A N 1
ATOM 5748 C CA . GLN A 1 706 ? 10.629 -7.860 -26.299 1.00 97.06 706 GLN A CA 1
ATOM 5749 C C . GLN A 1 706 ? 11.473 -6.611 -26.529 1.00 97.06 706 GLN A C 1
ATOM 5751 O O . GLN A 1 706 ? 12.338 -6.266 -25.725 1.00 97.06 706 GLN A O 1
ATOM 5756 N N . VAL A 1 707 ? 11.161 -5.901 -27.611 1.00 97.69 707 VAL A N 1
ATOM 5757 C CA . VAL A 1 707 ? 11.720 -4.580 -27.909 1.00 97.69 707 VAL A CA 1
ATOM 5758 C C . VAL A 1 707 ? 10.574 -3.613 -28.179 1.00 97.69 707 VAL A C 1
ATOM 5760 O O . VAL A 1 707 ? 9.753 -3.846 -29.067 1.00 97.69 707 VAL A O 1
ATOM 5763 N N . CYS A 1 708 ? 10.519 -2.534 -27.404 1.00 97.81 708 CYS A N 1
ATOM 5764 C CA . CYS A 1 708 ? 9.559 -1.448 -27.544 1.00 97.81 708 CYS A CA 1
ATOM 5765 C C . CYS A 1 708 ? 10.316 -0.129 -27.721 1.00 97.81 708 CYS A C 1
ATOM 5767 O O . CYS A 1 708 ? 11.113 0.236 -26.861 1.00 97.81 708 CYS A O 1
ATOM 5769 N N . ILE A 1 709 ? 10.091 0.559 -28.841 1.00 97.94 709 ILE A N 1
ATOM 5770 C CA . ILE A 1 709 ? 10.704 1.854 -29.156 1.00 97.94 709 ILE A CA 1
ATOM 5771 C C . ILE A 1 709 ? 9.589 2.844 -29.480 1.00 97.94 709 ILE A C 1
ATOM 5773 O O . ILE A 1 709 ? 8.807 2.601 -30.399 1.00 97.94 709 ILE A O 1
ATOM 5777 N N . GLN A 1 710 ? 9.508 3.948 -28.746 1.00 96.94 710 GLN A N 1
ATOM 5778 C CA . GLN A 1 710 ? 8.479 4.967 -28.932 1.00 96.94 710 GLN A CA 1
ATOM 5779 C C . GLN A 1 710 ? 9.110 6.361 -28.965 1.00 96.94 710 GLN A C 1
ATOM 5781 O O . GLN A 1 710 ? 9.959 6.678 -28.139 1.00 96.94 710 GLN A O 1
ATOM 5786 N N . GLU A 1 711 ? 8.704 7.205 -29.914 1.00 95.50 711 GLU A N 1
ATOM 5787 C CA . GLU A 1 711 ? 9.098 8.626 -29.964 1.00 95.50 711 GLU A CA 1
ATOM 5788 C C . GLU A 1 711 ? 10.627 8.874 -30.075 1.00 95.50 711 GLU A C 1
ATOM 5790 O O . GLU A 1 711 ? 11.165 9.872 -29.590 1.00 95.50 711 GLU A O 1
ATOM 5795 N N . CYS A 1 712 ? 11.364 7.979 -30.750 1.00 96.44 712 CYS A N 1
ATOM 5796 C CA . CYS A 1 712 ? 12.810 8.099 -31.003 1.00 96.44 712 CYS A CA 1
ATOM 5797 C C . CYS A 1 712 ? 13.101 8.598 -32.435 1.00 96.44 712 CYS A C 1
ATOM 5799 O O . CYS A 1 712 ? 13.372 7.820 -33.356 1.00 96.44 712 CYS A O 1
ATOM 5801 N N . TRP A 1 713 ? 13.053 9.915 -32.649 1.00 93.88 713 TRP A N 1
ATOM 5802 C CA . TRP A 1 713 ? 13.111 10.521 -33.992 1.00 93.88 713 TRP A CA 1
ATOM 5803 C C . TRP A 1 713 ? 14.501 10.594 -34.646 1.00 93.88 713 TRP A C 1
ATOM 5805 O O . TRP A 1 713 ? 14.578 10.667 -35.871 1.00 93.88 713 TRP A O 1
ATOM 5815 N N . SER A 1 714 ? 15.596 10.551 -33.878 1.00 96.00 714 SER A N 1
ATOM 5816 C CA . SER A 1 714 ? 16.961 10.518 -34.446 1.00 96.00 714 SER A CA 1
ATOM 5817 C C . SER A 1 714 ? 17.430 9.115 -34.847 1.00 96.00 714 SER A C 1
ATOM 5819 O O . SER A 1 714 ? 18.446 8.978 -35.537 1.00 96.00 714 SER A O 1
ATOM 5821 N N . LEU A 1 715 ? 16.696 8.074 -34.442 1.00 94.81 715 LEU A N 1
ATOM 5822 C CA . LEU A 1 715 ? 17.081 6.687 -34.660 1.00 94.81 715 LEU A CA 1
ATOM 5823 C C . LEU A 1 715 ? 16.828 6.308 -36.122 1.00 94.81 715 LEU A C 1
ATOM 5825 O O . LEU A 1 715 ? 15.680 6.214 -36.547 1.00 94.81 715 LEU A O 1
ATOM 5829 N N . LYS A 1 716 ? 17.897 6.065 -36.891 1.00 91.81 716 LYS A N 1
ATOM 5830 C CA . LYS A 1 716 ? 17.802 5.697 -38.319 1.00 91.81 716 LYS A CA 1
ATOM 5831 C C . LYS A 1 716 ? 17.717 4.194 -38.562 1.00 91.81 716 LYS A C 1
ATOM 5833 O O . LYS A 1 716 ? 17.058 3.773 -39.511 1.00 91.81 716 LYS A O 1
ATOM 5838 N N . THR A 1 717 ? 18.388 3.410 -37.720 1.00 89.94 717 THR A N 1
ATOM 5839 C CA . THR A 1 717 ? 18.460 1.946 -37.807 1.00 89.94 717 THR A CA 1
ATOM 5840 C C . THR A 1 717 ? 18.283 1.336 -36.425 1.00 89.94 717 THR A C 1
ATOM 5842 O O . THR A 1 717 ? 18.957 1.784 -35.498 1.00 89.94 717 THR A O 1
ATOM 5845 N N . LEU A 1 718 ? 17.434 0.313 -36.278 1.00 91.50 718 LEU A N 1
ATOM 5846 C CA . LEU A 1 718 ? 17.229 -0.336 -34.978 1.00 91.50 718 LEU A CA 1
ATOM 5847 C C . LEU A 1 718 ? 18.305 -1.393 -34.701 1.00 91.50 718 LEU A C 1
ATOM 5849 O O . LEU A 1 718 ? 19.022 -1.288 -33.709 1.00 91.50 718 LEU A O 1
ATOM 5853 N N . PHE A 1 719 ? 18.449 -2.379 -35.590 1.00 88.62 719 PHE A N 1
ATOM 5854 C CA . PHE A 1 719 ? 19.368 -3.501 -35.405 1.00 88.62 719 PHE A CA 1
ATOM 5855 C C . PHE A 1 719 ? 20.558 -3.460 -36.383 1.00 88.62 719 PHE A C 1
ATOM 5857 O O . PHE A 1 719 ? 20.375 -3.459 -37.610 1.00 88.62 719 PHE A O 1
ATOM 5864 N N . PRO A 1 720 ? 21.805 -3.502 -35.879 1.00 85.69 720 PRO A N 1
ATOM 5865 C CA . PRO A 1 720 ? 22.963 -3.879 -36.682 1.00 85.69 720 PRO A CA 1
ATOM 5866 C C . PRO A 1 720 ? 22.801 -5.294 -37.254 1.00 85.69 720 PRO A C 1
ATOM 5868 O O . PRO A 1 720 ? 22.326 -6.179 -36.543 1.00 85.69 720 PRO A O 1
ATOM 5871 N N . PHE A 1 721 ? 23.242 -5.544 -38.495 1.00 78.12 721 PHE A N 1
ATOM 5872 C CA . PHE A 1 721 ? 23.173 -6.889 -39.099 1.00 78.12 721 PHE A CA 1
ATOM 5873 C C . PHE A 1 721 ? 23.835 -7.973 -38.228 1.00 78.12 721 PHE A C 1
ATOM 5875 O O . PHE A 1 721 ? 23.363 -9.107 -38.182 1.00 78.12 721 PHE A O 1
ATOM 5882 N N . SER A 1 722 ? 24.900 -7.616 -37.503 1.00 75.75 722 SER A N 1
ATOM 5883 C CA . SER A 1 722 ? 25.624 -8.515 -36.600 1.00 75.75 722 SER A CA 1
ATOM 5884 C C . SER A 1 722 ? 24.786 -9.022 -35.425 1.00 75.75 722 SER A C 1
ATOM 5886 O O . SER A 1 722 ? 24.978 -10.162 -35.029 1.00 75.75 722 SER A O 1
ATOM 5888 N N . ILE A 1 723 ? 23.845 -8.222 -34.911 1.00 80.38 723 ILE A N 1
ATOM 5889 C CA . ILE A 1 723 ? 23.006 -8.576 -33.752 1.00 80.38 723 ILE A CA 1
ATOM 5890 C C . ILE A 1 723 ? 21.816 -9.443 -34.169 1.00 80.38 723 ILE A C 1
ATOM 5892 O O . ILE A 1 723 ? 21.380 -10.313 -33.425 1.00 80.38 723 ILE A O 1
ATOM 5896 N N . VAL A 1 724 ? 21.284 -9.234 -35.378 1.00 78.69 724 VAL A N 1
ATOM 5897 C CA . VAL A 1 724 ? 20.039 -9.879 -35.831 1.00 78.69 724 VAL A CA 1
ATOM 5898 C C . VAL A 1 724 ? 20.135 -11.403 -35.888 1.00 78.69 724 VAL A C 1
ATOM 5900 O O . VAL A 1 724 ? 19.131 -12.078 -35.668 1.00 78.69 724 VAL A O 1
ATOM 5903 N N . LYS A 1 725 ? 21.326 -11.956 -36.147 1.00 75.69 725 LYS A N 1
ATOM 5904 C CA . LYS A 1 725 ? 21.542 -13.412 -36.162 1.00 75.69 725 LYS A CA 1
ATOM 5905 C C . LYS A 1 725 ? 21.220 -14.056 -34.810 1.00 75.69 725 LYS A C 1
ATOM 5907 O O . LYS A 1 725 ? 20.712 -15.177 -34.794 1.00 75.69 725 LYS A O 1
ATOM 5912 N N . ASP A 1 726 ? 21.427 -13.317 -33.725 1.00 76.69 726 ASP A N 1
ATOM 5913 C CA . ASP A 1 726 ? 21.258 -13.808 -32.362 1.00 76.69 726 ASP A CA 1
ATOM 5914 C C . ASP A 1 726 ? 19.806 -13.663 -31.875 1.00 76.69 726 ASP A C 1
ATOM 5916 O O . ASP A 1 726 ? 19.405 -14.345 -30.946 1.00 76.69 726 ASP A O 1
ATOM 5920 N N . LEU A 1 727 ? 18.958 -12.853 -32.525 1.00 84.56 727 LEU A N 1
ATOM 5921 C CA . LEU A 1 727 ? 17.586 -12.540 -32.077 1.00 84.56 727 LEU A CA 1
ATOM 5922 C C . LEU A 1 727 ? 16.546 -13.643 -32.377 1.00 84.56 727 LEU A C 1
ATOM 5924 O O . LEU A 1 727 ? 15.425 -13.363 -32.811 1.00 84.56 727 LEU A O 1
ATOM 5928 N N . GLN A 1 728 ? 16.897 -14.910 -32.152 1.00 81.50 728 GLN A N 1
ATOM 5929 C CA . GLN A 1 728 ? 16.036 -16.062 -32.452 1.00 81.50 728 GLN A CA 1
ATOM 5930 C C . GLN A 1 728 ? 14.808 -16.160 -31.533 1.00 81.50 728 GLN A C 1
ATOM 5932 O O . GLN A 1 728 ? 13.771 -16.673 -31.960 1.00 81.50 728 GLN A O 1
ATOM 5937 N N . GLN A 1 729 ? 14.907 -15.656 -30.296 1.00 90.06 729 GLN A N 1
ATOM 5938 C CA . GLN A 1 729 ? 13.842 -15.708 -29.283 1.00 90.06 729 GLN A CA 1
ATOM 5939 C C . GLN A 1 729 ? 12.963 -14.447 -29.244 1.00 90.06 729 GLN A C 1
ATOM 5941 O O . GLN A 1 729 ? 12.131 -14.320 -28.349 1.00 90.06 729 GLN A O 1
ATOM 5946 N N . LEU A 1 730 ? 13.115 -13.515 -30.193 1.00 92.31 730 LEU A N 1
ATOM 5947 C CA . LEU A 1 730 ? 12.326 -12.283 -30.206 1.00 92.31 730 LEU A CA 1
ATOM 5948 C C . LEU A 1 730 ? 10.843 -12.603 -30.449 1.00 92.31 730 LEU A C 1
ATOM 5950 O O . LEU A 1 730 ? 10.481 -13.049 -31.532 1.00 92.31 730 LEU A O 1
ATOM 5954 N N . GLU A 1 731 ? 9.991 -12.346 -29.455 1.00 93.44 731 GLU A N 1
ATOM 5955 C CA . GLU A 1 731 ? 8.551 -12.637 -29.450 1.00 93.44 731 GLU A CA 1
ATOM 5956 C C . GLU A 1 731 ? 7.701 -11.413 -29.831 1.00 93.44 731 GLU A C 1
ATOM 5958 O O . GLU A 1 731 ? 6.661 -11.560 -30.485 1.00 93.44 731 GLU A O 1
ATOM 5963 N N . ARG A 1 732 ? 8.130 -10.209 -29.422 1.00 93.94 732 ARG A N 1
ATOM 5964 C CA . ARG A 1 732 ? 7.384 -8.951 -29.574 1.00 93.94 732 ARG A CA 1
ATOM 5965 C C . ARG A 1 732 ? 8.287 -7.798 -30.011 1.00 93.94 732 ARG A C 1
ATOM 5967 O O . ARG A 1 732 ? 9.231 -7.439 -29.311 1.00 93.94 732 ARG A O 1
ATOM 5974 N N . LEU A 1 733 ? 7.932 -7.154 -31.121 1.00 94.88 733 LEU A N 1
ATOM 5975 C CA . LEU A 1 733 ? 8.562 -5.916 -31.584 1.00 94.88 733 LEU A CA 1
ATOM 5976 C C . LEU A 1 733 ? 7.505 -4.825 -31.771 1.00 94.88 733 LEU A C 1
ATOM 5978 O O . LEU A 1 733 ? 6.595 -4.968 -32.588 1.00 94.88 733 LEU A O 1
ATOM 5982 N N . THR A 1 734 ? 7.650 -3.730 -31.032 1.00 93.44 734 THR A N 1
ATOM 5983 C CA . THR A 1 734 ? 6.773 -2.559 -31.093 1.00 93.44 734 THR A CA 1
ATOM 5984 C C . THR A 1 734 ? 7.606 -1.325 -31.414 1.00 93.44 734 THR A C 1
ATOM 5986 O O . THR A 1 734 ? 8.546 -1.010 -30.689 1.00 93.44 734 THR A O 1
ATOM 5989 N N . ILE A 1 735 ? 7.269 -0.624 -32.494 1.00 95.25 735 ILE A N 1
ATOM 5990 C CA . ILE A 1 735 ? 7.926 0.619 -32.902 1.00 95.25 735 ILE A CA 1
ATOM 5991 C C . ILE A 1 735 ? 6.848 1.654 -33.218 1.00 95.25 735 ILE A C 1
ATOM 5993 O O . ILE A 1 735 ? 6.008 1.416 -34.086 1.00 95.25 735 ILE A O 1
ATOM 5997 N N . ASP A 1 736 ? 6.887 2.793 -32.533 1.00 92.12 736 ASP A N 1
ATOM 5998 C CA . ASP A 1 736 ? 5.899 3.866 -32.653 1.00 92.12 736 ASP A CA 1
ATOM 5999 C C . ASP A 1 736 ? 6.574 5.245 -32.754 1.00 92.12 736 ASP A C 1
ATOM 6001 O O . ASP A 1 736 ? 7.516 5.524 -32.016 1.00 92.12 736 ASP A O 1
ATOM 6005 N N . ASN A 1 737 ? 6.120 6.120 -33.656 1.00 91.38 737 ASN A N 1
ATOM 6006 C CA . ASN A 1 737 ? 6.588 7.511 -33.780 1.00 91.38 737 ASN A CA 1
ATOM 6007 C C . ASN A 1 737 ? 8.130 7.659 -33.857 1.00 91.38 737 ASN A C 1
ATOM 6009 O O . ASN A 1 737 ? 8.727 8.451 -33.133 1.00 91.38 737 ASN A O 1
ATOM 6013 N N . CYS A 1 738 ? 8.809 6.881 -34.709 1.00 94.25 738 CYS A N 1
ATOM 6014 C CA . CYS A 1 738 ? 10.280 6.867 -34.808 1.00 94.25 738 CYS A CA 1
ATOM 6015 C C . CYS A 1 738 ? 10.817 7.278 -36.191 1.00 94.25 738 CYS A C 1
ATOM 6017 O O . CYS A 1 738 ? 10.167 7.102 -37.225 1.00 94.25 738 CYS A O 1
ATOM 6019 N N . GLY A 1 739 ? 12.067 7.757 -36.216 1.00 91.25 739 GLY A N 1
ATOM 6020 C CA . GLY A 1 739 ? 12.770 8.251 -37.412 1.00 91.25 739 GLY A CA 1
ATOM 6021 C C . GLY A 1 739 ? 13.412 7.191 -38.317 1.00 91.25 739 GLY A C 1
ATOM 6022 O O . GLY A 1 739 ? 14.254 7.533 -39.149 1.00 91.25 739 GLY A O 1
ATOM 6023 N N . LEU A 1 740 ? 13.048 5.916 -38.156 1.00 92.00 740 LEU A N 1
ATOM 6024 C CA . LEU A 1 740 ? 13.734 4.790 -38.795 1.00 92.00 740 LEU A CA 1
ATOM 6025 C C . LEU A 1 740 ? 13.637 4.836 -40.325 1.00 92.00 740 LEU A C 1
ATOM 6027 O O . LEU A 1 740 ? 12.549 4.975 -40.882 1.00 92.00 740 LEU A O 1
ATOM 6031 N N . GLU A 1 741 ? 14.768 4.636 -41.006 1.00 89.62 741 GLU A N 1
ATOM 6032 C CA . GLU A 1 741 ? 14.833 4.413 -42.457 1.00 89.62 741 GLU A CA 1
ATOM 6033 C C . GLU A 1 741 ? 14.809 2.915 -42.803 1.00 89.62 741 GLU A C 1
ATOM 6035 O O . GLU A 1 741 ? 14.211 2.519 -43.808 1.00 89.62 741 GLU A O 1
ATOM 6040 N N . GLU A 1 742 ? 15.432 2.093 -41.956 1.00 85.56 742 GLU A N 1
ATOM 6041 C CA . GLU A 1 742 ? 15.509 0.632 -42.044 1.00 85.56 742 GLU A CA 1
ATOM 6042 C C . GLU A 1 742 ? 15.457 0.023 -40.631 1.00 85.56 742 GLU A C 1
ATOM 6044 O O . GLU A 1 742 ? 15.986 0.599 -39.682 1.00 85.56 742 GLU A O 1
ATOM 6049 N N . ILE A 1 743 ? 14.804 -1.133 -40.458 1.00 86.94 743 ILE A N 1
ATOM 6050 C CA . ILE A 1 743 ? 14.773 -1.818 -39.149 1.00 86.94 743 ILE A CA 1
ATOM 6051 C C . ILE A 1 743 ? 16.093 -2.561 -38.922 1.00 86.94 743 ILE A C 1
ATOM 6053 O O . ILE A 1 743 ? 16.663 -2.485 -37.835 1.00 86.94 743 ILE A O 1
ATOM 6057 N N . VAL A 1 744 ? 16.606 -3.226 -39.959 1.00 85.31 744 VAL A N 1
ATOM 6058 C CA . VAL A 1 744 ? 17.892 -3.932 -39.962 1.00 85.31 744 VAL A CA 1
ATOM 6059 C C . VAL A 1 744 ? 18.845 -3.263 -40.948 1.00 85.31 744 VAL A C 1
ATOM 6061 O O . VAL A 1 744 ? 18.470 -3.005 -42.090 1.00 85.31 744 VAL A O 1
ATOM 6064 N N . SER A 1 745 ? 20.080 -3.005 -40.515 1.00 82.94 745 SER A N 1
ATOM 6065 C CA . SER A 1 745 ? 21.110 -2.396 -41.372 1.00 82.94 745 SER A CA 1
ATOM 6066 C C . SER A 1 745 ? 21.757 -3.368 -42.367 1.00 82.94 745 SER A C 1
ATOM 6068 O O . SER A 1 745 ? 21.717 -4.584 -42.184 1.00 82.94 745 SER A O 1
ATOM 6070 N N . LYS A 1 746 ? 22.383 -2.832 -43.427 1.00 74.19 746 LYS A N 1
ATOM 6071 C CA . LYS A 1 746 ? 23.113 -3.625 -44.441 1.00 74.19 746 LYS A CA 1
ATOM 6072 C C . LYS A 1 746 ? 24.324 -4.355 -43.855 1.00 74.19 746 LYS A C 1
ATOM 6074 O O . LYS A 1 746 ? 25.063 -3.779 -43.056 1.00 74.19 746 LYS A O 1
ATOM 6079 N N . ASN A 1 747 ? 24.585 -5.573 -44.340 1.00 66.19 747 ASN A N 1
ATOM 6080 C CA . ASN A 1 747 ? 25.863 -6.242 -44.106 1.00 66.19 747 ASN A CA 1
ATOM 6081 C C . ASN A 1 747 ? 26.987 -5.491 -44.848 1.00 66.19 747 ASN A C 1
ATOM 6083 O O . ASN A 1 747 ? 26.830 -5.148 -46.019 1.00 66.19 747 ASN A O 1
ATOM 6087 N N . VAL A 1 748 ? 28.093 -5.213 -44.156 1.00 55.88 748 VAL A N 1
ATOM 6088 C CA . VAL A 1 748 ? 29.284 -4.534 -44.707 1.00 55.88 748 VAL A CA 1
ATOM 6089 C C . VAL A 1 748 ? 30.514 -5.455 -44.648 1.00 55.88 748 VAL A C 1
ATOM 6091 O O . VAL A 1 748 ? 31.606 -5.039 -45.022 1.00 55.88 748 VAL A O 1
ATOM 6094 N N . GLU A 1 749 ? 30.365 -6.704 -44.183 1.00 53.88 749 GLU A N 1
ATOM 6095 C CA . GLU A 1 749 ? 31.447 -7.694 -44.206 1.00 53.88 749 GLU A CA 1
ATOM 6096 C C . GLU A 1 749 ? 31.777 -8.021 -45.672 1.00 53.88 749 GLU A C 1
ATOM 6098 O O . GLU A 1 749 ? 30.999 -8.660 -46.379 1.00 53.88 749 GLU A O 1
ATOM 6103 N N . GLY A 1 750 ? 32.906 -7.497 -46.153 1.00 48.09 750 GLY A N 1
ATOM 6104 C CA . GLY A 1 750 ? 33.408 -7.738 -47.497 1.00 48.09 750 GLY A CA 1
ATOM 6105 C C . GLY A 1 750 ? 33.868 -9.182 -47.661 1.00 48.09 750 GLY A C 1
ATOM 6106 O O . GLY A 1 750 ? 35.021 -9.481 -47.384 1.00 48.09 750 GLY A O 1
ATOM 6107 N N . SER A 1 751 ? 32.979 -10.059 -48.116 1.00 39.34 751 SER A N 1
ATOM 6108 C CA . SER A 1 751 ? 33.313 -11.326 -48.776 1.00 39.34 751 SER A CA 1
ATOM 6109 C C . SER A 1 751 ? 32.034 -11.975 -49.294 1.00 39.34 751 SER A C 1
ATOM 6111 O O . SER A 1 751 ? 31.181 -12.339 -48.490 1.00 39.34 751 SER A O 1
ATOM 6113 N N . ASP A 1 752 ? 31.969 -12.105 -50.617 1.00 40.19 752 ASP A N 1
ATOM 6114 C CA . ASP A 1 752 ? 31.175 -13.027 -51.427 1.00 40.19 752 ASP A CA 1
ATOM 6115 C C . ASP A 1 752 ? 29.660 -13.141 -51.199 1.00 40.19 752 ASP A C 1
ATOM 6117 O O . ASP A 1 752 ? 29.114 -13.130 -50.102 1.00 40.19 752 ASP A O 1
ATOM 6121 N N . GLU A 1 753 ? 28.979 -13.289 -52.330 1.00 41.28 753 GLU A N 1
ATOM 6122 C CA . GLU A 1 753 ? 27.548 -13.493 -52.543 1.00 41.28 753 GLU A CA 1
ATOM 6123 C C . GLU A 1 753 ? 27.019 -14.804 -51.916 1.00 41.28 753 GLU A C 1
ATOM 6125 O O . GLU A 1 753 ? 26.383 -15.616 -52.582 1.00 41.28 753 GLU A O 1
ATOM 6130 N N . GLN A 1 754 ? 27.274 -15.056 -50.631 1.00 44.34 754 GLN A N 1
ATOM 6131 C CA . GLN A 1 754 ? 26.592 -16.108 -49.884 1.00 44.34 754 GLN A CA 1
ATOM 6132 C C . GLN A 1 754 ? 25.330 -15.530 -49.242 1.00 44.34 754 GLN A C 1
ATOM 6134 O O . GLN A 1 754 ? 25.376 -14.583 -48.458 1.00 44.34 754 GLN A O 1
ATOM 6139 N N . GLU A 1 755 ? 24.186 -16.116 -49.597 1.00 48.38 755 GLU A N 1
ATOM 6140 C CA . GLU A 1 755 ? 22.855 -15.824 -49.063 1.00 48.38 755 GLU A CA 1
ATOM 6141 C C . GLU A 1 755 ? 22.804 -16.035 -47.537 1.00 48.38 755 GLU A C 1
ATOM 6143 O O . GLU A 1 755 ? 22.387 -17.082 -47.041 1.00 48.38 755 GLU A O 1
ATOM 6148 N N . ILE A 1 756 ? 23.215 -15.042 -46.747 1.00 52.09 756 ILE A N 1
ATOM 6149 C CA . ILE A 1 756 ? 23.052 -15.099 -45.292 1.00 52.09 756 ILE A CA 1
ATOM 6150 C C . ILE A 1 756 ? 21.597 -14.748 -44.962 1.00 52.09 756 ILE A C 1
ATOM 6152 O O . ILE A 1 756 ? 21.230 -13.581 -44.810 1.00 52.09 756 ILE A O 1
ATOM 6156 N N . CYS A 1 757 ? 20.758 -15.778 -44.855 1.00 56.50 757 CYS A N 1
ATOM 6157 C CA . CYS A 1 757 ? 19.382 -15.662 -44.380 1.00 56.50 757 CYS A CA 1
ATOM 6158 C C . CYS A 1 757 ? 19.349 -15.550 -42.846 1.00 56.50 757 CYS A C 1
ATOM 6160 O O . CYS A 1 757 ? 20.016 -16.311 -42.148 1.00 56.50 757 CYS A O 1
ATOM 6162 N N . PHE A 1 758 ? 18.531 -14.640 -42.315 1.00 63.59 758 PHE A N 1
ATOM 6163 C CA . PHE A 1 758 ? 18.124 -14.635 -40.908 1.00 63.59 758 PHE A CA 1
ATOM 6164 C C . PHE A 1 758 ? 16.595 -14.713 -40.823 1.00 63.59 758 PHE A C 1
ATOM 6166 O O . PHE A 1 758 ? 15.891 -14.228 -41.712 1.00 63.59 758 PHE A O 1
ATOM 6173 N N . ALA A 1 759 ? 16.075 -15.320 -39.758 1.00 62.97 759 ALA A N 1
ATOM 6174 C CA . ALA A 1 759 ? 14.642 -15.476 -39.526 1.00 62.97 759 ALA A CA 1
ATOM 6175 C C . ALA A 1 759 ? 14.291 -15.075 -38.089 1.00 62.97 759 ALA A C 1
ATOM 6177 O O . ALA A 1 759 ? 15.025 -15.406 -37.161 1.00 62.97 759 ALA A O 1
ATOM 6178 N N . PHE A 1 760 ? 13.156 -14.394 -37.907 1.00 73.88 760 PHE A N 1
ATOM 6179 C CA . PHE A 1 760 ? 12.578 -14.168 -36.580 1.00 73.88 760 PHE A CA 1
ATOM 6180 C C . PHE A 1 760 ? 11.592 -15.292 -36.288 1.00 73.88 760 PHE A C 1
ATOM 6182 O O . PHE A 1 760 ? 10.394 -15.183 -36.557 1.00 73.88 760 PHE A O 1
ATOM 6189 N N . ASN A 1 761 ? 12.121 -16.408 -35.798 1.00 73.44 761 ASN A N 1
ATOM 6190 C CA . ASN A 1 761 ? 11.360 -17.648 -35.686 1.00 73.44 761 ASN A CA 1
ATOM 6191 C C . ASN A 1 761 ? 10.249 -17.588 -34.630 1.00 73.44 761 ASN A C 1
ATOM 6193 O O . ASN A 1 761 ? 9.223 -18.233 -34.818 1.00 73.44 761 ASN A O 1
ATOM 6197 N N . GLN A 1 762 ? 10.429 -16.803 -33.563 1.00 84.25 762 GLN A N 1
ATOM 6198 C CA . GLN A 1 762 ? 9.481 -16.707 -32.444 1.00 84.25 762 GLN A CA 1
ATOM 6199 C C . GLN A 1 762 ? 8.618 -15.435 -32.452 1.00 84.25 762 GLN A C 1
ATOM 6201 O O . GLN A 1 762 ? 7.763 -15.274 -31.581 1.00 84.25 762 GLN A O 1
ATOM 6206 N N . LEU A 1 763 ? 8.793 -14.543 -33.434 1.00 82.44 763 LEU A N 1
ATOM 6207 C CA . LEU A 1 763 ? 8.102 -13.252 -33.455 1.00 82.44 763 LEU A CA 1
ATOM 6208 C C . LEU A 1 763 ? 6.606 -13.463 -33.664 1.00 82.44 763 LEU A C 1
ATOM 6210 O O . LEU A 1 763 ? 6.168 -13.768 -34.769 1.00 82.44 763 LEU A O 1
ATOM 6214 N N . SER A 1 764 ? 5.833 -13.286 -32.594 1.00 78.94 764 SER A N 1
ATOM 6215 C CA . SER A 1 764 ? 4.385 -13.494 -32.560 1.00 78.94 764 SER A CA 1
ATOM 6216 C C . SER A 1 764 ? 3.596 -12.194 -32.688 1.00 78.94 764 SER A C 1
ATOM 6218 O O . SER A 1 764 ? 2.460 -12.216 -33.168 1.00 78.94 764 SER A O 1
ATOM 6220 N N . PHE A 1 765 ? 4.210 -11.066 -32.322 1.00 77.06 765 PHE A N 1
ATOM 6221 C CA . PHE A 1 765 ? 3.620 -9.736 -32.397 1.00 77.06 765 PHE A CA 1
ATOM 6222 C C . PHE A 1 765 ? 4.585 -8.730 -33.027 1.00 77.06 765 PHE A C 1
ATOM 6224 O O . PHE A 1 765 ? 5.676 -8.497 -32.504 1.00 77.06 765 PHE A O 1
ATOM 6231 N N . LEU A 1 766 ? 4.147 -8.076 -34.104 1.00 81.31 766 LEU A N 1
ATOM 6232 C CA . LEU A 1 766 ? 4.853 -6.961 -34.731 1.00 81.31 766 LEU A CA 1
ATOM 6233 C C . LEU A 1 766 ? 3.918 -5.755 -34.866 1.00 81.31 766 LEU A C 1
ATOM 6235 O O . LEU A 1 766 ? 2.887 -5.841 -35.532 1.00 81.31 766 LEU A O 1
ATOM 6239 N N . MET A 1 767 ? 4.298 -4.623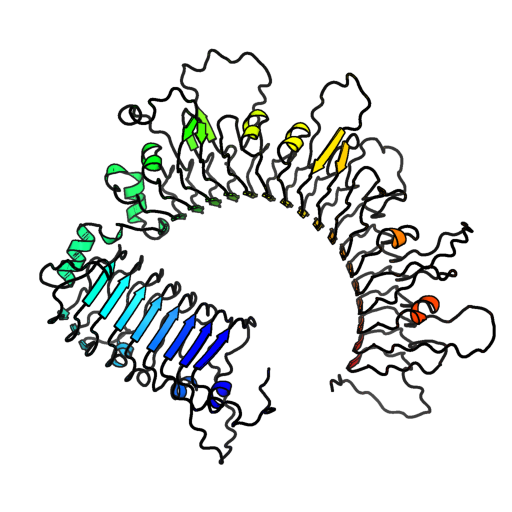 -34.275 1.00 81.31 767 MET A N 1
ATOM 6240 C CA . MET A 1 767 ? 3.599 -3.347 -34.421 1.00 81.31 767 MET A CA 1
ATOM 6241 C C . MET A 1 767 ? 4.543 -2.266 -34.943 1.00 81.31 767 MET A C 1
ATOM 6243 O O . MET A 1 767 ? 5.558 -1.973 -34.318 1.00 81.31 767 MET A O 1
ATOM 6247 N N . LEU A 1 768 ? 4.177 -1.663 -36.071 1.00 81.69 768 LEU A N 1
ATOM 6248 C CA . LEU A 1 768 ? 4.844 -0.526 -36.698 1.00 81.69 768 LEU A CA 1
ATOM 6249 C C . LEU A 1 768 ? 3.824 0.609 -36.842 1.00 81.69 768 LEU A C 1
ATOM 6251 O O . LEU A 1 768 ? 2.921 0.536 -37.677 1.00 81.69 768 LEU A O 1
ATOM 6255 N N . TRP A 1 769 ? 3.940 1.643 -36.019 1.00 79.00 769 TRP A N 1
ATOM 6256 C CA . TRP A 1 769 ? 2.998 2.757 -35.989 1.00 79.00 769 TRP A CA 1
ATOM 6257 C C . TRP A 1 769 ? 3.719 4.080 -36.265 1.00 79.00 769 TRP A C 1
ATOM 6259 O O . TRP A 1 769 ? 4.770 4.362 -35.704 1.00 79.00 769 TRP A O 1
ATOM 6269 N N . HIS A 1 770 ? 3.187 4.867 -37.198 1.00 77.56 770 HIS A N 1
ATOM 6270 C CA . HIS A 1 770 ? 3.674 6.198 -37.565 1.00 77.56 770 HIS A CA 1
ATOM 6271 C C . HIS A 1 770 ? 5.200 6.280 -37.817 1.00 77.56 770 HIS A C 1
ATOM 6273 O O . HIS A 1 770 ? 5.933 7.003 -37.146 1.00 77.56 770 HIS A O 1
ATOM 6279 N N . LEU A 1 771 ? 5.688 5.541 -38.825 1.00 82.38 771 LEU A N 1
ATOM 6280 C CA . LEU A 1 771 ? 7.102 5.533 -39.246 1.00 82.38 771 LEU A CA 1
ATOM 6281 C C . LEU A 1 771 ? 7.253 6.157 -40.649 1.00 82.38 771 LEU A C 1
ATOM 6283 O O . LEU A 1 771 ? 7.334 5.428 -41.646 1.00 82.38 771 LEU A O 1
ATOM 6287 N N . PRO A 1 772 ? 7.262 7.498 -40.781 1.00 77.44 772 PRO A N 1
ATOM 6288 C CA . PRO A 1 772 ? 7.153 8.174 -42.079 1.00 77.44 772 PRO A CA 1
ATOM 6289 C C . PRO A 1 772 ? 8.383 7.993 -42.983 1.00 77.44 772 PRO A C 1
ATOM 6291 O O . PRO A 1 772 ? 8.271 8.117 -44.206 1.00 77.44 772 PRO A O 1
ATOM 6294 N N . TYR A 1 773 ? 9.551 7.689 -42.408 1.00 85.88 773 TYR A N 1
ATOM 6295 C CA . TYR A 1 773 ? 10.814 7.542 -43.140 1.00 85.88 773 TYR A CA 1
ATOM 6296 C C . TYR A 1 773 ? 11.159 6.099 -43.521 1.00 85.88 773 TYR A C 1
ATOM 6298 O O . TYR A 1 773 ? 12.069 5.903 -44.330 1.00 85.88 773 TYR A O 1
ATOM 6306 N N . LEU A 1 774 ? 10.416 5.112 -43.013 1.00 82.06 774 LEU A N 1
ATOM 6307 C CA . LEU A 1 774 ? 10.762 3.698 -43.132 1.00 82.06 774 LEU A CA 1
ATOM 6308 C C . LEU A 1 774 ? 10.611 3.208 -44.580 1.00 82.06 774 LEU A C 1
ATOM 6310 O O . LEU A 1 774 ? 9.506 3.191 -45.121 1.00 82.06 774 LEU A O 1
ATOM 6314 N N . LYS A 1 775 ? 11.724 2.817 -45.217 1.00 78.25 775 LYS A N 1
ATOM 6315 C CA . LYS A 1 775 ? 11.788 2.404 -46.636 1.00 78.25 775 LYS A CA 1
ATOM 6316 C C . LYS A 1 775 ? 11.617 0.894 -46.811 1.00 78.25 775 LYS A C 1
ATOM 6318 O O . LYS A 1 775 ? 10.915 0.444 -47.718 1.00 78.25 775 LYS A O 1
ATOM 6323 N N . CYS A 1 776 ? 12.259 0.107 -45.954 1.00 70.12 776 CYS A N 1
ATOM 6324 C CA . CYS A 1 776 ? 12.261 -1.355 -46.005 1.00 70.12 776 CYS A CA 1
ATOM 6325 C C . CYS A 1 776 ? 12.564 -1.952 -44.626 1.00 70.12 776 CYS A C 1
ATOM 6327 O O . CYS A 1 776 ? 13.113 -1.278 -43.757 1.00 70.12 776 CYS A O 1
ATOM 6329 N N . PHE A 1 777 ? 12.250 -3.236 -44.442 1.00 72.19 777 PHE A N 1
ATOM 6330 C CA . PHE A 1 777 ? 12.638 -3.965 -43.233 1.00 72.19 777 PHE A CA 1
ATOM 6331 C C . PHE A 1 777 ? 14.159 -4.242 -43.203 1.00 72.19 777 PHE A C 1
ATOM 6333 O O . PHE A 1 777 ? 14.814 -3.953 -42.206 1.00 72.19 777 PHE A O 1
ATOM 6340 N N . ASN A 1 778 ? 14.722 -4.732 -44.315 1.00 71.44 778 ASN A N 1
ATOM 6341 C CA . ASN A 1 778 ? 16.154 -4.954 -44.555 1.00 71.44 778 ASN A CA 1
ATOM 6342 C C . ASN A 1 778 ? 16.465 -4.590 -46.027 1.00 71.44 778 ASN A C 1
ATOM 6344 O O . ASN A 1 778 ? 15.670 -4.956 -46.898 1.00 71.44 778 ASN A O 1
ATOM 6348 N N . PRO A 1 779 ? 17.570 -3.891 -46.345 1.00 58.84 779 PRO A N 1
ATOM 6349 C CA . PRO A 1 779 ? 17.892 -3.509 -47.722 1.00 58.84 779 PRO A CA 1
ATOM 6350 C C . PRO A 1 779 ? 18.352 -4.650 -48.633 1.00 58.84 779 PRO A C 1
ATOM 6352 O O . PRO A 1 779 ? 18.280 -4.505 -49.852 1.00 58.84 779 PRO A O 1
ATOM 6355 N N . VAL A 1 780 ? 18.862 -5.749 -48.068 1.00 56.69 780 VAL A N 1
ATOM 6356 C CA . VAL A 1 780 ? 19.235 -6.946 -48.832 1.00 56.69 780 VAL A CA 1
ATOM 6357 C C . VAL A 1 780 ? 18.025 -7.882 -48.808 1.00 56.69 780 VAL A C 1
ATOM 6359 O O . VAL A 1 780 ? 17.748 -8.512 -47.789 1.00 56.69 780 VAL A O 1
ATOM 6362 N N . MET A 1 781 ? 17.235 -7.900 -49.887 1.00 47.44 781 MET A N 1
ATOM 6363 C CA . MET A 1 781 ? 16.042 -8.750 -49.994 1.00 47.44 781 MET A CA 1
ATOM 6364 C C . MET A 1 781 ? 16.433 -10.236 -50.061 1.00 47.44 781 MET A C 1
ATOM 6366 O O . MET A 1 781 ? 16.549 -10.811 -51.137 1.00 47.44 781 MET A O 1
ATOM 6370 N N . HIS A 1 782 ? 16.580 -10.868 -48.899 1.00 50.44 782 HIS A N 1
ATOM 6371 C CA . HIS A 1 782 ? 16.509 -12.321 -48.741 1.00 50.44 782 HIS A CA 1
ATOM 6372 C C . HIS A 1 782 ? 15.258 -12.678 -47.929 1.00 50.44 782 HIS A C 1
ATOM 6374 O O . HIS A 1 782 ? 14.753 -11.848 -47.173 1.00 50.44 782 HIS A O 1
ATOM 6380 N N . ARG A 1 783 ? 14.722 -13.891 -48.126 1.00 47.91 783 ARG A N 1
ATOM 6381 C CA . ARG A 1 783 ? 13.449 -14.375 -47.557 1.00 47.91 783 ARG A CA 1
ATOM 6382 C C . ARG A 1 783 ? 13.450 -14.348 -46.017 1.00 47.91 783 ARG A C 1
ATOM 6384 O O . ARG A 1 783 ? 13.680 -15.370 -45.383 1.00 47.91 783 ARG A O 1
ATOM 6391 N N . THR A 1 784 ? 13.150 -13.211 -45.393 1.00 54.84 784 THR A N 1
ATOM 6392 C CA . THR A 1 784 ? 12.786 -13.177 -43.970 1.00 54.84 784 THR A CA 1
ATOM 6393 C C . THR A 1 784 ? 11.459 -13.907 -43.789 1.00 54.84 784 THR A C 1
ATOM 6395 O O . THR A 1 784 ? 10.431 -13.463 -44.297 1.00 54.84 784 THR A O 1
ATOM 6398 N N . THR A 1 785 ? 11.479 -15.028 -43.073 1.00 56.00 785 THR A N 1
ATOM 6399 C CA . THR A 1 785 ? 10.280 -15.781 -42.686 1.00 56.00 785 THR A CA 1
ATOM 6400 C C . THR A 1 785 ? 9.926 -15.485 -41.229 1.00 56.00 785 THR A C 1
ATOM 6402 O O . THR A 1 785 ? 10.808 -15.501 -40.369 1.00 56.00 785 THR A O 1
ATOM 6405 N N . TRP A 1 786 ? 8.640 -15.248 -40.946 1.00 68.50 786 TRP A N 1
ATOM 6406 C CA . TRP A 1 786 ? 8.097 -15.035 -39.592 1.00 68.50 786 TRP A CA 1
ATOM 6407 C C . TRP A 1 786 ? 7.102 -16.150 -39.230 1.00 68.50 786 TRP A C 1
ATOM 6409 O O . TRP A 1 786 ? 5.894 -15.912 -39.185 1.00 68.50 786 TRP A O 1
ATOM 6419 N N . PRO A 1 787 ? 7.566 -17.398 -39.045 1.00 64.94 787 PRO A N 1
ATOM 6420 C CA . PRO A 1 787 ? 6.681 -18.558 -38.934 1.00 64.94 787 PRO A CA 1
ATOM 6421 C C . PRO A 1 787 ? 5.730 -18.517 -37.724 1.00 64.94 787 PRO A C 1
ATOM 6423 O O . PRO A 1 787 ? 4.664 -19.122 -37.790 1.00 64.94 787 PRO A O 1
ATOM 6426 N N . ALA A 1 788 ? 6.072 -17.800 -36.647 1.00 70.88 788 ALA A N 1
ATOM 6427 C CA . ALA A 1 788 ? 5.257 -17.699 -35.432 1.00 70.88 788 ALA A CA 1
ATOM 6428 C C . ALA A 1 788 ? 4.336 -16.461 -35.363 1.00 70.88 788 ALA A C 1
ATOM 6430 O O . ALA A 1 788 ? 3.668 -16.274 -34.342 1.00 70.88 788 ALA A O 1
ATOM 6431 N N . LEU A 1 789 ? 4.279 -15.618 -36.406 1.00 64.44 789 LEU A N 1
ATOM 6432 C CA . LEU A 1 789 ? 3.566 -14.336 -36.362 1.00 64.44 789 LEU A CA 1
ATOM 6433 C C . LEU A 1 789 ? 2.048 -14.529 -36.245 1.00 64.44 789 LEU A C 1
ATOM 6435 O O . LEU A 1 789 ? 1.400 -15.029 -37.162 1.00 64.44 789 LEU A O 1
ATOM 6439 N N . LYS A 1 790 ? 1.480 -14.094 -35.115 1.00 64.69 790 LYS A N 1
ATOM 6440 C CA . LYS A 1 790 ? 0.037 -14.142 -34.822 1.00 64.69 790 LYS A CA 1
ATOM 6441 C C . LYS A 1 790 ? -0.643 -12.798 -35.057 1.00 64.69 790 LYS A C 1
ATOM 6443 O O . LYS A 1 790 ? -1.796 -12.764 -35.472 1.00 64.69 790 LYS A O 1
ATOM 6448 N N . GLN A 1 791 ? 0.063 -11.701 -34.779 1.00 53.22 791 GLN A N 1
ATOM 6449 C CA . GLN A 1 791 ? -0.472 -10.343 -34.837 1.00 53.22 791 GLN A CA 1
ATOM 6450 C C . GLN A 1 791 ? 0.502 -9.407 -35.566 1.00 53.22 791 GLN A C 1
ATOM 6452 O O . GLN A 1 791 ? 1.659 -9.265 -35.167 1.00 53.22 791 GLN A O 1
ATOM 6457 N N . LEU A 1 792 ? 0.017 -8.744 -36.621 1.00 64.19 792 LEU A N 1
ATOM 6458 C CA . LEU A 1 792 ? 0.742 -7.720 -37.375 1.00 64.19 792 LEU A CA 1
ATOM 6459 C C . LEU A 1 792 ? -0.089 -6.438 -37.419 1.00 64.19 792 LEU A C 1
ATOM 6461 O O . LEU A 1 792 ? -1.203 -6.433 -37.941 1.00 64.19 792 LEU A O 1
ATOM 6465 N N . ARG A 1 793 ? 0.461 -5.342 -36.900 1.00 62.91 793 ARG A N 1
ATOM 6466 C CA . ARG A 1 793 ? -0.174 -4.021 -36.895 1.00 62.91 793 ARG A CA 1
ATOM 6467 C C . ARG A 1 793 ? 0.733 -3.029 -37.610 1.00 62.91 793 ARG A C 1
ATOM 6469 O O . ARG A 1 793 ? 1.836 -2.772 -37.144 1.00 62.91 793 ARG A O 1
ATOM 6476 N N . ILE A 1 794 ? 0.287 -2.474 -38.736 1.00 62.69 794 ILE A N 1
ATOM 6477 C CA . ILE A 1 794 ? 1.036 -1.447 -39.475 1.00 62.69 794 ILE A CA 1
ATOM 6478 C C . ILE A 1 794 ? 0.113 -0.269 -39.761 1.00 62.69 794 ILE A C 1
ATOM 6480 O O . ILE A 1 794 ? -0.943 -0.441 -40.363 1.00 62.69 794 ILE A O 1
ATOM 6484 N N . SER A 1 795 ? 0.513 0.930 -39.349 1.00 61.97 795 SER A N 1
ATOM 6485 C CA . SER A 1 795 ? -0.217 2.170 -39.617 1.00 61.97 795 SER A CA 1
ATOM 6486 C C . SER A 1 795 ? 0.762 3.326 -39.737 1.00 61.97 795 SER A C 1
ATOM 6488 O O . SER A 1 795 ? 1.779 3.360 -39.055 1.00 61.97 795 SER A O 1
ATOM 6490 N N . GLY A 1 796 ? 0.491 4.296 -40.606 1.00 57.38 796 GLY A N 1
ATOM 6491 C CA . GLY A 1 796 ? 1.324 5.495 -40.691 1.00 57.38 796 GLY A CA 1
ATOM 6492 C C . GLY A 1 796 ? 2.754 5.286 -41.235 1.00 57.38 796 GLY A C 1
ATOM 6493 O O . GLY A 1 796 ? 3.579 6.181 -41.087 1.00 57.38 796 GLY A O 1
ATOM 6494 N N . CYS A 1 797 ? 3.057 4.165 -41.905 1.00 67.19 797 CYS A N 1
ATOM 6495 C CA . CYS A 1 797 ? 4.354 3.893 -42.555 1.00 67.19 797 CYS A CA 1
ATOM 6496 C C . CYS A 1 797 ? 4.267 4.060 -44.088 1.00 67.19 797 CYS A C 1
ATOM 6498 O O . CYS A 1 797 ? 3.946 3.111 -44.792 1.00 67.19 797 CYS A O 1
ATOM 6500 N N . TRP A 1 798 ? 4.485 5.259 -44.641 1.00 58.31 798 TRP A N 1
ATOM 6501 C CA . TRP A 1 798 ? 4.015 5.565 -46.015 1.00 58.31 798 TRP A CA 1
ATOM 6502 C C . TRP A 1 798 ? 5.056 5.263 -47.103 1.00 58.31 798 TRP A C 1
ATOM 6504 O O . TRP A 1 798 ? 4.716 5.161 -48.279 1.00 58.31 798 TRP A O 1
ATOM 6514 N N . ARG A 1 799 ? 6.336 5.142 -46.724 1.00 64.88 799 ARG A N 1
ATOM 6515 C CA . ARG A 1 799 ? 7.464 4.884 -47.641 1.00 64.88 799 ARG A CA 1
ATOM 6516 C C . ARG A 1 799 ? 7.833 3.407 -47.759 1.00 64.88 799 ARG A C 1
ATOM 6518 O O . ARG A 1 799 ? 8.725 3.068 -48.541 1.00 64.88 799 ARG A O 1
ATOM 6525 N N . ILE A 1 800 ? 7.172 2.547 -46.990 1.00 66.19 800 ILE A N 1
ATOM 6526 C CA . ILE A 1 800 ? 7.607 1.173 -46.805 1.00 66.19 800 ILE A CA 1
ATOM 6527 C C . ILE A 1 800 ? 7.182 0.291 -47.981 1.00 66.19 800 ILE A C 1
ATOM 6529 O O . ILE A 1 800 ? 6.009 0.212 -48.340 1.00 66.19 800 ILE A O 1
ATOM 6533 N N . LYS A 1 801 ? 8.149 -0.398 -48.589 1.00 57.06 801 LYS A N 1
ATOM 6534 C CA . LYS A 1 801 ? 7.924 -1.381 -49.659 1.00 57.06 801 LYS A CA 1
ATOM 6535 C C . LYS A 1 801 ? 7.978 -2.798 -49.067 1.00 57.06 801 LYS A C 1
ATOM 6537 O O . LYS A 1 801 ? 8.916 -3.536 -49.340 1.00 57.06 801 LYS A O 1
ATOM 6542 N N . ILE A 1 802 ? 7.045 -3.143 -48.169 1.00 46.09 802 ILE A N 1
ATOM 6543 C CA . ILE A 1 802 ? 7.106 -4.401 -47.374 1.00 46.09 802 ILE A CA 1
ATOM 6544 C C . ILE A 1 802 ? 6.870 -5.639 -48.233 1.00 46.09 802 ILE A C 1
ATOM 6546 O O . ILE A 1 802 ? 7.468 -6.683 -47.997 1.00 46.09 802 ILE A O 1
ATOM 6550 N N . PHE A 1 803 ? 6.022 -5.523 -49.245 1.00 41.59 803 PHE A N 1
ATOM 6551 C CA . PHE A 1 803 ? 5.674 -6.628 -50.119 1.00 41.59 803 PHE A CA 1
ATOM 6552 C C . PHE A 1 803 ? 6.058 -6.199 -51.525 1.00 41.59 803 PHE A C 1
ATOM 6554 O O . PHE A 1 803 ? 5.535 -5.203 -52.025 1.00 41.59 803 PHE A O 1
ATOM 6561 N N . GLY A 1 804 ? 7.055 -6.869 -52.107 1.00 31.16 804 GLY A N 1
ATOM 6562 C CA . GLY A 1 804 ? 7.533 -6.568 -53.452 1.00 31.16 804 GLY A CA 1
ATOM 6563 C C . GLY A 1 804 ? 6.351 -6.414 -54.407 1.00 31.16 804 GLY A C 1
ATOM 6564 O O . GLY A 1 804 ? 5.559 -7.336 -54.567 1.00 31.16 804 GLY A O 1
ATOM 6565 N N . HIS A 1 805 ? 6.204 -5.231 -54.997 1.00 29.08 805 HIS A N 1
ATOM 6566 C CA . HIS A 1 805 ? 5.205 -5.001 -56.027 1.00 29.08 805 HIS A CA 1
ATOM 6567 C C . HIS A 1 805 ? 5.857 -5.199 -57.389 1.00 29.08 805 HIS A C 1
ATOM 6569 O O . HIS A 1 805 ? 6.700 -4.399 -57.797 1.00 29.08 805 HIS A O 1
ATOM 6575 N N . GLU A 1 806 ? 5.365 -6.184 -58.134 1.00 28.97 806 GLU A N 1
ATOM 6576 C CA . GLU A 1 806 ? 5.017 -5.902 -59.518 1.00 28.97 806 GLU A CA 1
ATOM 6577 C C . GLU A 1 806 ? 3.627 -5.240 -59.543 1.00 28.97 806 GLU A C 1
ATOM 6579 O O . GLU A 1 806 ? 2.721 -5.558 -58.772 1.00 28.97 806 GLU A O 1
ATOM 6584 N N . LYS A 1 807 ? 3.541 -4.198 -60.364 1.00 32.69 807 LYS A N 1
ATOM 6585 C CA . LYS A 1 807 ? 2.457 -3.231 -60.583 1.00 32.69 807 LYS A CA 1
ATOM 6586 C C . LYS A 1 807 ? 1.028 -3.713 -60.253 1.00 32.69 807 LYS A C 1
ATOM 6588 O O . LYS A 1 807 ? 0.456 -4.501 -60.995 1.00 32.69 807 LYS A O 1
ATOM 6593 N N . SER A 1 808 ? 0.374 -3.086 -59.274 1.00 25.52 808 SER A N 1
ATOM 6594 C CA . SER A 1 808 ? -1.070 -2.809 -59.356 1.00 25.52 808 SER A CA 1
ATOM 6595 C C . SER A 1 808 ? -1.456 -1.606 -58.489 1.00 25.52 808 SER A C 1
ATOM 6597 O O . SER A 1 808 ? -0.980 -1.423 -57.373 1.00 25.52 808 SER A O 1
ATOM 6599 N N . GLN A 1 809 ? -2.278 -0.729 -59.065 1.00 32.25 809 GLN A N 1
ATOM 6600 C CA . GLN A 1 809 ? -2.849 0.453 -58.428 1.00 32.25 809 GLN A CA 1
ATOM 6601 C C . GLN A 1 809 ? -4.060 0.032 -57.586 1.00 32.25 809 GLN A C 1
ATOM 6603 O O . GLN A 1 809 ? -5.126 -0.190 -58.149 1.00 32.25 809 GLN A O 1
ATOM 6608 N N . ILE A 1 810 ? -3.934 -0.044 -56.259 1.00 24.58 810 ILE A N 1
ATOM 6609 C CA . ILE A 1 810 ? -5.094 -0.063 -55.352 1.00 24.58 810 ILE A CA 1
ATOM 6610 C C . ILE A 1 810 ? -4.807 0.857 -54.158 1.00 24.58 810 ILE A C 1
ATOM 6612 O O . ILE A 1 810 ? -3.767 0.762 -53.509 1.00 24.58 810 ILE A O 1
ATOM 6616 N N . ARG A 1 811 ? -5.731 1.791 -53.899 1.00 29.16 811 ARG A N 1
ATOM 6617 C CA . ARG A 1 811 ? -5.730 2.704 -52.747 1.00 29.16 811 ARG A CA 1
ATOM 6618 C C . ARG A 1 811 ? -6.223 1.962 -51.489 1.00 29.16 811 ARG A C 1
ATOM 6620 O O . ARG A 1 811 ? -7.335 1.458 -51.512 1.00 29.16 811 ARG A O 1
ATOM 6627 N N . HIS A 1 812 ? -5.395 1.992 -50.436 1.00 30.30 812 HIS A N 1
ATOM 6628 C CA . HIS A 1 812 ? -5.624 1.761 -48.988 1.00 30.30 812 HIS A CA 1
ATOM 6629 C C . HIS A 1 812 ? -6.368 0.500 -48.487 1.00 30.30 812 HIS A C 1
ATOM 6631 O O . HIS A 1 812 ? -7.498 0.234 -48.881 1.00 30.30 812 HIS A O 1
ATOM 6637 N N . PRO A 1 813 ? -5.816 -0.130 -47.428 1.00 27.11 813 PRO A N 1
ATOM 6638 C CA . PRO A 1 813 ? -6.622 -0.549 -46.278 1.00 27.11 813 PRO A CA 1
ATOM 6639 C C . PRO A 1 813 ? -6.048 -0.084 -44.917 1.00 27.11 813 PRO A C 1
ATOM 6641 O O . PRO A 1 813 ? -4.853 -0.199 -44.651 1.00 27.11 813 PRO A O 1
ATOM 6644 N N . LEU A 1 814 ? -6.936 0.421 -44.051 1.00 31.75 814 LEU A N 1
ATOM 6645 C CA . LEU A 1 814 ? -6.814 0.521 -42.588 1.00 31.75 814 LEU A CA 1
ATOM 6646 C C . LEU A 1 814 ? -7.546 -0.705 -42.027 1.00 31.75 814 LEU A C 1
ATOM 6648 O O . LEU A 1 814 ? -8.721 -0.784 -42.329 1.00 31.75 814 LEU A O 1
ATOM 6652 N N . PHE A 1 815 ? -6.909 -1.634 -41.300 1.00 24.98 815 PHE A N 1
ATOM 6653 C CA . PHE A 1 815 ? -7.483 -2.434 -40.190 1.00 24.98 815 PHE A CA 1
ATOM 6654 C C . PHE A 1 815 ? -6.463 -3.447 -39.638 1.00 24.98 815 PHE A C 1
ATOM 6656 O O . PHE A 1 815 ? -5.609 -3.965 -40.357 1.00 24.98 815 PHE A O 1
ATOM 6663 N N . VAL A 1 816 ? -6.585 -3.697 -38.330 1.00 24.98 816 VAL A N 1
ATOM 6664 C CA . VAL A 1 816 ? -5.863 -4.691 -37.523 1.00 24.98 816 VAL A CA 1
ATOM 6665 C C . VAL A 1 816 ? -6.477 -6.072 -37.761 1.00 24.98 816 VAL A C 1
ATOM 6667 O O . VAL A 1 816 ? -7.691 -6.226 -37.674 1.00 24.98 816 VAL A O 1
ATOM 6670 N N . ILE A 1 817 ? -5.637 -7.067 -38.041 1.00 23.14 817 ILE A N 1
ATOM 6671 C CA . ILE A 1 817 ? -6.023 -8.480 -38.122 1.00 23.14 817 ILE A CA 1
ATOM 6672 C C . ILE A 1 817 ? -5.574 -9.145 -36.815 1.00 23.14 817 ILE A C 1
ATOM 6674 O O . ILE A 1 817 ? -4.373 -9.223 -36.551 1.00 23.14 817 ILE A O 1
ATOM 6678 N N . GLU A 1 818 ? -6.521 -9.626 -36.011 1.00 26.11 818 GLU A N 1
ATOM 6679 C CA . GLU A 1 818 ? -6.273 -10.611 -34.951 1.00 26.11 818 GLU A CA 1
ATOM 6680 C C . GLU A 1 818 ? -7.035 -11.887 -35.313 1.00 26.11 818 GLU A C 1
ATOM 6682 O O . GLU A 1 818 ? -8.208 -11.828 -35.678 1.00 26.11 818 GLU A O 1
ATOM 6687 N N . LYS A 1 819 ? -6.322 -13.014 -35.314 1.00 30.12 819 LYS A N 1
ATOM 6688 C CA . LYS A 1 819 ? -6.843 -14.344 -35.640 1.00 30.12 819 LYS A CA 1
ATOM 6689 C C . LYS A 1 819 ? -7.200 -15.114 -34.383 1.00 30.12 819 LYS A C 1
ATOM 6691 O O . LYS A 1 819 ? -6.412 -15.011 -33.414 1.00 30.12 819 LYS A O 1
#

Mean predicted aligned error: 16.88 Å

Sequence (819 aa):
MISDGQFAADLFCNVKFLRISCYFDVSAIFPISFLRRFYNLEGLDVVFCNFKELASFESEVHEDKYMSITTPKIKKLKLDLVNNIRHLWKLDSPLDHICASLECLELWQCNNLINLGLDLSFFETLTTLDVWKCNGMSELITSFKVQSLVCLVTMRIRECEMMREVVASDEGETSYEIVFRALKHLELHCLQRLVSFCLGNYTLRFPSLEQVTLSQCPRMKNFYQGVLSTPQLHKVQLTATDFRGRWAGDLNATVEQLYKEQVGYRGLKNLKLSDFPELINIWSRNPQEMLDFTTLKFLEVCDSNNLRYIFNLSMVFRLGQLRQMEIKRCNNLEQVIKEEDSITMVEEAITDNSKIINIFPRLQSITVESCPDITSFYLGSKGLECPSLLEIKIANCSNMTTLISTFSRDEDKESIIGDEVDNVSTFFSNKTQFPKLKELVLSSISIERIWLLQGFCSTQILTTLIIEGCDNLKHVLSDSMVEYLQQLECLEISECKWIHEIISMKKIIKEEFGNRYLICFPRLNSLRLKGLEKLIGFCHEDYTVEFPTLKILEIESCPKLEGFIHNSMSKEISTDAIFFNNKVAFPNLEKITISNLRKAKRIWYNQLHTSSFSMLKELTVKDCDALLNIFPHFLLRVFKRLEKLIVIDCASLEDVFQLQVQGLDVEEKYMVDSQLKEVNLVCLPKLKHVWTKYYMRNISFESLRQVCIQECWSLKTLFPFSIVKDLQQLERLTIDNCGLEEIVSKNVEGSDEQEICFAFNQLSFLMLWHLPYLKCFNPVMHRTTWPALKQLRISGCWRIKIFGHEKSQIRHPLFVIEK

Foldseek 3Di:
DPPDPPDDLQPQAVAQEDEAEDAEPLDAAAPLVVQLSNQNHAYYHYEHHNHLAPFDPDPPPPPPVDDPRRAHAHAYYAYENHANYQEHDDPPTPVQRNQQQHQEYHYYLRANHAEHNDDQRRQCRHAYYAHEQNQNYQEHEEPVNLNSQQNHAEHAHENHANHAEHYEYDPDDDEDARENNRHAEAEDYLHANHQENYADAYAYEYARHQEAADELHQNHQFHYDYHYYDPNYAFYHPDPPRPPGDHPPDRGSRSNVCNVVSRSPALDQEDECVSPVVVLVVQVPDLVVVQHLLNYAEYEYECSQVDLEREEPVNQASNLNHAEYHYEQHANHQEHYEYDPDDDPVCVQPVDPALEHEGNQRHAEYAYEQHANHQEHYEEAGFYEHARYAYYHYENHANHQENYHHDHDPVPPPDPDDDDPPVFREHFDLSYAYQNHAEYHAYQYQYQYHDDPNRLVRCLQHAYYAYYNNQNHQEHEELSNLVSPLNHAYDYHEQHARHQENYDYDPDDPDDDPDQAERENARHAEYYAYQHANHQENEEPSYAYEYNRHAYYEHENHQNHQENHHYPPPPDCPVASEHADQSYAAQQYAEYHEENHANHQEDDDPDHNPRHQQNYAYYAYYHHQNHAEHEDQVCQVSNQNHAYYHYENHANHAEHYHNDDPDDPDPPPAAREHLHAEDAAEQHANHAEPHDDDDDRRYADLNHAYYAHYNHANHAEHEEPSHQQSPQNHAEYHHENYNYQEDYEDDPPPDDDDPPDGENARHQYDAAYQHANHQEHYPPDDDHDHNNHQWYHHYNHDNYPHDDDDDDDDDDDDDTDGD